Protein AF-Q4CML1-F1 (afdb_monomer_lite)

pLDDT: mean 82.65, std 19.68, range [21.75, 98.69]

Structure (mmCIF, N/CA/C/O backbone):
data_AF-Q4CML1-F1
#
_entry.id   AF-Q4CML1-F1
#
loop_
_atom_site.group_PDB
_atom_site.id
_atom_site.type_symbol
_atom_site.label_atom_id
_atom_site.label_alt_id
_atom_site.label_comp_id
_atom_site.label_asym_id
_atom_site.label_entity_id
_atom_site.label_seq_id
_atom_site.pdbx_PDB_ins_code
_atom_site.Cartn_x
_atom_site.Cartn_y
_atom_site.Cartn_z
_atom_site.occupancy
_atom_site.B_iso_or_equiv
_atom_site.auth_seq_id
_atom_site.auth_comp_id
_atom_site.auth_asym_id
_atom_site.auth_atom_id
_atom_site.pdbx_PDB_model_num
ATOM 1 N N . VAL A 1 1 ? -21.602 -21.500 39.640 1.00 62.06 1 VAL A N 1
ATOM 2 C CA . VAL A 1 1 ? -21.584 -22.697 40.512 1.00 62.06 1 VAL A CA 1
ATOM 3 C C . VAL A 1 1 ? -20.412 -22.578 41.474 1.00 62.06 1 VAL A C 1
ATOM 5 O O . VAL A 1 1 ? -19.308 -22.296 41.020 1.00 62.06 1 VAL A O 1
ATOM 8 N N . PHE A 1 2 ? -20.648 -22.739 42.774 1.00 69.19 2 PHE A N 1
ATOM 9 C CA . PHE A 1 2 ? -19.622 -22.748 43.819 1.00 69.19 2 PHE A CA 1
ATOM 10 C C . PHE A 1 2 ? -19.314 -24.198 44.210 1.00 69.19 2 PHE A C 1
ATOM 12 O O . PHE A 1 2 ? -20.221 -24.918 44.612 1.00 69.19 2 PHE A O 1
ATOM 19 N N . ILE A 1 3 ? -18.060 -24.643 44.092 1.00 71.25 3 ILE A N 1
ATOM 20 C CA . ILE A 1 3 ? -17.660 -26.022 44.422 1.00 71.25 3 ILE A CA 1
ATOM 21 C C . ILE A 1 3 ? -16.447 -25.987 45.346 1.00 71.25 3 ILE A C 1
ATOM 23 O O . ILE A 1 3 ? -15.358 -25.587 44.931 1.00 71.25 3 ILE A O 1
ATOM 27 N N . SER A 1 4 ? -16.598 -26.465 46.582 1.00 72.44 4 SER A N 1
ATOM 28 C CA . SER A 1 4 ? -15.450 -26.724 47.451 1.00 72.44 4 SER A CA 1
ATOM 29 C C . SER A 1 4 ? -14.814 -28.069 47.073 1.00 72.44 4 SER A C 1
ATOM 31 O O . SER A 1 4 ? -15.486 -29.096 47.005 1.00 72.44 4 SER A O 1
ATOM 33 N N . ARG A 1 5 ? -13.501 -28.081 46.805 1.00 71.06 5 ARG A N 1
ATOM 34 C CA . ARG A 1 5 ? -12.732 -29.315 46.520 1.00 71.06 5 ARG A CA 1
ATOM 35 C C . ARG A 1 5 ? -12.030 -29.900 47.751 1.00 71.06 5 ARG A C 1
ATOM 37 O O . ARG A 1 5 ? -11.441 -30.971 47.676 1.00 71.06 5 ARG A O 1
ATOM 44 N N . SER A 1 6 ? -12.084 -29.201 48.878 1.00 74.00 6 SER A N 1
ATOM 45 C CA . SER A 1 6 ? -11.434 -29.559 50.140 1.00 74.00 6 SER A CA 1
ATOM 46 C C . SER A 1 6 ? -12.390 -29.351 51.327 1.00 74.00 6 SER A C 1
ATOM 48 O O . SER A 1 6 ? -13.529 -28.902 51.152 1.00 74.00 6 SER A O 1
ATOM 50 N N . ILE A 1 7 ? -11.946 -29.718 52.538 1.00 72.50 7 ILE A N 1
ATOM 51 C CA . ILE A 1 7 ? -12.669 -29.425 53.786 1.00 72.50 7 ILE A CA 1
ATOM 52 C C . ILE A 1 7 ? -12.835 -27.908 53.893 1.00 72.50 7 ILE A C 1
ATOM 54 O O . ILE A 1 7 ? -11.846 -27.178 53.899 1.00 72.50 7 ILE A O 1
ATOM 58 N N . PHE A 1 8 ? -14.080 -27.451 53.995 1.00 75.06 8 PHE A N 1
ATOM 59 C CA . PHE A 1 8 ? -14.422 -26.039 54.039 1.00 75.06 8 PHE A CA 1
ATOM 60 C C . PHE A 1 8 ? -14.695 -25.630 55.488 1.00 75.06 8 PHE A C 1
ATOM 62 O O . PHE A 1 8 ? -15.569 -26.188 56.156 1.00 75.06 8 PHE A O 1
ATOM 69 N N . GLN A 1 9 ? -13.894 -24.701 56.000 1.00 80.62 9 GLN A N 1
ATOM 70 C CA . GLN A 1 9 ? -13.898 -24.303 57.404 1.00 80.62 9 GLN A CA 1
ATOM 71 C C . GLN A 1 9 ? -14.309 -22.839 57.508 1.00 80.62 9 GLN A C 1
ATOM 73 O O . GLN A 1 9 ? -13.605 -21.964 57.014 1.00 80.62 9 GLN A O 1
ATOM 78 N N . ILE A 1 10 ? -15.447 -22.585 58.144 1.00 84.00 10 ILE A N 1
ATOM 79 C CA . ILE A 1 10 ? -15.977 -21.246 58.390 1.00 84.00 10 ILE A CA 1
ATOM 80 C C . ILE A 1 10 ? -16.077 -21.126 59.904 1.00 84.00 10 ILE A C 1
ATOM 82 O O . ILE A 1 10 ? -16.899 -21.801 60.505 1.00 84.00 10 ILE A O 1
ATOM 86 N N . TYR A 1 11 ? -15.199 -20.357 60.540 1.00 85.25 11 TYR A N 1
ATOM 87 C CA . TYR A 1 11 ? -15.069 -20.321 62.002 1.00 85.25 11 TYR A CA 1
ATOM 88 C C . TYR A 1 11 ? -15.220 -18.905 62.553 1.00 85.25 11 TYR A C 1
ATOM 90 O O . TYR A 1 11 ? -15.161 -17.934 61.807 1.00 85.25 11 TYR A O 1
ATOM 98 N N . TYR A 1 12 ? -15.346 -18.801 63.879 1.00 83.25 12 TYR A N 1
ATOM 99 C CA . TYR A 1 12 ? -15.306 -17.533 64.615 1.00 83.25 12 TYR A CA 1
ATOM 100 C C . TYR A 1 12 ? -16.437 -16.572 64.235 1.00 83.25 12 TYR A C 1
ATOM 102 O O . TYR A 1 12 ? -16.197 -15.394 63.992 1.00 83.25 12 TYR A O 1
ATOM 110 N N . ASN A 1 13 ? -17.671 -17.084 64.195 1.00 86.44 13 ASN A N 1
ATOM 111 C CA . ASN A 1 13 ? -18.862 -16.311 63.832 1.00 86.44 13 ASN A CA 1
ATOM 112 C C . ASN A 1 13 ? -18.756 -15.663 62.437 1.00 86.44 13 ASN A C 1
ATOM 114 O O . ASN A 1 13 ? -19.278 -14.584 62.186 1.00 86.44 13 ASN A O 1
ATOM 118 N N . SER A 1 14 ? -18.069 -16.326 61.509 1.00 88.56 14 SER A N 1
ATOM 119 C CA . SER A 1 14 ? -17.969 -15.860 60.128 1.00 88.56 14 SER A CA 1
ATOM 120 C C . SER A 1 14 ? -19.291 -16.048 59.376 1.00 88.56 14 SER A C 1
ATOM 122 O O . SER A 1 14 ? -20.249 -16.664 59.857 1.00 88.56 14 SER A O 1
ATOM 124 N N . TRP A 1 15 ? -19.349 -15.525 58.157 1.00 87.75 15 TRP A N 1
ATOM 125 C CA . TRP A 1 15 ? -20.537 -15.598 57.323 1.00 87.75 15 TRP A CA 1
ATOM 126 C C . TRP A 1 15 ? -20.167 -15.862 55.878 1.00 87.75 15 TRP A C 1
ATOM 128 O O . TRP A 1 15 ? -19.267 -15.235 55.323 1.00 87.75 15 TRP A O 1
ATOM 138 N N . LEU A 1 16 ? -20.861 -16.824 55.286 1.00 87.88 16 LEU A N 1
ATOM 139 C CA . LEU A 1 16 ? -20.824 -17.080 53.859 1.00 87.88 16 LEU A CA 1
ATOM 140 C C . LEU A 1 16 ? -22.219 -16.827 53.315 1.00 87.88 16 LEU A C 1
ATOM 142 O O . LEU A 1 16 ? -23.164 -17.485 53.741 1.00 87.88 16 LEU A O 1
ATOM 146 N N . GLN A 1 17 ? -22.334 -15.916 52.359 1.00 87.44 17 GLN A N 1
ATOM 147 C CA . GLN A 1 17 ? -23.595 -15.592 51.716 1.00 87.44 17 GLN A CA 1
ATOM 148 C C . GLN A 1 17 ? -23.508 -15.892 50.223 1.00 87.44 17 GLN A C 1
ATOM 150 O O . GLN A 1 17 ? -22.586 -15.458 49.536 1.00 87.44 17 GLN A O 1
ATOM 155 N N . VAL A 1 18 ? -24.487 -16.635 49.723 1.00 85.25 18 VAL A N 1
ATOM 156 C CA . VAL A 1 18 ? -24.697 -16.889 48.302 1.00 85.25 18 VAL A CA 1
ATOM 157 C C . VAL A 1 18 ? -26.101 -16.406 47.971 1.00 85.25 18 VAL A C 1
ATOM 159 O O . VAL A 1 18 ? -27.069 -17.154 48.117 1.00 85.25 18 VAL A O 1
ATOM 162 N N . SER A 1 19 ? -26.236 -15.141 47.576 1.00 84.88 19 SER A N 1
ATOM 163 C CA . SER A 1 19 ? -27.552 -14.535 47.395 1.00 84.88 19 SER A CA 1
ATOM 164 C C . SER A 1 19 ? -27.732 -13.739 46.110 1.00 84.88 19 SER A C 1
ATOM 166 O O . SER A 1 19 ? -26.765 -13.280 45.508 1.00 84.88 19 SER A O 1
ATOM 168 N N . GLY A 1 20 ? -28.989 -13.617 45.671 1.00 81.44 20 GLY A N 1
ATOM 169 C CA . GLY A 1 20 ? -29.395 -12.746 44.562 1.00 81.44 20 GLY A CA 1
ATOM 170 C C . GLY A 1 20 ? -28.894 -13.159 43.173 1.00 81.44 20 GLY A C 1
ATOM 171 O O . GLY A 1 20 ? -29.009 -12.380 42.227 1.00 81.44 20 GLY A O 1
ATOM 172 N N . ASN A 1 21 ? -28.339 -14.363 43.017 1.00 84.62 21 ASN A N 1
ATOM 173 C CA . ASN A 1 21 ? -27.757 -14.797 41.748 1.00 84.62 21 ASN A CA 1
ATOM 174 C C . ASN A 1 21 ? -28.839 -15.237 40.754 1.00 84.62 21 ASN A C 1
ATOM 176 O O . ASN A 1 21 ? -29.850 -15.820 41.141 1.00 84.62 21 ASN A O 1
ATOM 180 N N . LEU A 1 22 ? -28.601 -15.018 39.459 1.00 81.69 22 LEU A N 1
ATOM 181 C CA . LEU A 1 22 ? -29.433 -15.539 38.372 1.00 81.69 22 LEU A CA 1
ATOM 182 C C . LEU A 1 22 ? -28.657 -16.606 37.589 1.00 81.69 22 LEU A C 1
ATOM 184 O O . LEU A 1 22 ? -27.692 -16.297 36.892 1.00 81.69 22 LEU A O 1
ATOM 188 N N . CYS A 1 23 ? -29.106 -17.853 37.664 1.00 80.44 23 CYS A N 1
ATOM 189 C CA . CYS A 1 23 ? -28.601 -18.969 36.874 1.00 80.44 23 CYS A CA 1
ATOM 190 C C . CYS A 1 23 ? -29.521 -19.213 35.675 1.00 80.44 23 CYS A C 1
ATOM 192 O O . CYS A 1 23 ? -30.606 -19.772 35.822 1.00 80.44 23 CYS A O 1
ATOM 194 N N . ARG A 1 24 ? -29.073 -18.799 34.483 1.00 76.12 24 ARG A N 1
ATOM 195 C CA . ARG A 1 24 ? -29.799 -19.017 33.216 1.00 76.12 24 ARG A CA 1
ATOM 196 C C . ARG A 1 24 ? -29.730 -20.463 32.712 1.00 76.12 24 ARG A C 1
ATOM 198 O O . ARG A 1 24 ? -30.553 -20.855 31.896 1.00 76.12 24 ARG A O 1
ATOM 205 N N . GLU A 1 25 ? -28.786 -21.245 33.226 1.00 71.25 25 GLU A N 1
ATOM 206 C CA . GLU A 1 25 ? -28.699 -22.688 33.014 1.00 71.25 25 GLU A CA 1
ATOM 207 C C . GLU A 1 25 ? -28.801 -23.426 34.347 1.00 71.25 25 GLU A C 1
ATOM 209 O O . GLU A 1 25 ? -28.336 -22.945 35.388 1.00 71.25 25 GLU A O 1
ATOM 214 N N . SER A 1 26 ? -29.402 -24.613 34.305 1.00 71.25 26 SER A N 1
ATOM 215 C CA . SER A 1 26 ? -29.499 -25.483 35.471 1.00 71.25 26 SER A CA 1
ATOM 216 C C . SER A 1 26 ? -28.130 -26.058 35.835 1.00 71.25 26 SER A C 1
ATOM 218 O O . SER A 1 26 ? -27.425 -26.554 34.955 1.00 71.25 26 SER A O 1
ATOM 220 N N . PRO A 1 27 ? -27.728 -26.023 37.118 1.00 72.50 27 PRO A N 1
ATOM 221 C CA . PRO A 1 27 ? -26.489 -26.660 37.540 1.00 72.50 27 PRO A CA 1
ATOM 222 C C . PRO A 1 27 ? -26.573 -28.177 37.323 1.00 72.50 27 PRO A C 1
ATOM 224 O O . PRO A 1 27 ? -27.577 -28.791 37.673 1.00 72.50 27 PRO A O 1
ATOM 227 N N . LEU A 1 28 ? -25.503 -28.779 36.789 1.00 73.44 28 LEU A N 1
ATOM 228 C CA . LEU A 1 28 ? -25.423 -30.230 36.552 1.00 73.44 28 LEU A CA 1
ATOM 229 C C . LEU A 1 28 ? -25.553 -31.060 37.841 1.00 73.44 28 LEU A C 1
ATOM 231 O O . LEU A 1 28 ? -26.175 -32.115 37.825 1.00 73.44 28 LEU A O 1
ATOM 235 N N . GLU A 1 29 ? -24.966 -30.589 38.946 1.00 77.62 29 GLU A N 1
ATOM 236 C CA . GLU A 1 29 ? -25.033 -31.253 40.258 1.00 77.62 29 GLU A CA 1
ATOM 237 C C . GLU A 1 29 ? -25.832 -30.408 41.254 1.00 77.62 29 GLU A C 1
ATOM 239 O O . GLU A 1 29 ? -26.958 -30.742 41.617 1.00 77.62 29 GLU A O 1
ATOM 244 N N . ALA A 1 30 ? -25.264 -29.280 41.682 1.00 83.62 30 ALA A N 1
ATOM 245 C CA . ALA A 1 30 ? -25.950 -28.278 42.480 1.00 83.62 30 ALA A CA 1
ATOM 246 C C . ALA A 1 30 ? -25.286 -26.907 42.318 1.00 83.62 30 ALA A C 1
ATOM 248 O O . ALA A 1 30 ? -24.157 -26.804 41.841 1.00 83.62 30 ALA A O 1
ATOM 249 N N . PHE A 1 31 ? -25.983 -25.839 42.701 1.00 84.25 31 PHE A N 1
ATOM 250 C CA . PHE A 1 31 ? -25.466 -24.477 42.571 1.00 84.25 31 PHE A CA 1
ATOM 251 C C . PHE A 1 31 ? -24.307 -24.181 43.535 1.00 84.25 31 PHE A C 1
ATOM 253 O O . PHE A 1 31 ? -23.309 -23.586 43.116 1.00 84.25 31 PHE A O 1
ATOM 260 N N . ALA A 1 32 ? -24.417 -24.628 44.788 1.00 86.69 32 ALA A N 1
ATOM 261 C CA . ALA A 1 32 ? -23.367 -24.591 45.799 1.00 86.69 32 ALA A CA 1
ATOM 262 C C . ALA A 1 32 ? -23.115 -26.000 46.361 1.00 86.69 32 ALA A C 1
ATOM 264 O O . ALA A 1 32 ? -24.011 -26.619 46.937 1.00 86.69 32 ALA A O 1
ATOM 265 N N . VAL A 1 33 ? -21.887 -26.500 46.208 1.00 85.50 33 VAL A N 1
ATOM 266 C CA . VAL A 1 33 ? -21.474 -27.850 46.613 1.00 85.50 33 VAL A CA 1
ATOM 267 C C . VAL A 1 33 ? -20.324 -27.784 47.609 1.00 85.50 33 VAL A C 1
ATOM 269 O O . VAL A 1 33 ? -19.278 -27.195 47.327 1.00 85.50 33 VAL A O 1
ATOM 272 N N . PHE A 1 34 ? -20.485 -28.453 48.750 1.00 82.69 34 PHE A N 1
ATOM 273 C CA . PHE A 1 34 ? -19.441 -28.605 49.766 1.00 82.69 34 PHE A CA 1
ATOM 274 C C . PHE A 1 34 ? -18.979 -30.065 49.859 1.00 82.69 34 PHE A C 1
ATOM 276 O O . PHE A 1 34 ? -19.317 -30.768 50.809 1.00 82.69 34 PHE A O 1
ATOM 283 N N . ASN A 1 35 ? -18.205 -30.531 48.870 1.00 73.25 35 ASN A N 1
ATOM 284 C CA . ASN A 1 35 ? -17.975 -31.960 48.584 1.00 73.25 35 ASN A CA 1
ATOM 285 C C . ASN A 1 35 ? -17.436 -32.828 49.735 1.00 73.25 35 ASN A C 1
ATOM 287 O O . ASN A 1 35 ? -17.613 -34.042 49.699 1.00 73.25 35 ASN A O 1
ATOM 291 N N . LEU A 1 36 ? -16.741 -32.258 50.725 1.00 74.00 36 LEU A N 1
ATOM 292 C CA . LEU A 1 36 ? -16.104 -33.040 51.795 1.00 74.00 36 LEU A CA 1
ATOM 293 C C . LEU A 1 36 ? -16.745 -32.827 53.163 1.00 74.00 36 LEU A C 1
ATOM 295 O O . LEU A 1 36 ? -17.458 -33.691 53.654 1.00 74.00 36 LEU A O 1
ATOM 299 N N . LYS A 1 37 ? -16.420 -31.729 53.842 1.00 76.19 37 LYS A N 1
ATOM 300 C CA . LYS A 1 37 ? -16.945 -31.413 55.176 1.00 76.19 37 LYS A CA 1
ATOM 301 C C . LYS A 1 37 ? -17.054 -29.906 55.299 1.00 76.19 37 LYS A C 1
ATOM 303 O O . LYS A 1 37 ? -16.060 -29.219 55.063 1.00 76.19 37 LYS A O 1
ATOM 308 N N . LEU A 1 38 ? -18.223 -29.425 55.705 1.00 81.25 38 LEU A N 1
ATOM 309 C CA . LEU A 1 38 ? -18.457 -28.027 56.052 1.00 81.25 38 LEU A CA 1
ATOM 310 C C . LEU A 1 38 ? -18.456 -27.890 57.583 1.00 81.25 38 LEU A C 1
ATOM 312 O O . LEU A 1 38 ? -19.331 -28.433 58.254 1.00 81.25 38 LEU A O 1
ATOM 316 N N . ASN A 1 39 ? -17.473 -27.208 58.163 1.00 82.94 39 ASN A N 1
ATOM 317 C CA . ASN A 1 39 ? -17.411 -26.997 59.613 1.00 82.94 39 ASN A CA 1
ATOM 318 C C . ASN A 1 39 ? -17.663 -25.523 59.931 1.00 82.94 39 ASN A C 1
ATOM 320 O O . ASN A 1 39 ? -16.938 -24.676 59.416 1.00 82.94 39 ASN A O 1
ATOM 324 N N . LEU A 1 40 ? -18.677 -25.238 60.754 1.00 82.44 40 LEU A N 1
ATOM 325 C CA . LEU A 1 40 ? -19.221 -23.889 60.904 1.00 82.44 40 LEU A CA 1
ATOM 326 C C . LEU A 1 40 ? -18.890 -23.182 62.235 1.00 82.44 40 LEU A C 1
ATOM 328 O O . LEU A 1 40 ? -18.970 -21.972 62.251 1.00 82.44 40 LEU A O 1
ATOM 332 N N . ARG A 1 41 ? -18.505 -23.832 63.346 1.00 82.81 41 ARG A N 1
ATOM 333 C CA . ARG A 1 41 ? -18.097 -23.186 64.641 1.00 82.81 41 ARG A CA 1
ATOM 334 C C . ARG A 1 41 ? -18.670 -21.785 64.914 1.00 82.81 41 ARG A C 1
ATOM 336 O O . ARG A 1 41 ? -17.920 -20.810 64.937 1.00 82.81 41 ARG A O 1
ATOM 343 N N . GLY A 1 42 ? -19.987 -21.717 65.132 1.00 82.31 42 GLY A N 1
ATOM 344 C CA . GLY A 1 42 ? -20.724 -20.478 65.444 1.00 82.31 42 GLY A CA 1
ATOM 345 C C . GLY A 1 42 ? -20.981 -19.549 64.249 1.00 82.31 42 GLY A C 1
ATOM 346 O O . GLY A 1 42 ? -21.519 -18.463 64.408 1.00 82.31 42 GLY A O 1
ATOM 347 N N . SER A 1 43 ? -20.591 -19.965 63.050 1.00 88.31 43 SER A N 1
ATOM 348 C CA . SER A 1 43 ? -20.717 -19.234 61.789 1.00 88.31 43 SER A CA 1
ATOM 349 C C . SER A 1 43 ? -21.972 -19.646 61.032 1.00 88.31 43 SER A C 1
ATOM 351 O O . SER A 1 43 ? -22.570 -20.693 61.304 1.00 88.31 43 SER A O 1
ATOM 353 N N . THR A 1 44 ? -22.338 -18.844 60.034 1.00 87.25 44 THR A N 1
ATOM 354 C CA . THR A 1 44 ? -23.581 -19.055 59.284 1.00 87.25 44 THR A CA 1
ATOM 355 C C . THR A 1 44 ? -23.345 -19.115 57.779 1.00 87.25 44 THR A C 1
ATOM 357 O O . THR A 1 44 ? -22.577 -18.322 57.234 1.00 87.25 44 THR A O 1
ATOM 360 N N . VAL A 1 45 ? -24.022 -20.044 57.103 1.00 87.69 45 VAL A N 1
ATOM 361 C CA . VAL A 1 45 ? -24.086 -20.109 55.635 1.00 87.69 45 VAL A CA 1
ATOM 362 C C . VAL A 1 45 ? -25.480 -19.719 55.181 1.00 87.69 45 VAL A C 1
ATOM 364 O O . VAL A 1 45 ? -26.461 -20.298 55.636 1.00 87.69 45 VAL A O 1
ATOM 367 N N . PHE A 1 46 ? -25.560 -18.769 54.261 1.00 87.00 46 PHE A N 1
ATOM 368 C CA . PHE A 1 46 ? -26.801 -18.287 53.685 1.00 87.00 46 PHE A CA 1
ATOM 369 C C . PHE A 1 46 ? -26.855 -18.564 52.194 1.00 87.00 46 PHE A C 1
ATOM 371 O O . PHE A 1 46 ? -25.901 -18.282 51.470 1.00 87.00 46 PHE A O 1
ATOM 378 N N . VAL A 1 47 ? -27.993 -19.073 51.731 1.00 87.69 47 VAL A N 1
ATOM 379 C CA . VAL A 1 47 ? -28.274 -19.247 50.306 1.00 87.69 47 VAL A CA 1
ATOM 380 C C . VAL A 1 47 ? -29.665 -18.701 50.003 1.00 87.69 47 VAL A C 1
ATOM 382 O O . VAL A 1 47 ? -30.659 -19.377 50.261 1.00 87.69 47 VAL A O 1
ATOM 385 N N . SER A 1 48 ? -29.773 -17.471 49.500 1.00 86.69 48 SER A N 1
ATOM 386 C CA . SER A 1 48 ? -31.071 -16.782 49.417 1.00 86.69 48 SER A CA 1
ATOM 387 C C . SER A 1 48 ? -31.315 -15.974 48.145 1.00 86.69 48 SER A C 1
ATOM 389 O O . SER A 1 48 ? -30.394 -15.434 47.552 1.00 86.69 48 SER A O 1
ATOM 391 N N . GLY A 1 49 ? -32.564 -15.857 47.695 1.00 84.12 49 GLY A N 1
ATOM 392 C CA . GLY A 1 49 ? -32.917 -14.995 46.558 1.00 84.12 49 GLY A CA 1
ATOM 393 C C . GLY A 1 49 ? -32.311 -15.417 45.214 1.00 84.12 49 GLY A C 1
ATOM 394 O O . GLY A 1 49 ? -32.277 -14.612 44.283 1.00 84.12 49 GLY A O 1
ATOM 395 N N . ASN A 1 50 ? -31.776 -16.638 45.100 1.00 87.69 50 ASN A N 1
ATOM 396 C CA . ASN A 1 50 ? -31.187 -17.109 43.851 1.00 87.69 50 ASN A CA 1
ATOM 397 C C . ASN A 1 50 ? -32.290 -17.618 42.917 1.00 87.69 50 ASN A C 1
ATOM 399 O O . ASN A 1 50 ? -33.176 -18.366 43.331 1.00 87.69 50 ASN A O 1
ATOM 403 N N . ARG A 1 51 ? -32.216 -17.223 41.649 1.00 87.50 51 ARG A N 1
ATOM 404 C CA . ARG A 1 51 ? -33.189 -17.547 40.604 1.00 87.50 51 ARG A CA 1
ATOM 405 C C . ARG A 1 51 ? -32.556 -18.484 39.589 1.00 87.50 51 ARG A C 1
ATOM 407 O O . ARG A 1 51 ? -31.478 -18.198 39.075 1.00 87.50 51 ARG A O 1
ATOM 414 N N . PHE A 1 52 ? -33.236 -19.573 39.275 1.00 86.62 52 PHE A N 1
ATOM 415 C CA . PHE A 1 52 ? -32.782 -20.607 38.354 1.00 86.62 52 PHE A CA 1
ATOM 416 C C . PHE A 1 52 ? -33.729 -20.703 37.168 1.00 86.62 52 PHE A C 1
ATOM 418 O O . PHE A 1 52 ? -34.937 -20.543 37.312 1.00 86.62 52 PHE A O 1
ATOM 425 N N . MET A 1 53 ? -33.185 -21.010 36.000 1.00 80.25 53 MET A N 1
ATOM 426 C CA . MET A 1 53 ? -33.960 -21.429 34.843 1.00 80.25 53 MET A CA 1
ATOM 427 C C . MET A 1 53 ? -33.682 -22.909 34.582 1.00 80.25 53 MET A C 1
ATOM 429 O O . MET A 1 53 ? -32.525 -23.327 34.477 1.00 80.25 53 MET A O 1
ATOM 433 N N . SER A 1 54 ? -34.743 -23.710 34.514 1.00 77.00 54 SER A N 1
ATOM 434 C CA . SER A 1 54 ? -34.657 -25.152 34.263 1.00 77.00 54 SER A CA 1
ATOM 435 C C . SER A 1 54 ? -35.756 -25.597 33.318 1.00 77.00 54 SER A C 1
ATOM 437 O O . SER A 1 54 ? -36.930 -25.330 33.564 1.00 77.00 54 SER A O 1
ATOM 439 N N . SER A 1 55 ? -35.390 -26.299 32.249 1.00 70.38 55 SER A N 1
ATOM 440 C CA . SER A 1 55 ? -36.349 -26.979 31.373 1.00 70.38 55 SER A CA 1
ATOM 441 C C . SER A 1 55 ? -36.671 -28.401 31.844 1.00 70.38 55 SER A C 1
ATOM 443 O O . SER A 1 55 ? -37.711 -28.939 31.473 1.00 70.38 55 SER A O 1
ATOM 445 N N . ALA A 1 56 ? -35.807 -29.012 32.664 1.00 66.94 56 ALA A N 1
ATOM 446 C CA . ALA A 1 56 ? -35.913 -30.407 33.076 1.00 66.94 56 ALA A CA 1
ATOM 447 C C . ALA A 1 56 ? -35.392 -30.598 34.510 1.00 66.94 56 ALA A C 1
ATOM 449 O O . ALA A 1 56 ? -34.193 -30.708 34.747 1.00 66.94 56 ALA A O 1
ATOM 450 N N . GLY A 1 57 ? -36.315 -30.676 35.470 1.00 73.50 57 GLY A N 1
ATOM 451 C CA . GLY A 1 57 ? -36.019 -31.043 36.856 1.00 73.50 57 GLY A CA 1
ATOM 452 C C . GLY A 1 57 ? -35.865 -29.869 37.824 1.00 73.50 57 GLY A C 1
ATOM 453 O O . GLY A 1 57 ? -35.708 -28.709 37.439 1.00 73.50 57 GLY A O 1
ATOM 454 N N . THR A 1 58 ? -35.938 -30.202 39.110 1.00 81.38 58 THR A N 1
ATOM 455 C CA . THR A 1 58 ? -35.771 -29.283 40.239 1.00 81.38 58 THR A CA 1
ATOM 456 C C . THR A 1 58 ? -34.280 -29.107 40.530 1.00 81.38 58 THR A C 1
ATOM 458 O O . THR A 1 58 ? -33.634 -30.072 40.949 1.00 81.38 58 THR A O 1
ATOM 461 N N . PRO A 1 59 ? -33.694 -27.918 40.308 1.00 85.50 59 PRO A N 1
ATOM 462 C CA . PRO A 1 59 ? -32.270 -27.721 40.523 1.00 85.50 59 PRO A CA 1
ATOM 463 C C . PRO A 1 59 ? -31.941 -27.838 42.012 1.00 85.50 59 PRO A C 1
ATOM 465 O O . PRO A 1 59 ? -32.641 -27.292 42.871 1.00 85.50 59 PRO A O 1
ATOM 468 N N . THR A 1 60 ? -30.839 -28.521 42.319 1.00 88.69 60 THR A N 1
ATOM 469 C CA . THR A 1 60 ? -30.304 -28.537 43.680 1.00 88.69 60 THR A CA 1
ATOM 470 C C . THR A 1 60 ? -29.523 -27.251 43.911 1.00 88.69 60 THR A C 1
ATOM 472 O O . THR A 1 60 ? -28.599 -26.915 43.171 1.00 88.69 60 THR A O 1
ATOM 475 N N . VAL A 1 61 ? -29.889 -26.496 44.939 1.00 87.81 61 VAL A N 1
ATOM 476 C CA . VAL A 1 61 ? -29.278 -25.192 45.222 1.00 87.81 61 VAL A CA 1
ATOM 477 C C . VAL A 1 61 ? -28.100 -25.331 46.169 1.00 87.81 61 VAL A C 1
ATOM 479 O O . VAL A 1 61 ? -27.048 -24.740 45.938 1.00 87.81 61 VAL A O 1
ATOM 482 N N . LEU A 1 62 ? -28.249 -26.157 47.201 1.00 88.81 62 LEU A N 1
ATOM 483 C CA . LEU A 1 62 ? -27.195 -26.441 48.165 1.00 88.81 62 LEU A CA 1
ATOM 484 C C . LEU A 1 62 ? -27.070 -27.945 48.366 1.00 88.81 62 LEU A C 1
ATOM 486 O O . LEU A 1 62 ? -28.041 -28.611 48.731 1.00 88.81 62 LEU A O 1
ATOM 490 N N . TRP A 1 63 ? -25.858 -28.457 48.183 1.00 88.69 63 TRP A N 1
ATOM 491 C CA . TRP A 1 63 ? -25.526 -29.848 48.440 1.00 88.69 63 TRP A CA 1
ATOM 492 C C . TRP A 1 63 ? -24.327 -29.970 49.380 1.00 88.69 63 TRP A C 1
ATOM 494 O O . TRP A 1 63 ? -23.215 -29.527 49.082 1.00 88.69 63 TRP A O 1
ATOM 504 N N . ILE A 1 64 ? -24.562 -30.593 50.534 1.00 86.12 64 ILE A N 1
ATOM 505 C CA . ILE A 1 64 ? -23.545 -30.925 51.531 1.00 86.12 64 ILE A CA 1
ATOM 506 C C . ILE A 1 64 ? -23.586 -32.449 51.729 1.00 86.12 64 ILE A C 1
ATOM 508 O O . ILE A 1 64 ? -24.396 -32.947 52.505 1.00 86.12 64 ILE A O 1
ATOM 512 N N . PRO A 1 65 ? -22.763 -33.232 51.017 1.00 80.56 65 PRO A N 1
ATOM 513 C CA . PRO A 1 65 ? -22.831 -34.693 51.075 1.00 80.56 65 PRO A CA 1
ATOM 514 C C . PRO A 1 65 ? -22.401 -35.286 52.424 1.00 80.56 65 PRO A C 1
ATOM 516 O O . PRO A 1 65 ? -22.872 -36.361 52.790 1.00 80.56 65 PRO A O 1
ATOM 519 N N . ALA A 1 66 ? -21.514 -34.623 53.174 1.00 76.31 66 ALA A N 1
ATOM 520 C CA . ALA A 1 66 ? -20.948 -35.178 54.402 1.00 76.31 66 ALA A CA 1
ATOM 521 C C . ALA A 1 66 ? -20.861 -34.167 55.557 1.00 76.31 66 ALA A C 1
ATOM 523 O O . ALA A 1 66 ? -20.496 -33.001 55.404 1.00 76.31 66 ALA A O 1
ATOM 524 N N . ALA A 1 67 ? -21.182 -34.674 56.747 1.00 69.19 67 ALA A N 1
ATOM 525 C CA . ALA A 1 67 ? -21.214 -33.958 58.014 1.00 69.19 67 ALA A CA 1
ATOM 526 C C . ALA A 1 67 ? -19.905 -34.122 58.822 1.00 69.19 67 ALA A C 1
ATOM 528 O O . ALA A 1 67 ? -19.286 -35.195 58.792 1.00 69.19 67 ALA A O 1
ATOM 529 N N . PRO A 1 68 ? -19.466 -33.109 59.593 1.00 69.19 68 PRO A N 1
ATOM 530 C CA . PRO A 1 68 ? -18.423 -33.280 60.603 1.00 69.19 68 PRO A CA 1
ATOM 531 C C . PRO A 1 68 ? -18.917 -34.150 61.777 1.00 69.19 68 PRO A C 1
ATOM 533 O O . PRO A 1 68 ? -20.103 -34.176 62.084 1.00 69.19 68 PRO A O 1
ATOM 536 N N . ARG A 1 69 ? -17.999 -34.868 62.448 1.00 67.81 69 ARG A N 1
ATOM 537 C CA . ARG A 1 69 ? -18.322 -35.693 63.636 1.00 67.81 69 ARG A CA 1
ATOM 538 C C . ARG A 1 69 ? -18.600 -34.858 64.889 1.00 67.81 69 ARG A C 1
ATOM 540 O O . ARG A 1 69 ? -19.360 -35.290 65.744 1.00 67.81 69 ARG A O 1
ATOM 547 N N . GLU A 1 70 ? -17.967 -33.693 64.998 1.00 64.88 70 GLU A N 1
ATOM 548 C CA . GLU A 1 70 ? -18.152 -32.754 66.104 1.00 64.88 70 GLU A CA 1
ATOM 549 C C . GLU A 1 70 ? -19.040 -31.599 65.637 1.00 64.88 70 GLU A C 1
ATOM 551 O O . GLU A 1 70 ? -18.715 -30.905 64.669 1.00 64.88 70 GLU A O 1
ATOM 556 N N . LEU A 1 71 ? -20.175 -31.430 66.317 1.00 60.50 71 LEU A N 1
ATOM 557 C CA . LEU A 1 71 ? -21.150 -30.367 66.091 1.00 60.50 71 LEU A CA 1
ATOM 558 C C . LEU A 1 71 ? -20.622 -29.041 66.623 1.00 60.50 71 LEU A C 1
ATOM 560 O O . LEU A 1 71 ? -20.102 -28.960 67.734 1.00 60.50 71 LEU A O 1
ATOM 564 N N . THR A 1 72 ? -20.774 -27.987 65.832 1.00 63.44 72 THR A N 1
ATOM 565 C CA . THR A 1 72 ? -20.157 -26.700 66.129 1.00 63.44 72 THR A CA 1
ATOM 566 C C . THR A 1 72 ? -21.132 -25.540 65.927 1.00 63.44 72 THR A C 1
ATOM 568 O O . THR A 1 72 ? -20.804 -24.588 65.238 1.00 63.44 72 THR A O 1
ATOM 571 N N . ASN A 1 73 ? -22.338 -25.609 66.509 1.00 71.31 73 ASN A N 1
ATOM 572 C CA . ASN A 1 73 ? -23.311 -24.498 66.624 1.00 71.31 73 ASN A CA 1
ATOM 573 C C . ASN A 1 73 ? -23.492 -23.607 65.373 1.00 71.31 73 ASN A C 1
ATOM 575 O O . ASN A 1 73 ? -23.758 -22.416 65.493 1.00 71.31 73 ASN A O 1
ATOM 579 N N . GLY A 1 74 ? -23.298 -24.157 64.176 1.00 77.88 74 GLY A N 1
ATOM 580 C CA . GLY A 1 74 ? -23.422 -23.413 62.934 1.00 77.88 74 GLY A CA 1
ATOM 581 C C . GLY A 1 74 ? -24.820 -23.528 62.362 1.00 77.88 74 GLY A C 1
ATOM 582 O O . GLY A 1 74 ? -25.448 -24.585 62.469 1.00 77.88 74 GLY A O 1
ATOM 583 N N . ALA A 1 75 ? -25.278 -22.456 61.730 1.00 84.88 75 ALA A N 1
ATOM 584 C CA . ALA A 1 75 ? -26.584 -22.401 61.092 1.00 84.88 75 ALA A CA 1
ATOM 585 C C . ALA A 1 75 ? -26.447 -22.366 59.565 1.00 84.88 75 ALA A C 1
ATOM 587 O O . ALA A 1 75 ? -25.488 -21.821 59.010 1.00 84.88 75 ALA A O 1
ATOM 588 N N . ILE A 1 76 ? -27.420 -22.967 58.889 1.00 88.25 76 ILE A N 1
ATOM 589 C CA . ILE A 1 76 ? -27.574 -22.875 57.440 1.00 88.25 76 ILE A CA 1
ATOM 590 C C . ILE A 1 76 ? -28.953 -22.298 57.185 1.00 88.25 76 ILE A C 1
ATOM 592 O O . ILE A 1 76 ? -29.942 -22.852 57.648 1.00 88.25 76 ILE A O 1
ATOM 596 N N . VAL A 1 77 ? -29.033 -21.203 56.446 1.00 87.38 77 VAL A N 1
ATOM 597 C CA . VAL A 1 77 ? -30.309 -20.561 56.146 1.00 87.38 77 VAL A CA 1
ATOM 598 C C . VAL A 1 77 ? -30.470 -20.473 54.640 1.00 87.38 77 VAL A C 1
ATOM 600 O O . VAL A 1 77 ? -29.642 -19.889 53.943 1.00 87.38 77 VAL A O 1
ATOM 603 N N . ALA A 1 78 ? -31.541 -21.062 54.128 1.00 87.94 78 ALA A N 1
ATOM 604 C CA . ALA A 1 78 ? -31.940 -20.925 52.741 1.00 87.94 78 ALA A CA 1
ATOM 605 C C . ALA A 1 78 ? -33.262 -20.165 52.671 1.00 87.94 78 ALA A C 1
ATOM 607 O O . ALA A 1 78 ? -34.177 -20.474 53.424 1.00 87.94 78 ALA A O 1
ATOM 608 N N . ALA A 1 79 ? -33.373 -19.165 51.800 1.00 86.19 79 ALA A N 1
ATOM 609 C CA . ALA A 1 79 ? -34.575 -18.331 51.748 1.00 86.19 79 ALA A CA 1
ATOM 610 C C . ALA A 1 79 ? -34.915 -17.905 50.320 1.00 86.19 79 ALA A C 1
ATOM 612 O O . ALA A 1 79 ? -34.057 -17.376 49.621 1.00 86.19 79 ALA A O 1
ATOM 613 N N . CYS A 1 80 ? -36.158 -18.120 49.888 1.00 85.50 80 CYS A N 1
ATOM 614 C CA . CYS A 1 80 ? -36.682 -17.644 48.601 1.00 85.50 80 CYS A CA 1
ATOM 615 C C . CYS A 1 80 ? -35.756 -17.900 47.391 1.00 85.50 80 CYS A C 1
ATOM 617 O O . CYS A 1 80 ? -35.341 -16.980 46.689 1.00 85.50 80 CYS A O 1
ATOM 619 N N . ASN A 1 81 ? -35.368 -19.156 47.162 1.00 88.12 81 ASN A N 1
ATOM 620 C CA . ASN A 1 81 ? -34.680 -19.527 45.925 1.00 88.12 81 ASN A CA 1
ATOM 621 C C . ASN A 1 81 ? -35.704 -20.137 44.972 1.00 88.12 81 ASN A C 1
ATOM 623 O O . ASN A 1 81 ? -36.426 -21.058 45.357 1.00 88.12 81 ASN A O 1
ATOM 627 N N . THR A 1 82 ? -35.767 -19.637 43.745 1.00 87.75 82 THR A N 1
ATOM 628 C CA . THR A 1 82 ? -36.845 -19.965 42.808 1.00 87.75 82 THR A CA 1
ATOM 629 C C . THR A 1 82 ? -36.308 -20.566 41.525 1.00 87.75 82 THR A C 1
ATOM 631 O O . THR A 1 82 ? -35.200 -20.258 41.090 1.00 87.75 82 THR A O 1
ATOM 634 N N . VAL A 1 83 ? -37.102 -21.424 40.897 1.00 86.38 83 VAL A N 1
ATOM 635 C CA . VAL A 1 83 ? -36.856 -21.968 39.565 1.00 86.38 83 VAL A CA 1
ATOM 636 C C . VAL A 1 83 ? -38.007 -21.554 38.655 1.00 86.38 83 VAL A C 1
ATOM 638 O O . VAL A 1 83 ? -39.169 -21.752 38.982 1.00 86.38 83 VAL A O 1
ATOM 641 N N . ASN A 1 84 ? -37.693 -20.924 37.524 1.00 83.62 84 ASN A N 1
ATOM 642 C CA . ASN A 1 84 ? -38.671 -20.365 36.584 1.00 83.62 84 ASN A CA 1
ATOM 643 C C . ASN A 1 84 ? -39.688 -19.405 37.241 1.00 83.62 84 ASN A C 1
ATOM 645 O O . ASN A 1 84 ? -40.826 -19.309 36.798 1.00 83.62 84 ASN A O 1
ATOM 649 N N . GLY A 1 85 ? -39.272 -18.693 38.295 1.00 78.50 85 GLY A N 1
ATOM 650 C CA . GLY A 1 85 ? -40.124 -17.766 39.049 1.00 78.50 85 GLY A CA 1
ATOM 651 C C . GLY A 1 85 ? -40.977 -18.413 40.144 1.00 78.50 85 GLY A C 1
ATOM 652 O O . GLY A 1 85 ? -41.530 -17.687 40.961 1.00 78.50 85 GLY A O 1
ATOM 653 N N . GLU A 1 86 ? -41.017 -19.742 40.214 1.00 82.44 86 GLU A N 1
ATOM 654 C CA . GLU A 1 86 ? -41.766 -20.512 41.211 1.00 82.44 86 GLU A CA 1
ATOM 655 C C . GLU A 1 86 ? -40.834 -21.064 42.300 1.00 82.44 86 GLU A C 1
ATOM 657 O O . GLU A 1 86 ? -39.639 -21.296 42.079 1.00 82.44 86 GLU A O 1
ATOM 662 N N . GLU A 1 87 ? -41.370 -21.313 43.492 1.00 81.06 87 GLU A N 1
ATOM 663 C CA . GLU A 1 87 ? -40.667 -22.114 44.496 1.00 81.06 87 GLU A CA 1
ATOM 664 C C . GLU A 1 87 ? -40.617 -23.582 44.046 1.00 81.06 87 GLU A C 1
ATOM 666 O O . GLU A 1 87 ? -41.593 -24.130 43.543 1.00 81.06 87 GLU A O 1
ATOM 671 N N . GLY A 1 88 ? -39.471 -24.246 44.211 1.00 81.56 88 GLY A N 1
ATOM 672 C CA . GLY A 1 88 ? -39.333 -25.638 43.759 1.00 81.56 88 GLY A CA 1
ATOM 673 C C . GLY A 1 88 ? -37.903 -26.152 43.665 1.00 81.56 88 GLY A C 1
ATOM 674 O O . GLY A 1 88 ? -37.615 -27.060 42.890 1.00 81.56 88 GLY A O 1
ATOM 675 N N . VAL A 1 89 ? -36.975 -25.550 44.403 1.00 86.31 89 VAL A N 1
ATOM 676 C CA . VAL A 1 89 ? -35.574 -25.972 44.403 1.00 86.31 89 VAL A CA 1
ATOM 677 C C . VAL A 1 89 ? -35.309 -27.042 45.463 1.00 86.31 89 VAL A C 1
ATOM 679 O O . VAL A 1 89 ? -36.028 -27.137 46.456 1.00 86.31 89 VAL A O 1
ATOM 682 N N . GLN A 1 90 ? -34.247 -27.826 45.286 1.00 88.94 90 GLN A N 1
ATOM 683 C CA . GLN A 1 90 ? -33.867 -28.875 46.231 1.00 88.94 90 GLN A CA 1
ATOM 684 C C . GLN A 1 90 ? -32.675 -28.461 47.107 1.00 88.94 90 GLN A C 1
ATOM 686 O O . GLN A 1 90 ? -31.735 -27.803 46.653 1.00 88.94 90 GLN A O 1
ATOM 691 N N . TYR A 1 91 ? -32.685 -28.909 48.363 1.00 89.00 91 TYR A N 1
ATOM 692 C CA . TYR A 1 91 ? -31.570 -28.780 49.299 1.00 89.00 91 TYR A CA 1
ATOM 693 C C . TYR A 1 91 ? -31.207 -30.157 49.851 1.00 89.00 91 TYR A C 1
ATOM 695 O O . TYR A 1 91 ? -32.069 -30.876 50.352 1.00 89.00 91 TYR A O 1
ATOM 703 N N . SER A 1 92 ? -29.929 -30.523 49.793 1.00 89.50 92 SER A N 1
ATOM 704 C CA . SER A 1 92 ? -29.411 -31.743 50.412 1.00 89.50 92 SER A CA 1
ATOM 705 C C . SER A 1 92 ? -28.461 -31.354 51.538 1.00 89.50 92 SER A C 1
ATOM 707 O O . SER A 1 92 ? -27.258 -31.194 51.321 1.00 89.50 92 SER A O 1
ATOM 709 N N . ILE A 1 93 ? -29.019 -31.189 52.739 1.00 86.88 93 ILE A N 1
ATOM 710 C CA . ILE A 1 93 ? -28.310 -30.745 53.941 1.00 86.88 93 ILE A CA 1
ATOM 711 C C . ILE A 1 93 ? -28.407 -31.850 55.008 1.00 86.88 93 ILE A C 1
ATOM 713 O O . ILE A 1 93 ? -29.515 -32.266 55.346 1.00 86.88 93 ILE A O 1
ATOM 717 N N . PRO A 1 94 ? -27.283 -32.337 55.562 1.00 85.06 94 PRO A N 1
ATOM 718 C CA . PRO A 1 94 ? -27.294 -33.306 56.648 1.00 85.06 94 PRO A CA 1
ATOM 719 C C . PRO A 1 94 ? -28.020 -32.756 57.879 1.00 85.06 94 PRO A C 1
ATOM 721 O O . PRO A 1 94 ? -27.806 -31.608 58.265 1.00 85.06 94 PRO A O 1
ATOM 724 N N . SER A 1 95 ? -28.802 -33.597 58.557 1.00 81.81 95 SER A N 1
ATOM 725 C CA . SER A 1 95 ? -29.604 -33.215 59.733 1.00 81.81 95 SER A CA 1
ATOM 726 C C . SER A 1 95 ? -28.794 -32.705 60.932 1.00 81.81 95 SER A C 1
ATOM 728 O O . SER A 1 95 ? -29.367 -32.180 61.880 1.00 81.81 95 SER A O 1
ATOM 730 N N . VAL A 1 96 ? -27.465 -32.848 60.906 1.00 78.44 96 VAL A N 1
ATOM 731 C CA . VAL A 1 96 ? -26.571 -32.279 61.923 1.00 78.44 96 VAL A CA 1
ATOM 732 C C . VAL A 1 96 ? -26.506 -30.748 61.879 1.00 78.44 96 VAL A C 1
ATOM 734 O O . VAL A 1 96 ? -26.124 -30.133 62.869 1.00 78.44 96 VAL A O 1
ATOM 737 N N . TYR A 1 97 ? -26.827 -30.111 60.751 1.00 80.50 97 TYR A N 1
ATOM 738 C CA . TYR A 1 97 ? -26.842 -28.653 60.665 1.00 80.50 97 TYR A CA 1
ATOM 739 C C . TYR A 1 97 ? -28.197 -28.123 61.121 1.00 80.50 97 TYR A C 1
ATOM 741 O O . TYR A 1 97 ? -29.233 -28.696 60.787 1.00 80.50 97 TYR A O 1
ATOM 749 N N . ASN A 1 98 ? -28.199 -26.992 61.830 1.00 81.81 98 ASN A N 1
ATOM 750 C CA . ASN A 1 98 ? -29.436 -26.269 62.099 1.00 81.81 98 ASN A CA 1
ATOM 751 C C . ASN A 1 98 ? -29.852 -25.528 60.819 1.00 81.81 98 ASN A C 1
ATOM 753 O O . ASN A 1 98 ? -29.402 -24.406 60.573 1.00 81.81 98 ASN A O 1
ATOM 757 N N . ALA A 1 99 ? -30.594 -26.227 59.958 1.00 87.00 99 ALA A N 1
ATOM 758 C CA . ALA A 1 99 ? -31.006 -25.745 58.650 1.00 87.00 99 ALA A CA 1
ATOM 759 C C . ALA A 1 99 ? -32.401 -25.111 58.713 1.00 87.00 99 ALA A C 1
ATOM 761 O O . ALA A 1 99 ? -33.378 -25.782 59.043 1.00 87.00 99 ALA A O 1
ATOM 762 N N . THR A 1 100 ? -32.499 -23.840 58.341 1.00 87.44 100 THR A N 1
ATOM 763 C CA . THR A 1 100 ? -33.757 -23.094 58.254 1.00 87.44 100 THR A CA 1
ATOM 764 C C . THR A 1 100 ? -34.059 -22.810 56.789 1.00 87.44 100 THR A C 1
ATOM 766 O O . THR A 1 100 ? -33.249 -22.182 56.108 1.00 87.44 100 THR A O 1
ATOM 769 N N . ILE A 1 101 ? -35.204 -23.277 56.289 1.00 86.25 101 ILE A N 1
ATOM 770 C CA . ILE A 1 101 ? -35.636 -23.064 54.901 1.00 86.25 101 ILE A CA 1
ATOM 771 C C . ILE A 1 101 ? -36.882 -22.177 54.931 1.00 86.25 101 ILE A C 1
ATOM 773 O O . ILE A 1 101 ? -37.910 -22.589 55.461 1.00 86.25 101 ILE A O 1
ATOM 777 N N . LEU A 1 102 ? -36.761 -20.958 54.409 1.00 85.31 102 LEU A N 1
ATOM 778 C CA . LEU A 1 102 ? -37.807 -19.935 54.389 1.00 85.31 102 LEU A CA 1
ATOM 779 C C . LEU A 1 102 ? -38.413 -19.796 52.991 1.00 85.31 102 LEU A C 1
ATOM 781 O O . LEU A 1 102 ? -37.705 -19.857 51.977 1.00 85.31 102 LEU A O 1
ATOM 785 N N . THR A 1 103 ? -39.719 -19.557 52.963 1.00 83.62 103 THR A N 1
ATOM 786 C CA . THR A 1 103 ? -40.480 -19.309 51.731 1.00 83.62 103 THR A CA 1
ATOM 787 C C . THR A 1 103 ? -40.302 -17.861 51.270 1.00 83.62 103 THR A C 1
ATOM 789 O O . THR A 1 103 ? -39.874 -16.995 52.033 1.00 83.62 103 THR A O 1
ATOM 792 N N . CYS A 1 104 ? -40.637 -17.565 50.020 1.00 78.06 104 CYS A N 1
ATOM 793 C CA . CYS A 1 104 ? -40.710 -16.207 49.486 1.00 78.06 104 CYS A CA 1
ATOM 794 C C . CYS A 1 104 ? -41.831 -15.373 50.121 1.00 78.06 104 CYS A C 1
ATOM 796 O O . CYS A 1 104 ? -41.781 -14.148 50.053 1.00 78.06 104 CYS A O 1
ATOM 798 N N . SER A 1 105 ? -42.828 -16.014 50.741 1.00 76.50 105 SER A N 1
ATOM 799 C CA . SER A 1 105 ? -43.909 -15.341 51.470 1.00 76.50 105 SER A CA 1
ATOM 800 C C . SER A 1 105 ? -43.500 -14.791 52.838 1.00 76.50 105 SER A C 1
ATOM 802 O O . SER A 1 105 ? -44.216 -13.949 53.381 1.00 76.50 105 SER A O 1
ATOM 804 N N . ASP A 1 106 ? -42.376 -15.237 53.405 1.00 69.00 106 ASP A N 1
ATOM 805 C CA . ASP A 1 106 ? -41.903 -14.717 54.686 1.00 69.00 106 ASP A CA 1
ATOM 806 C C . ASP A 1 106 ? -41.394 -13.277 54.493 1.00 69.00 106 ASP A C 1
ATOM 808 O O . ASP A 1 106 ? -40.426 -13.074 53.753 1.00 69.00 106 ASP A O 1
ATOM 812 N N . PRO A 1 107 ? -41.982 -12.261 55.162 1.00 60.66 107 PRO A N 1
ATOM 813 C CA . PRO A 1 107 ? -41.651 -10.857 54.912 1.00 60.66 107 PRO A CA 1
ATOM 814 C C . PRO A 1 107 ? -40.160 -10.587 55.115 1.00 60.66 107 PRO A C 1
ATOM 816 O O . PRO A 1 107 ? -39.577 -9.806 54.375 1.00 60.66 107 PRO A O 1
ATOM 819 N N . CYS A 1 108 ? -39.530 -11.306 56.051 1.00 64.38 108 CYS A N 1
ATOM 820 C CA . CYS A 1 108 ? -38.114 -11.203 56.383 1.00 64.38 108 CYS A CA 1
ATOM 821 C C . CYS A 1 108 ? -37.233 -12.315 55.795 1.00 64.38 108 CYS A C 1
ATOM 823 O O . CYS A 1 108 ? -36.089 -12.456 56.228 1.00 64.38 108 CYS A O 1
ATOM 825 N N . ALA A 1 109 ? -37.684 -13.050 54.772 1.00 57.41 109 ALA A N 1
ATOM 826 C CA . ALA A 1 109 ? -36.806 -13.934 53.994 1.00 57.41 109 ALA A CA 1
ATOM 827 C C . ALA A 1 109 ? -35.553 -13.195 53.471 1.00 57.41 109 ALA A C 1
ATOM 829 O O . ALA A 1 109 ? -34.518 -13.816 53.247 1.00 57.41 109 ALA A O 1
ATOM 830 N N . LEU A 1 110 ? -35.627 -11.863 53.344 1.00 49.59 110 LEU A N 1
ATOM 831 C CA . LEU A 1 110 ? -34.525 -10.968 52.980 1.00 49.59 110 LEU A CA 1
ATOM 832 C C . LEU A 1 110 ? -33.752 -10.369 54.165 1.00 49.59 110 LEU A C 1
ATOM 834 O O . LEU A 1 110 ? -32.608 -9.970 53.966 1.00 49.59 110 LEU A O 1
ATOM 838 N N . ALA A 1 111 ? -34.273 -10.379 55.401 1.00 53.88 111 ALA A N 1
ATOM 839 C CA . ALA A 1 111 ? -33.461 -10.066 56.592 1.00 53.88 111 ALA A CA 1
ATOM 840 C C . ALA A 1 111 ? -32.304 -11.077 56.772 1.00 53.88 111 ALA A C 1
ATOM 842 O O . ALA A 1 111 ? -31.327 -10.819 57.468 1.00 53.88 111 ALA A O 1
ATOM 843 N N . ALA A 1 112 ? -32.364 -12.193 56.038 1.00 60.94 112 ALA A N 1
ATOM 844 C CA . ALA A 1 112 ? -31.262 -13.100 55.733 1.00 60.94 112 ALA A CA 1
ATOM 845 C C . ALA A 1 112 ? -30.025 -12.441 55.073 1.00 60.94 112 ALA A C 1
ATOM 847 O O . ALA A 1 112 ? -29.045 -13.127 54.778 1.00 60.94 112 ALA A O 1
ATOM 848 N N . SER A 1 113 ? -30.069 -11.136 54.801 1.00 70.94 113 SER A N 1
ATOM 849 C CA . SER A 1 113 ? -28.979 -10.360 54.206 1.00 70.94 113 SER A CA 1
ATOM 850 C C . SER A 1 113 ? -28.074 -9.679 55.232 1.00 70.94 113 SER A C 1
ATOM 852 O O . SER A 1 113 ? -27.115 -9.031 54.832 1.00 70.94 113 SER A O 1
ATOM 854 N N . CYS A 1 114 ? -28.355 -9.808 56.531 1.00 82.19 114 CYS A N 1
ATOM 855 C CA . CYS A 1 114 ? -27.551 -9.185 57.578 1.00 82.19 114 CYS A CA 1
ATOM 856 C C . CYS A 1 114 ? -26.417 -10.107 58.041 1.00 82.19 114 CYS A C 1
ATOM 858 O O . CYS A 1 114 ? -26.664 -11.264 58.390 1.00 82.19 114 CYS A O 1
ATOM 860 N N . PHE A 1 115 ? -25.191 -9.591 58.147 1.00 88.06 115 PHE A N 1
ATOM 861 C CA . PHE A 1 115 ? -24.090 -10.318 58.767 1.00 88.06 115 PHE A CA 1
ATOM 862 C C . PHE A 1 115 ? -24.330 -10.440 60.286 1.00 88.06 115 PHE A C 1
ATOM 864 O O . PHE A 1 115 ? -24.289 -9.418 60.985 1.00 88.06 115 PHE A O 1
ATOM 871 N N . PRO A 1 116 ? -24.555 -11.649 60.850 1.00 84.38 116 PRO A N 1
ATOM 872 C CA . PRO A 1 116 ? -25.045 -11.770 62.226 1.00 84.38 116 PRO A CA 1
ATOM 873 C C . PRO A 1 116 ? -24.126 -11.158 63.289 1.00 84.38 116 PRO A C 1
ATOM 875 O O . PRO A 1 116 ? -24.613 -10.607 64.269 1.00 84.38 116 PRO A O 1
ATOM 878 N N . SER A 1 117 ? -22.803 -11.209 63.099 1.00 86.62 117 SER A N 1
ATOM 879 C CA . SER A 1 117 ? -21.843 -10.688 64.085 1.00 86.62 117 SER A CA 1
ATOM 880 C C . SER A 1 117 ? -21.816 -9.171 64.208 1.00 86.62 117 SER A C 1
ATOM 882 O O . SER A 1 117 ? -21.396 -8.663 65.243 1.00 86.62 117 SER A O 1
ATOM 884 N N . TYR A 1 118 ? -22.261 -8.457 63.178 1.00 87.94 118 TYR A N 1
ATOM 885 C CA . TYR A 1 118 ? -22.237 -6.996 63.120 1.00 87.94 118 TYR A CA 1
ATOM 886 C C . TYR A 1 118 ? -23.644 -6.407 63.008 1.00 87.94 118 TYR A C 1
ATOM 888 O O . TYR A 1 118 ? -23.804 -5.244 62.652 1.00 87.94 118 TYR A O 1
ATOM 896 N N . THR A 1 119 ? -24.674 -7.182 63.343 1.00 87.06 119 THR A N 1
ATOM 897 C CA . THR A 1 119 ? -26.071 -6.737 63.328 1.00 87.06 119 THR A CA 1
ATOM 898 C C . THR A 1 119 ? -26.607 -6.688 64.757 1.00 87.06 119 THR A C 1
ATOM 900 O O . THR A 1 119 ? -26.534 -7.673 65.483 1.00 87.06 119 THR A O 1
ATOM 903 N N . THR A 1 120 ? -27.150 -5.541 65.173 1.00 82.56 120 THR A N 1
ATOM 904 C CA . THR A 1 120 ? -27.776 -5.368 66.501 1.00 82.56 120 THR A CA 1
ATOM 905 C C . THR A 1 120 ? -29.237 -5.788 66.500 1.00 82.56 120 THR A C 1
ATOM 907 O O . THR A 1 120 ? -29.670 -6.532 67.375 1.00 82.56 120 THR A O 1
ATOM 910 N N . THR A 1 121 ? -29.998 -5.326 65.511 1.00 74.31 121 THR A N 1
ATOM 911 C CA . THR A 1 121 ? -31.397 -5.694 65.290 1.00 74.31 121 THR A CA 1
ATOM 912 C C . THR A 1 121 ? -31.680 -5.741 63.791 1.00 74.31 121 THR A C 1
ATOM 914 O O . THR A 1 121 ? -31.108 -4.972 63.023 1.00 74.31 121 THR A O 1
ATOM 917 N N . ALA A 1 122 ? -32.566 -6.636 63.362 1.00 66.00 122 ALA A N 1
ATOM 918 C CA . ALA A 1 122 ? -33.158 -6.598 62.029 1.00 66.00 122 ALA A CA 1
ATOM 919 C C . ALA A 1 122 ? -34.601 -6.106 62.183 1.00 66.00 122 ALA A C 1
ATOM 921 O O . ALA A 1 122 ? -35.350 -6.649 62.998 1.00 66.00 122 ALA A O 1
ATOM 922 N N . SER A 1 123 ? -34.971 -5.041 61.472 1.00 65.56 123 SER A N 1
ATOM 923 C CA . SER A 1 123 ? -36.336 -4.511 61.527 1.00 65.56 123 SER A CA 1
ATOM 924 C C . SER A 1 123 ? -37.310 -5.509 60.901 1.00 65.56 123 SER A C 1
ATOM 926 O O . SER A 1 123 ? -37.094 -5.940 59.766 1.00 65.56 123 SER A O 1
ATOM 928 N N . SER A 1 124 ? -38.395 -5.843 61.607 1.00 62.09 124 SER A N 1
ATOM 929 C CA . SER A 1 124 ? -39.517 -6.588 61.018 1.00 62.09 124 SER A CA 1
ATOM 930 C C . SER A 1 124 ? -40.226 -5.768 59.937 1.00 62.09 124 SER A C 1
ATOM 932 O O . SER A 1 124 ? -40.679 -6.321 58.939 1.00 62.09 124 SER A O 1
ATOM 934 N N . ASP A 1 125 ? -40.254 -4.443 60.104 1.00 61.03 125 ASP A N 1
ATOM 935 C CA . ASP A 1 125 ? -40.814 -3.501 59.140 1.00 61.03 125 ASP A CA 1
ATOM 936 C C . ASP A 1 125 ? -39.709 -3.050 58.174 1.00 61.03 125 ASP A C 1
ATOM 938 O O . ASP A 1 125 ? -38.838 -2.248 58.521 1.00 61.03 125 ASP A O 1
ATOM 942 N N . GLY A 1 126 ? -39.703 -3.607 56.962 1.00 62.47 126 GLY A N 1
ATOM 943 C CA . GLY A 1 126 ? -38.801 -3.198 55.876 1.00 62.47 126 GLY A CA 1
ATOM 944 C C . GLY A 1 126 ? -37.484 -3.974 55.756 1.00 62.47 126 GLY A C 1
ATOM 945 O O . GLY A 1 126 ? -36.696 -3.660 54.872 1.00 62.47 126 GLY A O 1
ATOM 946 N N . CYS A 1 127 ? -37.247 -4.993 56.592 1.00 69.75 127 CYS A N 1
ATOM 947 C CA . CYS A 1 127 ? -36.104 -5.924 56.492 1.00 69.75 127 CYS A CA 1
ATOM 948 C C . CYS A 1 127 ? -34.706 -5.290 56.513 1.00 69.75 127 CYS A C 1
ATOM 950 O O . CYS A 1 127 ? -33.738 -5.921 56.090 1.00 69.75 127 CYS A O 1
ATOM 952 N N . ALA A 1 128 ? -34.587 -4.063 57.014 1.00 76.06 128 ALA A N 1
ATOM 953 C CA . ALA A 1 128 ? -33.310 -3.374 57.119 1.00 76.06 128 ALA A CA 1
ATOM 954 C C . ALA A 1 128 ? -32.495 -3.889 58.316 1.00 76.06 128 ALA A C 1
ATOM 956 O O . ALA A 1 128 ? -33.025 -4.078 59.421 1.00 76.06 128 ALA A O 1
ATOM 957 N N . CYS A 1 129 ? -31.193 -4.072 58.104 1.00 83.88 129 CYS A N 1
ATOM 958 C CA . CYS A 1 129 ? -30.242 -4.431 59.146 1.00 83.88 129 CYS A CA 1
ATOM 959 C C . CYS A 1 129 ? -29.804 -3.170 59.900 1.00 83.88 129 CYS A C 1
ATOM 961 O O . CYS A 1 129 ? -29.356 -2.194 59.301 1.00 83.88 129 CYS A O 1
ATOM 963 N N . ARG A 1 130 ? -29.897 -3.178 61.231 1.00 85.50 130 ARG A N 1
ATOM 964 C CA . ARG A 1 130 ? -29.288 -2.144 62.069 1.00 85.50 130 ARG A CA 1
ATOM 965 C C . ARG A 1 130 ? -27.913 -2.617 62.515 1.00 85.50 130 ARG A C 1
ATOM 967 O O . ARG A 1 130 ? -27.799 -3.536 63.330 1.00 85.50 130 ARG A O 1
ATOM 974 N N . CYS A 1 131 ? -26.870 -1.974 62.014 1.00 87.56 131 CYS A N 1
ATOM 975 C CA . CYS A 1 131 ? -25.506 -2.414 62.273 1.00 87.56 131 CYS A CA 1
ATOM 976 C C . CYS A 1 131 ? -25.040 -2.111 63.700 1.00 87.56 131 CYS A C 1
ATOM 978 O O . CYS A 1 131 ? -25.403 -1.095 64.295 1.00 87.56 131 CYS A O 1
ATOM 980 N N . ALA A 1 132 ? -24.256 -3.034 64.251 1.00 89.56 132 ALA A N 1
ATOM 981 C CA . ALA A 1 132 ? -23.433 -2.821 65.431 1.00 89.56 132 ALA A CA 1
ATOM 982 C C . ALA A 1 132 ? -22.251 -1.907 65.092 1.00 89.56 132 ALA A C 1
ATOM 984 O O . ALA A 1 132 ? -21.978 -1.616 63.927 1.00 89.56 132 ALA A O 1
ATOM 985 N N . GLU A 1 133 ? -21.527 -1.471 66.119 1.00 88.94 133 GLU A N 1
ATOM 986 C CA . GLU A 1 133 ? -20.282 -0.735 65.928 1.00 88.94 133 GLU A CA 1
ATOM 987 C C . GLU A 1 133 ? -19.297 -1.548 65.063 1.00 88.94 133 GLU A C 1
ATOM 989 O O . GLU A 1 133 ? -19.079 -2.737 65.296 1.00 88.94 133 GLU A O 1
ATOM 994 N N . GLY A 1 134 ? -18.744 -0.911 64.025 1.00 86.56 134 GLY A N 1
ATOM 995 C CA . GLY A 1 134 ? -17.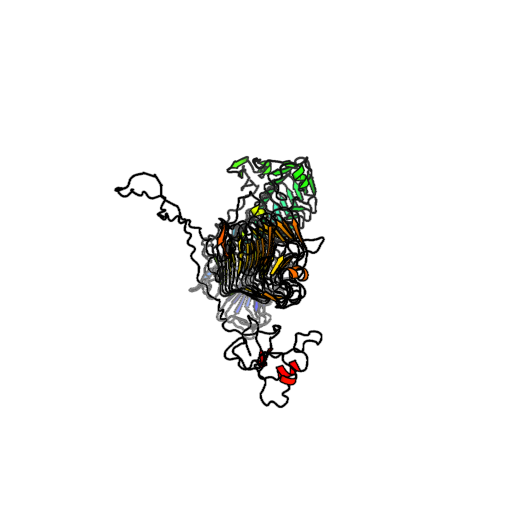873 -1.545 63.026 1.00 86.56 134 GLY A CA 1
ATOM 996 C C . GLY A 1 134 ? -18.594 -2.277 61.885 1.00 86.56 134 GLY A C 1
ATOM 997 O O . GLY A 1 134 ? -17.930 -2.774 60.982 1.00 86.56 134 GLY A O 1
ATOM 998 N N . GLY A 1 135 ? -19.929 -2.356 61.904 1.00 89.75 135 GLY A N 1
ATOM 999 C CA . GLY A 1 135 ? -20.722 -2.867 60.786 1.00 89.75 135 GLY A CA 1
ATOM 1000 C C . GLY A 1 135 ? -21.052 -1.757 59.788 1.00 89.75 135 GLY A C 1
ATOM 1001 O O . GLY A 1 135 ? -21.462 -0.665 60.180 1.00 89.75 135 GLY A O 1
ATOM 1002 N N . HIS A 1 136 ? -20.899 -2.038 58.497 1.00 88.00 136 HIS A N 1
ATOM 1003 C CA . HIS A 1 136 ? -21.043 -1.063 57.420 1.00 88.00 136 HIS A CA 1
ATOM 1004 C C . HIS A 1 136 ? -22.004 -1.539 56.320 1.00 88.00 136 HIS A C 1
ATOM 1006 O O . HIS A 1 136 ? -22.007 -2.712 55.939 1.00 88.00 136 HIS A O 1
ATOM 1012 N N . GLY A 1 137 ? -22.770 -0.594 55.767 1.00 83.44 137 GLY A N 1
ATOM 1013 C CA . GLY A 1 137 ? -23.725 -0.827 54.679 1.00 83.44 137 GLY A CA 1
ATOM 1014 C C . GLY A 1 137 ? -24.965 -1.625 55.094 1.00 83.44 137 GLY A C 1
ATOM 1015 O O . GLY A 1 137 ? -25.111 -2.023 56.248 1.00 83.44 137 GLY A O 1
ATOM 1016 N N . ASP A 1 138 ? -25.842 -1.894 54.128 1.00 81.75 138 ASP A N 1
ATOM 1017 C CA . ASP A 1 138 ? -27.152 -2.524 54.365 1.00 81.75 138 ASP A CA 1
ATOM 1018 C C . ASP A 1 138 ? -27.063 -3.950 54.917 1.00 81.75 138 ASP A C 1
ATOM 1020 O O . ASP A 1 138 ? -27.988 -4.413 55.572 1.00 81.75 138 ASP A O 1
ATOM 1024 N N . ALA A 1 139 ? -25.946 -4.640 54.675 1.00 85.00 139 ALA A N 1
ATOM 1025 C CA . ALA A 1 139 ? -25.683 -5.994 55.161 1.00 85.00 139 ALA A CA 1
ATOM 1026 C C . ALA A 1 139 ? -24.839 -6.030 56.450 1.00 85.00 139 ALA A C 1
ATOM 1028 O O . ALA A 1 139 ? -24.522 -7.113 56.943 1.00 85.00 139 ALA A O 1
ATOM 1029 N N . CYS A 1 140 ? -24.450 -4.873 56.997 1.00 88.81 140 CYS A N 1
ATOM 1030 C CA . CYS A 1 140 ? -23.591 -4.760 58.178 1.00 88.81 140 CYS A CA 1
ATOM 1031 C C . CYS A 1 140 ? -22.271 -5.530 58.064 1.00 88.81 140 CYS A C 1
ATOM 1033 O O . CYS A 1 140 ? -21.867 -6.258 58.965 1.00 88.81 140 CYS A O 1
ATOM 1035 N N . LEU A 1 141 ? -21.580 -5.376 56.940 1.00 89.94 141 LEU A N 1
ATOM 1036 C CA . LEU A 1 141 ? -20.292 -6.017 56.699 1.00 89.94 141 LEU A CA 1
ATOM 1037 C C . LEU A 1 141 ? -19.197 -5.422 57.603 1.00 89.94 141 LEU A C 1
ATOM 1039 O O . LEU A 1 141 ? -19.276 -4.249 57.961 1.00 89.94 141 LEU A O 1
ATOM 1043 N N . PRO A 1 142 ? -18.141 -6.185 57.946 1.00 87.62 142 PRO A N 1
ATOM 1044 C CA . PRO A 1 142 ? -17.070 -5.709 58.830 1.00 87.62 142 PRO A CA 1
ATOM 1045 C C . PRO A 1 142 ? -16.191 -4.624 58.186 1.00 87.62 142 PRO A C 1
ATOM 1047 O O . PRO A 1 142 ? -15.335 -4.041 58.843 1.00 87.62 142 PRO A O 1
ATOM 1050 N N . VAL A 1 143 ? -16.354 -4.396 56.881 1.00 85.31 143 VAL A N 1
ATOM 1051 C CA . VAL A 1 143 ? -15.635 -3.398 56.091 1.00 85.31 143 VAL A CA 1
ATOM 1052 C C . VAL A 1 143 ? -16.654 -2.696 55.204 1.00 85.31 143 VAL A C 1
ATOM 1054 O O . VAL A 1 143 ? -17.505 -3.353 54.601 1.00 85.31 143 VAL A O 1
ATOM 1057 N N . ALA A 1 144 ? -16.565 -1.369 55.117 1.00 80.25 144 ALA A N 1
ATOM 1058 C CA . ALA A 1 144 ? -17.370 -0.597 54.183 1.00 80.25 144 ALA A CA 1
ATOM 1059 C C . ALA A 1 144 ? -17.057 -1.028 52.746 1.00 80.25 144 ALA A C 1
ATOM 1061 O O . ALA A 1 144 ? -15.910 -0.950 52.301 1.00 80.25 144 ALA A O 1
ATOM 1062 N N . VAL A 1 145 ? -18.080 -1.487 52.026 1.00 72.06 145 VAL A N 1
ATOM 1063 C CA . VAL A 1 145 ? -17.976 -1.697 50.582 1.00 72.06 145 VAL A CA 1
ATOM 1064 C C . VAL A 1 145 ? -17.768 -0.316 49.960 1.00 72.06 145 VAL A C 1
ATOM 1066 O O . VAL A 1 145 ? -18.583 0.568 50.229 1.00 72.06 145 VAL A O 1
ATOM 1069 N N . PRO A 1 146 ? -16.692 -0.089 49.186 1.00 63.09 146 PRO A N 1
ATOM 1070 C CA . PRO A 1 146 ? -16.513 1.173 48.485 1.00 63.09 146 PRO A CA 1
ATOM 1071 C C . PRO A 1 146 ? -17.750 1.435 47.630 1.00 63.09 146 PRO A C 1
ATOM 1073 O O . PRO A 1 146 ? -18.126 0.579 46.826 1.00 63.09 146 PRO A O 1
ATOM 1076 N N . GLU A 1 147 ? -18.400 2.582 47.821 1.00 57.06 147 GLU A N 1
ATOM 1077 C CA . GLU A 1 147 ? -19.489 2.973 46.932 1.00 57.06 147 GLU A CA 1
ATOM 1078 C C . GLU A 1 147 ? -18.941 3.022 45.500 1.00 57.06 147 GLU A C 1
ATOM 1080 O O . GLU A 1 147 ? -17.837 3.543 45.289 1.00 57.06 147 GLU A O 1
ATOM 1085 N N . PRO A 1 148 ? -19.659 2.458 44.511 1.00 50.59 148 PRO A N 1
ATOM 1086 C CA . PRO A 1 148 ? -19.278 2.654 43.126 1.00 50.59 148 PRO A CA 1
ATOM 1087 C C . PRO A 1 148 ? -19.212 4.168 42.883 1.00 50.59 148 PRO A C 1
ATOM 1089 O O . PRO A 1 148 ? -20.162 4.872 43.238 1.00 50.59 148 PRO A O 1
ATOM 1092 N N . PRO A 1 149 ? -18.102 4.694 42.337 1.00 43.12 149 PRO A N 1
ATOM 1093 C CA . PRO A 1 149 ? -18.002 6.117 42.059 1.00 43.12 149 PRO A CA 1
ATOM 1094 C C . PRO A 1 149 ? -19.201 6.545 41.209 1.00 43.12 149 PRO A C 1
ATOM 1096 O O . PRO A 1 149 ? -19.598 5.838 40.280 1.00 43.12 149 PRO A O 1
ATOM 1099 N N . SER A 1 150 ? -19.798 7.684 41.566 1.00 47.66 150 SER A N 1
ATOM 1100 C CA . SER A 1 150 ? -20.925 8.279 40.847 1.00 47.66 150 SER A CA 1
ATOM 1101 C C . SER A 1 150 ? -20.674 8.276 39.337 1.00 47.66 150 SER A C 1
ATOM 1103 O O . SER A 1 150 ? -19.566 8.584 38.896 1.00 47.66 150 SER A O 1
ATOM 1105 N N . THR A 1 151 ? -21.708 7.990 38.550 1.00 49.22 151 THR A N 1
ATOM 1106 C CA . THR A 1 151 ? -21.658 7.793 37.089 1.00 49.22 151 THR A CA 1
ATOM 1107 C C . THR A 1 151 ? -21.201 9.001 36.259 1.00 49.22 151 THR A C 1
ATOM 1109 O O . THR A 1 151 ? -21.095 8.882 35.042 1.00 49.22 151 THR A O 1
ATOM 1112 N N . ASP A 1 152 ? -20.901 10.144 36.878 1.00 46.69 152 ASP A N 1
ATOM 1113 C CA . ASP A 1 152 ? -20.776 11.434 36.188 1.00 46.69 152 ASP A CA 1
ATOM 1114 C C . ASP A 1 152 ? -19.326 11.919 35.970 1.00 46.69 152 ASP A C 1
ATOM 1116 O O . ASP A 1 152 ? -19.112 13.047 35.529 1.00 46.69 152 ASP A O 1
ATOM 1120 N N . GLY A 1 153 ? -18.303 11.103 36.245 1.00 49.03 153 GLY A N 1
ATOM 1121 C CA . GLY A 1 153 ? -16.900 11.537 36.189 1.00 49.03 153 GLY A CA 1
ATOM 1122 C C . GLY A 1 153 ? -16.012 10.680 35.290 1.00 49.03 153 GLY A C 1
ATOM 1123 O O . GLY A 1 153 ? -16.030 9.457 35.367 1.00 49.03 153 GLY A O 1
ATOM 1124 N N . ALA A 1 154 ? -15.153 11.322 34.494 1.00 51.78 154 ALA A N 1
ATOM 1125 C CA . ALA A 1 154 ? -14.137 10.726 33.612 1.00 51.78 154 ALA A CA 1
ATOM 1126 C C . ALA A 1 154 ? -13.108 9.778 34.293 1.00 51.78 154 ALA A C 1
ATOM 1128 O O . ALA A 1 154 ? -12.218 9.230 33.626 1.00 51.78 154 ALA A O 1
ATOM 1129 N N . ASP A 1 155 ? -13.239 9.551 35.601 1.00 55.31 155 ASP A N 1
ATOM 1130 C CA . ASP A 1 155 ? -12.392 8.689 36.430 1.00 55.31 155 ASP A CA 1
ATOM 1131 C C . ASP A 1 155 ? -12.733 7.188 36.327 1.00 55.31 155 ASP A C 1
ATOM 1133 O O . ASP A 1 155 ? -12.074 6.365 36.954 1.00 55.31 155 ASP A O 1
ATOM 1137 N N . LEU A 1 156 ? -13.701 6.797 35.489 1.00 68.62 156 LEU A N 1
ATOM 1138 C CA . LEU A 1 156 ? -14.132 5.396 35.325 1.00 68.62 156 LEU A CA 1
ATOM 1139 C C . LEU A 1 156 ? -13.276 4.549 34.369 1.00 68.62 156 LEU A C 1
ATOM 1141 O O . LEU A 1 156 ? -13.443 3.331 34.314 1.00 68.62 156 LEU A O 1
ATOM 1145 N N . CYS A 1 157 ? -12.393 5.156 33.574 1.00 86.38 157 CYS A N 1
ATOM 1146 C CA . CYS A 1 157 ? -11.618 4.385 32.606 1.00 86.38 157 CYS A CA 1
ATOM 1147 C C . CYS A 1 157 ? -10.484 3.621 33.284 1.00 86.38 157 CYS A C 1
ATOM 1149 O O . CYS A 1 157 ? -9.687 4.193 34.028 1.00 86.38 157 CYS A O 1
ATOM 1151 N N . VAL A 1 158 ? -10.350 2.346 32.936 1.00 89.38 158 VAL A N 1
ATOM 1152 C CA . VAL A 1 158 ? -9.146 1.574 33.239 1.00 89.38 158 VAL A CA 1
ATOM 1153 C C . VAL A 1 158 ? -8.034 2.072 32.317 1.00 89.38 158 VAL A C 1
ATOM 1155 O O . VAL A 1 158 ? -8.197 2.052 31.095 1.00 89.38 158 VAL A O 1
ATOM 1158 N N . ARG A 1 159 ? -6.925 2.551 32.892 1.00 90.00 159 ARG A N 1
ATOM 1159 C CA . ARG A 1 159 ? -5.841 3.203 32.141 1.00 90.00 159 ARG A CA 1
ATOM 1160 C C . ARG A 1 159 ? -4.505 2.491 32.285 1.00 90.00 159 ARG A C 1
ATOM 1162 O O . ARG A 1 159 ? -4.176 2.061 33.384 1.00 90.00 159 ARG A O 1
ATOM 1169 N N . ASP A 1 160 ? -3.754 2.398 31.189 1.00 88.31 160 ASP A N 1
ATOM 1170 C CA . ASP A 1 160 ? -2.318 2.070 31.164 1.00 88.31 160 ASP A CA 1
ATOM 1171 C C . ASP A 1 160 ? -1.925 0.772 31.902 1.00 88.31 160 ASP A C 1
ATOM 1173 O O . ASP A 1 160 ? -0.851 0.655 32.494 1.00 88.31 160 ASP A O 1
ATOM 1177 N N . VAL A 1 161 ? -2.805 -0.234 31.869 1.00 92.00 161 VAL A N 1
ATOM 1178 C CA . VAL A 1 161 ? -2.564 -1.560 32.460 1.00 92.00 161 VAL A CA 1
ATOM 1179 C C . VAL A 1 161 ? -2.377 -2.633 31.393 1.00 92.00 161 VAL A C 1
ATOM 1181 O O . VAL A 1 161 ? -2.829 -2.511 30.255 1.00 92.00 161 VAL A O 1
ATOM 1184 N N . ARG A 1 162 ? -1.735 -3.737 31.780 1.00 94.00 162 ARG A N 1
ATOM 1185 C CA . ARG A 1 162 ? -1.629 -4.947 30.962 1.00 94.00 162 ARG A CA 1
ATOM 1186 C C . ARG A 1 162 ? -2.575 -6.014 31.492 1.00 94.00 162 ARG A C 1
ATOM 1188 O O . ARG A 1 162 ? -2.519 -6.356 32.671 1.00 94.00 162 ARG A O 1
ATOM 1195 N N . VAL A 1 163 ? -3.398 -6.576 30.617 1.00 92.31 163 VAL A N 1
ATOM 1196 C CA . VAL A 1 163 ? -4.391 -7.592 30.969 1.00 92.31 163 VAL A CA 1
ATOM 1197 C C . VAL A 1 163 ? -4.067 -8.889 30.234 1.00 92.31 163 VAL A C 1
ATOM 1199 O O . VAL A 1 163 ? -4.073 -8.943 29.008 1.00 92.31 163 VAL A O 1
ATOM 1202 N N . GLY A 1 164 ? -3.743 -9.934 30.998 1.00 91.06 164 GLY A N 1
ATOM 1203 C CA . GLY A 1 164 ? -3.345 -11.247 30.472 1.00 91.06 164 GLY A CA 1
ATOM 1204 C C . GLY A 1 164 ? -4.442 -12.313 30.485 1.00 91.06 164 GLY A C 1
ATOM 1205 O O . GLY A 1 164 ? -4.162 -13.471 30.200 1.00 91.06 164 GLY A O 1
ATOM 1206 N N . VAL A 1 165 ? -5.666 -11.953 30.869 1.00 91.25 165 VAL A N 1
ATOM 1207 C CA . VAL A 1 165 ? -6.804 -12.873 31.009 1.00 91.25 165 VAL A CA 1
ATOM 1208 C C . VAL A 1 165 ? -7.983 -12.371 30.191 1.00 91.25 165 VAL A C 1
ATOM 1210 O O . VAL A 1 165 ? -8.102 -11.169 29.962 1.00 91.25 165 VAL A O 1
ATOM 1213 N N . LYS A 1 166 ? -8.854 -13.288 29.759 1.00 91.81 166 LYS A N 1
ATOM 1214 C CA . LYS A 1 166 ? -10.059 -12.934 29.006 1.00 91.81 166 LYS A CA 1
ATOM 1215 C C . LYS A 1 166 ? -10.949 -12.000 29.830 1.00 91.81 166 LYS A C 1
ATOM 1217 O O . LYS A 1 166 ? -11.233 -12.290 30.994 1.00 91.81 166 LYS A O 1
ATOM 1222 N N . VAL A 1 167 ? -11.414 -10.917 29.217 1.00 92.00 167 VAL A N 1
ATOM 1223 C CA . VAL A 1 167 ? -12.294 -9.926 29.846 1.00 92.00 167 VAL A CA 1
ATOM 1224 C C . VAL A 1 167 ? -13.685 -10.021 29.237 1.00 92.00 167 VAL A C 1
ATOM 1226 O O . VAL A 1 167 ? -13.825 -9.928 28.025 1.00 92.00 167 VAL A O 1
ATOM 1229 N N . ASN A 1 168 ? -14.712 -10.154 30.078 1.00 90.94 168 ASN A N 1
ATOM 1230 C CA . ASN A 1 168 ? -16.106 -9.934 29.691 1.00 90.94 168 ASN A CA 1
ATOM 1231 C C . ASN A 1 168 ? -16.560 -8.619 30.339 1.00 90.94 168 ASN A C 1
ATOM 1233 O O . ASN A 1 168 ? -16.845 -8.580 31.536 1.00 90.94 168 ASN A O 1
ATOM 1237 N N . ALA A 1 169 ? -16.537 -7.536 29.572 1.00 91.25 169 ALA A N 1
ATOM 1238 C CA . ALA A 1 169 ? -16.854 -6.190 30.022 1.00 91.25 169 ALA A CA 1
ATOM 1239 C C . ALA A 1 169 ? -18.334 -5.849 29.794 1.00 91.25 169 ALA A C 1
ATOM 1241 O O . ALA A 1 169 ? -18.978 -6.374 28.886 1.00 91.25 169 ALA A O 1
ATOM 1242 N N . GLY A 1 170 ? -18.844 -4.923 30.607 1.00 84.75 170 GLY A N 1
ATOM 1243 C CA . GLY A 1 170 ? -20.182 -4.346 30.461 1.00 84.75 170 GLY A CA 1
ATOM 1244 C C . GLY A 1 170 ? -21.251 -4.935 31.375 1.00 84.75 170 GLY A C 1
ATOM 1245 O O . GLY A 1 170 ? -22.289 -4.309 31.540 1.00 84.75 170 GLY A O 1
ATOM 1246 N N . LEU A 1 171 ? -21.013 -6.080 32.025 1.00 85.69 171 LEU A N 1
ATOM 1247 C CA . LEU A 1 171 ? -22.045 -6.732 32.833 1.00 85.69 171 LEU A CA 1
ATOM 1248 C C . LEU A 1 171 ? -22.577 -5.805 33.940 1.00 85.69 171 LEU A C 1
ATOM 1250 O O . LEU A 1 171 ? -21.880 -5.511 34.911 1.00 85.69 171 LEU A O 1
ATOM 1254 N N . GLY A 1 172 ? -23.835 -5.381 33.799 1.00 80.44 172 GLY A N 1
ATOM 1255 C CA . GLY A 1 172 ? -24.523 -4.531 34.770 1.00 80.44 172 GLY A CA 1
ATOM 1256 C C . GLY A 1 172 ? -24.065 -3.068 34.810 1.00 80.44 172 GLY A C 1
ATOM 1257 O O . GLY A 1 172 ? -24.583 -2.319 35.639 1.00 80.44 172 GLY A O 1
ATOM 1258 N N . THR A 1 173 ? -23.160 -2.626 33.930 1.00 83.62 173 THR A N 1
ATOM 1259 C CA . THR A 1 173 ? -22.684 -1.232 33.874 1.00 83.62 173 THR A CA 1
ATOM 1260 C C . THR A 1 173 ? -23.239 -0.496 32.657 1.00 83.62 173 THR A C 1
ATOM 1262 O O . THR A 1 173 ? -23.502 -1.102 31.621 1.00 83.62 173 THR A O 1
ATOM 1265 N N . SER A 1 174 ? -23.401 0.824 32.760 1.00 86.00 174 SER A N 1
ATOM 1266 C CA . SER A 1 174 ? -23.779 1.684 31.627 1.00 86.00 174 SER A CA 1
ATOM 1267 C C . SER A 1 174 ? -22.579 2.204 30.836 1.00 86.00 174 SER A C 1
ATOM 1269 O O . SER A 1 174 ? -22.733 2.671 29.709 1.00 86.00 174 SER A O 1
ATOM 1271 N N . VAL A 1 175 ? -21.375 2.106 31.407 1.00 89.94 175 VAL A N 1
ATOM 1272 C CA . VAL A 1 175 ? -20.123 2.572 30.807 1.00 89.94 175 VAL A CA 1
ATOM 1273 C C . VAL A 1 175 ? -19.087 1.449 30.824 1.00 89.94 175 VAL A C 1
ATOM 1275 O O . VAL A 1 175 ? -18.883 0.788 31.845 1.00 89.94 175 VAL A O 1
ATOM 1278 N N . VAL A 1 176 ? -18.409 1.260 29.694 1.00 93.88 176 VAL A N 1
ATOM 1279 C CA . VAL A 1 176 ? -17.178 0.475 29.553 1.00 93.88 176 VAL A CA 1
ATOM 1280 C C . VAL A 1 176 ? -16.114 1.408 28.998 1.00 93.88 176 VAL A C 1
ATOM 1282 O O . VAL A 1 176 ? -16.294 1.957 27.915 1.00 93.88 176 VAL A O 1
ATOM 1285 N N . CYS A 1 177 ? -15.011 1.606 29.722 1.00 93.94 177 CYS A N 1
ATOM 1286 C CA . CYS A 1 177 ? -13.941 2.485 29.265 1.00 93.94 177 CYS A CA 1
ATOM 1287 C C . CYS A 1 177 ? -12.544 1.909 29.535 1.00 93.94 177 CYS A C 1
ATOM 1289 O O . CYS A 1 177 ? -12.180 1.668 30.688 1.00 93.94 177 CYS A O 1
ATOM 1291 N N . TYR A 1 178 ? -11.746 1.753 28.477 1.00 95.56 178 TYR A N 1
ATOM 1292 C CA . TYR A 1 178 ? -10.334 1.368 28.538 1.00 95.56 178 TYR A CA 1
ATOM 1293 C C . TYR A 1 178 ? -9.486 2.355 27.735 1.00 95.56 178 TYR A C 1
ATOM 1295 O O . TYR A 1 178 ? -9.827 2.688 26.600 1.00 95.56 178 TYR A O 1
ATOM 1303 N N . VAL A 1 179 ? -8.379 2.826 28.309 1.00 93.56 179 VAL A N 1
ATOM 1304 C CA . VAL A 1 179 ? -7.464 3.770 27.648 1.00 93.56 179 VAL A CA 1
ATOM 1305 C C . VAL A 1 179 ? -6.020 3.308 27.828 1.00 93.56 179 VAL A C 1
ATOM 1307 O O . VAL A 1 179 ? -5.595 3.087 28.953 1.00 93.56 179 VAL A O 1
ATOM 1310 N N . GLY A 1 180 ? -5.248 3.138 26.755 1.00 92.88 180 GLY A N 1
ATOM 1311 C CA . GLY A 1 180 ? -3.835 2.736 26.882 1.00 92.88 180 GLY A CA 1
ATOM 1312 C C . GLY A 1 180 ? -3.630 1.294 27.369 1.00 92.88 180 GLY A C 1
ATOM 1313 O O . GLY A 1 180 ? -2.555 0.939 27.848 1.00 92.88 180 GLY A O 1
ATOM 1314 N N . VAL A 1 181 ? -4.667 0.450 27.312 1.00 96.25 181 VAL A N 1
ATOM 1315 C CA . VAL A 1 181 ? -4.621 -0.907 27.875 1.00 96.25 181 VAL A CA 1
ATOM 1316 C C . VAL A 1 181 ? -4.049 -1.899 26.870 1.00 96.25 181 VAL A C 1
ATOM 1318 O O . VAL A 1 181 ? -4.418 -1.915 25.698 1.00 96.25 181 VAL A O 1
ATOM 1321 N N . THR A 1 182 ? -3.155 -2.762 27.348 1.00 97.19 182 THR A N 1
ATOM 1322 C CA . THR A 1 182 ? -2.506 -3.801 26.543 1.00 97.19 182 THR A CA 1
ATOM 1323 C C . THR A 1 182 ? -3.087 -5.177 26.874 1.00 97.19 182 THR A C 1
ATOM 1325 O O . THR A 1 182 ? -2.852 -5.711 27.961 1.00 97.19 182 THR A O 1
ATOM 1328 N N . PHE A 1 183 ? -3.821 -5.773 25.938 1.00 96.81 183 PHE A N 1
ATOM 1329 C CA . PHE A 1 183 ? -4.498 -7.061 26.085 1.00 96.81 183 PHE A CA 1
ATOM 1330 C C . PHE A 1 183 ? -3.701 -8.203 25.444 1.00 96.81 183 PHE A C 1
ATOM 1332 O O . PHE A 1 183 ? -3.325 -8.139 24.274 1.00 96.81 183 PHE A O 1
ATOM 1339 N N . ALA A 1 184 ? -3.457 -9.256 26.228 1.00 93.69 184 ALA A N 1
ATOM 1340 C CA . ALA A 1 184 ? -2.823 -10.509 25.797 1.00 93.69 184 ALA A CA 1
ATOM 1341 C C . ALA A 1 184 ? -3.824 -11.671 25.656 1.00 93.69 184 ALA A C 1
ATOM 1343 O O . ALA A 1 184 ? -3.429 -12.807 25.410 1.00 93.69 184 ALA A O 1
ATOM 1344 N N . ALA A 1 185 ? -5.106 -11.395 25.888 1.00 92.62 185 ALA A N 1
ATOM 1345 C CA . ALA A 1 185 ? -6.219 -12.321 25.771 1.00 92.62 185 ALA A CA 1
ATOM 1346 C C . ALA A 1 185 ? -7.470 -11.543 25.339 1.00 92.62 185 ALA A C 1
ATOM 1348 O O . ALA A 1 185 ? -7.500 -10.314 25.428 1.00 92.62 185 ALA A O 1
ATOM 1349 N N . ASP A 1 186 ? -8.491 -12.264 24.887 1.00 94.44 186 ASP A N 1
ATOM 1350 C CA . ASP A 1 186 ? -9.687 -11.668 24.296 1.00 94.44 186 ASP A CA 1
ATOM 1351 C C . ASP A 1 186 ? -10.454 -10.733 25.234 1.00 94.44 186 ASP A C 1
ATOM 1353 O O . ASP A 1 186 ? -10.590 -10.982 26.436 1.00 94.44 186 ASP A O 1
ATOM 1357 N N . VAL A 1 187 ? -11.039 -9.692 24.650 1.00 95.50 187 VAL A N 1
ATOM 1358 C CA . VAL A 1 187 ? -11.935 -8.753 25.328 1.00 95.50 187 VAL A CA 1
ATOM 1359 C C . VAL A 1 187 ? -13.289 -8.808 24.653 1.00 95.50 187 VAL A C 1
ATOM 1361 O O . VAL A 1 187 ? -13.396 -8.542 23.462 1.00 95.50 187 VAL A O 1
ATOM 1364 N N . VAL A 1 188 ? -14.329 -9.123 25.411 1.00 95.56 188 VAL A N 1
ATOM 1365 C CA . VAL A 1 188 ? -15.711 -9.159 24.941 1.00 95.56 188 VAL A CA 1
ATOM 1366 C C . VAL A 1 188 ? -16.490 -8.066 25.651 1.00 95.56 188 VAL A C 1
ATOM 1368 O O . VAL A 1 188 ? -16.617 -8.092 26.871 1.00 95.56 188 VAL A O 1
ATOM 1371 N N . VAL A 1 189 ? -17.014 -7.111 24.894 1.00 95.81 189 VAL A N 1
ATOM 1372 C CA . VAL A 1 189 ? -18.000 -6.134 25.349 1.00 95.81 189 VAL A CA 1
ATOM 1373 C C . VAL A 1 189 ? -19.361 -6.607 24.861 1.00 95.81 189 VAL A C 1
ATOM 1375 O O . VAL A 1 189 ? -19.684 -6.473 23.680 1.00 95.81 189 VAL A O 1
ATOM 1378 N N . ASP A 1 190 ? -20.140 -7.195 25.763 1.00 92.75 190 ASP A N 1
ATOM 1379 C CA . ASP A 1 190 ? -21.511 -7.614 25.477 1.00 92.75 190 ASP A CA 1
ATOM 1380 C C . ASP A 1 190 ? -22.460 -6.462 25.819 1.00 92.75 190 ASP A C 1
ATOM 1382 O O . ASP A 1 190 ? -22.795 -6.239 26.988 1.00 92.75 190 ASP A O 1
ATOM 1386 N N . VAL A 1 191 ? -22.872 -5.716 24.792 1.00 93.19 191 VAL A N 1
ATOM 1387 C CA . VAL A 1 191 ? -23.754 -4.553 24.938 1.00 93.19 191 VAL A CA 1
ATOM 1388 C C . VAL A 1 191 ? -25.103 -4.975 25.500 1.00 93.19 191 VAL A C 1
ATOM 1390 O O . VAL A 1 191 ? -25.670 -4.217 26.278 1.00 93.19 191 VAL A O 1
ATOM 1393 N N . GLU A 1 192 ? -25.612 -6.168 25.182 1.00 91.06 192 GLU A N 1
ATOM 1394 C CA . GLU A 1 192 ? -26.888 -6.671 25.708 1.00 91.06 192 GLU A CA 1
ATOM 1395 C C . GLU A 1 192 ? -26.843 -6.854 27.234 1.00 91.06 192 GLU A C 1
ATOM 1397 O O . GLU A 1 192 ? -27.853 -6.665 27.911 1.00 91.06 192 GLU A O 1
ATOM 1402 N N . SER A 1 193 ? -25.661 -7.156 27.784 1.00 89.31 193 SER A N 1
ATOM 1403 C CA . SER A 1 193 ? -25.432 -7.327 29.226 1.00 89.31 193 SER A CA 1
ATOM 1404 C C . SER A 1 193 ? -25.270 -6.016 30.016 1.00 89.31 193 SER A C 1
ATOM 1406 O O . SER A 1 193 ? -25.276 -6.041 31.254 1.00 89.31 193 SER A O 1
ATOM 1408 N N . MET A 1 194 ? -25.126 -4.885 29.318 1.00 91.50 194 MET A N 1
ATOM 1409 C CA . MET A 1 194 ? -24.998 -3.553 29.913 1.00 91.50 194 MET A CA 1
ATOM 1410 C C . MET A 1 194 ? -26.331 -3.023 30.443 1.00 91.50 194 MET A C 1
ATOM 1412 O O . MET A 1 194 ? -27.409 -3.398 29.985 1.00 91.50 194 MET A O 1
ATOM 1416 N N . SER A 1 195 ? -26.254 -2.116 31.415 1.00 86.31 195 SER A N 1
ATOM 1417 C CA . SER A 1 195 ? -27.413 -1.469 32.033 1.00 86.31 195 SER A CA 1
ATOM 1418 C C . SER A 1 195 ? -27.607 -0.033 31.528 1.00 86.31 195 SER A C 1
ATOM 1420 O O . SER A 1 195 ? -26.698 0.587 30.982 1.00 86.31 195 SER A O 1
ATOM 1422 N N . GLY A 1 196 ? -28.811 0.511 31.707 1.00 84.81 196 GLY A N 1
ATOM 1423 C CA . GLY A 1 196 ? -29.151 1.880 31.305 1.00 84.81 196 GLY A CA 1
ATOM 1424 C C . GLY A 1 196 ? -29.673 2.009 29.869 1.00 84.81 196 GLY A C 1
ATOM 1425 O O . GLY A 1 196 ? -29.465 1.138 29.021 1.00 84.81 196 GLY A O 1
ATOM 1426 N N . SER A 1 197 ? -30.377 3.119 29.619 1.00 85.38 197 SER A N 1
ATOM 1427 C CA . SER A 1 197 ? -30.963 3.463 28.314 1.00 85.38 197 SER A CA 1
ATOM 1428 C C . SER A 1 197 ? -29.936 3.988 27.310 1.00 85.38 197 SER A C 1
ATOM 1430 O O . SER A 1 197 ? -30.131 3.856 26.105 1.00 85.38 197 SER A O 1
ATOM 1432 N N . VAL A 1 198 ? -28.835 4.566 27.796 1.00 88.56 198 VAL A N 1
ATOM 1433 C CA . VAL A 1 198 ? -27.688 4.987 26.986 1.00 88.56 198 VAL A CA 1
ATOM 1434 C C . VAL A 1 198 ? -26.460 4.244 27.487 1.00 88.56 198 VAL A C 1
ATOM 1436 O O . VAL A 1 198 ? -26.032 4.438 28.625 1.00 88.56 198 VAL A O 1
ATOM 1439 N N . ARG A 1 199 ? -25.917 3.382 26.630 1.00 92.56 199 ARG A N 1
ATOM 1440 C CA . ARG A 1 199 ? -24.738 2.558 26.907 1.00 92.56 199 ARG A CA 1
ATOM 1441 C C . ARG A 1 199 ? -23.532 3.181 26.217 1.00 92.56 199 ARG A C 1
ATOM 1443 O O . ARG A 1 199 ? -23.585 3.441 25.020 1.00 92.56 199 ARG A O 1
ATOM 1450 N N . ASN A 1 200 ? -22.452 3.412 26.954 1.00 92.31 200 ASN A N 1
ATOM 1451 C CA . ASN A 1 200 ? -21.239 4.026 26.419 1.00 92.31 200 ASN A CA 1
ATOM 1452 C C . ASN A 1 200 ? -20.084 3.028 26.450 1.00 92.31 200 ASN A C 1
ATOM 1454 O O . ASN A 1 200 ? -19.733 2.513 27.512 1.00 92.31 200 ASN A O 1
ATOM 1458 N N . VAL A 1 201 ? -19.471 2.780 25.297 1.00 95.81 201 VAL A N 1
ATOM 1459 C CA . VAL A 1 201 ? -18.310 1.894 25.169 1.00 95.81 201 VAL A CA 1
ATOM 1460 C C . VAL A 1 201 ? -17.174 2.672 24.531 1.00 95.81 201 VAL A C 1
ATOM 1462 O O . VAL A 1 201 ? -17.271 3.077 23.378 1.00 95.81 201 VAL A O 1
ATOM 1465 N N . THR A 1 202 ? -16.070 2.831 25.251 1.00 95.56 202 THR A N 1
ATOM 1466 C CA . THR A 1 202 ? -14.885 3.529 24.755 1.00 95.56 202 THR A CA 1
ATOM 1467 C C . THR A 1 202 ? -13.648 2.668 24.954 1.00 95.56 202 THR A C 1
ATOM 1469 O O . THR A 1 202 ? -13.285 2.335 26.080 1.00 95.56 202 THR A O 1
ATOM 1472 N N . LEU A 1 203 ? -12.966 2.324 23.866 1.00 96.94 203 LEU A N 1
ATOM 1473 C CA . LEU A 1 203 ? -11.620 1.759 23.917 1.00 96.94 203 LEU A CA 1
ATOM 1474 C C . LEU A 1 203 ? -10.703 2.676 23.117 1.00 96.94 203 LEU A C 1
ATOM 1476 O O . LEU A 1 203 ? -10.853 2.792 21.904 1.00 96.94 203 LEU A O 1
ATOM 1480 N N . ALA A 1 204 ? -9.782 3.345 23.805 1.00 94.00 204 ALA A N 1
ATOM 1481 C CA . ALA A 1 204 ? -8.868 4.312 23.211 1.00 94.00 204 ALA A CA 1
ATOM 1482 C C . ALA A 1 204 ? -7.411 3.858 23.371 1.00 94.00 204 ALA A C 1
ATOM 1484 O O . ALA A 1 204 ? -7.004 3.477 24.466 1.00 94.00 204 ALA A O 1
ATOM 1485 N N . ASN A 1 205 ? -6.605 3.918 22.311 1.00 93.38 205 ASN A N 1
ATOM 1486 C CA . ASN A 1 205 ? -5.170 3.603 22.346 1.00 93.38 205 ASN A CA 1
ATOM 1487 C C . ASN A 1 205 ? -4.864 2.229 22.974 1.00 93.38 205 ASN A C 1
ATOM 1489 O O . ASN A 1 205 ? -3.920 2.088 23.747 1.00 93.38 205 ASN A O 1
ATOM 1493 N N . CYS A 1 206 ? -5.716 1.232 22.721 1.00 97.12 206 CYS A N 1
ATOM 1494 C CA . CYS A 1 206 ? -5.555 -0.112 23.274 1.00 97.12 206 CYS A CA 1
ATOM 1495 C C . CYS A 1 206 ? -4.790 -1.009 22.297 1.00 97.12 206 CYS A C 1
ATOM 1497 O O . CYS A 1 206 ? -5.028 -0.966 21.089 1.00 97.12 206 CYS A O 1
ATOM 1499 N N . THR A 1 207 ? -3.917 -1.864 22.824 1.00 96.00 207 THR A N 1
ATOM 1500 C CA . THR A 1 207 ? -3.083 -2.768 22.021 1.00 96.00 207 THR A CA 1
ATOM 1501 C C . THR A 1 207 ? -3.480 -4.220 22.253 1.00 96.00 207 THR A C 1
ATOM 1503 O O . THR A 1 207 ? -3.556 -4.669 23.395 1.00 96.00 207 THR A O 1
ATOM 1506 N N . PHE A 1 208 ? -3.660 -4.972 21.173 1.00 95.25 208 PHE A N 1
ATOM 1507 C CA . PHE A 1 208 ? -3.961 -6.399 21.167 1.00 95.25 208 PHE A CA 1
ATOM 1508 C C . PHE A 1 208 ? -2.776 -7.157 20.570 1.00 95.25 208 PHE A C 1
ATOM 1510 O O . PHE A 1 208 ? -2.345 -6.897 19.444 1.00 95.25 208 PHE A O 1
ATOM 1517 N N . PHE A 1 209 ? -2.202 -8.071 21.349 1.00 89.44 209 PHE A N 1
ATOM 1518 C CA . PHE A 1 209 ? -1.039 -8.851 20.934 1.00 89.44 209 PHE A CA 1
ATOM 1519 C C . PHE A 1 209 ? -1.181 -10.311 21.366 1.00 89.44 209 PHE A C 1
ATOM 1521 O O . PHE A 1 209 ? -1.992 -10.651 22.225 1.00 89.44 209 PHE A O 1
ATOM 1528 N N . GLY A 1 210 ? -0.367 -11.188 20.775 1.00 86.25 210 GLY A N 1
ATOM 1529 C CA . GLY A 1 210 ? -0.369 -12.612 21.119 1.00 86.25 210 GLY A CA 1
ATOM 1530 C C . GLY A 1 210 ? -1.659 -13.342 20.732 1.00 86.25 210 GLY A C 1
ATOM 1531 O O . GLY A 1 210 ? -2.019 -14.304 21.400 1.00 86.25 210 GLY A O 1
ATOM 1532 N N . GLY A 1 211 ? -2.350 -12.882 19.684 1.00 88.56 211 GLY A N 1
ATOM 1533 C CA . GLY A 1 211 ? -3.623 -13.451 19.228 1.00 88.56 211 GLY A CA 1
ATOM 1534 C C . GLY A 1 211 ? -4.867 -12.893 19.926 1.00 88.56 211 GLY A C 1
ATOM 1535 O O . GLY A 1 211 ? -5.975 -13.276 19.570 1.00 88.56 211 GLY A O 1
ATOM 1536 N N . ALA A 1 212 ? -4.710 -11.986 20.897 1.00 93.69 212 ALA A N 1
ATOM 1537 C CA . ALA A 1 212 ? -5.836 -11.344 21.570 1.00 93.69 212 ALA A CA 1
ATOM 1538 C C . ALA A 1 212 ? -6.735 -10.596 20.579 1.00 93.69 212 ALA A C 1
ATOM 1540 O O . ALA A 1 212 ? -6.232 -9.864 19.729 1.00 93.69 212 ALA A O 1
ATOM 1541 N N . SER A 1 213 ? -8.051 -10.731 20.725 1.00 95.12 213 SER A N 1
ATOM 1542 C CA . SER A 1 213 ? -9.021 -10.035 19.878 1.00 95.12 213 SER A CA 1
ATOM 1543 C C . SER A 1 213 ? -10.073 -9.274 20.686 1.00 95.12 213 SER A C 1
ATOM 1545 O O . SER A 1 213 ? -10.435 -9.656 21.802 1.00 95.12 213 SER A O 1
ATOM 1547 N N . LEU A 1 214 ? -10.577 -8.182 20.112 1.00 97.12 214 LEU A N 1
ATOM 1548 C CA . LEU A 1 214 ? -11.691 -7.406 20.656 1.00 97.12 214 LEU A CA 1
ATOM 1549 C C . LEU A 1 214 ? -13.002 -7.837 20.005 1.00 97.12 214 LEU A C 1
ATOM 1551 O O . LEU A 1 214 ? -13.095 -7.872 18.784 1.00 97.12 214 LEU A O 1
ATOM 1555 N N . TYR A 1 215 ? -14.034 -8.058 20.808 1.00 96.44 215 TYR A N 1
ATOM 1556 C CA . TYR A 1 215 ? -15.387 -8.360 20.361 1.00 96.44 215 TYR A CA 1
ATOM 1557 C C . TYR A 1 215 ? -16.339 -7.335 20.971 1.00 96.44 215 TYR A C 1
ATOM 1559 O O . TYR A 1 215 ? -16.488 -7.288 22.189 1.00 96.44 215 TYR A O 1
ATOM 1567 N N . VAL A 1 216 ? -16.996 -6.525 20.146 1.00 96.62 216 VAL A N 1
ATOM 1568 C CA . VAL A 1 216 ? -18.099 -5.655 20.569 1.00 96.62 216 VAL A CA 1
ATOM 1569 C C . VAL A 1 216 ? -19.386 -6.213 19.988 1.00 96.62 216 VAL A C 1
ATOM 1571 O O . VAL A 1 216 ? -19.598 -6.205 18.775 1.00 96.62 216 VAL A O 1
ATOM 1574 N N . VAL A 1 217 ? -20.231 -6.737 20.866 1.00 94.38 217 VAL A N 1
ATOM 1575 C CA . VAL A 1 217 ? -21.398 -7.531 20.494 1.00 94.38 217 VAL A CA 1
ATOM 1576 C C . VAL A 1 217 ? -22.648 -6.749 20.863 1.00 94.38 217 VAL A C 1
ATOM 1578 O O . VAL A 1 217 ? -22.873 -6.461 22.035 1.00 94.38 217 VAL A O 1
ATOM 1581 N N . GLY A 1 218 ? -23.435 -6.383 19.854 1.00 92.31 218 GLY A N 1
ATOM 1582 C CA . GLY A 1 218 ? -24.761 -5.800 20.024 1.00 92.31 218 GLY A CA 1
ATOM 1583 C C . GLY A 1 218 ? -25.795 -6.820 20.513 1.00 92.31 218 GLY A C 1
ATOM 1584 O O . GLY A 1 218 ? -25.467 -7.939 20.907 1.00 92.31 218 GLY A O 1
ATOM 1585 N N . TRP A 1 219 ? -27.072 -6.461 20.430 1.00 90.00 219 TRP A N 1
ATOM 1586 C CA . TRP A 1 219 ? -28.169 -7.333 20.849 1.00 90.00 219 TRP A CA 1
ATOM 1587 C C . TRP A 1 219 ? -28.319 -8.526 19.901 1.00 90.00 219 TRP A C 1
ATOM 1589 O O . TRP A 1 219 ? -28.320 -8.368 18.674 1.00 90.00 219 TRP A O 1
ATOM 1599 N N . ARG A 1 220 ? -28.482 -9.730 20.464 1.00 84.25 220 ARG A N 1
ATOM 1600 C CA . ARG A 1 220 ? -28.746 -10.951 19.679 1.00 84.25 220 ARG A CA 1
ATOM 1601 C C . ARG A 1 220 ? -30.164 -10.967 19.102 1.00 84.25 220 ARG A C 1
ATOM 1603 O O . ARG A 1 220 ? -30.392 -11.534 18.033 1.00 84.25 220 ARG A O 1
ATOM 1610 N N . SER A 1 221 ? -31.103 -10.348 19.813 1.00 81.38 221 SER A N 1
ATOM 1611 C CA . SER A 1 221 ? -32.511 -10.193 19.433 1.00 81.38 221 SER A CA 1
ATOM 1612 C C . SER A 1 221 ? -32.848 -8.726 19.147 1.00 81.38 221 SER A C 1
ATOM 1614 O O . SER A 1 221 ? -31.965 -7.868 19.205 1.00 81.38 221 SER A O 1
ATOM 1616 N N . ASP A 1 222 ? -34.095 -8.430 18.768 1.00 79.00 222 ASP A N 1
ATOM 1617 C CA . ASP A 1 222 ? -34.489 -7.046 18.512 1.00 79.00 222 ASP A CA 1
ATOM 1618 C C . ASP A 1 222 ? -34.385 -6.223 19.810 1.00 79.00 222 ASP A C 1
ATOM 1620 O O . ASP A 1 222 ? -34.969 -6.604 20.830 1.00 79.00 222 ASP A O 1
ATOM 1624 N N . PRO A 1 223 ? -33.612 -5.125 19.801 1.00 76.19 223 PRO A N 1
ATOM 1625 C CA . PRO A 1 223 ? -33.333 -4.371 21.010 1.00 76.19 223 PRO A CA 1
ATOM 1626 C C . PRO A 1 223 ? -34.591 -3.658 21.529 1.00 76.19 223 PRO A C 1
ATOM 1628 O O . PRO A 1 223 ? -35.448 -3.260 20.732 1.00 76.19 223 PRO A O 1
ATOM 1631 N N . PRO A 1 224 ? -34.706 -3.438 22.851 1.00 76.69 224 PRO A N 1
ATOM 1632 C CA . PRO A 1 224 ? -35.819 -2.692 23.426 1.00 76.69 224 PRO A CA 1
ATOM 1633 C C . PRO A 1 224 ? -35.903 -1.268 22.859 1.00 76.69 224 PRO A C 1
ATOM 1635 O O . PRO A 1 224 ? -34.892 -0.594 22.652 1.00 76.69 224 PRO A O 1
ATOM 1638 N N . ALA A 1 225 ? -37.125 -0.787 22.624 1.00 80.25 225 ALA A N 1
ATOM 1639 C CA . ALA A 1 225 ? -37.345 0.567 22.126 1.00 80.25 225 ALA A CA 1
ATOM 1640 C C . ALA A 1 225 ? -36.838 1.624 23.125 1.00 80.25 225 ALA A C 1
ATOM 1642 O O . ALA A 1 225 ? -37.093 1.529 24.324 1.00 80.25 225 ALA A O 1
ATOM 1643 N N . GLY A 1 226 ? -36.164 2.659 22.615 1.00 83.94 226 GLY A N 1
ATOM 1644 C CA . GLY A 1 226 ? -35.638 3.771 23.416 1.00 83.94 226 GLY A CA 1
ATOM 1645 C C . GLY A 1 226 ? -34.267 3.522 24.056 1.00 83.94 226 GLY A C 1
ATOM 1646 O O . GLY A 1 226 ? -33.733 4.431 24.691 1.00 83.94 226 GLY A O 1
ATOM 1647 N N . GLU A 1 227 ? -33.679 2.336 23.878 1.00 89.50 227 GLU A N 1
ATOM 1648 C CA . GLU A 1 227 ? -32.290 2.064 24.256 1.00 89.50 227 GLU A CA 1
ATOM 1649 C C . GLU A 1 227 ? -31.341 2.355 23.091 1.00 89.50 227 GLU A C 1
ATOM 1651 O O . GLU A 1 227 ? -31.671 2.076 21.939 1.00 89.50 227 GLU A O 1
ATOM 1656 N N . ARG A 1 228 ? -30.147 2.885 23.376 1.00 92.44 228 ARG A N 1
ATOM 1657 C CA . ARG A 1 228 ? -29.095 3.147 22.380 1.00 92.44 228 ARG A CA 1
ATOM 1658 C C . ARG A 1 228 ? -27.697 2.926 22.941 1.00 92.44 228 ARG A C 1
ATOM 1660 O O . ARG A 1 228 ? -27.482 3.006 24.153 1.00 92.44 228 ARG A O 1
ATOM 1667 N N . VAL A 1 229 ? -26.739 2.687 22.051 1.00 94.56 229 VAL A N 1
ATOM 1668 C CA . VAL A 1 229 ? -25.319 2.565 22.396 1.00 94.56 229 VAL A CA 1
ATOM 1669 C C . VAL A 1 229 ? -24.461 3.516 21.565 1.00 94.56 229 VAL A C 1
ATOM 1671 O O . VAL A 1 229 ? -24.648 3.642 20.355 1.00 94.56 229 VAL A O 1
ATOM 1674 N N . ASP A 1 230 ? -23.506 4.166 22.222 1.00 94.44 230 ASP A N 1
ATOM 1675 C CA . ASP A 1 230 ? -22.433 4.916 21.580 1.00 94.44 230 ASP A CA 1
ATOM 1676 C C . ASP A 1 230 ? -21.110 4.160 21.821 1.00 94.44 230 ASP A C 1
ATOM 1678 O O . ASP A 1 230 ? -20.612 4.070 22.946 1.00 94.44 230 ASP A O 1
ATOM 1682 N N . VAL A 1 231 ? -20.564 3.569 20.756 1.00 96.19 231 VAL A N 1
ATOM 1683 C CA . VAL A 1 231 ? -19.299 2.823 20.756 1.00 96.19 231 VAL A CA 1
ATOM 1684 C C . VAL A 1 231 ? -18.229 3.635 20.029 1.00 96.19 231 VAL A C 1
ATOM 1686 O O . VAL A 1 231 ? -18.367 3.936 18.841 1.00 96.19 231 VAL A O 1
ATOM 1689 N N . LEU A 1 232 ? -17.131 3.928 20.721 1.00 96.00 232 LEU A N 1
ATOM 1690 C CA . LEU A 1 232 ? -15.938 4.567 20.178 1.00 96.00 232 LEU A CA 1
ATOM 1691 C C . LEU A 1 232 ? -14.708 3.676 20.392 1.00 96.00 232 LEU A C 1
ATOM 1693 O O . LEU A 1 232 ? -14.176 3.562 21.495 1.00 96.00 232 LEU A O 1
ATOM 1697 N N . LEU A 1 233 ? -14.238 3.068 19.309 1.00 97.44 233 LEU A N 1
ATOM 1698 C CA . LEU A 1 233 ? -13.006 2.292 19.239 1.00 97.44 233 LEU A CA 1
ATOM 1699 C C . LEU A 1 233 ? -11.959 3.138 18.511 1.00 97.44 233 LEU A C 1
ATOM 1701 O O . LEU A 1 233 ? -12.010 3.264 17.293 1.00 97.44 233 LEU A O 1
ATOM 1705 N N . SER A 1 234 ? -11.050 3.767 19.249 1.00 95.12 234 SER A N 1
ATOM 1706 C CA . SER A 1 234 ? -10.115 4.761 18.714 1.00 95.12 234 SER A CA 1
ATOM 1707 C C . SER A 1 234 ? -8.671 4.350 18.968 1.00 95.12 234 SER A C 1
ATOM 1709 O O . SER A 1 234 ? -8.342 3.949 20.080 1.00 95.12 234 SER A O 1
ATOM 1711 N N . GLY A 1 235 ? -7.769 4.496 17.998 1.00 93.62 235 GLY A N 1
ATOM 1712 C CA . GLY A 1 235 ? -6.346 4.241 18.258 1.00 93.62 235 GLY A CA 1
ATOM 1713 C C . GLY A 1 235 ? -6.017 2.777 18.560 1.00 93.62 235 GLY A C 1
ATOM 1714 O O . GLY A 1 235 ? -5.071 2.515 19.297 1.00 93.62 235 GLY A O 1
ATOM 1715 N N . LEU A 1 236 ? -6.817 1.816 18.088 1.00 96.19 236 LEU A N 1
ATOM 1716 C CA . LEU A 1 236 ? -6.548 0.406 18.362 1.00 96.19 236 LEU A CA 1
ATOM 1717 C C . LEU A 1 236 ? -5.318 -0.058 17.584 1.00 96.19 236 LEU A C 1
ATOM 1719 O O . LEU A 1 236 ? -5.197 0.233 16.397 1.00 96.19 236 LEU A O 1
ATOM 1723 N N . GLU A 1 237 ? -4.448 -0.836 18.219 1.00 94.69 237 GLU A N 1
ATOM 1724 C CA . GLU A 1 237 ? -3.328 -1.493 17.546 1.00 94.69 237 GLU A CA 1
ATOM 1725 C C . GLU A 1 237 ? -3.447 -3.006 17.711 1.00 94.69 237 GLU A C 1
ATOM 1727 O O . GLU A 1 237 ? -3.349 -3.513 18.826 1.00 94.69 237 GLU A O 1
ATOM 1732 N N . SER A 1 238 ? -3.646 -3.738 16.616 1.00 93.69 238 SER A N 1
ATOM 1733 C CA . SER A 1 238 ? -3.688 -5.205 16.643 1.00 93.69 238 SER A CA 1
ATOM 1734 C C . SER A 1 238 ? -2.558 -5.811 15.828 1.00 93.69 238 SER A C 1
ATOM 1736 O O . SER A 1 238 ? -2.319 -5.389 14.695 1.00 93.69 238 SER A O 1
ATOM 1738 N N . ARG A 1 239 ? -1.878 -6.811 16.398 1.00 88.62 239 ARG A N 1
ATOM 1739 C CA . ARG A 1 239 ? -0.821 -7.584 15.730 1.00 88.62 239 ARG A CA 1
ATOM 1740 C C . ARG A 1 239 ? -0.846 -9.053 16.137 1.00 88.62 239 ARG A C 1
ATOM 1742 O O . ARG A 1 239 ? -1.438 -9.447 17.142 1.00 88.62 239 ARG A O 1
ATOM 1749 N N . SER A 1 240 ? -0.089 -9.861 15.404 1.00 84.31 240 SER A N 1
ATOM 1750 C CA . SER A 1 240 ? 0.277 -11.233 15.766 1.00 84.31 240 SER A CA 1
ATOM 1751 C C . SER A 1 240 ? -0.919 -12.167 15.886 1.00 84.31 240 SER A C 1
ATOM 1753 O O . SER A 1 240 ? -0.978 -12.989 16.799 1.00 84.31 240 SER A O 1
ATOM 1755 N N . GLY A 1 241 ? -1.847 -12.040 14.935 1.00 85.81 241 GLY A N 1
ATOM 1756 C CA . GLY A 1 241 ? -3.047 -12.873 14.840 1.00 85.81 241 GLY A CA 1
ATOM 1757 C C . GLY A 1 241 ? -4.219 -12.389 15.694 1.00 85.81 241 GLY A C 1
ATOM 1758 O O . GLY A 1 241 ? -5.182 -13.129 15.846 1.00 85.81 241 GLY A O 1
ATOM 1759 N N . GLY A 1 242 ? -4.142 -11.190 16.276 1.00 90.12 242 GLY A N 1
ATOM 1760 C CA . GLY A 1 242 ? -5.291 -10.540 16.903 1.00 90.12 242 GLY A CA 1
ATOM 1761 C C . GLY A 1 242 ? -6.143 -9.779 15.887 1.00 90.12 242 GLY A C 1
ATOM 1762 O O . GLY A 1 242 ? -5.625 -9.312 14.866 1.00 90.12 242 GLY A O 1
ATOM 1763 N N . GLY A 1 243 ? -7.422 -9.576 16.192 1.00 93.88 243 GLY A N 1
ATOM 1764 C CA . GLY A 1 243 ? -8.320 -8.769 15.368 1.00 93.88 243 GLY A CA 1
ATOM 1765 C C . GLY A 1 243 ? -9.436 -8.083 16.151 1.00 93.88 243 GLY A C 1
ATOM 1766 O O . GLY A 1 243 ? -9.501 -8.129 17.380 1.00 93.88 243 GLY A O 1
ATOM 1767 N N . VAL A 1 244 ? -10.339 -7.430 15.422 1.00 97.25 244 VAL A N 1
ATOM 1768 C CA . VAL A 1 244 ? -11.513 -6.749 15.991 1.00 97.25 244 VAL A CA 1
ATOM 1769 C C . VAL A 1 244 ? -12.787 -7.294 15.352 1.00 97.25 244 VAL A C 1
ATOM 1771 O O . VAL A 1 244 ? -12.830 -7.485 14.140 1.00 97.25 244 VAL A O 1
ATOM 1774 N N . VAL A 1 245 ? -13.825 -7.522 16.155 1.00 96.44 245 VAL A N 1
ATOM 1775 C CA . VAL A 1 245 ? -15.158 -7.948 15.721 1.00 96.44 245 VAL A CA 1
ATOM 1776 C C . VAL A 1 245 ? -16.200 -6.959 16.228 1.00 96.44 245 VAL A C 1
ATOM 1778 O O . VAL A 1 245 ? -16.259 -6.667 17.422 1.00 96.44 245 VAL A O 1
ATOM 1781 N N . VAL A 1 246 ? -17.062 -6.490 15.330 1.00 96.19 246 VAL A N 1
ATOM 1782 C CA . VAL A 1 246 ? -18.315 -5.797 15.650 1.00 96.19 246 VAL A CA 1
ATOM 1783 C C . VAL A 1 246 ? -19.457 -6.690 15.185 1.00 96.19 246 VAL A C 1
ATOM 1785 O O . VAL A 1 246 ? -19.528 -7.021 14.004 1.00 96.19 246 VAL A O 1
ATOM 1788 N N . ALA A 1 247 ? -20.335 -7.111 16.089 1.00 94.19 247 ALA A N 1
ATOM 1789 C CA . ALA A 1 247 ? -21.329 -8.135 15.780 1.00 94.19 247 ALA A CA 1
ATOM 1790 C C . ALA A 1 247 ? -22.754 -7.774 16.203 1.00 94.19 247 ALA A C 1
ATOM 1792 O O . ALA A 1 247 ? -22.963 -6.967 17.109 1.00 94.19 247 ALA A O 1
ATOM 1793 N N . SER A 1 248 ? -23.717 -8.473 15.597 1.00 90.81 248 SER A N 1
ATOM 1794 C CA . SER A 1 248 ? -25.138 -8.472 15.964 1.00 90.81 248 SER A CA 1
ATOM 1795 C C . SER A 1 248 ? -25.844 -7.129 15.708 1.00 90.81 248 SER A C 1
ATOM 1797 O O . SER A 1 248 ? -25.451 -6.359 14.834 1.00 90.81 248 SER A O 1
ATOM 1799 N N . ARG A 1 249 ? -26.964 -6.863 16.392 1.00 89.75 249 ARG A N 1
ATOM 1800 C CA . ARG A 1 249 ? -27.857 -5.737 16.080 1.00 89.75 249 ARG A CA 1
ATOM 1801 C C . ARG A 1 249 ? -27.550 -4.530 16.953 1.00 89.75 249 ARG A C 1
ATOM 1803 O O . ARG A 1 249 ? -27.255 -4.680 18.135 1.00 89.75 249 ARG A O 1
ATOM 1810 N N . PHE A 1 250 ? -27.709 -3.336 16.389 1.00 90.19 250 PHE A N 1
ATOM 1811 C CA . PHE A 1 250 ? -27.650 -2.075 17.127 1.00 90.19 250 PHE A CA 1
ATOM 1812 C C . PHE A 1 250 ? -28.982 -1.350 16.981 1.00 90.19 250 PHE A C 1
ATOM 1814 O O . PHE A 1 250 ? -29.475 -1.187 15.862 1.00 90.19 250 PHE A O 1
ATOM 1821 N N . SER A 1 251 ? -29.564 -0.940 18.107 1.00 91.12 251 SER A N 1
ATOM 1822 C CA . SER A 1 251 ? -30.844 -0.235 18.135 1.00 91.12 251 SER A CA 1
ATOM 1823 C C . SER A 1 251 ? -30.786 1.095 17.379 1.00 91.12 251 SER A C 1
ATOM 1825 O O . SER A 1 251 ? -29.693 1.652 17.214 1.00 91.12 251 SER A O 1
ATOM 1827 N N . PRO A 1 252 ? -31.940 1.633 16.944 1.00 91.69 252 PRO A N 1
ATOM 1828 C CA . PRO A 1 252 ? -32.002 2.963 16.348 1.00 91.69 252 PRO A CA 1
ATOM 1829 C C . PRO A 1 252 ? -31.297 4.022 17.207 1.00 91.69 252 PRO A C 1
ATOM 1831 O O . PRO A 1 252 ? -31.247 3.913 18.430 1.00 91.69 252 PRO A O 1
ATOM 1834 N N . ASP A 1 253 ? -30.720 5.030 16.553 1.00 89.81 253 ASP A N 1
ATOM 1835 C CA . ASP A 1 253 ? -29.908 6.101 17.153 1.00 89.81 253 ASP A CA 1
ATOM 1836 C C . ASP A 1 253 ? -28.566 5.668 17.774 1.00 89.81 253 ASP A C 1
ATOM 1838 O O . ASP A 1 253 ? -27.832 6.516 18.305 1.00 89.81 253 ASP A O 1
ATOM 1842 N N . SER A 1 254 ? -28.205 4.384 17.675 1.00 94.12 254 SER A N 1
ATOM 1843 C CA . SER A 1 254 ? -26.885 3.887 18.070 1.00 94.12 254 SER A CA 1
ATOM 1844 C C . SER A 1 254 ? -25.795 4.269 17.068 1.00 94.12 254 SER A C 1
ATOM 1846 O O . SER A 1 254 ? -26.019 4.311 15.852 1.00 94.12 254 SER A O 1
ATOM 1848 N N . ARG A 1 255 ? -24.583 4.499 17.581 1.00 94.44 255 ARG A N 1
ATOM 1849 C CA . ARG A 1 255 ? -23.391 4.843 16.795 1.00 94.44 255 ARG A CA 1
ATOM 1850 C C . ARG A 1 255 ? -22.251 3.910 17.151 1.00 94.44 255 ARG A C 1
ATOM 1852 O O . ARG A 1 255 ? -21.896 3.786 18.316 1.00 94.44 255 ARG A O 1
ATOM 1859 N N . VAL A 1 256 ? -21.639 3.308 16.142 1.00 96.19 256 VAL A N 1
ATOM 1860 C CA . VAL A 1 256 ? -20.446 2.479 16.299 1.00 96.19 256 VAL A CA 1
ATOM 1861 C C . VAL A 1 256 ? -19.348 3.052 15.428 1.00 96.19 256 VAL A C 1
ATOM 1863 O O . VAL A 1 256 ? -19.504 3.149 14.216 1.00 96.19 256 VAL A O 1
ATOM 1866 N N . THR A 1 257 ? -18.247 3.466 16.043 1.00 97.12 257 THR A N 1
ATOM 1867 C CA . THR A 1 257 ? -17.130 4.100 15.343 1.00 97.12 257 THR A CA 1
ATOM 1868 C C . THR A 1 257 ? -15.840 3.350 15.632 1.00 97.12 257 THR A C 1
ATOM 1870 O O . THR A 1 257 ? -15.427 3.267 16.785 1.00 97.12 257 THR A O 1
ATOM 1873 N N . VAL A 1 258 ? -15.193 2.841 14.585 1.00 97.50 258 VAL A N 1
ATOM 1874 C CA . VAL A 1 258 ? -13.799 2.383 14.602 1.00 97.50 258 VAL A CA 1
ATOM 1875 C C . VAL A 1 258 ? -12.969 3.449 13.913 1.00 97.50 258 VAL A C 1
ATOM 1877 O O . VAL A 1 258 ? -13.212 3.748 12.746 1.00 97.50 258 VAL A O 1
ATOM 1880 N N . VAL A 1 259 ? -12.036 4.072 14.625 1.00 96.00 259 VAL A N 1
ATOM 1881 C CA . VAL A 1 259 ? -11.296 5.220 14.109 1.00 96.00 259 VAL A CA 1
ATOM 1882 C C . VAL A 1 259 ? -9.828 5.221 14.517 1.00 96.00 259 VAL A C 1
ATOM 1884 O O . VAL A 1 259 ? -9.456 4.643 15.535 1.00 96.00 259 VAL A O 1
ATOM 1887 N N . ASP A 1 260 ? -8.972 5.840 13.704 1.00 93.56 260 ASP A N 1
ATOM 1888 C CA . ASP A 1 260 ? -7.556 6.088 14.019 1.00 93.56 260 ASP A CA 1
ATOM 1889 C C . ASP A 1 260 ? -6.765 4.814 14.388 1.00 93.56 260 ASP A C 1
ATOM 1891 O O . ASP A 1 260 ? -5.827 4.866 15.174 1.00 93.56 260 ASP A O 1
ATOM 1895 N N . SER A 1 261 ? -7.165 3.651 13.866 1.00 95.50 261 SER A N 1
ATOM 1896 C CA . SER A 1 261 ? -6.658 2.339 14.297 1.00 95.50 261 SER A CA 1
ATOM 1897 C C . SER A 1 261 ? -5.695 1.712 13.279 1.00 95.50 261 SER A C 1
ATOM 1899 O O . SER A 1 261 ? -5.784 1.981 12.083 1.00 95.50 261 SER A O 1
ATOM 1901 N N . VAL A 1 262 ? -4.790 0.845 13.737 1.00 95.25 262 VAL A N 1
ATOM 1902 C CA . VAL A 1 262 ? -3.848 0.074 12.911 1.00 95.25 262 VAL A CA 1
ATOM 1903 C C . VAL A 1 262 ? -4.015 -1.419 13.197 1.00 95.25 262 VAL A C 1
ATOM 1905 O O . VAL A 1 262 ? -3.684 -1.894 14.282 1.00 95.25 262 VAL A O 1
ATOM 1908 N N . LEU A 1 263 ? -4.525 -2.179 12.228 1.00 95.94 263 LEU A N 1
ATOM 1909 C CA . LEU A 1 263 ? -4.844 -3.600 12.398 1.00 95.94 263 LEU A CA 1
ATOM 1910 C C . LEU A 1 263 ? -4.033 -4.455 11.421 1.00 95.94 263 LEU A C 1
ATOM 1912 O O . LEU A 1 263 ? -4.166 -4.319 10.204 1.00 95.94 263 LEU A O 1
ATOM 1916 N N . ILE A 1 264 ? -3.192 -5.342 11.946 1.00 93.81 264 ILE A N 1
ATOM 1917 C CA . ILE A 1 264 ? -2.243 -6.126 11.153 1.00 93.81 264 ILE A CA 1
ATOM 1918 C C . ILE A 1 264 ? -2.501 -7.619 11.362 1.00 93.81 264 ILE A C 1
ATOM 1920 O O . ILE A 1 264 ? -2.522 -8.105 12.493 1.00 93.81 264 ILE A O 1
ATOM 1924 N N . ALA A 1 265 ? -2.651 -8.340 10.252 1.00 91.75 265 ALA A N 1
ATOM 1925 C CA . ALA A 1 265 ? -2.711 -9.794 10.210 1.00 91.75 265 ALA A CA 1
ATOM 1926 C C . ALA A 1 265 ? -1.476 -10.338 9.480 1.00 91.75 265 ALA A C 1
ATOM 1928 O O . ALA A 1 265 ? -1.491 -10.561 8.268 1.00 91.75 265 ALA A O 1
ATOM 1929 N N . GLU A 1 266 ? -0.390 -10.551 10.226 1.00 88.19 266 GLU A N 1
ATOM 1930 C CA . GLU A 1 266 ? 0.805 -11.278 9.769 1.00 88.19 266 GLU A CA 1
ATOM 1931 C C . GLU A 1 266 ? 0.757 -12.785 10.070 1.00 88.19 266 GLU A C 1
ATOM 1933 O O . GLU A 1 266 ? 1.569 -13.563 9.572 1.00 88.19 266 GLU A O 1
ATOM 1938 N N . LYS A 1 267 ? -0.222 -13.201 10.876 1.00 88.81 267 LYS A N 1
ATOM 1939 C CA . LYS A 1 267 ? -0.597 -14.592 11.150 1.00 88.81 267 LYS A CA 1
ATOM 1940 C C . LYS A 1 267 ? -2.109 -14.718 11.003 1.00 88.81 267 LYS A C 1
ATOM 1942 O O . LYS A 1 267 ? -2.807 -13.707 11.083 1.00 88.81 267 LYS A O 1
ATOM 1947 N N . ARG A 1 268 ? -2.604 -15.950 10.846 1.00 89.88 268 ARG A N 1
ATOM 1948 C CA . ARG A 1 268 ? -4.045 -16.240 10.869 1.00 89.88 268 ARG A CA 1
ATOM 1949 C C . ARG A 1 268 ? -4.677 -15.597 12.102 1.00 89.88 268 ARG A C 1
ATOM 1951 O O . ARG A 1 268 ? -4.221 -15.842 13.219 1.00 89.88 268 ARG A O 1
ATOM 1958 N N . VAL A 1 269 ? -5.714 -14.801 11.881 1.00 90.06 269 VAL A N 1
ATOM 1959 C CA . VAL A 1 269 ? -6.557 -14.255 12.941 1.00 90.06 269 VAL A CA 1
ATOM 1960 C C . VAL A 1 269 ? -7.639 -15.283 13.221 1.00 90.06 269 VAL A C 1
ATOM 1962 O O . VAL A 1 269 ? -8.489 -15.546 12.373 1.00 90.06 269 VAL A O 1
ATOM 1965 N N . ALA A 1 270 ? -7.553 -15.927 14.381 1.00 85.75 270 ALA A N 1
ATOM 1966 C CA . ALA A 1 270 ? -8.493 -16.960 14.790 1.00 85.75 270 ALA A CA 1
ATOM 1967 C C . ALA A 1 270 ? -9.512 -16.360 15.762 1.00 85.75 270 ALA A C 1
ATOM 1969 O O . ALA A 1 270 ? -9.217 -16.172 16.939 1.00 85.75 270 ALA A O 1
ATOM 1970 N N . TYR A 1 271 ? -10.710 -16.061 15.264 1.00 87.56 271 TYR A N 1
ATOM 1971 C CA . TYR A 1 271 ? -11.817 -15.624 16.108 1.00 87.56 271 TYR A CA 1
ATOM 1972 C C . TYR A 1 271 ? -12.481 -16.825 16.793 1.00 87.56 271 TYR A C 1
ATOM 1974 O O . TYR A 1 271 ? -12.629 -17.893 16.201 1.00 87.56 271 TYR A O 1
ATOM 1982 N N . HIS A 1 272 ? -12.869 -16.661 18.058 1.00 81.12 272 HIS A N 1
ATOM 1983 C CA . HIS A 1 272 ? -13.427 -17.729 18.890 1.00 81.12 272 HIS A CA 1
ATOM 1984 C C . HIS A 1 272 ? -14.926 -17.534 19.170 1.00 81.12 272 HIS A C 1
ATOM 1986 O O . HIS A 1 272 ? -15.425 -16.411 19.215 1.00 81.12 272 HIS A O 1
ATOM 1992 N N . GLY A 1 273 ? -15.634 -18.633 19.459 1.00 74.00 273 GLY A N 1
ATOM 1993 C CA . GLY A 1 273 ? -17.051 -18.629 19.854 1.00 74.00 273 GLY A CA 1
ATOM 1994 C C . GLY A 1 273 ? -18.012 -18.754 18.669 1.00 74.00 273 GLY A C 1
ATOM 1995 O O . GLY A 1 273 ? -17.705 -19.434 17.698 1.00 74.00 273 GLY A O 1
ATOM 1996 N N . ASP A 1 274 ? -19.161 -18.075 18.743 1.00 71.19 274 ASP A N 1
ATOM 1997 C CA . ASP A 1 274 ? -20.217 -18.081 17.706 1.00 71.19 274 ASP A CA 1
ATOM 1998 C C . ASP A 1 274 ? -19.807 -17.347 16.405 1.00 71.19 274 ASP A C 1
ATOM 2000 O O . ASP A 1 274 ? -20.617 -17.189 15.495 1.00 71.19 274 ASP A O 1
ATOM 2004 N N . TYR A 1 275 ? -18.561 -16.870 16.334 1.00 77.75 275 TYR A N 1
ATOM 2005 C CA . TYR A 1 275 ? -17.981 -16.118 15.219 1.00 77.75 275 TYR A CA 1
ATOM 2006 C C . TYR A 1 275 ? -16.945 -16.938 14.448 1.00 77.75 275 TYR A C 1
ATOM 2008 O O . TYR A 1 275 ? -16.106 -16.349 13.773 1.00 77.75 275 TYR A O 1
ATOM 2016 N N . ASP A 1 276 ? -16.929 -18.265 14.610 1.00 68.94 276 ASP A N 1
ATOM 2017 C CA . ASP A 1 276 ? -15.988 -19.134 13.904 1.00 68.94 276 ASP A CA 1
ATOM 2018 C C . ASP A 1 276 ? -16.138 -18.937 12.389 1.00 68.94 276 ASP A C 1
ATOM 2020 O O . ASP A 1 276 ? -17.151 -19.291 11.781 1.00 68.94 276 ASP A O 1
ATOM 2024 N N . LEU A 1 277 ? -15.118 -18.324 11.792 1.00 80.88 277 LEU A N 1
ATOM 2025 C CA . LEU A 1 277 ? -15.072 -18.014 10.369 1.00 80.88 277 LEU A CA 1
ATOM 2026 C C . LEU A 1 277 ? -14.524 -19.187 9.543 1.00 80.88 277 LEU A C 1
ATOM 2028 O O . LEU A 1 277 ? -14.236 -19.030 8.352 1.00 80.88 277 LEU A O 1
ATOM 2032 N N . GLY A 1 278 ? -14.342 -20.353 10.171 1.00 82.25 278 GLY A N 1
ATOM 2033 C CA . GLY A 1 278 ? -13.656 -21.487 9.581 1.00 82.25 278 GLY A CA 1
ATOM 2034 C C . GLY A 1 278 ? -12.240 -21.083 9.193 1.00 82.25 278 GLY A C 1
ATOM 2035 O O . GLY A 1 278 ? -11.467 -20.602 10.022 1.00 82.25 278 GLY A O 1
ATOM 2036 N N . ASP A 1 279 ? -11.902 -21.260 7.917 1.00 79.88 279 ASP A N 1
ATOM 2037 C CA . ASP A 1 279 ? -10.579 -20.934 7.376 1.00 79.88 279 ASP A CA 1
ATOM 2038 C C . ASP A 1 279 ? -10.354 -19.463 7.030 1.00 79.88 279 ASP A C 1
ATOM 2040 O O . ASP A 1 279 ? -9.209 -19.070 6.811 1.00 79.88 279 ASP A O 1
ATOM 2044 N N . LEU A 1 280 ? -11.398 -18.632 7.067 1.00 86.31 280 LEU A N 1
ATOM 2045 C CA . LEU A 1 280 ? -11.254 -17.207 6.794 1.00 86.31 280 LEU A CA 1
ATOM 2046 C C . LEU A 1 280 ? -10.503 -16.498 7.930 1.00 86.31 280 LEU A C 1
ATOM 2048 O O . LEU A 1 280 ? -10.767 -16.698 9.114 1.00 86.31 280 LEU A O 1
ATOM 2052 N N . SER A 1 281 ? -9.593 -15.609 7.544 1.00 91.44 281 SER A N 1
ATOM 2053 C CA . SER A 1 281 ? -8.829 -14.741 8.440 1.00 91.44 281 SER A CA 1
ATOM 2054 C C . SER A 1 281 ? -9.087 -13.290 8.056 1.00 91.44 281 SER A C 1
ATOM 2056 O O . SER A 1 281 ? -9.047 -12.965 6.872 1.00 91.44 281 SER A O 1
ATOM 2058 N N . ALA A 1 282 ? -9.315 -12.400 9.022 1.00 94.69 282 ALA A N 1
ATOM 2059 C CA . ALA A 1 282 ? -9.503 -10.977 8.743 1.00 94.69 282 ALA A CA 1
ATOM 2060 C C . ALA A 1 282 ? -8.998 -10.087 9.882 1.00 94.69 282 ALA A C 1
ATOM 2062 O O . ALA A 1 282 ? -8.980 -10.523 11.027 1.00 94.69 282 ALA A O 1
ATOM 2063 N N . CYS A 1 283 ? -8.596 -8.847 9.586 1.00 95.62 283 CYS A N 1
ATOM 2064 C CA . CYS A 1 283 ? -8.170 -7.894 10.622 1.00 95.62 283 CYS A CA 1
ATOM 2065 C C . CYS A 1 283 ? -9.361 -7.276 11.373 1.00 95.62 283 CYS A C 1
ATOM 2067 O O . CYS A 1 283 ? -9.330 -7.127 12.599 1.00 95.62 283 CYS A O 1
ATOM 2069 N N . LEU A 1 284 ? -10.397 -6.883 10.625 1.00 97.62 284 LEU A N 1
ATOM 2070 C CA . LEU A 1 284 ? -11.641 -6.320 11.143 1.00 97.62 284 LEU A CA 1
ATOM 2071 C C . LEU A 1 284 ? -12.827 -7.089 10.566 1.00 97.62 284 LEU A C 1
ATOM 2073 O O . LEU A 1 284 ? -12.969 -7.200 9.348 1.00 97.62 284 LEU A O 1
ATOM 2077 N N . VAL A 1 285 ? -13.690 -7.586 11.445 1.00 97.19 285 VAL A N 1
ATOM 2078 C CA . VAL A 1 285 ? -14.880 -8.355 11.087 1.00 97.19 285 VAL A CA 1
ATOM 2079 C C . VAL A 1 285 ? -16.132 -7.621 11.539 1.00 97.19 285 VAL A C 1
ATOM 2081 O O . VAL A 1 285 ? -16.238 -7.182 12.683 1.00 97.19 285 VAL A O 1
ATOM 2084 N N . VAL A 1 286 ? -17.107 -7.531 10.645 1.00 96.56 286 VAL A N 1
ATOM 2085 C CA . VAL A 1 286 ? -18.451 -7.030 10.914 1.00 96.56 286 VAL A CA 1
ATOM 2086 C C . VAL A 1 286 ? -19.424 -8.188 10.703 1.00 96.56 286 VAL A C 1
ATOM 2088 O O . VAL A 1 286 ? -19.662 -8.609 9.574 1.00 96.56 286 VAL A O 1
ATOM 2091 N N . HIS A 1 287 ? -19.947 -8.754 11.786 1.00 94.19 287 HIS A N 1
ATOM 2092 C CA . HIS A 1 287 ? -20.637 -10.045 11.761 1.00 94.19 287 HIS A CA 1
ATOM 2093 C C . HIS A 1 287 ? -22.138 -9.918 12.054 1.00 94.19 287 HIS A C 1
ATOM 2095 O O . HIS A 1 287 ? -22.534 -9.586 13.171 1.00 94.19 287 HIS A O 1
ATOM 2101 N N . ASN A 1 288 ? -22.988 -10.252 11.079 1.00 89.81 288 ASN A N 1
ATOM 2102 C CA . ASN A 1 288 ? -24.453 -10.190 11.160 1.00 89.81 288 ASN A CA 1
ATOM 2103 C C . ASN A 1 288 ? -24.974 -8.823 11.636 1.00 89.81 288 ASN A C 1
ATOM 2105 O O . ASN A 1 288 ? -25.905 -8.749 12.444 1.00 89.81 288 ASN A O 1
ATOM 2109 N N . VAL A 1 289 ? -24.357 -7.737 11.161 1.00 87.44 289 VAL A N 1
ATOM 2110 C CA . VAL A 1 289 ? -24.739 -6.384 11.568 1.00 87.44 289 VAL A CA 1
ATOM 2111 C C . VAL A 1 289 ? -25.905 -5.874 10.730 1.00 87.44 289 VAL A C 1
ATOM 2113 O O . VAL A 1 289 ? -25.812 -5.733 9.511 1.00 87.44 289 VAL A O 1
ATOM 2116 N N . ASN A 1 290 ? -27.008 -5.569 11.414 1.00 89.56 290 ASN A N 1
ATOM 2117 C CA . ASN A 1 290 ? -28.171 -4.894 10.847 1.00 89.56 290 ASN A CA 1
ATOM 2118 C C . ASN A 1 290 ? -28.248 -3.466 11.400 1.00 89.56 290 ASN A C 1
ATOM 2120 O O . ASN A 1 290 ? -28.395 -3.266 12.609 1.00 89.56 290 ASN A O 1
ATOM 2124 N N . LEU A 1 291 ? -28.152 -2.491 10.500 1.00 93.25 291 LEU A N 1
ATOM 2125 C CA . LEU A 1 291 ? -28.166 -1.065 10.793 1.00 93.25 291 LEU A CA 1
ATOM 2126 C C . LEU A 1 291 ? -29.565 -0.504 10.536 1.00 93.25 291 LEU A C 1
ATOM 2128 O O . LEU A 1 291 ? -29.868 -0.002 9.454 1.00 93.25 291 LEU A O 1
ATOM 2132 N N . THR A 1 292 ? -30.443 -0.617 11.529 1.00 93.50 292 THR A N 1
ATOM 2133 C CA . THR A 1 292 ? -31.801 -0.057 11.467 1.00 93.50 292 THR A CA 1
ATOM 2134 C C . THR A 1 292 ? -31.825 1.282 12.194 1.00 93.50 292 THR A C 1
ATOM 2136 O O . THR A 1 292 ? -31.851 1.316 13.421 1.00 93.50 292 THR A O 1
ATOM 2139 N N . GLY A 1 293 ? -31.752 2.389 11.449 1.00 93.38 293 GLY A N 1
ATOM 2140 C CA . GLY A 1 293 ? -31.624 3.738 12.022 1.00 93.38 293 GLY A CA 1
ATOM 2141 C C . GLY A 1 293 ? -30.359 3.953 12.862 1.00 93.38 293 GLY A C 1
ATOM 2142 O O . GLY A 1 293 ? -30.312 4.866 13.682 1.00 93.38 293 GLY A O 1
ATOM 2143 N N . SER A 1 294 ? -29.348 3.099 12.691 1.00 94.12 294 SER A N 1
ATOM 2144 C CA . SER A 1 294 ? -28.060 3.155 13.383 1.00 94.12 294 SER A CA 1
ATOM 2145 C C . SER A 1 294 ? -26.910 3.328 12.394 1.00 94.12 294 SER A C 1
ATOM 2147 O O . SER A 1 294 ? -27.051 3.090 11.189 1.00 94.12 294 SER A O 1
ATOM 2149 N N . VAL A 1 295 ? -25.771 3.804 12.896 1.00 95.81 295 VAL A N 1
ATOM 2150 C CA . VAL A 1 295 ? -24.627 4.187 12.061 1.00 95.81 295 VAL A CA 1
ATOM 2151 C C . VAL A 1 295 ? -23.379 3.423 12.478 1.00 95.81 295 VAL A C 1
ATOM 2153 O O . VAL A 1 295 ? -22.959 3.505 13.632 1.00 95.81 295 VAL A O 1
ATOM 2156 N N . LEU A 1 296 ? -22.754 2.735 11.522 1.00 97.12 296 LEU A N 1
ATOM 2157 C CA . LEU A 1 296 ? -21.424 2.146 11.654 1.00 97.12 296 LEU A CA 1
ATOM 2158 C C . LEU A 1 296 ? -20.435 2.956 10.817 1.00 97.12 296 LEU A C 1
ATOM 2160 O O . LEU A 1 296 ? -20.637 3.164 9.623 1.00 97.12 296 LEU A O 1
ATOM 2164 N N . THR A 1 297 ? -19.362 3.425 11.441 1.00 97.62 297 THR A N 1
ATOM 2165 C CA . THR A 1 297 ? -18.306 4.197 10.785 1.00 97.62 297 THR A CA 1
ATOM 2166 C C . THR A 1 297 ? -16.952 3.554 11.031 1.00 97.62 297 THR A C 1
ATOM 2168 O O . THR A 1 297 ? -16.568 3.322 12.172 1.00 97.62 297 THR A O 1
ATOM 2171 N N . ILE A 1 298 ? -16.223 3.281 9.956 1.00 97.81 298 ILE A N 1
ATOM 2172 C CA . ILE A 1 298 ? -14.832 2.836 9.972 1.00 97.81 298 ILE A CA 1
ATOM 2173 C C . ILE A 1 298 ? -14.034 3.955 9.322 1.00 97.81 298 ILE A C 1
ATOM 2175 O O . ILE A 1 298 ? -14.150 4.170 8.117 1.00 97.81 298 ILE A O 1
ATOM 2179 N N . ALA A 1 299 ? -13.272 4.703 10.111 1.00 96.25 299 ALA A N 1
ATOM 2180 C CA . ALA A 1 299 ? -12.607 5.903 9.636 1.00 96.25 299 ALA A CA 1
ATOM 2181 C C . ALA A 1 299 ? -11.110 5.940 9.952 1.00 96.25 299 ALA A C 1
ATOM 2183 O O . ALA A 1 299 ? -10.686 5.418 10.975 1.00 96.25 299 ALA A O 1
ATOM 2184 N N . ARG A 1 300 ? -10.289 6.564 9.097 1.00 93.81 300 ARG A N 1
ATOM 2185 C CA . ARG A 1 300 ? -8.844 6.802 9.335 1.00 93.81 300 ARG A CA 1
ATOM 2186 C C . ARG A 1 300 ? -8.102 5.580 9.894 1.00 93.81 300 ARG A C 1
ATOM 2188 O O . ARG A 1 300 ? -7.276 5.690 10.794 1.00 93.81 300 ARG A O 1
ATOM 2195 N N . THR A 1 301 ? -8.466 4.400 9.412 1.00 95.25 301 THR A N 1
ATOM 2196 C CA . THR A 1 301 ? -7.961 3.122 9.914 1.00 95.25 301 THR A CA 1
ATOM 2197 C C . THR A 1 301 ? -7.047 2.529 8.857 1.00 95.25 301 THR A C 1
ATOM 2199 O O . THR A 1 301 ? -7.369 2.575 7.671 1.00 95.25 301 THR A O 1
ATOM 2202 N N . HIS A 1 302 ? -5.909 1.985 9.273 1.00 94.56 302 HIS A N 1
ATOM 2203 C CA . HIS A 1 302 ? -4.958 1.335 8.385 1.00 94.56 302 HIS A CA 1
ATOM 2204 C C . HIS A 1 302 ? -4.916 -0.162 8.680 1.00 94.56 302 HIS A C 1
ATOM 2206 O O . HIS A 1 302 ? -4.638 -0.589 9.798 1.00 94.56 302 HIS A O 1
ATOM 2212 N N . VAL A 1 303 ? -5.193 -0.967 7.667 1.00 95.69 303 VAL A N 1
ATOM 2213 C CA . VAL A 1 303 ? -5.228 -2.417 7.749 1.00 95.69 303 VAL A CA 1
ATOM 2214 C C . VAL A 1 303 ? -4.134 -3.020 6.874 1.00 95.69 303 VAL A C 1
ATOM 2216 O O . VAL A 1 303 ? -4.021 -2.673 5.703 1.00 95.69 303 VAL A O 1
ATOM 2219 N N . ALA A 1 304 ? -3.351 -3.945 7.424 1.00 94.19 304 ALA A N 1
ATOM 2220 C CA . ALA A 1 304 ? -2.365 -4.716 6.671 1.00 94.19 304 ALA A CA 1
ATOM 2221 C C . ALA A 1 304 ? -2.622 -6.219 6.843 1.00 94.19 304 ALA A C 1
ATOM 2223 O O . ALA A 1 304 ? -2.229 -6.811 7.849 1.00 94.19 304 ALA A O 1
ATOM 2224 N N . ALA A 1 305 ? -3.282 -6.839 5.864 1.00 93.56 305 ALA A N 1
ATOM 2225 C CA . ALA A 1 305 ? -3.551 -8.277 5.851 1.00 93.56 305 ALA A CA 1
ATOM 2226 C C . ALA A 1 305 ? -2.557 -8.979 4.916 1.00 93.56 305 ALA A C 1
ATOM 2228 O O . ALA A 1 305 ? -2.775 -9.126 3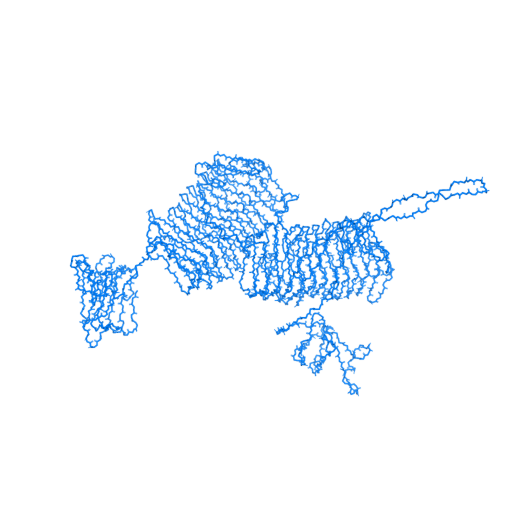.714 1.00 93.56 305 ALA A O 1
ATOM 2229 N N . VAL A 1 306 ? -1.405 -9.346 5.476 1.00 87.25 306 VAL A N 1
ATOM 2230 C CA . VAL A 1 306 ? -0.251 -9.883 4.730 1.00 87.25 306 VAL A CA 1
ATOM 2231 C C . VAL A 1 306 ? -0.104 -11.400 4.866 1.00 87.25 306 VAL A C 1
ATOM 2233 O O . VAL A 1 306 ? 0.719 -12.008 4.186 1.00 87.25 306 VAL A O 1
ATOM 2236 N N . PHE A 1 307 ? -0.886 -12.023 5.748 1.00 84.88 307 PHE A N 1
ATOM 2237 C CA . PHE A 1 307 ? -0.920 -13.469 5.921 1.00 84.88 307 PHE A CA 1
ATOM 2238 C C . PHE A 1 307 ? -1.839 -14.137 4.897 1.00 84.88 307 PHE A C 1
ATOM 2240 O O . PHE A 1 307 ? -3.055 -14.031 5.013 1.00 84.88 307 PHE A O 1
ATOM 2247 N N . GLY A 1 308 ? -1.270 -14.891 3.953 1.00 79.69 308 GLY A N 1
ATOM 2248 C CA . GLY A 1 308 ? -2.037 -15.775 3.070 1.00 79.69 308 GLY A CA 1
ATOM 2249 C C . GLY A 1 308 ? -3.207 -15.074 2.372 1.00 79.69 308 GLY A C 1
ATOM 2250 O O . GLY A 1 308 ? -3.034 -14.030 1.752 1.00 79.69 308 GLY A O 1
ATOM 2251 N N . ASP A 1 309 ? -4.397 -15.656 2.494 1.00 82.25 309 ASP A N 1
ATOM 2252 C CA . ASP A 1 309 ? -5.674 -15.161 1.976 1.00 82.25 309 ASP A CA 1
ATOM 2253 C C . ASP A 1 309 ? -6.440 -14.268 2.973 1.00 82.25 309 ASP A C 1
ATOM 2255 O O . ASP A 1 309 ? -7.646 -14.058 2.820 1.00 82.25 309 ASP A O 1
ATOM 2259 N N . ALA A 1 310 ? -5.757 -13.725 3.990 1.00 90.62 310 ALA A N 1
ATOM 2260 C CA . ALA A 1 310 ? -6.383 -12.850 4.969 1.00 90.62 310 ALA A CA 1
ATOM 2261 C C . ALA A 1 310 ? -7.007 -11.608 4.315 1.00 90.62 310 ALA A C 1
ATOM 2263 O O . ALA A 1 310 ? -6.451 -10.989 3.404 1.00 90.62 310 ALA A O 1
ATOM 2264 N N . VAL A 1 311 ? -8.168 -11.229 4.839 1.00 94.69 311 VAL A N 1
ATOM 2265 C CA . VAL A 1 311 ? -8.961 -10.092 4.383 1.00 94.69 311 VAL A CA 1
ATOM 2266 C C . VAL A 1 311 ? -8.689 -8.877 5.264 1.00 94.69 311 VAL A C 1
ATOM 2268 O O . VAL A 1 311 ? -8.540 -8.994 6.480 1.00 94.69 311 VAL A O 1
ATOM 2271 N N . GLY A 1 312 ? -8.662 -7.680 4.682 1.00 95.62 312 GLY A N 1
ATOM 2272 C CA . GLY A 1 312 ? -8.575 -6.459 5.483 1.00 95.62 312 GLY A CA 1
ATOM 2273 C C . GLY A 1 312 ? -9.825 -6.243 6.346 1.00 95.62 312 GLY A C 1
ATOM 2274 O O . GLY A 1 312 ? -9.773 -6.304 7.577 1.00 95.62 312 GLY A O 1
ATOM 2275 N N . LEU A 1 313 ? -10.959 -6.012 5.684 1.00 98.00 313 LEU A N 1
ATOM 2276 C CA . LEU A 1 313 ? -12.276 -5.822 6.292 1.00 98.00 313 LEU A CA 1
ATOM 2277 C C . LEU A 1 313 ? -13.265 -6.864 5.756 1.00 98.00 313 LEU A C 1
ATOM 2279 O O . LEU A 1 313 ? -13.556 -6.898 4.560 1.00 98.00 313 LEU A O 1
ATOM 2283 N N . LEU A 1 314 ? -13.803 -7.690 6.646 1.00 96.94 314 LEU A N 1
ATOM 2284 C CA . LEU A 1 314 ? -14.730 -8.764 6.309 1.00 96.94 314 LEU A CA 1
ATOM 2285 C C . LEU A 1 314 ? -16.118 -8.494 6.895 1.00 96.94 314 LEU A C 1
ATOM 2287 O O . LEU A 1 314 ? -16.266 -8.353 8.105 1.00 96.94 314 LEU A O 1
ATOM 2291 N N . PHE A 1 315 ? -17.145 -8.497 6.053 1.00 96.38 315 PHE A N 1
ATOM 2292 C CA . PHE A 1 315 ? -18.539 -8.546 6.478 1.00 96.38 315 PHE A CA 1
ATOM 2293 C C . PHE A 1 315 ? -19.059 -9.972 6.329 1.00 96.38 315 PHE A C 1
ATOM 2295 O O . PHE A 1 315 ? -18.954 -10.559 5.251 1.00 96.38 315 PHE A O 1
ATOM 2302 N N . VAL A 1 316 ? -19.631 -10.513 7.398 1.00 94.62 316 VAL A N 1
ATOM 2303 C CA . VAL A 1 316 ? -20.191 -11.869 7.446 1.00 94.62 316 VAL A CA 1
ATOM 2304 C C . VAL A 1 316 ? -21.692 -11.769 7.666 1.00 94.62 316 VAL A C 1
ATOM 2306 O O . VAL A 1 316 ? -22.131 -11.042 8.553 1.00 94.62 316 VAL A O 1
ATOM 2309 N N . GLY A 1 317 ? -22.474 -12.494 6.864 1.00 91.12 317 GLY A N 1
ATOM 2310 C CA . GLY A 1 317 ? -23.941 -12.443 6.899 1.00 91.12 317 GLY A CA 1
ATOM 2311 C C . GLY A 1 317 ? -24.556 -11.233 6.191 1.00 91.12 317 GLY A C 1
ATOM 2312 O O . GLY A 1 317 ? -25.745 -10.964 6.341 1.00 91.12 317 GLY A O 1
ATOM 2313 N N . GLY A 1 318 ? -23.756 -10.529 5.395 1.00 90.81 318 GLY A N 1
ATOM 2314 C CA . GLY A 1 318 ? -24.145 -9.382 4.592 1.00 90.81 318 GLY A CA 1
ATOM 2315 C C . GLY A 1 318 ? -24.194 -8.077 5.380 1.00 90.81 318 GLY A C 1
ATOM 2316 O O . GLY A 1 318 ? -23.840 -8.003 6.556 1.00 90.81 318 GLY A O 1
ATOM 2317 N N . VAL A 1 319 ? -24.633 -7.024 4.695 1.00 93.56 319 VAL A N 1
ATOM 2318 C CA . VAL A 1 319 ? -24.881 -5.709 5.294 1.00 93.56 319 VAL A CA 1
ATOM 2319 C C . VAL A 1 319 ? -26.327 -5.328 5.027 1.00 93.56 319 VAL A C 1
ATOM 2321 O O . VAL A 1 319 ? -26.707 -5.108 3.878 1.00 93.56 319 VAL A O 1
ATOM 2324 N N . ALA A 1 320 ? -27.132 -5.240 6.083 1.00 94.44 320 ALA A N 1
ATOM 2325 C CA . ALA A 1 320 ? -28.517 -4.795 5.996 1.00 94.44 320 ALA A CA 1
ATOM 2326 C C . ALA A 1 320 ? -28.657 -3.404 6.622 1.00 94.44 320 ALA A C 1
ATOM 2328 O O . ALA A 1 320 ? -28.252 -3.197 7.764 1.00 94.44 320 ALA A O 1
ATOM 2329 N N . LEU A 1 321 ? -29.228 -2.460 5.876 1.00 96.44 321 LEU A N 1
ATOM 2330 C CA . LEU A 1 321 ? -29.507 -1.100 6.317 1.00 96.44 321 LEU A CA 1
ATOM 2331 C C . LEU A 1 321 ? -30.971 -0.761 6.036 1.00 96.44 321 LEU A C 1
ATOM 2333 O O . LEU A 1 321 ? -31.470 -0.943 4.921 1.00 96.44 321 LEU A O 1
ATOM 2337 N N . SER A 1 322 ? -31.662 -0.259 7.052 1.00 96.06 322 SER A N 1
ATOM 2338 C CA . SER A 1 322 ? -33.051 0.177 6.929 1.00 96.06 322 SER A CA 1
ATOM 2339 C C . SER A 1 322 ? -33.321 1.410 7.782 1.00 96.06 322 SER A C 1
ATOM 2341 O O . SER A 1 322 ? -32.557 1.723 8.697 1.00 96.06 322 SER A O 1
ATOM 2343 N N . SER A 1 323 ? -34.413 2.116 7.482 1.00 94.81 323 SER A N 1
ATOM 2344 C CA . SER A 1 323 ? -34.901 3.243 8.287 1.00 94.81 323 SER A CA 1
ATOM 2345 C C . SER A 1 323 ? -33.809 4.276 8.589 1.00 94.81 323 SER A C 1
ATOM 2347 O O . SER A 1 323 ? -33.613 4.653 9.742 1.00 94.81 323 SER A O 1
ATOM 2349 N N . ARG A 1 324 ? -33.096 4.729 7.549 1.00 95.31 324 ARG A N 1
ATOM 2350 C CA . ARG A 1 324 ? -31.973 5.681 7.637 1.00 95.31 324 ARG A CA 1
ATOM 2351 C C . ARG A 1 324 ? -30.720 5.128 8.331 1.00 95.31 324 ARG A C 1
ATOM 2353 O O . ARG A 1 324 ? -30.001 5.868 9.000 1.00 95.31 324 ARG A O 1
ATOM 2360 N N . GLY A 1 325 ? -30.444 3.836 8.161 1.00 96.44 325 GLY A N 1
ATOM 2361 C CA . GLY A 1 325 ? -29.183 3.221 8.578 1.00 96.44 325 GLY A CA 1
ATOM 2362 C C . GLY A 1 325 ? -28.012 3.641 7.688 1.00 96.44 325 GLY A C 1
ATOM 2363 O O . GLY A 1 325 ? -28.197 3.913 6.497 1.00 96.44 325 GLY A O 1
ATOM 2364 N N . ALA A 1 326 ? -26.795 3.686 8.239 1.00 97.25 326 ALA A N 1
ATOM 2365 C CA . ALA A 1 326 ? -25.623 4.063 7.448 1.00 97.25 326 ALA A CA 1
ATOM 2366 C C . ALA A 1 326 ? -24.338 3.297 7.779 1.00 97.25 326 ALA A C 1
ATOM 2368 O O . ALA A 1 326 ? -23.963 3.158 8.942 1.00 97.25 326 ALA A O 1
ATOM 2369 N N . LEU A 1 327 ? -23.630 2.883 6.729 1.00 97.62 327 LEU A N 1
ATOM 2370 C CA . LEU A 1 327 ? -22.266 2.367 6.777 1.00 97.62 327 LEU A CA 1
ATOM 2371 C C . LEU A 1 327 ? -21.331 3.361 6.081 1.00 97.62 327 LEU A C 1
ATOM 2373 O O . LEU A 1 327 ? -21.414 3.547 4.866 1.00 97.62 327 LEU A O 1
ATOM 2377 N N . TYR A 1 328 ? -20.423 3.960 6.847 1.00 97.62 328 TYR A N 1
ATOM 2378 C CA . TYR A 1 328 ? -19.377 4.842 6.336 1.00 97.62 328 TYR A CA 1
ATOM 2379 C C . TYR A 1 328 ? -18.003 4.201 6.480 1.00 97.62 328 TYR A C 1
ATOM 2381 O O . TYR A 1 328 ? -17.597 3.823 7.575 1.00 97.62 328 TYR A O 1
ATOM 2389 N N . VAL A 1 329 ? -17.270 4.129 5.378 1.00 97.69 329 VAL A N 1
ATOM 2390 C CA . VAL A 1 329 ? -15.863 3.746 5.328 1.00 97.69 329 VAL A CA 1
ATOM 2391 C C . VAL A 1 329 ? -15.087 4.953 4.806 1.00 97.69 329 VAL A C 1
ATOM 2393 O O . VAL A 1 329 ? -15.131 5.255 3.619 1.00 97.69 329 VAL A O 1
ATOM 2396 N N . ASP A 1 330 ? -14.440 5.698 5.695 1.00 95.56 330 ASP A N 1
ATOM 2397 C CA . ASP A 1 330 ? -13.838 7.003 5.391 1.00 95.56 330 ASP A CA 1
ATOM 2398 C C . ASP A 1 330 ? -12.324 6.979 5.648 1.00 95.56 330 ASP A C 1
ATOM 2400 O O . ASP A 1 330 ? -11.887 6.782 6.777 1.00 95.56 330 ASP A O 1
ATOM 2404 N N . ARG A 1 331 ? -11.485 7.201 4.633 1.00 94.75 331 ARG A N 1
ATOM 2405 C CA . ARG A 1 331 ? -10.015 7.116 4.768 1.00 94.75 331 ARG A CA 1
ATOM 2406 C C . ARG A 1 331 ? -9.556 5.783 5.360 1.00 94.75 331 ARG A C 1
ATOM 2408 O O . ARG A 1 331 ? -8.657 5.740 6.201 1.00 94.75 331 ARG A O 1
ATOM 2415 N N . LEU A 1 332 ? -10.192 4.691 4.939 1.00 97.12 332 LEU A N 1
ATOM 2416 C CA . LEU A 1 332 ? -9.687 3.349 5.195 1.00 97.12 332 LEU A CA 1
ATOM 2417 C C . LEU A 1 332 ? -8.523 3.092 4.237 1.00 97.12 332 LEU A C 1
ATOM 2419 O O . LEU A 1 332 ? -8.688 3.205 3.024 1.00 97.12 332 LEU A O 1
ATOM 2423 N N . LEU A 1 333 ? -7.363 2.741 4.780 1.00 96.06 333 LEU A N 1
ATOM 2424 C CA . LEU A 1 333 ? -6.218 2.284 4.002 1.00 96.06 333 LEU A CA 1
ATOM 2425 C C . LEU A 1 333 ? -6.062 0.785 4.211 1.00 96.06 333 LEU A C 1
ATOM 2427 O O . LEU A 1 333 ? -5.937 0.342 5.350 1.00 96.06 333 LEU A O 1
ATOM 2431 N N . VAL A 1 334 ? -6.085 -0.002 3.141 1.00 96.81 334 VAL A N 1
ATOM 2432 C CA . VAL A 1 334 ? -5.897 -1.454 3.221 1.00 96.81 334 VAL A CA 1
ATOM 2433 C C . VAL A 1 334 ? -4.759 -1.869 2.309 1.00 96.81 334 VAL A C 1
ATOM 2435 O O . VAL A 1 334 ? -4.802 -1.611 1.110 1.00 96.81 334 VAL A O 1
ATOM 2438 N N . GLN A 1 335 ? -3.766 -2.544 2.873 1.00 93.81 335 GLN A N 1
ATOM 2439 C CA . GLN A 1 335 ? -2.712 -3.229 2.140 1.00 93.81 335 GLN A CA 1
ATOM 2440 C C . GLN A 1 335 ? -2.886 -4.738 2.312 1.00 93.81 335 GLN A C 1
ATOM 2442 O O . GLN A 1 335 ? -3.032 -5.223 3.437 1.00 93.81 335 GLN A O 1
ATOM 2447 N N . THR A 1 336 ? -2.809 -5.492 1.217 1.00 92.44 336 THR A N 1
ATOM 2448 C CA . THR A 1 336 ? -2.789 -6.962 1.286 1.00 92.44 336 THR A CA 1
ATOM 2449 C C . THR A 1 336 ? -1.633 -7.571 0.505 1.00 92.44 336 THR A C 1
ATOM 2451 O O . THR A 1 336 ? -0.910 -6.878 -0.207 1.00 92.44 336 THR A O 1
ATOM 2454 N N . ALA A 1 337 ? -1.447 -8.883 0.640 1.00 86.69 337 ALA A N 1
ATOM 2455 C CA . ALA A 1 337 ? -0.532 -9.672 -0.181 1.00 86.69 337 ALA A CA 1
ATOM 2456 C C . ALA A 1 337 ? -1.243 -10.273 -1.402 1.00 86.69 337 ALA A C 1
ATOM 2458 O O . ALA A 1 337 ? -1.302 -11.489 -1.549 1.00 86.69 337 ALA A O 1
ATOM 2459 N N . LEU A 1 338 ? -1.806 -9.415 -2.265 1.00 83.56 338 LEU A N 1
ATOM 2460 C CA . LEU A 1 338 ? -2.662 -9.818 -3.394 1.00 83.56 338 LEU A CA 1
ATOM 2461 C C . LEU A 1 338 ? -3.925 -10.574 -2.928 1.00 83.56 338 LEU A C 1
ATOM 2463 O O . LEU A 1 338 ? -4.468 -11.420 -3.630 1.00 83.56 338 LEU A O 1
ATOM 2467 N N . GLY A 1 339 ? -4.398 -10.251 -1.720 1.00 89.00 339 GLY A N 1
ATOM 2468 C CA . GLY A 1 339 ? -5.598 -10.805 -1.093 1.00 89.00 339 GLY A CA 1
ATOM 2469 C C . GLY A 1 339 ? -6.823 -9.908 -1.281 1.00 89.00 339 GLY A C 1
ATOM 2470 O O . GLY A 1 339 ? -6.835 -8.990 -2.098 1.00 89.00 339 GLY A O 1
ATOM 2471 N N . LEU A 1 340 ? -7.895 -10.155 -0.534 1.00 94.69 340 LEU A N 1
ATOM 2472 C CA . LEU A 1 340 ? -9.100 -9.323 -0.610 1.00 94.69 340 LEU A CA 1
ATOM 2473 C C . LEU A 1 340 ? -9.006 -8.178 0.400 1.00 94.69 340 LEU A C 1
ATOM 2475 O O . LEU A 1 340 ? -8.843 -8.407 1.594 1.00 94.69 340 LEU A O 1
ATOM 2479 N N . CYS A 1 341 ? -9.146 -6.937 -0.057 1.00 97.25 341 CYS A N 1
ATOM 2480 C CA . CYS A 1 341 ? -9.082 -5.797 0.852 1.00 97.25 341 CYS A CA 1
ATOM 2481 C C . CYS A 1 341 ? -10.382 -5.643 1.654 1.00 97.25 341 CYS A C 1
ATOM 2483 O O . CYS A 1 341 ? -10.346 -5.588 2.884 1.00 97.25 341 CYS A O 1
ATOM 2485 N N . VAL A 1 342 ? -11.528 -5.648 0.971 1.00 98.00 342 VAL A N 1
ATOM 2486 C CA . VAL A 1 342 ? -12.858 -5.685 1.587 1.00 98.00 342 VAL A CA 1
ATOM 2487 C C . VAL A 1 342 ? -13.666 -6.822 0.975 1.00 98.00 342 VAL A C 1
ATOM 2489 O O . VAL A 1 342 ? -13.817 -6.889 -0.247 1.00 98.00 342 VAL A O 1
ATOM 2492 N N . LEU A 1 343 ? -14.212 -7.700 1.814 1.00 97.50 343 LEU A N 1
ATOM 2493 C CA . LEU A 1 343 ? -15.091 -8.791 1.397 1.00 97.50 343 LEU A CA 1
ATOM 2494 C C . LEU A 1 343 ? -16.431 -8.694 2.125 1.00 97.50 343 LEU A C 1
ATOM 2496 O O . LEU A 1 343 ? -16.468 -8.590 3.346 1.00 97.50 343 LEU A O 1
ATOM 2500 N N . VAL A 1 344 ? -17.528 -8.768 1.377 1.00 97.50 344 VAL A N 1
ATOM 2501 C CA . VAL A 1 344 ? -18.886 -8.890 1.910 1.00 97.50 344 VAL A CA 1
ATOM 2502 C C . VAL A 1 344 ? -19.450 -10.255 1.545 1.00 97.50 344 VAL A C 1
ATOM 2504 O O . VAL A 1 344 ? -19.817 -10.484 0.392 1.00 97.50 344 VAL A O 1
ATOM 2507 N N . GLU A 1 345 ? -19.546 -11.146 2.526 1.00 95.06 345 GLU A N 1
ATOM 2508 C CA . GLU A 1 345 ? -20.225 -12.438 2.415 1.00 95.06 345 GLU A CA 1
ATOM 2509 C C . GLU A 1 345 ? -21.683 -12.284 2.847 1.00 95.06 345 GLU A C 1
ATOM 2511 O O . GLU A 1 345 ? -21.944 -12.005 4.014 1.00 95.06 345 GLU A O 1
ATOM 2516 N N . GLY A 1 346 ? -22.633 -12.466 1.924 1.00 92.38 346 GLY A N 1
ATOM 2517 C CA . GLY A 1 346 ? -24.079 -12.367 2.185 1.00 92.38 346 GLY A CA 1
ATOM 2518 C C . GLY A 1 346 ? -24.799 -11.222 1.462 1.00 92.38 346 GLY A C 1
ATOM 2519 O O . GLY A 1 346 ? -26.020 -11.126 1.540 1.00 92.38 346 GLY A O 1
ATOM 2520 N N . GLY A 1 347 ? -24.078 -10.388 0.705 1.00 94.88 347 GLY A N 1
ATOM 2521 C CA . GLY A 1 347 ? -24.664 -9.294 -0.079 1.00 94.88 347 GLY A CA 1
ATOM 2522 C C . GLY A 1 347 ? -24.934 -8.013 0.717 1.00 94.88 347 GLY A C 1
ATOM 2523 O O . GLY A 1 347 ? -24.505 -7.863 1.860 1.00 94.88 347 GLY A O 1
ATOM 2524 N N . VAL A 1 348 ? -25.620 -7.058 0.085 1.00 97.12 348 VAL A N 1
ATOM 2525 C CA . VAL A 1 348 ? -25.931 -5.740 0.669 1.00 97.12 348 VAL A CA 1
ATOM 2526 C C . VAL A 1 348 ? -27.395 -5.405 0.406 1.00 97.12 348 VAL A C 1
ATOM 2528 O O . VAL A 1 348 ? -27.828 -5.407 -0.742 1.00 97.12 348 VAL A O 1
ATOM 2531 N N . ALA A 1 349 ? -28.154 -5.077 1.445 1.00 97.69 349 ALA A N 1
ATOM 2532 C CA . ALA A 1 349 ? -29.538 -4.630 1.338 1.00 97.69 349 ALA A CA 1
ATOM 2533 C C . ALA A 1 349 ? -29.686 -3.262 2.010 1.00 97.69 349 ALA A C 1
ATOM 2535 O O . ALA A 1 349 ? -29.539 -3.162 3.222 1.00 97.69 349 ALA A O 1
ATOM 2536 N N . ALA A 1 350 ? -29.975 -2.213 1.243 1.00 97.88 350 ALA A N 1
ATOM 2537 C CA . ALA A 1 350 ? -30.169 -0.856 1.751 1.00 97.88 350 ALA A CA 1
ATOM 2538 C C . ALA A 1 350 ? -31.555 -0.336 1.360 1.00 97.88 350 ALA A C 1
ATOM 2540 O O . ALA A 1 350 ? -31.911 -0.345 0.181 1.00 97.88 350 ALA A O 1
ATOM 2541 N N . SER A 1 351 ? -32.334 0.103 2.348 1.00 97.75 351 SER A N 1
ATOM 2542 C CA . SER A 1 351 ? -33.707 0.578 2.154 1.00 97.75 351 SER A CA 1
ATOM 2543 C C . SER A 1 351 ? -34.063 1.781 3.033 1.00 97.75 351 SER A C 1
ATOM 2545 O O . SER A 1 351 ? -33.427 2.011 4.065 1.00 97.75 351 SER A O 1
ATOM 2547 N N . GLY A 1 352 ? -35.101 2.532 2.658 1.00 95.94 352 GLY A N 1
ATOM 2548 C CA . GLY A 1 352 ? -35.725 3.548 3.516 1.00 95.94 352 GLY A CA 1
ATOM 2549 C C . GLY A 1 352 ? -34.784 4.691 3.902 1.00 95.94 352 GLY A C 1
ATOM 2550 O O . GLY A 1 352 ? -34.575 4.958 5.089 1.00 95.94 352 GLY A O 1
ATOM 2551 N N . GLY A 1 353 ? -34.175 5.327 2.905 1.00 95.25 353 GLY A N 1
ATOM 2552 C CA . GLY A 1 353 ? -33.254 6.446 3.064 1.00 95.25 353 GLY A CA 1
ATOM 2553 C C . GLY A 1 353 ? -31.908 6.071 3.683 1.00 95.25 353 GLY A C 1
ATOM 2554 O O . GLY A 1 353 ? -31.385 6.859 4.466 1.00 95.25 353 GLY A O 1
ATOM 2555 N N . SER A 1 354 ? -31.367 4.886 3.391 1.00 97.25 354 SER A N 1
ATOM 2556 C CA . SER A 1 354 ? -30.102 4.386 3.955 1.00 97.25 354 SER A CA 1
ATOM 2557 C C . SER A 1 354 ? -28.884 4.695 3.069 1.00 97.25 354 SER A C 1
ATOM 2559 O O . SER A 1 354 ? -29.022 5.017 1.884 1.00 97.25 354 SER A O 1
ATOM 2561 N N . VAL A 1 355 ? -27.673 4.600 3.639 1.00 97.56 355 VAL A N 1
ATOM 2562 C CA . VAL A 1 355 ? -26.414 4.950 2.949 1.00 97.56 355 VAL A CA 1
ATOM 2563 C C . VAL A 1 355 ? -25.316 3.909 3.158 1.00 97.56 355 VAL A C 1
ATOM 2565 O O . VAL A 1 355 ? -24.993 3.558 4.287 1.00 97.56 355 VAL A O 1
ATOM 2568 N N . VAL A 1 356 ? -24.665 3.491 2.072 1.00 97.38 356 VAL A N 1
ATOM 2569 C CA . VAL A 1 356 ? -23.360 2.809 2.116 1.00 97.38 356 VAL A CA 1
ATOM 2570 C C . VAL A 1 356 ? -22.351 3.671 1.375 1.00 97.38 356 VAL A C 1
ATOM 2572 O O . VAL A 1 356 ? -22.519 3.909 0.181 1.00 97.38 356 VAL A O 1
ATOM 2575 N N . ALA A 1 357 ? -21.314 4.156 2.052 1.00 97.00 357 ALA A N 1
ATOM 2576 C CA . ALA A 1 357 ? -20.357 5.077 1.452 1.00 97.00 357 ALA A CA 1
ATOM 2577 C C . ALA A 1 357 ? -18.909 4.698 1.766 1.00 97.00 357 ALA A C 1
ATOM 2579 O O . ALA A 1 357 ? -18.533 4.595 2.930 1.00 97.00 357 ALA A O 1
ATOM 2580 N N . PHE A 1 358 ? -18.093 4.570 0.721 1.00 97.00 358 PHE A N 1
ATOM 2581 C CA . PHE A 1 358 ? -16.636 4.565 0.804 1.00 97.00 358 PHE A CA 1
ATOM 2582 C C . PHE A 1 358 ? -16.126 5.919 0.329 1.00 97.00 358 PHE A C 1
ATOM 2584 O O . PHE A 1 358 ? -16.455 6.351 -0.776 1.00 97.00 358 PHE A O 1
ATOM 2591 N N . VAL A 1 359 ? -15.353 6.599 1.166 1.00 95.69 359 VAL A N 1
ATOM 2592 C CA . VAL A 1 359 ? -14.908 7.974 0.936 1.00 95.69 359 VAL A CA 1
ATOM 2593 C C . VAL A 1 359 ? -13.412 8.064 1.209 1.00 95.69 359 VAL A C 1
ATOM 2595 O O . VAL A 1 359 ? -12.943 7.532 2.212 1.00 95.69 359 VAL A O 1
ATOM 2598 N N . ASP A 1 360 ? -12.658 8.704 0.313 1.00 94.38 360 ASP A N 1
ATOM 2599 C CA . ASP A 1 360 ? -11.230 9.022 0.489 1.00 94.38 360 ASP A CA 1
ATOM 2600 C C . ASP A 1 360 ? -10.362 7.813 0.918 1.00 94.38 360 ASP A C 1
ATOM 2602 O O . ASP A 1 360 ? -9.379 7.965 1.641 1.00 94.38 360 ASP A O 1
ATOM 2606 N N . SER A 1 361 ? -10.753 6.596 0.519 1.00 96.06 361 SER A N 1
ATOM 2607 C CA . SER A 1 361 ? -10.140 5.332 0.954 1.00 96.06 361 SER A CA 1
ATOM 2608 C C . SER A 1 361 ? -9.124 4.812 -0.065 1.00 96.06 361 SER A C 1
ATOM 2610 O O . SER A 1 361 ? -9.263 5.050 -1.262 1.00 96.06 361 SER A O 1
ATOM 2612 N N . GLY A 1 362 ? -8.102 4.092 0.391 1.00 94.44 362 GLY A N 1
ATOM 2613 C CA . GLY A 1 362 ? -7.011 3.583 -0.441 1.00 94.44 362 GLY A CA 1
ATOM 2614 C C . GLY A 1 362 ? -6.827 2.078 -0.282 1.00 94.44 362 GLY A C 1
ATOM 2615 O O . GLY A 1 362 ? -6.758 1.566 0.831 1.00 94.44 362 GLY A O 1
ATOM 2616 N N . PHE A 1 363 ? -6.711 1.363 -1.395 1.00 95.56 363 PHE A N 1
ATOM 2617 C CA . PHE A 1 363 ? -6.617 -0.095 -1.424 1.00 95.56 363 PHE A CA 1
ATOM 2618 C C . PHE A 1 363 ? -5.405 -0.504 -2.254 1.00 95.56 363 PHE A C 1
ATOM 2620 O O . PHE A 1 363 ? -5.377 -0.236 -3.450 1.00 95.56 363 PHE A O 1
ATOM 2627 N N . LEU A 1 364 ? -4.407 -1.120 -1.626 1.00 93.12 364 LEU A N 1
ATOM 2628 C CA . LEU A 1 364 ? -3.101 -1.407 -2.211 1.00 93.12 364 LEU A CA 1
ATOM 2629 C C . LEU A 1 364 ? -2.830 -2.914 -2.263 1.00 93.12 364 LEU A C 1
ATOM 2631 O O . LEU A 1 364 ? -2.962 -3.610 -1.253 1.00 93.12 364 LEU A O 1
ATOM 2635 N N . LEU A 1 365 ? -2.370 -3.393 -3.425 1.00 90.94 365 LEU A N 1
ATOM 2636 C CA . LEU A 1 365 ? -1.937 -4.781 -3.639 1.00 90.94 365 LEU A CA 1
ATOM 2637 C C . LEU A 1 365 ? -3.045 -5.788 -3.292 1.00 90.94 365 LEU A C 1
ATOM 2639 O O . LEU A 1 365 ? -2.801 -6.775 -2.600 1.00 90.94 365 LEU A O 1
ATOM 2643 N N . CYS A 1 366 ? -4.275 -5.521 -3.733 1.00 92.25 366 CYS A N 1
ATOM 2644 C CA . CYS A 1 366 ? -5.427 -6.400 -3.521 1.00 92.25 366 CYS A CA 1
ATOM 2645 C C . CYS A 1 366 ? -5.745 -7.198 -4.788 1.00 92.25 366 CYS A C 1
ATOM 2647 O O . CYS A 1 366 ? -5.661 -6.676 -5.893 1.00 92.25 366 CYS A O 1
ATOM 2649 N N . LYS A 1 367 ? -6.262 -8.416 -4.662 1.00 92.44 367 LYS A N 1
ATOM 2650 C CA . LYS A 1 367 ? -6.991 -9.067 -5.750 1.00 92.44 367 LYS A CA 1
ATOM 2651 C C . LYS A 1 367 ? -8.212 -8.242 -6.166 1.00 92.44 367 LYS A C 1
ATOM 2653 O O . LYS A 1 367 ? -8.375 -7.916 -7.341 1.00 92.44 367 LYS A O 1
ATOM 2658 N N . HIS A 1 368 ? -9.022 -7.870 -5.173 1.00 95.12 368 HIS A N 1
ATOM 2659 C CA . HIS A 1 368 ? -10.109 -6.902 -5.296 1.00 95.12 368 HIS A CA 1
ATOM 2660 C C . HIS A 1 368 ? -10.059 -5.910 -4.140 1.00 95.12 368 HIS A C 1
ATOM 2662 O O . HIS A 1 368 ? -9.824 -6.308 -2.994 1.00 95.12 368 HIS A O 1
ATOM 2668 N N . ALA A 1 369 ? -10.323 -4.635 -4.426 1.00 96.06 369 ALA A N 1
ATOM 2669 C CA . ALA A 1 369 ? -10.468 -3.629 -3.381 1.00 96.06 369 ALA A CA 1
ATOM 2670 C C . ALA A 1 369 ? -11.760 -3.861 -2.587 1.00 96.06 369 ALA A C 1
ATOM 2672 O O . ALA A 1 369 ? -11.724 -3.940 -1.362 1.00 96.06 369 ALA A O 1
ATOM 2673 N N . VAL A 1 370 ? -12.880 -4.051 -3.292 1.00 97.25 370 VAL A N 1
ATOM 2674 C CA . VAL A 1 370 ? -14.183 -4.384 -2.708 1.00 97.25 370 VAL A CA 1
ATOM 2675 C C . VAL A 1 370 ? -14.807 -5.548 -3.471 1.00 97.25 370 VAL A C 1
ATOM 2677 O O . VAL A 1 370 ? -15.067 -5.457 -4.667 1.00 97.25 370 VAL A O 1
ATOM 2680 N N . SER A 1 371 ? -15.080 -6.647 -2.776 1.00 97.25 371 SER A N 1
ATOM 2681 C CA . SER A 1 371 ? -15.733 -7.832 -3.329 1.00 97.25 371 SER A CA 1
ATOM 2682 C C . SER A 1 371 ? -17.024 -8.119 -2.573 1.00 97.25 371 SER A C 1
ATOM 2684 O O . SER A 1 371 ? -17.008 -8.260 -1.353 1.00 97.25 371 SER A O 1
ATOM 2686 N N . VAL A 1 372 ? -18.136 -8.265 -3.288 1.00 98.06 372 VAL A N 1
ATOM 2687 C CA . VAL A 1 372 ? -19.443 -8.595 -2.707 1.00 98.06 372 VAL A CA 1
ATOM 2688 C C . VAL A 1 372 ? -19.932 -9.928 -3.261 1.00 98.06 372 VAL A C 1
ATOM 2690 O O . VAL A 1 372 ? -20.187 -10.073 -4.461 1.00 98.06 372 VAL A O 1
ATOM 2693 N N . ARG A 1 373 ? -20.078 -10.908 -2.366 1.00 96.56 373 ARG A N 1
ATOM 2694 C CA . ARG A 1 373 ? -20.609 -12.244 -2.643 1.00 96.56 373 ARG A CA 1
ATOM 2695 C C . ARG A 1 373 ? -22.025 -12.365 -2.097 1.00 96.56 373 ARG A C 1
ATOM 2697 O O . ARG A 1 373 ? -22.264 -12.740 -0.954 1.00 96.56 373 ARG A O 1
ATOM 2704 N N . GLY A 1 374 ? -22.972 -11.995 -2.944 1.00 96.62 374 GLY A N 1
ATOM 2705 C CA . GLY A 1 374 ? -24.398 -11.966 -2.639 1.00 96.62 374 GLY A CA 1
ATOM 2706 C C . GLY A 1 374 ? -25.087 -10.873 -3.444 1.00 96.62 374 GLY A C 1
ATOM 2707 O O . GLY A 1 374 ? -24.419 -10.052 -4.075 1.00 96.62 374 GLY A O 1
ATOM 2708 N N . ALA A 1 375 ? -26.418 -10.889 -3.466 1.00 97.38 375 ALA A N 1
ATOM 2709 C CA . ALA A 1 375 ? -27.186 -9.869 -4.171 1.00 97.38 375 ALA A CA 1
ATOM 2710 C C . ALA A 1 375 ? -27.016 -8.499 -3.498 1.00 97.38 375 ALA A C 1
ATOM 2712 O O . ALA A 1 375 ? -26.929 -8.402 -2.272 1.00 97.38 375 ALA A O 1
ATOM 2713 N N . VAL A 1 376 ? -26.983 -7.444 -4.308 1.00 98.31 376 VAL A N 1
ATOM 2714 C CA . VAL A 1 376 ? -27.034 -6.061 -3.832 1.00 98.31 376 VAL A CA 1
ATOM 2715 C C . VAL A 1 376 ? -28.401 -5.498 -4.183 1.00 98.31 376 VAL A C 1
ATOM 2717 O O . VAL A 1 376 ? -28.740 -5.422 -5.358 1.00 98.31 376 VAL A O 1
ATOM 2720 N N . SER A 1 377 ? -29.183 -5.106 -3.184 1.00 98.31 377 SER A N 1
ATOM 2721 C CA . SER A 1 377 ? -30.498 -4.496 -3.364 1.00 98.31 377 SER A CA 1
ATOM 2722 C C . SER A 1 377 ? -30.537 -3.140 -2.680 1.00 98.31 377 SER A C 1
ATOM 2724 O O . SER A 1 377 ? -30.378 -3.044 -1.465 1.00 98.31 377 SER A O 1
ATOM 2726 N N . VAL A 1 378 ? -30.769 -2.091 -3.459 1.00 98.19 378 VAL A N 1
ATOM 2727 C CA . VAL A 1 378 ? -30.845 -0.708 -2.993 1.00 98.19 378 VAL A CA 1
ATOM 2728 C C . VAL A 1 378 ? -32.208 -0.161 -3.415 1.00 98.19 378 VAL A C 1
ATOM 2730 O O . VAL A 1 378 ? -32.520 -0.150 -4.604 1.00 98.19 378 VAL A O 1
ATOM 2733 N N . SER A 1 379 ? -33.027 0.249 -2.453 1.00 97.69 379 SER A N 1
ATOM 2734 C CA . SER A 1 379 ? -34.351 0.846 -2.681 1.00 97.69 379 SER A CA 1
ATOM 2735 C C . SER A 1 379 ? -34.461 2.131 -1.860 1.00 97.69 379 SER A C 1
ATOM 2737 O O . SER A 1 379 ? -34.131 2.122 -0.675 1.00 97.69 379 SER A O 1
ATOM 2739 N N . ASP A 1 380 ? -34.846 3.255 -2.472 1.00 95.75 380 ASP A N 1
ATOM 2740 C CA . ASP A 1 380 ? -34.934 4.562 -1.791 1.00 95.75 380 ASP A CA 1
ATOM 2741 C C . ASP A 1 380 ? -33.666 4.874 -0.961 1.00 95.75 380 ASP A C 1
ATOM 2743 O O . ASP A 1 380 ? -33.710 5.237 0.208 1.00 95.75 380 ASP A O 1
ATOM 2747 N N . SER A 1 381 ? -32.488 4.556 -1.501 1.00 97.00 381 SER A N 1
ATOM 2748 C CA . SER A 1 381 ? -31.210 4.563 -0.763 1.00 97.00 381 SER A CA 1
ATOM 2749 C C . SER A 1 381 ? -30.019 4.797 -1.690 1.00 97.00 381 SER A C 1
ATOM 2751 O O . SER A 1 381 ? -30.134 4.654 -2.912 1.00 97.00 381 SER A O 1
ATOM 2753 N N . ALA A 1 382 ? -28.860 5.131 -1.114 1.00 95.69 382 ALA A N 1
ATOM 2754 C CA . ALA A 1 382 ? -27.657 5.484 -1.867 1.00 95.69 382 ALA A CA 1
ATOM 2755 C C . ALA A 1 382 ? -26.451 4.588 -1.539 1.00 95.69 382 ALA A C 1
ATOM 2757 O O . ALA A 1 382 ? -26.143 4.331 -0.374 1.00 95.69 382 ALA A O 1
ATOM 2758 N N . VAL A 1 383 ? -25.722 4.182 -2.580 1.00 96.62 383 VAL A N 1
ATOM 2759 C CA . VAL A 1 383 ? -24.400 3.548 -2.490 1.00 96.62 383 VAL A CA 1
ATOM 2760 C C . VAL A 1 383 ? -23.383 4.460 -3.167 1.00 96.62 383 VAL A C 1
ATOM 2762 O O . VAL A 1 383 ? -23.563 4.827 -4.326 1.00 96.62 383 VAL A O 1
ATOM 2765 N N . ALA A 1 384 ? -22.320 4.837 -2.461 1.00 96.12 384 ALA A N 1
ATOM 2766 C CA . ALA A 1 384 ? -21.341 5.806 -2.937 1.00 96.12 384 ALA A CA 1
ATOM 2767 C C . ALA A 1 384 ? -19.897 5.298 -2.794 1.00 96.12 384 ALA A C 1
ATOM 2769 O O . ALA A 1 384 ? -19.485 4.831 -1.738 1.00 96.12 384 ALA A O 1
ATOM 2770 N N . LEU A 1 385 ? -19.118 5.440 -3.862 1.00 96.19 385 LEU A N 1
ATOM 2771 C CA . LEU A 1 385 ? -17.671 5.249 -3.922 1.00 96.19 385 LEU A CA 1
ATOM 2772 C C . LEU A 1 385 ? -17.071 6.594 -4.333 1.00 96.19 385 LEU A C 1
ATOM 2774 O O . LEU A 1 385 ? -17.232 7.019 -5.482 1.00 96.19 385 LEU A O 1
ATOM 2778 N N . VAL A 1 386 ? -16.443 7.302 -3.401 1.00 95.75 386 VAL A N 1
ATOM 2779 C CA . VAL A 1 386 ? -16.022 8.691 -3.598 1.00 95.75 386 VAL A CA 1
ATOM 27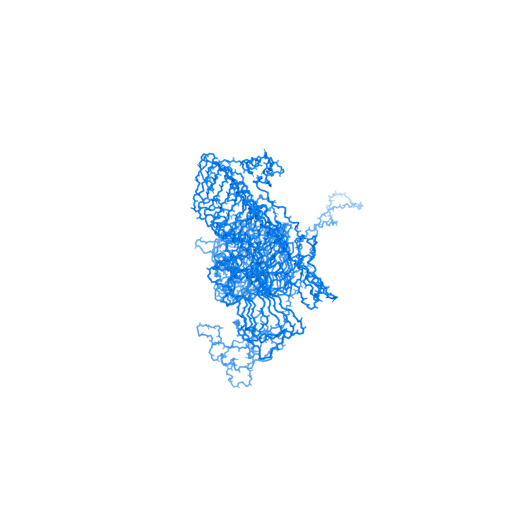80 C C . VAL A 1 386 ? -14.537 8.853 -3.293 1.00 95.75 386 VAL A C 1
ATOM 2782 O O . VAL A 1 386 ? -14.077 8.468 -2.222 1.00 95.75 386 VAL A O 1
ATOM 2785 N N . ARG A 1 387 ? -13.787 9.436 -4.236 1.00 94.75 387 ARG A N 1
ATOM 2786 C CA . ARG A 1 387 ? -12.345 9.737 -4.138 1.00 94.75 387 ARG A CA 1
ATOM 2787 C C . ARG A 1 387 ? -11.502 8.579 -3.600 1.00 94.75 387 ARG A C 1
ATOM 2789 O O . ARG A 1 387 ? -10.554 8.791 -2.853 1.00 94.75 387 ARG A O 1
ATOM 2796 N N . SER A 1 388 ? -11.864 7.352 -3.957 1.00 95.31 388 SER A N 1
ATOM 2797 C CA . SER A 1 388 ? -11.138 6.166 -3.517 1.00 95.31 388 SER A CA 1
ATOM 2798 C C . SER A 1 388 ? -10.087 5.741 -4.546 1.00 95.31 388 SER A C 1
ATOM 2800 O O . SER A 1 388 ? -10.293 5.864 -5.756 1.00 95.31 388 SER A O 1
ATOM 2802 N N . GLU A 1 389 ? -8.950 5.252 -4.061 1.00 93.56 389 GLU A N 1
ATOM 2803 C CA . GLU A 1 389 ? -7.814 4.801 -4.866 1.00 93.56 389 GLU A CA 1
ATOM 2804 C C . GLU A 1 389 ? -7.722 3.265 -4.836 1.00 93.56 389 GLU A C 1
ATOM 2806 O O . GLU A 1 389 ? -7.596 2.658 -3.772 1.00 93.56 389 GLU A O 1
ATOM 2811 N N . PHE A 1 390 ? -7.765 2.632 -6.007 1.00 93.31 390 PHE A N 1
ATOM 2812 C CA . PHE A 1 390 ? -7.628 1.191 -6.210 1.00 93.31 390 PHE A CA 1
ATOM 2813 C C . PHE A 1 390 ? -6.290 0.914 -6.906 1.00 93.31 390 PHE A C 1
ATOM 2815 O O . PHE A 1 390 ? -6.153 1.123 -8.114 1.00 93.31 390 PHE A O 1
ATOM 2822 N N . LEU A 1 391 ? -5.298 0.506 -6.115 1.00 88.00 391 LEU A N 1
ATOM 2823 C CA . LEU A 1 391 ? -3.877 0.582 -6.437 1.00 88.00 391 LEU A CA 1
ATOM 2824 C C . LEU A 1 391 ? -3.257 -0.816 -6.567 1.00 88.00 391 LEU A C 1
ATOM 2826 O O . LEU A 1 391 ? -3.204 -1.584 -5.605 1.00 88.00 391 LEU A O 1
ATOM 2830 N N . SER A 1 392 ? -2.738 -1.134 -7.752 1.00 83.25 392 SER A N 1
ATOM 2831 C CA . SER A 1 392 ? -2.118 -2.417 -8.102 1.00 83.25 392 SER A CA 1
ATOM 2832 C C . SER A 1 392 ? -3.039 -3.610 -7.838 1.00 83.25 392 SER A C 1
ATOM 2834 O O . SER A 1 392 ? -2.654 -4.574 -7.175 1.00 83.25 392 SER A O 1
ATOM 2836 N N . THR A 1 393 ? -4.276 -3.526 -8.332 1.00 79.00 393 THR A N 1
ATOM 2837 C CA . THR A 1 393 ? -5.240 -4.622 -8.218 1.00 79.00 393 THR A CA 1
ATOM 2838 C C . THR A 1 393 ? -4.930 -5.756 -9.198 1.00 79.00 393 THR A C 1
ATOM 2840 O O . THR A 1 393 ? -4.623 -5.513 -10.367 1.00 79.00 393 THR A O 1
ATOM 2843 N N . GLU A 1 394 ? -4.991 -7.008 -8.731 1.00 85.69 394 GLU A N 1
ATOM 2844 C CA . GLU A 1 394 ? -4.711 -8.181 -9.578 1.00 85.69 394 GLU A CA 1
ATOM 2845 C C . GLU A 1 394 ? -5.837 -8.432 -10.589 1.00 85.69 394 GLU A C 1
ATOM 2847 O O . GLU A 1 394 ? -5.583 -8.811 -11.732 1.00 85.69 394 GLU A O 1
ATOM 2852 N N . GLU A 1 395 ? -7.084 -8.199 -10.175 1.00 92.56 395 GLU A N 1
ATOM 2853 C CA . GLU A 1 395 ? -8.268 -8.315 -11.015 1.00 92.56 395 GLU A CA 1
ATOM 2854 C C . GLU A 1 395 ? -9.072 -7.000 -10.974 1.00 92.56 395 GLU A C 1
ATOM 2856 O O . GLU A 1 395 ? -8.565 -5.948 -11.358 1.00 92.56 395 GLU A O 1
ATOM 2861 N N . TYR A 1 396 ? -10.348 -7.044 -10.584 1.00 94.88 396 TYR A N 1
ATOM 2862 C CA . TYR A 1 396 ? -11.244 -5.885 -10.562 1.00 94.88 396 TYR A CA 1
ATOM 2863 C C . TYR A 1 396 ? -11.049 -5.046 -9.299 1.00 94.88 396 TYR A C 1
ATOM 2865 O O . TYR A 1 396 ? -10.818 -5.614 -8.231 1.00 94.88 396 TYR A O 1
ATOM 2873 N N . ALA A 1 397 ? -11.246 -3.726 -9.365 1.00 95.31 397 ALA A N 1
ATOM 2874 C CA . ALA A 1 397 ? -11.315 -2.919 -8.144 1.00 95.31 397 ALA A CA 1
ATOM 2875 C C . ALA A 1 397 ? -12.567 -3.257 -7.326 1.00 95.31 397 ALA A C 1
ATOM 2877 O O . ALA A 1 397 ? -12.460 -3.622 -6.156 1.00 95.31 397 ALA A O 1
ATOM 2878 N N . VAL A 1 398 ? -13.742 -3.189 -7.953 1.00 97.56 398 VAL A N 1
ATOM 2879 C CA . VAL A 1 398 ? -15.025 -3.530 -7.330 1.00 97.56 398 VAL A CA 1
ATOM 2880 C C . VAL A 1 398 ? -15.665 -4.694 -8.078 1.00 97.56 398 VAL A C 1
ATOM 2882 O O . VAL A 1 398 ? -15.924 -4.591 -9.276 1.00 97.56 398 VAL A O 1
ATOM 2885 N N . ALA A 1 399 ? -15.937 -5.793 -7.377 1.00 97.75 399 ALA A N 1
ATOM 2886 C CA . ALA A 1 399 ? -16.511 -7.007 -7.948 1.00 97.75 399 ALA A CA 1
ATOM 2887 C C . ALA A 1 399 ? -17.824 -7.394 -7.252 1.00 97.75 399 ALA A C 1
ATOM 2889 O O . ALA A 1 399 ? -17.840 -7.729 -6.067 1.00 97.75 399 ALA A O 1
ATOM 2890 N N . PHE A 1 400 ? -18.921 -7.408 -8.009 1.00 97.88 400 PHE A N 1
ATOM 2891 C CA . PHE A 1 400 ? -20.212 -7.949 -7.589 1.00 97.88 400 PHE A CA 1
ATOM 2892 C C . PHE A 1 400 ? -20.416 -9.328 -8.216 1.00 97.88 400 PHE A C 1
ATOM 2894 O O . PHE A 1 400 ? -20.540 -9.460 -9.431 1.00 97.88 400 PHE A O 1
ATOM 2901 N N . TYR A 1 401 ? -20.484 -10.373 -7.398 1.00 97.06 401 TYR A N 1
ATOM 2902 C CA . TYR A 1 401 ? -20.631 -11.748 -7.892 1.00 97.06 401 TYR A CA 1
ATOM 2903 C C . TYR A 1 401 ? -22.092 -12.195 -8.078 1.00 97.06 401 TYR A C 1
ATOM 2905 O O . TYR A 1 401 ? -22.347 -13.350 -8.407 1.00 97.06 401 TYR A O 1
ATOM 2913 N N . SER A 1 402 ? -23.055 -11.292 -7.890 1.00 97.00 402 SER A N 1
ATOM 2914 C CA . SER A 1 402 ? -24.489 -11.541 -8.080 1.00 97.00 402 SER A CA 1
ATOM 2915 C C . SER A 1 402 ? -25.169 -10.327 -8.730 1.00 97.00 402 SER A C 1
ATOM 2917 O O . SER A 1 402 ? -24.495 -9.431 -9.241 1.00 97.00 402 SER A O 1
ATOM 2919 N N . THR A 1 403 ? -26.501 -10.304 -8.753 1.00 96.69 403 THR A N 1
ATOM 2920 C CA . THR A 1 403 ? -27.301 -9.193 -9.284 1.00 96.69 403 THR A CA 1
ATOM 2921 C C . THR A 1 403 ? -27.213 -7.951 -8.404 1.00 96.69 403 THR A C 1
ATOM 2923 O O . THR A 1 403 ? -27.201 -8.051 -7.174 1.00 96.69 403 THR A O 1
ATOM 2926 N N . VAL A 1 404 ? -27.232 -6.783 -9.046 1.00 98.31 404 VAL A N 1
ATOM 2927 C CA . VAL A 1 404 ? -27.332 -5.476 -8.385 1.00 98.31 404 VAL A CA 1
ATOM 2928 C C . VAL A 1 404 ? -28.647 -4.829 -8.815 1.00 98.31 404 VAL A C 1
ATOM 2930 O O . VAL A 1 404 ? -28.831 -4.553 -9.997 1.00 98.31 404 VAL A O 1
ATOM 2933 N N . SER A 1 405 ? -29.568 -4.586 -7.886 1.00 98.31 405 SER A N 1
ATOM 2934 C CA . SER A 1 405 ? -30.865 -3.964 -8.158 1.00 98.31 405 SER A CA 1
ATOM 2935 C C . SER A 1 405 ? -30.998 -2.606 -7.478 1.00 98.31 405 SER A C 1
ATOM 2937 O O . SER A 1 405 ? -30.853 -2.505 -6.262 1.00 98.31 405 SER A O 1
ATOM 2939 N N . LEU A 1 406 ? -31.303 -1.574 -8.266 1.00 98.00 406 LEU A N 1
ATOM 2940 C CA . LEU A 1 406 ? -31.600 -0.215 -7.815 1.00 98.00 406 LEU A CA 1
ATOM 2941 C C . LEU A 1 406 ? -33.079 0.095 -8.093 1.00 98.00 406 LEU A C 1
ATOM 2943 O O . LEU A 1 406 ? -33.518 0.010 -9.244 1.00 98.00 406 LEU A O 1
ATOM 2947 N N . ALA A 1 407 ? -33.842 0.452 -7.065 1.00 96.81 407 ALA A N 1
ATOM 2948 C CA . ALA A 1 407 ? -35.272 0.741 -7.161 1.00 96.81 407 ALA A CA 1
ATOM 2949 C C . ALA A 1 407 ? -35.663 2.003 -6.374 1.00 96.81 407 ALA A C 1
ATOM 2951 O O . ALA A 1 407 ? -34.887 2.527 -5.580 1.00 96.81 407 ALA A O 1
ATOM 2952 N N . ASP A 1 408 ? -36.885 2.487 -6.593 1.00 94.25 408 ASP A N 1
ATOM 2953 C CA . ASP A 1 408 ? -37.532 3.508 -5.756 1.00 94.25 408 ASP A CA 1
ATOM 2954 C C . ASP A 1 408 ? -36.712 4.799 -5.565 1.00 94.25 408 ASP A C 1
ATOM 2956 O O . ASP A 1 408 ? -36.647 5.349 -4.473 1.00 94.25 408 ASP A O 1
ATOM 2960 N N . GLY A 1 409 ? -36.061 5.297 -6.624 1.00 91.31 409 GLY A N 1
ATOM 2961 C CA . GLY A 1 409 ? -35.270 6.534 -6.548 1.00 91.31 409 GLY A CA 1
ATOM 2962 C C . GLY A 1 409 ? -33.836 6.352 -6.045 1.00 91.31 409 GLY A C 1
ATOM 2963 O O . GLY A 1 409 ? -33.171 7.337 -5.724 1.00 91.31 409 GLY A O 1
ATOM 2964 N N . SER A 1 410 ? -33.337 5.116 -5.989 1.00 95.56 410 SER A N 1
ATOM 2965 C CA . SER A 1 410 ? -31.982 4.808 -5.536 1.00 95.56 410 SER A CA 1
ATOM 2966 C C . SER A 1 410 ? -30.866 5.378 -6.408 1.00 95.56 410 SER A C 1
ATOM 2968 O O . SER A 1 410 ? -31.039 5.681 -7.593 1.00 95.56 410 SER A O 1
ATOM 2970 N N . MET A 1 411 ? -29.671 5.455 -5.817 1.00 95.56 411 MET A N 1
ATOM 2971 C CA . MET A 1 411 ? -28.468 5.918 -6.502 1.00 95.56 411 MET A CA 1
ATOM 2972 C C . MET A 1 411 ? -27.264 5.009 -6.253 1.00 95.56 411 MET A C 1
ATOM 2974 O O . MET A 1 411 ? -26.962 4.671 -5.110 1.00 95.56 411 MET A O 1
ATOM 2978 N N . LEU A 1 412 ? -26.530 4.697 -7.322 1.00 96.75 412 LEU A N 1
ATOM 2979 C CA . LEU A 1 412 ? -25.150 4.221 -7.250 1.00 96.75 412 LEU A CA 1
ATOM 2980 C C . LEU A 1 412 ? -24.235 5.322 -7.790 1.00 96.75 412 LEU A C 1
ATOM 2982 O O . LEU A 1 412 ? -24.321 5.676 -8.963 1.00 96.75 412 LEU A O 1
ATOM 2986 N N . LEU A 1 413 ? -23.373 5.872 -6.939 1.00 96.44 413 LEU A N 1
ATOM 2987 C CA . LEU A 1 413 ? -22.463 6.966 -7.271 1.00 96.44 413 LEU A CA 1
ATOM 2988 C C . LEU A 1 413 ? -21.010 6.490 -7.218 1.00 96.44 413 LEU A C 1
ATOM 2990 O O . LEU A 1 413 ? -20.531 6.086 -6.165 1.00 96.44 413 LEU A O 1
ATOM 2994 N N . ALA A 1 414 ? -20.279 6.623 -8.319 1.00 97.31 414 ALA A N 1
ATOM 2995 C CA . ALA A 1 414 ? -18.826 6.507 -8.360 1.00 97.31 414 ALA A CA 1
ATOM 2996 C C . ALA A 1 414 ? -18.233 7.862 -8.767 1.00 97.31 414 ALA A C 1
ATOM 2998 O O . ALA A 1 414 ? -18.395 8.297 -9.910 1.00 97.31 414 ALA A O 1
ATOM 2999 N N . LYS A 1 415 ? -17.571 8.562 -7.843 1.00 95.50 415 LYS A N 1
ATOM 3000 C CA . LYS A 1 415 ? -17.109 9.941 -8.048 1.00 95.50 415 LYS A CA 1
ATOM 3001 C C . LYS A 1 415 ? -15.640 10.113 -7.681 1.00 95.50 415 LYS A C 1
ATOM 3003 O O . LYS A 1 415 ? -15.284 10.013 -6.517 1.00 95.50 415 LYS A O 1
ATOM 3008 N N . GLY A 1 416 ? -14.799 10.471 -8.644 1.00 93.94 416 GLY A N 1
ATOM 3009 C CA . GLY A 1 416 ? -13.404 10.836 -8.394 1.00 93.94 416 GLY A CA 1
ATOM 3010 C C . GLY A 1 416 ? -12.487 9.663 -8.049 1.00 93.94 416 GLY A C 1
ATOM 3011 O O . GLY A 1 416 ? -11.447 9.897 -7.444 1.00 93.94 416 GLY A O 1
ATOM 3012 N N . ASN A 1 417 ? -12.866 8.423 -8.372 1.00 95.94 417 ASN A N 1
ATOM 3013 C CA . ASN A 1 417 ? -12.056 7.249 -8.044 1.00 95.94 417 ASN A CA 1
ATOM 3014 C C . ASN A 1 417 ? -10.917 7.037 -9.052 1.00 95.94 417 ASN A C 1
ATOM 3016 O O . ASN A 1 417 ? -11.014 7.452 -10.210 1.00 95.94 417 ASN A O 1
ATOM 3020 N N . ILE A 1 418 ? -9.854 6.358 -8.628 1.00 93.81 418 ILE A N 1
ATOM 3021 C CA . ILE A 1 418 ? -8.690 6.030 -9.464 1.00 93.81 418 ILE A CA 1
ATOM 3022 C C . ILE A 1 418 ? -8.484 4.515 -9.447 1.00 93.81 418 ILE A C 1
ATOM 3024 O O . ILE A 1 418 ? -8.420 3.927 -8.376 1.00 93.81 418 ILE A O 1
ATOM 3028 N N . HIS A 1 419 ? -8.350 3.895 -10.619 1.00 93.31 419 HIS A N 1
ATOM 3029 C CA . HIS A 1 419 ? -8.008 2.479 -10.789 1.00 93.31 419 HIS A CA 1
ATOM 3030 C C . HIS A 1 419 ? -6.785 2.340 -11.693 1.00 93.31 419 HIS A C 1
ATOM 3032 O O . HIS A 1 419 ? -6.884 2.509 -12.911 1.00 93.31 419 HIS A O 1
ATOM 3038 N N . ASP A 1 420 ? -5.627 2.044 -11.107 1.00 86.44 420 ASP A N 1
ATOM 3039 C CA . ASP A 1 420 ? -4.376 1.840 -11.853 1.00 86.44 420 ASP A CA 1
ATOM 3040 C C . ASP A 1 420 ? -4.091 0.356 -12.163 1.00 86.44 420 ASP A C 1
ATOM 3042 O O . ASP A 1 420 ? -3.024 0.019 -12.677 1.00 86.44 420 ASP A O 1
ATOM 3046 N N . GLY A 1 421 ? -5.051 -0.532 -11.885 1.00 83.75 421 GLY A N 1
ATOM 3047 C CA . GLY A 1 421 ? -4.992 -1.925 -12.306 1.00 83.75 421 GLY A CA 1
ATOM 3048 C C . GLY A 1 421 ? -5.028 -2.041 -13.831 1.00 83.75 421 GLY A C 1
ATOM 3049 O O . GLY A 1 421 ? -5.830 -1.395 -14.508 1.00 83.75 421 GLY A O 1
ATOM 3050 N N . VAL A 1 422 ? -4.153 -2.886 -14.381 1.00 81.00 422 VAL A N 1
ATOM 3051 C CA . VAL A 1 422 ? -4.040 -3.128 -15.835 1.00 81.00 422 VAL A CA 1
ATOM 3052 C C . VAL A 1 422 ? -4.590 -4.487 -16.263 1.00 81.00 422 VAL A C 1
ATOM 3054 O O . VAL A 1 422 ? -4.715 -4.752 -17.456 1.00 81.00 422 VAL A O 1
ATOM 3057 N N . SER A 1 423 ? -4.923 -5.355 -15.307 1.00 86.31 423 SER A N 1
ATOM 3058 C CA . SER A 1 423 ? -5.375 -6.719 -15.587 1.00 86.31 423 SER A CA 1
ATOM 3059 C C . SER A 1 423 ? -6.857 -6.793 -15.948 1.00 86.31 423 SER A C 1
ATOM 3061 O O . SER A 1 423 ? -7.240 -7.570 -16.823 1.00 86.31 423 SER A O 1
ATOM 3063 N N . ARG A 1 424 ? -7.705 -6.021 -15.257 1.00 94.12 424 ARG A N 1
ATOM 3064 C CA . ARG A 1 424 ? -9.164 -6.024 -15.426 1.00 94.12 424 ARG A CA 1
ATOM 3065 C C . ARG A 1 424 ? -9.763 -4.636 -15.212 1.00 94.12 424 ARG A C 1
ATOM 3067 O O . ARG A 1 424 ? -9.112 -3.721 -14.705 1.00 94.12 424 ARG A O 1
ATOM 3074 N N . GLU A 1 425 ? -11.020 -4.498 -15.620 1.00 95.12 425 GLU A N 1
ATOM 3075 C CA . GLU A 1 425 ? -11.817 -3.281 -15.503 1.00 95.12 425 GLU A CA 1
ATOM 3076 C C . GLU A 1 425 ? -12.028 -2.841 -14.040 1.00 95.12 425 GLU A C 1
ATOM 3078 O O . GLU A 1 425 ? -11.880 -3.618 -13.098 1.00 95.12 425 GLU A O 1
ATOM 3083 N N . MET A 1 426 ? -12.404 -1.577 -13.833 1.00 96.44 426 MET A N 1
ATOM 3084 C CA . MET A 1 426 ? -12.601 -1.016 -12.492 1.00 96.44 426 MET A CA 1
ATOM 3085 C C . MET A 1 426 ? -13.790 -1.666 -11.774 1.00 96.44 426 MET A C 1
ATOM 3087 O O . MET A 1 426 ? -13.677 -2.043 -10.611 1.00 96.44 426 MET A O 1
ATOM 3091 N N . LEU A 1 427 ? -14.934 -1.799 -12.449 1.00 96.75 427 LEU A N 1
ATOM 3092 C CA . LEU A 1 427 ? -16.141 -2.367 -11.850 1.00 96.75 427 LEU A CA 1
ATOM 3093 C C . LEU A 1 427 ? -16.635 -3.555 -12.663 1.00 96.75 427 LEU A C 1
ATOM 3095 O O . LEU A 1 427 ? -16.844 -3.458 -13.874 1.00 96.75 427 LEU A O 1
ATOM 3099 N N . TYR A 1 428 ? -16.871 -4.655 -11.964 1.00 97.31 428 TYR A N 1
ATOM 3100 C CA . TYR A 1 428 ? -17.399 -5.888 -12.517 1.00 97.31 428 TYR A CA 1
ATOM 3101 C C . TYR A 1 428 ? -18.681 -6.302 -11.810 1.00 97.31 428 TYR A C 1
ATOM 3103 O O . TYR A 1 428 ? -18.775 -6.236 -10.584 1.00 97.31 428 TYR A O 1
ATOM 3111 N N . ALA A 1 429 ? -19.653 -6.764 -12.591 1.00 97.56 429 ALA A N 1
ATOM 3112 C CA . ALA A 1 429 ? -20.831 -7.440 -12.078 1.00 97.56 429 ALA A CA 1
ATOM 3113 C C . ALA A 1 429 ? -21.072 -8.724 -12.874 1.00 97.56 429 ALA A C 1
ATOM 3115 O O . ALA A 1 429 ? -21.270 -8.685 -14.089 1.00 97.56 429 ALA A O 1
ATOM 3116 N N . ALA A 1 430 ? -21.063 -9.860 -12.178 1.00 96.50 430 ALA A N 1
ATOM 3117 C CA . ALA A 1 430 ? -21.372 -11.160 -12.762 1.00 96.50 430 ALA A CA 1
ATOM 3118 C C . ALA A 1 430 ? -22.865 -11.279 -13.113 1.00 96.50 430 ALA A C 1
ATOM 3120 O O . ALA A 1 430 ? -23.223 -11.878 -14.126 1.00 96.50 430 ALA A O 1
ATOM 3121 N N . GLY A 1 431 ? -23.737 -10.717 -12.269 1.00 94.75 431 GLY A N 1
ATOM 3122 C CA . GLY A 1 431 ? -25.173 -10.626 -12.518 1.00 94.75 431 GLY A CA 1
ATOM 3123 C C . GLY A 1 431 ? -25.568 -9.343 -13.250 1.00 94.75 431 GLY A C 1
ATOM 3124 O O . GLY A 1 431 ? -24.777 -8.412 -13.404 1.00 94.75 431 GLY A O 1
ATOM 3125 N N . ALA A 1 432 ? -26.831 -9.276 -13.676 1.00 94.88 432 ALA A N 1
ATOM 3126 C CA . ALA A 1 432 ? -27.382 -8.057 -14.254 1.00 94.88 432 ALA A CA 1
ATOM 3127 C C . ALA A 1 432 ? -27.441 -6.927 -13.212 1.00 94.88 432 ALA A C 1
ATOM 3129 O O . ALA A 1 432 ? -27.807 -7.144 -12.052 1.00 94.88 432 ALA A O 1
ATOM 3130 N N . VAL A 1 433 ? -27.119 -5.716 -13.663 1.00 97.69 433 VAL A N 1
ATOM 3131 C CA . VAL A 1 433 ? -27.338 -4.472 -12.931 1.00 97.69 433 VAL A CA 1
ATOM 3132 C C . VAL A 1 433 ? -28.660 -3.884 -13.418 1.00 97.69 433 VAL A C 1
ATOM 3134 O O . VAL A 1 433 ? -28.753 -3.339 -14.521 1.00 97.69 433 VAL A O 1
ATOM 3137 N N . THR A 1 434 ? -29.713 -4.054 -12.624 1.00 97.81 434 THR A N 1
ATOM 3138 C CA . THR A 1 434 ? -31.070 -3.605 -12.951 1.00 97.81 434 THR A CA 1
ATOM 3139 C C . THR A 1 434 ? -31.375 -2.292 -12.247 1.00 97.81 434 THR A C 1
ATOM 3141 O O . THR A 1 434 ? -31.172 -2.194 -11.038 1.00 97.81 434 THR A O 1
ATOM 3144 N N . ALA A 1 435 ? -31.919 -1.312 -12.962 1.00 97.50 435 ALA A N 1
ATOM 3145 C CA . ALA A 1 435 ? -32.363 -0.057 -12.365 1.00 97.50 435 ALA A CA 1
ATOM 3146 C C . ALA A 1 435 ? -33.793 0.280 -12.798 1.00 97.50 435 ALA A C 1
ATOM 3148 O O . ALA A 1 435 ? -34.109 0.234 -13.987 1.00 97.50 435 ALA A O 1
ATOM 3149 N N . ALA A 1 436 ? -34.643 0.648 -11.839 1.00 97.00 436 ALA A N 1
ATOM 3150 C CA . ALA A 1 436 ? -36.000 1.137 -12.066 1.00 97.00 436 ALA A CA 1
ATOM 3151 C C . ALA A 1 436 ? -36.195 2.460 -11.320 1.00 97.00 436 ALA A C 1
ATOM 3153 O O . ALA A 1 436 ? -35.977 2.525 -10.109 1.00 97.00 436 ALA A O 1
ATOM 3154 N N . GLY A 1 437 ? -36.532 3.532 -12.048 1.00 94.94 437 GLY A N 1
ATOM 3155 C CA . GLY A 1 437 ? -36.665 4.873 -11.463 1.00 94.94 437 GLY A CA 1
ATOM 3156 C C . GLY A 1 437 ? -35.421 5.360 -10.702 1.00 94.94 437 GLY A C 1
ATOM 3157 O O . GLY A 1 437 ? -35.560 6.135 -9.767 1.00 94.94 437 GLY A O 1
ATOM 3158 N N . SER A 1 438 ? -34.231 4.845 -11.032 1.00 96.38 438 SER A N 1
ATOM 3159 C CA . SER A 1 438 ? -33.004 4.968 -10.227 1.00 96.38 438 SER A CA 1
ATOM 3160 C C . SER A 1 438 ? -31.815 5.405 -11.081 1.00 96.38 438 SER A C 1
ATOM 3162 O O . SER A 1 438 ? -31.821 5.236 -12.301 1.00 96.38 438 SER A O 1
ATOM 3164 N N . THR A 1 439 ? -30.778 5.960 -10.455 1.00 96.00 439 THR A N 1
ATOM 3165 C CA . THR A 1 439 ? -29.650 6.580 -11.171 1.00 96.00 439 THR A CA 1
ATOM 3166 C C . THR A 1 439 ? -28.323 5.873 -10.893 1.00 96.00 439 THR A C 1
ATOM 3168 O O . THR A 1 439 ? -27.957 5.644 -9.742 1.00 96.00 439 THR A O 1
ATOM 3171 N N . LEU A 1 440 ? -27.563 5.581 -11.949 1.00 97.44 440 LEU A N 1
ATOM 3172 C CA . LEU A 1 440 ? -26.145 5.241 -11.862 1.00 97.44 440 LEU A CA 1
ATOM 3173 C C . LEU A 1 440 ? -25.326 6.447 -12.320 1.00 97.44 440 LEU A C 1
ATOM 3175 O O . LEU A 1 440 ? -25.429 6.843 -13.479 1.00 97.44 440 LEU A O 1
ATOM 3179 N N . SER A 1 441 ? -24.508 7.012 -11.437 1.00 97.25 441 SER A N 1
ATOM 3180 C CA . SER A 1 441 ? -23.692 8.190 -11.734 1.00 97.25 441 SER A CA 1
ATOM 3181 C C . SER A 1 441 ? -22.207 7.877 -11.658 1.00 97.25 441 SER A C 1
ATOM 3183 O O . SER A 1 441 ? -21.714 7.422 -10.626 1.00 97.25 441 SER A O 1
ATOM 3185 N N . PHE A 1 442 ? -21.472 8.200 -12.720 1.00 98.00 442 PHE A N 1
ATOM 3186 C CA . PHE A 1 442 ? -20.020 8.045 -12.775 1.00 98.00 442 PHE A CA 1
ATOM 3187 C C . PHE A 1 442 ? -19.363 9.364 -13.161 1.00 98.00 442 PHE A C 1
ATOM 3189 O O . PHE A 1 442 ? -19.512 9.845 -14.284 1.00 98.00 442 PHE A O 1
ATOM 3196 N N . VAL A 1 443 ? -18.623 9.964 -12.236 1.00 96.69 443 VAL A N 1
ATOM 3197 C CA . VAL A 1 443 ? -18.084 11.315 -12.401 1.00 96.69 443 VAL A CA 1
ATOM 3198 C C . VAL A 1 443 ? -16.595 11.347 -12.087 1.00 96.69 443 VAL A C 1
ATOM 3200 O O . VAL A 1 443 ? -16.202 11.008 -10.977 1.00 96.69 443 VAL A O 1
ATOM 3203 N N . ARG A 1 444 ? -15.760 11.838 -13.007 1.00 94.50 444 ARG A N 1
ATOM 3204 C CA . ARG A 1 444 ? -14.315 12.058 -12.783 1.00 94.50 444 ARG A CA 1
ATOM 3205 C C . ARG A 1 444 ? -13.541 10.819 -12.309 1.00 94.50 444 ARG A C 1
ATOM 3207 O O . ARG A 1 444 ? -12.532 10.960 -11.623 1.00 94.50 444 ARG A O 1
ATOM 3214 N N . ASN A 1 445 ? -13.999 9.616 -12.650 1.00 96.62 445 ASN A N 1
ATOM 3215 C CA . ASN A 1 445 ? -13.235 8.399 -12.386 1.00 96.62 445 ASN A CA 1
ATOM 3216 C C . ASN A 1 445 ? -12.119 8.252 -13.425 1.00 96.62 445 ASN A C 1
ATOM 3218 O O . ASN A 1 445 ? -12.299 8.661 -14.572 1.00 96.62 445 ASN A O 1
ATOM 3222 N N . ARG A 1 446 ? -10.988 7.658 -13.042 1.00 94.12 446 ARG A N 1
ATOM 3223 C CA . ARG A 1 446 ? -9.847 7.416 -13.933 1.00 94.12 446 ARG A CA 1
ATOM 3224 C C . ARG A 1 446 ? -9.459 5.947 -13.932 1.00 94.12 446 ARG A C 1
ATOM 3226 O O . ARG A 1 446 ? -9.299 5.367 -12.860 1.00 94.12 446 ARG A O 1
ATOM 3233 N N . ALA A 1 447 ? -9.261 5.373 -15.112 1.00 93.62 447 ALA A N 1
ATOM 3234 C CA . ALA A 1 447 ? -8.792 4.004 -15.282 1.00 93.62 447 ALA A CA 1
ATOM 3235 C C . ALA A 1 447 ? -7.733 3.907 -16.389 1.00 93.62 447 ALA A C 1
ATOM 3237 O O . ALA A 1 447 ? -7.829 4.577 -17.418 1.00 93.62 447 ALA A O 1
ATOM 3238 N N . LEU A 1 448 ? -6.738 3.032 -16.204 1.00 88.50 448 LEU A N 1
ATOM 3239 C CA . LEU A 1 448 ? -5.701 2.793 -17.220 1.00 88.50 448 LEU A CA 1
ATOM 3240 C C . LEU A 1 448 ? -6.202 2.013 -18.434 1.00 88.50 448 LEU A C 1
ATOM 3242 O O . LEU A 1 448 ? -5.608 2.105 -19.505 1.00 88.50 448 LEU A O 1
ATOM 3246 N N . LEU A 1 449 ? -7.276 1.242 -18.284 1.00 92.06 449 LEU A N 1
ATOM 3247 C CA . LEU A 1 449 ? -7.864 0.494 -19.387 1.00 92.06 449 LEU A CA 1
ATOM 3248 C C . LEU A 1 449 ? -8.883 1.352 -20.150 1.00 92.06 449 LEU A C 1
ATOM 3250 O O . LEU A 1 449 ? -9.625 2.115 -19.530 1.00 92.06 449 LEU A O 1
ATOM 3254 N N . PRO A 1 450 ? -8.980 1.199 -21.486 1.00 93.75 450 PRO A N 1
ATOM 3255 C CA . PRO A 1 450 ? -9.992 1.891 -22.289 1.00 93.75 450 PRO A CA 1
ATOM 3256 C C . PRO A 1 450 ? -11.422 1.446 -21.944 1.00 93.75 450 PRO A C 1
ATOM 3258 O O . PRO A 1 450 ? -12.380 2.159 -22.228 1.00 93.75 450 PRO A O 1
ATOM 3261 N N . ARG A 1 451 ? -11.572 0.270 -21.324 1.00 95.69 451 ARG A N 1
ATOM 3262 C CA . ARG A 1 451 ? -12.831 -0.228 -20.777 1.00 95.69 451 ARG A CA 1
ATOM 3263 C C . ARG A 1 451 ? -12.809 -0.103 -19.255 1.00 95.69 451 ARG A C 1
ATOM 3265 O O . ARG A 1 451 ? -11.887 -0.597 -18.611 1.00 95.69 451 ARG A O 1
ATOM 3272 N N . MET A 1 452 ? -13.819 0.552 -18.686 1.00 96.75 452 MET A N 1
ATOM 3273 C CA . MET A 1 452 ? -13.915 0.812 -17.243 1.00 96.75 452 MET A CA 1
ATOM 3274 C C . MET A 1 452 ? -14.860 -0.148 -16.531 1.00 96.75 452 MET A C 1
ATOM 3276 O O . MET A 1 452 ? -14.642 -0.444 -15.356 1.00 96.75 452 MET A O 1
ATOM 3280 N N . LEU A 1 453 ? -15.910 -0.603 -17.219 1.00 97.50 453 LEU A N 1
ATOM 3281 C CA . LEU A 1 453 ? -16.970 -1.418 -16.634 1.00 97.50 453 LEU A CA 1
ATOM 3282 C C . LEU A 1 453 ? -17.143 -2.732 -17.404 1.00 97.50 453 LEU A C 1
ATOM 3284 O O . LEU A 1 453 ? -17.112 -2.777 -18.638 1.00 97.50 453 LEU A O 1
ATOM 3288 N N . SER A 1 454 ? -17.375 -3.807 -16.663 1.00 95.88 454 SER A N 1
ATOM 3289 C CA . SER A 1 454 ? -17.664 -5.135 -17.198 1.00 95.88 454 SER A CA 1
ATOM 3290 C C . SER A 1 454 ? -18.930 -5.676 -16.540 1.00 95.88 454 SER A C 1
ATOM 3292 O O . SER A 1 454 ? -18.892 -6.342 -15.508 1.00 95.88 454 SER A O 1
ATOM 3294 N N . LEU A 1 455 ? -20.080 -5.279 -17.089 1.00 95.12 455 LEU A N 1
ATOM 3295 C CA . LEU A 1 455 ? -21.401 -5.547 -16.522 1.00 95.12 455 LEU A CA 1
ATOM 3296 C C . LEU A 1 455 ? -22.492 -5.519 -17.600 1.00 95.12 455 LEU A C 1
ATOM 3298 O O . LEU A 1 455 ? -22.289 -4.977 -18.687 1.00 95.12 455 LEU A O 1
ATOM 3302 N N . SER A 1 456 ? -23.654 -6.092 -17.279 1.00 94.69 456 SER A N 1
ATOM 3303 C CA . SER A 1 456 ? -24.858 -6.053 -18.122 1.00 94.69 456 SER A CA 1
ATOM 3304 C C . SER A 1 456 ? -25.911 -5.148 -17.486 1.00 94.69 456 SER A C 1
ATOM 3306 O O . SER A 1 456 ? -26.352 -5.426 -16.371 1.00 94.69 456 SER A O 1
ATOM 3308 N N . LEU A 1 457 ? -26.321 -4.080 -18.176 1.00 95.50 457 LEU A N 1
ATOM 3309 C CA . LEU A 1 457 ? -27.324 -3.129 -17.679 1.00 95.50 457 LEU A CA 1
ATOM 3310 C C . LEU A 1 457 ? -28.723 -3.469 -18.185 1.00 95.50 457 LEU A C 1
ATOM 3312 O O . LEU A 1 457 ? -28.922 -3.718 -19.370 1.00 95.50 457 LEU A O 1
ATOM 3316 N N . SER A 1 458 ? -29.702 -3.402 -17.286 1.00 95.56 458 SER A N 1
ATOM 3317 C CA . SER A 1 458 ? -31.126 -3.498 -17.608 1.00 95.56 458 SER A CA 1
ATOM 3318 C C . SER A 1 458 ? -31.864 -2.317 -16.984 1.00 95.56 458 SER A C 1
ATOM 3320 O O . SER A 1 458 ? -32.189 -2.320 -15.795 1.00 95.56 458 SER A O 1
ATOM 3322 N N . LEU A 1 459 ? -32.116 -1.294 -17.797 1.00 94.62 459 LEU A N 1
ATOM 3323 C CA . LEU A 1 459 ? -32.717 -0.031 -17.372 1.00 94.62 459 LEU A CA 1
ATOM 3324 C C . LEU A 1 459 ? -34.218 -0.026 -17.696 1.00 94.62 459 LEU A C 1
ATOM 3326 O O . LEU A 1 459 ? -34.606 -0.101 -18.863 1.00 94.62 459 LEU A O 1
ATOM 3330 N N . ALA A 1 460 ? -35.061 0.067 -16.670 1.00 93.75 460 ALA A N 1
ATOM 3331 C CA . ALA A 1 460 ? -36.498 0.279 -16.820 1.00 93.75 460 ALA A CA 1
ATOM 3332 C C . ALA A 1 460 ? -36.830 1.777 -16.978 1.00 93.75 460 ALA A C 1
ATOM 3334 O O . ALA A 1 460 ? -35.952 2.641 -16.957 1.00 93.75 460 ALA A O 1
ATOM 3335 N N . ALA A 1 461 ? -38.115 2.103 -17.144 1.00 89.38 461 ALA A N 1
ATOM 3336 C CA . ALA A 1 461 ? -38.557 3.491 -17.265 1.00 89.38 461 ALA A CA 1
ATOM 3337 C C . ALA A 1 461 ? -38.119 4.337 -16.052 1.00 89.38 461 ALA A C 1
ATOM 3339 O O . ALA A 1 461 ? -38.199 3.896 -14.904 1.00 89.38 461 ALA A O 1
ATOM 3340 N N . GLY A 1 462 ? -37.636 5.552 -16.324 1.00 90.19 462 GLY A N 1
ATOM 3341 C CA . GLY A 1 462 ? -37.129 6.481 -15.308 1.00 90.19 462 GLY A CA 1
ATOM 3342 C C . GLY A 1 462 ? -35.745 6.139 -14.745 1.00 90.19 462 GLY A C 1
ATOM 3343 O O . GLY A 1 462 ? -35.288 6.833 -13.843 1.00 90.19 462 GLY A O 1
ATOM 3344 N N . ALA A 1 463 ? -35.080 5.085 -15.227 1.00 95.12 463 ALA A N 1
ATOM 3345 C CA . ALA A 1 463 ? -33.697 4.807 -14.861 1.00 95.12 463 ALA A CA 1
ATOM 3346 C C . ALA A 1 463 ? -32.710 5.570 -15.757 1.00 95.12 463 ALA A C 1
ATOM 3348 O O . ALA A 1 463 ? -32.932 5.693 -16.962 1.00 95.12 463 ALA A O 1
ATOM 3349 N N . HIS A 1 464 ? -31.613 6.048 -15.169 1.00 94.19 464 HIS A N 1
ATOM 3350 C CA . HIS A 1 464 ? -30.623 6.884 -15.853 1.00 94.19 464 HIS A CA 1
ATOM 3351 C C . HIS A 1 464 ? -29.197 6.405 -15.586 1.00 94.19 464 HIS A C 1
ATOM 3353 O O . HIS A 1 464 ? -28.844 6.096 -14.447 1.00 94.19 464 HIS A O 1
ATOM 3359 N N . VAL A 1 465 ? -28.362 6.409 -16.627 1.00 97.31 465 VAL A N 1
ATOM 3360 C CA . VAL A 1 465 ? -26.903 6.318 -16.500 1.00 97.31 465 VAL A CA 1
ATOM 3361 C C . VAL A 1 465 ? -26.343 7.698 -16.808 1.00 97.31 465 VAL A C 1
ATOM 3363 O O . VAL A 1 465 ? -26.389 8.135 -17.955 1.00 97.31 465 VAL A O 1
ATOM 3366 N N . ARG A 1 466 ? -25.841 8.396 -15.788 1.00 97.62 466 ARG A N 1
ATOM 3367 C CA . ARG A 1 466 ? -25.292 9.749 -15.918 1.00 97.62 466 ARG A CA 1
ATOM 3368 C C . ARG A 1 466 ? -23.786 9.732 -15.770 1.00 97.62 466 ARG A C 1
ATOM 3370 O O . ARG A 1 466 ? -23.245 9.152 -14.827 1.00 97.62 466 ARG A O 1
ATOM 3377 N N . VAL A 1 467 ? -23.092 10.377 -16.693 1.00 98.00 467 VAL A N 1
ATOM 3378 C CA . VAL A 1 467 ? -21.632 10.336 -16.738 1.00 98.00 467 VAL A CA 1
ATOM 3379 C C . VAL A 1 467 ? -21.047 11.715 -16.991 1.00 98.00 467 VAL A C 1
ATOM 3381 O O . VAL A 1 467 ? -21.580 12.494 -17.778 1.00 98.00 467 VAL A O 1
ATOM 3384 N N . ALA A 1 468 ? -19.937 12.024 -16.325 1.00 96.31 468 ALA A N 1
ATOM 3385 C CA . ALA A 1 468 ? -19.236 13.284 -16.534 1.00 96.31 468 ALA A CA 1
ATOM 3386 C C . ALA A 1 468 ? -17.728 13.139 -16.331 1.00 96.31 468 ALA A C 1
ATOM 3388 O O . ALA A 1 468 ? -17.264 12.747 -15.258 1.00 96.31 468 ALA A O 1
ATOM 3389 N N . CYS A 1 469 ? -16.954 13.555 -17.333 1.00 94.88 469 CYS A N 1
ATOM 3390 C CA . CYS A 1 469 ? -15.510 13.762 -17.216 1.00 94.88 469 CYS A CA 1
ATOM 3391 C C . CYS A 1 469 ? -14.696 12.545 -16.725 1.00 94.88 469 CYS A C 1
ATOM 3393 O O . CYS A 1 469 ? -13.749 12.713 -15.960 1.00 94.88 469 CYS A O 1
ATOM 3395 N N . ASN A 1 470 ? -15.074 11.320 -17.100 1.00 97.25 470 ASN A N 1
ATOM 3396 C CA . ASN A 1 470 ? -14.289 10.126 -16.772 1.00 97.25 470 ASN A CA 1
ATOM 3397 C C . ASN A 1 470 ? -13.126 9.963 -17.756 1.00 97.25 470 ASN A C 1
ATOM 3399 O O . ASN A 1 470 ? -13.259 10.310 -18.927 1.00 97.25 470 ASN A O 1
ATOM 3403 N N . ASP A 1 471 ? -12.010 9.419 -17.283 1.00 95.06 471 ASP A N 1
ATOM 3404 C CA . ASP A 1 471 ? -10.823 9.115 -18.080 1.00 95.06 471 ASP A CA 1
ATOM 3405 C C . ASP A 1 471 ? -10.647 7.596 -18.184 1.00 95.06 471 ASP A C 1
ATOM 3407 O O . ASP A 1 471 ? -10.524 6.913 -17.163 1.00 95.06 471 ASP A O 1
ATOM 3411 N N . ALA A 1 472 ? -10.650 7.069 -19.407 1.00 94.75 472 ALA A N 1
ATOM 3412 C CA . ALA A 1 472 ? -10.418 5.658 -19.684 1.00 94.75 472 ALA A CA 1
ATOM 3413 C C . ALA A 1 472 ? -9.288 5.508 -20.705 1.00 94.75 472 ALA A C 1
ATOM 3415 O O . ALA A 1 472 ? -9.359 6.031 -21.819 1.00 94.75 472 ALA A O 1
ATOM 3416 N N . GLY A 1 473 ? -8.236 4.776 -20.343 1.00 89.44 473 GLY A N 1
ATOM 3417 C CA . GLY A 1 473 ? -7.100 4.565 -21.239 1.00 89.44 473 GLY A CA 1
ATOM 3418 C C . GLY A 1 473 ? -6.284 5.831 -21.512 1.00 89.44 473 GLY A C 1
ATOM 3419 O O . GLY A 1 473 ? -5.694 5.942 -22.587 1.00 89.44 473 GLY A O 1
ATOM 3420 N N . GLY A 1 474 ? -6.278 6.792 -20.579 1.00 85.44 474 GLY A N 1
ATOM 3421 C CA . GLY A 1 474 ? -5.585 8.078 -20.724 1.00 85.44 474 GLY A CA 1
ATOM 3422 C C . GLY A 1 474 ? -6.312 9.065 -21.641 1.00 85.44 474 GLY A C 1
ATOM 3423 O O . GLY A 1 474 ? -5.680 9.943 -22.234 1.00 85.44 474 GLY A O 1
ATOM 3424 N N . ARG A 1 475 ? -7.623 8.890 -21.824 1.00 91.19 475 ARG A N 1
ATOM 3425 C CA . ARG A 1 475 ? -8.482 9.763 -22.625 1.00 91.19 475 ARG A CA 1
ATOM 3426 C C . ARG A 1 475 ? -9.745 10.096 -21.856 1.00 91.19 475 ARG A C 1
ATOM 3428 O O . ARG A 1 475 ? -10.459 9.210 -21.393 1.00 91.19 475 ARG A O 1
ATOM 3435 N N . VAL A 1 476 ? -10.052 11.386 -21.798 1.00 94.94 476 VAL A N 1
ATOM 3436 C CA . VAL A 1 476 ? -11.311 11.877 -21.238 1.00 94.94 476 VAL A CA 1
ATOM 3437 C C . VAL A 1 476 ? -12.453 11.548 -22.199 1.00 94.94 476 VAL A C 1
ATOM 3439 O O . VAL A 1 476 ? -12.423 11.954 -23.359 1.00 94.94 476 VAL A O 1
ATOM 3442 N N . LEU A 1 477 ? -13.459 10.834 -21.701 1.00 97.00 477 LEU A N 1
ATOM 3443 C CA . LEU A 1 477 ? -14.653 10.449 -22.446 1.00 97.00 477 LEU A CA 1
ATOM 3444 C C . LEU A 1 477 ? -15.648 11.615 -22.491 1.00 97.00 477 LEU A C 1
ATOM 3446 O O . LEU A 1 477 ? -15.980 12.213 -21.459 1.00 97.00 477 LEU A O 1
ATOM 3450 N N . SER A 1 478 ? -16.143 11.912 -23.688 1.00 95.38 478 SER A N 1
ATOM 3451 C CA . SER A 1 478 ? -16.936 13.106 -23.997 1.00 95.38 478 SER A CA 1
ATOM 3452 C C . SER A 1 478 ? -18.248 12.818 -24.731 1.00 95.38 478 SER A C 1
ATOM 3454 O O . SER A 1 478 ? -19.142 13.662 -24.719 1.00 95.38 478 SER A O 1
ATOM 3456 N N . THR A 1 479 ? -18.400 11.635 -25.333 1.00 96.31 479 THR A N 1
ATOM 3457 C CA . THR A 1 479 ? -19.604 11.252 -26.090 1.00 96.31 479 THR A CA 1
ATOM 3458 C C . THR A 1 479 ? -20.233 9.961 -25.569 1.00 96.31 479 THR A C 1
ATOM 3460 O O . THR A 1 479 ? -19.566 9.120 -24.968 1.00 96.31 479 THR A O 1
ATOM 3463 N N . ALA A 1 480 ? -21.532 9.770 -25.817 1.00 97.31 480 ALA A N 1
ATOM 3464 C CA . ALA A 1 480 ? -22.245 8.573 -25.366 1.00 97.31 480 ALA A CA 1
ATOM 3465 C C . ALA A 1 480 ? -21.702 7.281 -26.008 1.00 97.31 480 ALA A C 1
ATOM 3467 O O . ALA A 1 480 ? -21.698 6.232 -25.369 1.00 97.31 480 ALA A O 1
ATOM 3468 N N . GLU A 1 481 ? -21.203 7.359 -27.245 1.00 97.62 481 GLU A N 1
ATOM 3469 C CA . GLU A 1 481 ? -20.571 6.235 -27.948 1.00 97.62 481 GLU A CA 1
ATOM 3470 C C . GLU A 1 481 ? -19.252 5.815 -27.284 1.00 97.62 481 GLU A C 1
ATOM 3472 O O . GLU A 1 481 ? -19.010 4.623 -27.084 1.00 97.62 481 GLU A O 1
ATOM 3477 N N . GLU A 1 482 ? -18.428 6.784 -26.873 1.00 97.75 482 GLU A N 1
ATOM 3478 C CA . GLU A 1 482 ? -17.194 6.531 -26.120 1.00 97.75 482 GLU A CA 1
ATOM 3479 C C . GLU A 1 482 ? -17.483 5.855 -24.772 1.00 97.75 482 GLU A C 1
ATOM 3481 O O . GLU A 1 482 ? -16.827 4.877 -24.412 1.00 97.75 482 GLU A O 1
ATOM 3486 N N . TYR A 1 483 ? -18.507 6.318 -24.048 1.00 98.25 483 TYR A N 1
ATOM 3487 C CA . TYR A 1 483 ? -18.939 5.680 -22.801 1.00 98.25 483 TYR A CA 1
ATOM 3488 C C . TYR A 1 483 ? -19.495 4.268 -23.025 1.00 98.25 483 TYR A C 1
ATOM 3490 O O . TYR A 1 483 ? -19.162 3.348 -22.275 1.00 98.25 483 TYR A O 1
ATOM 3498 N N . ALA A 1 484 ? -20.293 4.051 -24.071 1.00 96.88 484 ALA A N 1
ATOM 3499 C CA . ALA A 1 484 ? -20.782 2.718 -24.417 1.00 96.88 484 ALA A CA 1
ATOM 3500 C C . ALA A 1 484 ? -19.618 1.745 -24.686 1.00 96.88 484 ALA A C 1
ATOM 3502 O O . ALA A 1 484 ? -19.580 0.642 -24.129 1.00 96.88 484 ALA A O 1
ATOM 3503 N N . ALA A 1 485 ? -18.608 2.180 -25.449 1.00 96.25 485 ALA A N 1
ATOM 3504 C CA . ALA A 1 485 ? -17.385 1.410 -25.691 1.00 96.25 485 ALA A CA 1
ATOM 3505 C C . ALA A 1 485 ? -16.600 1.123 -24.394 1.00 96.25 485 ALA A C 1
ATOM 3507 O O . ALA A 1 485 ? -16.073 0.018 -24.218 1.00 96.25 485 ALA A O 1
ATOM 3508 N N . ALA A 1 486 ? -16.598 2.070 -23.450 1.00 97.06 486 ALA A N 1
ATOM 3509 C CA . ALA A 1 486 ? -15.986 1.917 -22.132 1.00 97.06 486 ALA A CA 1
ATOM 3510 C C . ALA A 1 486 ? -16.775 1.002 -21.164 1.00 97.06 486 ALA A C 1
ATOM 3512 O O . ALA A 1 486 ? -16.324 0.767 -20.039 1.00 97.06 486 ALA A O 1
ATOM 3513 N N . GLY A 1 487 ? -17.912 0.441 -21.596 1.00 96.25 487 GLY A N 1
ATOM 3514 C CA . GLY A 1 487 ? -18.684 -0.563 -20.856 1.00 96.25 487 GLY A CA 1
ATOM 3515 C C . GLY A 1 487 ? -19.908 -0.032 -20.106 1.00 96.25 487 GLY A C 1
ATOM 3516 O O . GLY A 1 487 ? -20.498 -0.772 -19.325 1.00 96.25 487 GLY A O 1
ATOM 3517 N N . PHE A 1 488 ? -20.319 1.216 -20.344 1.00 96.62 488 PHE A N 1
ATOM 3518 C CA . PHE A 1 488 ? -21.439 1.863 -19.643 1.00 96.62 488 PHE A CA 1
ATOM 3519 C C . PHE A 1 488 ? -22.832 1.515 -20.203 1.00 96.62 488 PHE A C 1
ATOM 3521 O O . PHE A 1 488 ? -23.821 2.133 -19.815 1.00 96.62 488 PHE A O 1
ATOM 3528 N N . GLY A 1 489 ? -22.930 0.516 -21.085 1.00 92.25 489 GLY A N 1
ATOM 3529 C CA . GLY A 1 489 ? -24.188 0.061 -21.685 1.00 92.25 489 GLY A CA 1
ATOM 3530 C C . GLY A 1 489 ? -24.495 0.725 -23.027 1.00 92.25 489 GLY A C 1
ATOM 3531 O O . GLY A 1 489 ? -23.586 1.044 -23.790 1.00 92.25 489 GLY A O 1
ATOM 3532 N N . ASP A 1 490 ? -25.783 0.900 -23.327 1.00 91.50 490 ASP A N 1
ATOM 3533 C CA . ASP A 1 490 ? -26.252 1.406 -24.620 1.00 91.50 490 ASP A CA 1
ATOM 3534 C C . ASP A 1 490 ? -26.148 2.933 -24.715 1.00 91.50 490 ASP A C 1
ATOM 3536 O O . ASP A 1 490 ? -26.753 3.650 -23.918 1.00 91.50 490 ASP A O 1
ATOM 3540 N N . ALA A 1 491 ? -25.481 3.445 -25.756 1.00 91.81 491 ALA A N 1
ATOM 3541 C CA . ALA A 1 491 ? -25.267 4.885 -25.961 1.00 91.81 491 ALA A CA 1
ATOM 3542 C C . ALA A 1 491 ? -26.563 5.723 -25.898 1.00 91.81 491 ALA A C 1
ATOM 3544 O O . ALA A 1 491 ? -26.576 6.806 -25.325 1.00 91.81 491 ALA A O 1
ATOM 3545 N N . GLY A 1 492 ? -27.686 5.206 -26.413 1.00 91.12 492 GLY A N 1
ATOM 3546 C CA . GLY A 1 492 ? -28.989 5.891 -26.386 1.00 91.12 492 GLY A CA 1
ATOM 3547 C C . GLY A 1 492 ? -29.672 5.966 -25.009 1.00 91.12 492 GLY A C 1
ATOM 3548 O O . GLY A 1 492 ? -30.826 6.397 -24.924 1.00 91.12 492 GLY A O 1
ATOM 3549 N N . ARG A 1 493 ? -29.016 5.485 -23.949 1.00 92.69 493 ARG A N 1
ATOM 3550 C CA . ARG A 1 493 ? -29.480 5.517 -22.552 1.00 92.69 493 ARG A CA 1
ATOM 3551 C C . ARG A 1 493 ? -28.482 6.201 -21.606 1.00 92.69 493 ARG A C 1
ATOM 3553 O O . ARG A 1 493 ? -28.689 6.162 -20.395 1.00 92.69 493 ARG A O 1
ATOM 3560 N N . ILE A 1 494 ? -27.414 6.792 -22.146 1.00 96.44 494 ILE A N 1
ATOM 3561 C CA . ILE A 1 494 ? -26.348 7.437 -21.375 1.00 96.44 494 ILE A CA 1
ATOM 3562 C C . ILE A 1 494 ? -26.491 8.957 -21.494 1.00 96.44 494 ILE A C 1
ATOM 3564 O O . ILE A 1 494 ? -26.346 9.522 -22.577 1.00 96.44 494 ILE A O 1
ATOM 3568 N N . ASP A 1 495 ? -26.720 9.614 -20.361 1.00 96.25 495 ASP A N 1
ATOM 3569 C CA . ASP A 1 495 ? -26.769 11.069 -20.253 1.00 96.25 495 ASP A CA 1
ATOM 3570 C C . ASP A 1 495 ? -25.347 11.588 -19.977 1.00 96.25 495 ASP A C 1
ATOM 3572 O O . ASP A 1 495 ? -24.794 11.397 -18.888 1.00 96.25 495 ASP A O 1
ATOM 3576 N N . VAL A 1 496 ? -24.729 12.219 -20.978 1.00 96.62 496 VAL A N 1
ATOM 3577 C CA . VAL A 1 496 ? -23.348 12.720 -20.893 1.00 96.62 496 VAL A CA 1
ATOM 3578 C C . VAL A 1 496 ? -23.336 14.213 -20.581 1.00 96.62 496 VAL A C 1
ATOM 3580 O O . VAL A 1 496 ? -23.894 15.009 -21.335 1.00 96.62 496 VAL A O 1
ATOM 3583 N N . ALA A 1 497 ? -22.647 14.593 -19.507 1.00 94.75 497 ALA A N 1
ATOM 3584 C CA . ALA A 1 497 ? -22.356 15.983 -19.167 1.00 94.75 497 ALA A CA 1
ATOM 3585 C C . ALA A 1 497 ? -20.874 16.319 -19.413 1.00 94.75 497 ALA A C 1
ATOM 3587 O O . ALA A 1 497 ? -19.982 15.476 -19.248 1.00 94.75 497 ALA A O 1
ATOM 3588 N N . GLY A 1 498 ? -20.596 17.567 -19.791 1.00 91.31 498 GLY A N 1
ATOM 3589 C CA . GLY A 1 498 ? -19.242 18.062 -20.013 1.00 91.31 498 GLY A CA 1
ATOM 3590 C C . GLY A 1 498 ? -18.454 18.241 -18.711 1.00 91.31 498 GLY A C 1
ATOM 3591 O O . GLY A 1 498 ? -19.008 18.396 -17.626 1.00 91.31 498 GLY A O 1
ATOM 3592 N N . CYS A 1 499 ? -17.120 18.279 -18.805 1.00 90.69 499 CYS A N 1
ATOM 3593 C CA . CYS A 1 499 ? -16.242 18.476 -17.640 1.00 90.69 499 CYS A CA 1
ATOM 3594 C C . CYS A 1 499 ? -16.450 19.812 -16.899 1.00 90.69 499 CYS A C 1
ATOM 3596 O O . CYS A 1 499 ? -16.102 19.908 -15.719 1.00 90.69 499 CYS A O 1
ATOM 3598 N N . GLY A 1 500 ? -16.965 20.834 -17.592 1.00 88.38 500 GLY A N 1
ATOM 3599 C CA . GLY A 1 500 ? -17.283 22.149 -17.027 1.00 88.38 500 GLY A CA 1
ATOM 3600 C C . GLY A 1 500 ? -18.701 22.264 -16.466 1.00 88.38 500 GLY A C 1
ATOM 3601 O O . GLY A 1 500 ? -19.004 23.257 -15.806 1.00 88.38 500 GLY A O 1
ATOM 3602 N N . ASP A 1 501 ? -19.548 21.261 -16.696 1.00 92.00 501 ASP A N 1
ATOM 3603 C CA . ASP A 1 501 ? -20.932 21.272 -16.245 1.00 92.00 501 ASP A CA 1
ATOM 3604 C C . ASP A 1 501 ? -21.021 20.795 -14.791 1.00 92.00 501 ASP A C 1
ATOM 3606 O O . ASP A 1 501 ? -20.287 19.909 -14.342 1.00 92.00 501 ASP A O 1
ATOM 3610 N N . CYS A 1 502 ? -21.952 21.377 -14.042 1.00 93.12 502 CYS A N 1
ATOM 3611 C CA . CYS A 1 502 ? -22.276 20.963 -12.682 1.00 93.12 502 CYS A CA 1
ATOM 3612 C C . CYS A 1 502 ? -23.773 20.752 -12.579 1.00 93.12 502 CYS A C 1
ATOM 3614 O O . CYS A 1 502 ? -24.537 21.646 -12.226 1.00 93.12 502 CYS A O 1
ATOM 3616 N N . ASP A 1 503 ? -24.171 19.544 -12.944 1.00 91.81 503 ASP A N 1
ATOM 3617 C CA . ASP A 1 503 ? -25.547 19.100 -12.854 1.00 91.81 503 ASP A CA 1
ATOM 3618 C C . ASP A 1 503 ? -25.806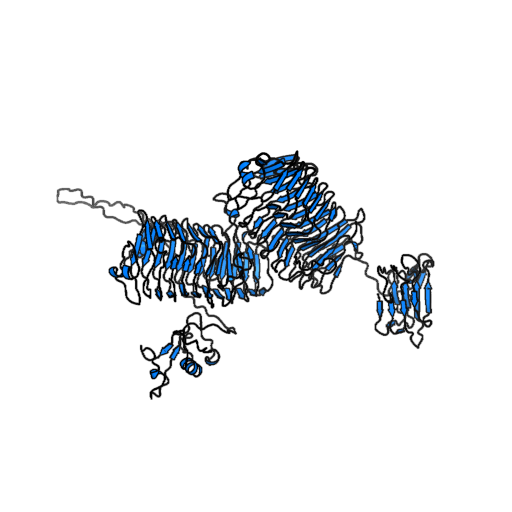 18.386 -11.520 1.00 91.81 503 ASP A C 1
ATOM 3620 O O . ASP A 1 503 ? -25.028 17.510 -11.117 1.00 91.81 503 ASP A O 1
ATOM 3624 N N . ARG A 1 504 ? -26.916 18.743 -10.858 1.00 92.38 504 ARG A N 1
ATOM 3625 C CA . ARG A 1 504 ? -27.304 18.178 -9.555 1.00 92.38 504 ARG A CA 1
ATOM 3626 C C . ARG A 1 504 ? -27.655 16.697 -9.657 1.00 92.38 504 ARG A C 1
ATOM 3628 O O . ARG A 1 504 ? -27.369 15.954 -8.726 1.00 92.38 504 ARG A O 1
ATOM 3635 N N . ASP A 1 505 ? -28.244 16.272 -10.774 1.00 91.44 505 ASP A N 1
ATOM 3636 C CA . ASP A 1 505 ? -28.732 14.902 -10.955 1.00 91.44 505 ASP A CA 1
ATOM 3637 C C . ASP A 1 505 ? -27.595 13.936 -11.347 1.00 91.44 505 ASP A C 1
ATOM 3639 O O . ASP A 1 505 ? -27.703 12.720 -11.175 1.00 91.44 505 ASP A O 1
ATOM 3643 N N . THR A 1 506 ? -26.480 14.483 -11.836 1.00 93.94 506 THR A N 1
ATOM 3644 C CA . THR A 1 506 ? -25.254 13.759 -12.191 1.00 93.94 506 THR A CA 1
ATOM 3645 C C . THR A 1 506 ? -24.259 13.700 -11.030 1.00 93.94 506 THR A C 1
ATOM 3647 O O . THR A 1 506 ? -23.686 12.645 -10.761 1.00 93.94 506 THR A O 1
ATOM 3650 N N . HIS A 1 507 ? -24.029 14.818 -10.332 1.00 93.62 507 HIS A N 1
ATOM 3651 C CA . HIS A 1 507 ? -22.936 14.951 -9.356 1.00 93.62 507 HIS A CA 1
ATOM 3652 C C . HIS A 1 507 ? -23.329 14.672 -7.900 1.00 93.62 507 HIS A C 1
ATOM 3654 O O . HIS A 1 507 ? -22.428 14.536 -7.057 1.00 93.62 507 HIS A O 1
ATOM 3660 N N . CYS A 1 508 ? -24.631 14.638 -7.612 1.00 93.69 508 CYS A N 1
ATOM 3661 C CA . CYS A 1 508 ? -25.198 14.628 -6.269 1.00 93.69 508 CYS A CA 1
ATOM 3662 C C . CYS A 1 508 ? -26.347 13.611 -6.172 1.00 93.69 508 CYS A C 1
ATOM 3664 O O . CYS A 1 508 ? -26.901 13.174 -7.182 1.00 93.69 508 CYS A O 1
ATOM 3666 N N . TYR A 1 509 ? -26.743 13.266 -4.948 1.00 90.69 509 TYR A N 1
ATOM 3667 C CA . TYR A 1 509 ? -27.977 12.535 -4.692 1.00 90.69 509 TYR A CA 1
ATOM 3668 C C . TYR A 1 509 ? -29.168 13.472 -4.894 1.00 90.69 509 TYR A C 1
ATOM 3670 O O . TYR A 1 509 ? -29.481 14.307 -4.040 1.00 90.69 509 TYR A O 1
ATOM 3678 N N . ALA A 1 510 ? -29.809 13.358 -6.058 1.00 88.88 510 ALA A N 1
ATOM 3679 C CA . ALA A 1 510 ? -30.846 14.278 -6.512 1.00 88.88 510 ALA A CA 1
ATOM 3680 C C . ALA A 1 510 ? -31.959 14.545 -5.479 1.00 88.88 510 ALA A C 1
ATOM 3682 O O . ALA A 1 510 ? -32.238 15.724 -5.249 1.00 88.88 510 ALA A O 1
ATOM 3683 N N . PRO A 1 511 ? -32.544 13.532 -4.797 1.00 88.75 511 PRO A N 1
ATOM 3684 C CA . PRO A 1 511 ? -33.609 13.774 -3.819 1.00 88.75 511 PRO A CA 1
ATOM 3685 C C . PRO A 1 511 ? -33.172 14.627 -2.619 1.00 88.75 511 PRO A C 1
ATOM 3687 O O . PRO A 1 511 ? -33.987 15.341 -2.044 1.00 88.75 511 PRO A O 1
ATOM 3690 N N . GLY A 1 512 ? -31.889 14.571 -2.242 1.00 89.25 512 GLY A N 1
ATOM 3691 C CA . GLY A 1 512 ? -31.328 15.350 -1.135 1.00 89.25 512 GLY A CA 1
ATOM 3692 C C . GLY A 1 512 ? -30.724 16.694 -1.554 1.00 89.25 512 GLY A C 1
ATOM 3693 O O . GLY A 1 512 ? -30.264 17.448 -0.696 1.00 89.25 512 GLY A O 1
ATOM 3694 N N . THR A 1 513 ? -30.693 17.017 -2.850 1.00 94.06 513 THR A N 1
ATOM 3695 C CA . THR A 1 513 ? -29.968 18.181 -3.384 1.00 94.06 513 THR A CA 1
ATOM 3696 C C . THR A 1 513 ? -30.928 19.298 -3.786 1.00 94.06 513 THR A C 1
ATOM 3698 O O . THR A 1 513 ? -31.790 19.102 -4.639 1.00 94.06 513 THR A O 1
ATOM 3701 N N . ALA A 1 514 ? -30.747 20.496 -3.224 1.00 94.56 514 ALA A N 1
ATOM 3702 C CA . ALA A 1 514 ? -31.524 21.685 -3.579 1.00 94.56 514 ALA A CA 1
ATOM 3703 C C . ALA A 1 514 ? -30.993 22.360 -4.855 1.00 94.56 514 ALA A C 1
ATOM 3705 O O . ALA A 1 514 ? -31.769 22.758 -5.722 1.00 94.56 514 ALA A O 1
ATOM 3706 N N . SER A 1 515 ? -29.671 22.481 -4.987 1.00 94.44 515 SER A N 1
ATOM 3707 C CA . SER A 1 515 ? -29.015 23.008 -6.188 1.00 94.44 515 SER A CA 1
ATOM 3708 C C . SER A 1 515 ? -27.574 22.507 -6.298 1.00 94.44 515 SER A C 1
ATOM 3710 O O . SER A 1 515 ? -26.994 22.027 -5.326 1.00 94.44 515 SER A O 1
ATOM 3712 N N . ALA A 1 516 ? -26.987 22.599 -7.489 1.00 94.06 516 ALA A N 1
ATOM 3713 C CA . ALA A 1 516 ? -25.572 22.322 -7.715 1.00 94.06 516 ALA A CA 1
ATOM 3714 C C . ALA A 1 516 ? -24.961 23.467 -8.525 1.00 94.06 516 ALA A C 1
ATOM 3716 O O . ALA A 1 516 ? -25.605 24.013 -9.422 1.00 94.06 516 ALA A O 1
ATOM 3717 N N . SER A 1 517 ? -23.741 23.869 -8.175 1.00 94.38 517 SER A N 1
ATOM 3718 C CA . SER A 1 517 ? -23.040 24.954 -8.866 1.00 94.38 517 SER A CA 1
ATOM 3719 C C . SER A 1 517 ? -21.526 24.759 -8.844 1.00 94.38 517 SER A C 1
ATOM 3721 O O . SER A 1 517 ? -20.966 24.182 -7.909 1.00 94.38 517 SER A O 1
ATOM 3723 N N . MET A 1 518 ? -20.853 25.242 -9.887 1.00 92.69 518 MET A N 1
ATOM 3724 C CA . MET A 1 518 ? -19.394 25.215 -9.963 1.00 92.69 518 MET A CA 1
ATOM 3725 C C . MET A 1 518 ? -18.782 26.251 -9.017 1.00 92.69 518 MET A C 1
ATOM 3727 O O . MET A 1 518 ? -19.077 27.438 -9.118 1.00 92.69 518 MET A O 1
ATOM 3731 N N . THR A 1 519 ? -17.876 25.807 -8.147 1.00 90.06 519 THR A N 1
ATOM 3732 C CA . THR A 1 519 ? -17.067 26.658 -7.265 1.00 90.06 519 THR A CA 1
ATOM 3733 C C . THR A 1 519 ? -15.598 26.266 -7.420 1.00 90.06 519 THR A C 1
ATOM 3735 O O . THR A 1 519 ? -15.234 25.124 -7.155 1.00 90.06 519 THR A O 1
ATOM 3738 N N . ASN A 1 520 ? -14.739 27.185 -7.876 1.00 85.38 520 ASN A N 1
ATOM 3739 C CA . ASN A 1 520 ? -13.296 26.947 -8.082 1.00 85.38 520 ASN A CA 1
ATOM 3740 C C . ASN A 1 520 ? -12.967 25.682 -8.908 1.00 85.38 520 ASN A C 1
ATOM 3742 O O . ASN A 1 520 ? -12.047 24.938 -8.583 1.00 85.38 520 ASN A O 1
ATOM 3746 N N . GLY A 1 521 ? -13.740 25.408 -9.965 1.00 82.44 521 GLY A N 1
ATOM 3747 C CA . GLY A 1 521 ? -13.542 24.223 -10.816 1.00 82.44 521 GLY A CA 1
ATOM 3748 C C . GLY A 1 521 ? -14.082 22.908 -10.234 1.00 82.44 521 GLY A C 1
ATOM 3749 O O . GLY A 1 521 ? -14.009 21.876 -10.899 1.00 82.44 521 GLY A O 1
ATOM 3750 N N . VAL A 1 522 ? -14.665 22.934 -9.033 1.00 86.06 522 VAL A N 1
ATOM 3751 C CA . VAL A 1 522 ? -15.285 21.778 -8.375 1.00 86.06 522 VAL A CA 1
ATOM 3752 C C . VAL A 1 522 ? -16.800 21.967 -8.337 1.00 86.06 522 VAL A C 1
ATOM 3754 O O . VAL A 1 522 ? -17.299 23.031 -7.979 1.00 86.06 522 VAL A O 1
ATOM 3757 N N . CYS A 1 523 ? -17.550 20.930 -8.705 1.00 92.06 523 CYS A N 1
ATOM 3758 C CA . CYS A 1 523 ? -19.007 20.948 -8.601 1.00 92.06 523 CYS A CA 1
ATOM 3759 C C . CYS A 1 523 ? -19.429 20.733 -7.142 1.00 92.06 523 CYS A C 1
ATOM 3761 O O . CYS A 1 523 ? -19.168 19.668 -6.572 1.00 92.06 523 CYS A O 1
ATOM 3763 N N . VAL A 1 524 ? -20.067 21.746 -6.555 1.00 93.44 524 VAL A N 1
ATOM 3764 C CA . VAL A 1 524 ? -20.530 21.754 -5.164 1.00 93.44 524 VAL A CA 1
ATOM 3765 C C . VAL A 1 524 ? -22.045 21.575 -5.134 1.00 93.44 524 VAL A C 1
ATOM 3767 O O . VAL A 1 524 ? -22.781 22.318 -5.789 1.00 93.44 524 VAL A O 1
ATOM 3770 N N . CYS A 1 525 ? -22.498 20.594 -4.356 1.00 94.62 525 CYS A N 1
ATOM 3771 C CA . CYS A 1 525 ? -23.907 20.300 -4.119 1.00 94.62 525 CYS A CA 1
ATOM 3772 C C . CYS A 1 525 ? -24.384 21.064 -2.875 1.00 94.62 525 CYS A C 1
ATOM 3774 O O . CYS A 1 525 ? -23.815 20.907 -1.794 1.00 94.62 525 CYS A O 1
ATOM 3776 N N . LEU A 1 526 ? -25.428 21.880 -3.010 1.00 95.38 526 LEU A N 1
ATOM 3777 C CA . LEU A 1 526 ? -26.137 22.475 -1.880 1.00 95.38 526 LEU A CA 1
ATOM 3778 C C . LEU A 1 526 ? -27.296 21.559 -1.496 1.00 95.38 526 LEU A C 1
ATOM 3780 O O . LEU A 1 526 ? -28.234 21.359 -2.273 1.00 95.38 526 LEU A O 1
ATOM 3784 N N . CYS A 1 527 ? -27.222 20.988 -0.297 1.00 96.12 527 CYS A N 1
ATOM 3785 C CA . CYS A 1 527 ? -28.205 20.019 0.165 1.00 96.12 527 CYS A CA 1
ATOM 3786 C C . CYS A 1 527 ? -29.488 20.699 0.646 1.00 96.12 527 CYS A C 1
ATOM 3788 O O . CYS A 1 527 ? -29.452 21.742 1.300 1.00 96.12 527 CYS A O 1
ATOM 3790 N N . GLY A 1 528 ? -30.627 20.100 0.302 1.00 92.94 528 GLY A N 1
ATOM 3791 C CA . GLY A 1 528 ? -31.929 20.473 0.840 1.00 92.94 528 GLY A CA 1
ATOM 3792 C C . GLY A 1 528 ? -32.172 19.864 2.222 1.00 92.94 528 GLY A C 1
ATOM 3793 O O . GLY A 1 528 ? -31.298 19.230 2.817 1.00 92.94 528 GLY A O 1
ATOM 3794 N N . SER A 1 529 ? -33.396 20.016 2.728 1.00 87.69 529 SER A N 1
ATOM 3795 C CA . SER A 1 529 ? -33.827 19.341 3.954 1.00 87.69 529 SER A CA 1
ATOM 3796 C C . SER A 1 529 ? -33.733 17.821 3.788 1.00 87.69 529 SER A C 1
ATOM 3798 O O . SER A 1 529 ? -34.470 17.245 2.991 1.00 87.69 529 SER A O 1
ATOM 3800 N N . GLY A 1 530 ? -32.844 17.180 4.550 1.00 84.56 530 GLY A N 1
ATOM 3801 C CA . GLY A 1 530 ? -32.666 15.723 4.562 1.00 84.56 530 GLY A CA 1
ATOM 3802 C C . GLY A 1 530 ? -31.487 15.192 3.739 1.00 84.56 530 GLY A C 1
ATOM 3803 O O . GLY A 1 530 ? -31.228 13.993 3.801 1.00 84.56 530 GLY A O 1
ATOM 3804 N N . GLY A 1 531 ? -30.761 16.051 3.013 1.00 92.50 531 GLY A N 1
ATOM 3805 C CA . GLY A 1 531 ? -29.500 15.692 2.357 1.00 92.50 531 GLY A CA 1
ATOM 3806 C C . GLY A 1 531 ? -28.284 16.087 3.198 1.00 92.50 531 GLY A C 1
ATOM 3807 O O . GLY A 1 531 ? -28.267 17.158 3.805 1.00 92.50 531 GLY A O 1
ATOM 3808 N N . TYR A 1 532 ? -27.254 15.240 3.215 1.00 94.06 532 TYR A N 1
ATOM 3809 C CA . TYR A 1 532 ? -26.057 15.434 4.035 1.00 94.06 532 TYR A CA 1
ATOM 3810 C C . TYR A 1 532 ? -24.754 15.172 3.270 1.00 94.06 532 TYR A C 1
ATOM 3812 O O . TYR A 1 532 ? -24.680 14.335 2.368 1.00 94.06 532 TYR A O 1
ATOM 3820 N N . GLY A 1 533 ? -23.692 15.869 3.683 1.00 90.31 533 GLY A N 1
ATOM 3821 C CA . GLY A 1 533 ? -22.355 15.736 3.105 1.00 90.31 533 GLY A CA 1
ATOM 3822 C C . GLY A 1 533 ? -22.239 16.309 1.691 1.00 90.31 533 GLY A C 1
ATOM 3823 O O . GLY A 1 533 ? -23.168 16.891 1.145 1.00 90.31 533 GLY A O 1
ATOM 3824 N N . GLU A 1 534 ? -21.077 16.129 1.072 1.00 90.75 534 GLU A N 1
ATOM 3825 C CA . GLU A 1 534 ? -20.760 16.714 -0.242 1.00 90.75 534 GLU A CA 1
ATOM 3826 C C . GLU A 1 534 ? -21.592 16.175 -1.417 1.00 90.75 534 GLU A C 1
ATOM 3828 O O . GLU A 1 534 ? -21.627 16.781 -2.485 1.00 90.75 534 GLU A O 1
ATOM 3833 N N . ALA A 1 535 ? -22.209 15.007 -1.239 1.00 91.88 535 ALA A N 1
ATOM 3834 C CA . ALA A 1 535 ? -23.049 14.357 -2.236 1.00 91.88 535 ALA A CA 1
ATOM 3835 C C . ALA A 1 535 ? -24.537 14.423 -1.860 1.00 91.88 535 ALA A C 1
ATOM 3837 O O . ALA A 1 535 ? -25.354 13.853 -2.576 1.00 91.88 535 ALA A O 1
ATOM 3838 N N . CYS A 1 536 ? -24.894 15.103 -0.764 1.00 94.88 536 CYS A N 1
ATOM 3839 C CA . CYS A 1 536 ? -26.266 15.250 -0.273 1.00 94.88 536 CYS A CA 1
ATOM 3840 C C . CYS A 1 536 ? -27.021 13.929 -0.079 1.00 94.88 536 CYS A C 1
ATOM 3842 O O . CYS A 1 536 ? -28.217 13.838 -0.350 1.00 94.88 536 CYS A O 1
ATOM 3844 N N . VAL A 1 537 ? -26.318 12.902 0.398 1.00 94.75 537 VAL A N 1
ATOM 3845 C CA . VAL A 1 537 ? -26.880 11.572 0.657 1.00 94.75 537 VAL A CA 1
ATOM 3846 C C . VAL A 1 537 ? -27.896 11.599 1.817 1.00 94.75 537 VAL A C 1
ATOM 3848 O O . VAL A 1 537 ? -27.843 12.511 2.646 1.00 94.75 537 VAL A O 1
ATOM 3851 N N . PRO A 1 538 ? -28.822 10.622 1.904 1.00 93.75 538 PRO A N 1
ATOM 3852 C CA . PRO A 1 538 ? -29.919 10.620 2.882 1.00 93.75 538 PRO A CA 1
ATOM 3853 C C . PRO A 1 538 ? -29.537 10.718 4.365 1.00 93.75 538 PRO A C 1
ATOM 3855 O O . PRO A 1 538 ? -30.319 11.234 5.167 1.00 93.75 538 PRO A O 1
ATOM 3858 N N . VAL A 1 539 ? -28.370 10.198 4.748 1.00 95.31 539 VAL A N 1
ATOM 3859 C CA . VAL A 1 539 ? -27.853 10.169 6.127 1.00 95.31 539 VAL A CA 1
ATOM 3860 C C . VAL A 1 539 ? -26.512 10.888 6.142 1.00 95.31 539 VAL A C 1
ATOM 3862 O O . VAL A 1 539 ? -25.809 10.875 5.141 1.00 95.31 539 VAL A O 1
ATOM 3865 N N . GLY A 1 540 ? -26.164 11.565 7.236 1.00 91.00 540 GLY A N 1
ATOM 3866 C CA . GLY A 1 540 ? -24.862 12.216 7.379 1.00 91.00 540 GLY A CA 1
ATOM 3867 C C . GLY A 1 540 ? -23.820 11.289 7.991 1.00 91.00 540 GLY A C 1
ATOM 3868 O O . GLY A 1 540 ? -24.134 10.525 8.903 1.00 91.00 540 GLY A O 1
ATOM 3869 N N . ALA A 1 541 ? -22.570 11.411 7.539 1.00 87.69 541 ALA A N 1
ATOM 3870 C CA . ALA A 1 541 ? -21.443 10.829 8.257 1.00 87.69 541 ALA A CA 1
ATOM 3871 C C . ALA A 1 541 ? -21.357 11.461 9.662 1.00 87.69 541 ALA A C 1
ATOM 3873 O O . ALA A 1 541 ? -21.524 12.681 9.791 1.00 87.69 541 ALA A O 1
ATOM 3874 N N . PRO A 1 542 ? -21.125 10.669 10.722 1.00 84.69 542 PRO A N 1
ATOM 3875 C CA . PRO A 1 542 ? -21.004 11.207 12.068 1.00 84.69 542 PRO A CA 1
ATOM 3876 C C . PRO A 1 542 ? -19.752 12.082 12.187 1.00 84.69 542 PRO A C 1
ATOM 3878 O O . PRO A 1 542 ? -18.749 11.865 11.507 1.00 84.69 542 PRO A O 1
ATOM 3881 N N . ALA A 1 543 ? -19.804 13.077 13.075 1.00 85.69 543 ALA A N 1
ATOM 3882 C CA . ALA A 1 543 ? -18.634 13.883 13.392 1.00 85.69 543 ALA A CA 1
ATOM 3883 C C . ALA A 1 543 ? -17.572 12.992 14.049 1.00 85.69 543 ALA A C 1
ATOM 3885 O O . ALA A 1 543 ? -17.772 12.477 15.149 1.00 85.69 543 ALA A O 1
ATOM 3886 N N . LEU A 1 544 ? -16.452 12.796 13.358 1.00 88.06 544 LEU A N 1
ATOM 3887 C CA . LEU A 1 544 ? -15.328 12.035 13.884 1.00 88.06 544 LEU A CA 1
ATOM 3888 C C . LEU A 1 544 ? -14.582 12.867 14.938 1.00 88.06 544 LEU A C 1
ATOM 3890 O O . LEU A 1 544 ? -14.474 14.088 14.771 1.00 88.06 544 LEU A O 1
ATOM 3894 N N . PRO A 1 545 ? -14.013 12.237 15.984 1.00 85.44 545 PRO A N 1
ATOM 3895 C CA . PRO A 1 545 ? -13.115 12.939 16.892 1.00 85.44 545 PRO A CA 1
ATOM 3896 C C . PRO A 1 545 ? -11.960 13.573 16.099 1.00 85.44 545 PRO A C 1
ATOM 3898 O O . PRO A 1 545 ? -11.587 13.047 15.039 1.00 85.44 545 PRO A O 1
ATOM 3901 N N . PRO A 1 546 ? -11.403 14.707 16.564 1.00 79.31 546 PRO A N 1
ATOM 3902 C CA . PRO A 1 546 ? -10.239 15.304 15.922 1.00 79.31 546 PRO A CA 1
ATOM 3903 C C . PRO A 1 546 ? -9.117 14.267 15.860 1.00 79.31 546 PRO A C 1
ATOM 3905 O O . PRO A 1 546 ? -8.916 13.524 16.820 1.00 79.31 546 PRO A O 1
ATOM 3908 N N . ALA A 1 547 ? -8.402 14.213 14.734 1.00 70.88 547 ALA A N 1
ATOM 3909 C CA . ALA A 1 547 ? -7.249 13.329 14.604 1.00 70.88 547 ALA A CA 1
ATOM 3910 C C . ALA A 1 547 ? -6.280 13.604 15.767 1.00 70.88 547 ALA A C 1
ATOM 3912 O O . ALA A 1 547 ? -5.888 14.753 16.004 1.00 70.88 547 ALA A O 1
ATOM 3913 N N . VAL A 1 548 ? -5.968 12.563 16.539 1.00 59.81 548 VAL A N 1
ATOM 3914 C CA . VAL A 1 548 ? -5.136 12.667 17.741 1.00 59.81 548 VAL A CA 1
ATOM 3915 C C . VAL A 1 548 ? -3.700 12.956 17.313 1.00 59.81 548 VAL A C 1
ATOM 3917 O O . VAL A 1 548 ? -2.969 12.055 16.916 1.00 59.81 548 VAL A O 1
ATOM 3920 N N . GLY A 1 549 ? -3.312 14.231 17.382 1.00 54.56 549 GLY A N 1
ATOM 3921 C CA . GLY A 1 549 ? -2.037 14.707 16.857 1.00 54.56 549 GLY A CA 1
ATOM 3922 C C . GLY A 1 549 ? -2.011 14.682 15.327 1.00 54.56 549 GLY A C 1
ATOM 3923 O O . GLY A 1 549 ? -2.588 13.818 14.672 1.00 54.56 549 GLY A O 1
ATOM 3924 N N . THR A 1 550 ? -1.324 15.640 14.713 1.00 53.34 550 THR A N 1
ATOM 3925 C CA . THR A 1 550 ? -0.854 15.426 13.342 1.00 53.34 550 THR A CA 1
ATOM 3926 C C . THR A 1 550 ? -0.052 14.129 13.359 1.00 53.34 550 THR A C 1
ATOM 3928 O O . THR A 1 550 ? 0.862 14.031 14.185 1.00 53.34 550 THR A O 1
ATOM 3931 N N . ALA A 1 551 ? -0.404 13.147 12.514 1.00 58.78 551 ALA A N 1
ATOM 3932 C CA . ALA A 1 551 ? 0.384 11.925 12.360 1.00 58.78 551 ALA A CA 1
ATOM 3933 C C . ALA A 1 551 ? 1.864 12.324 12.344 1.00 58.78 551 ALA A C 1
ATOM 3935 O O . ALA A 1 551 ? 2.196 13.300 11.656 1.00 58.78 551 ALA A O 1
ATOM 3936 N N . PRO A 1 552 ? 2.720 11.691 13.169 1.00 61.94 552 PRO A N 1
ATOM 3937 C CA . PRO A 1 552 ? 4.082 12.154 13.319 1.00 61.94 552 PRO A CA 1
ATOM 3938 C C . PRO A 1 552 ? 4.692 12.231 11.929 1.00 61.94 552 PRO A C 1
ATOM 3940 O O . PRO A 1 552 ? 4.707 11.256 11.177 1.00 61.94 552 PRO A O 1
ATOM 3943 N N . SER A 1 553 ? 5.162 13.427 11.584 1.00 78.50 553 SER A N 1
ATOM 3944 C CA . SER A 1 553 ? 5.774 13.693 10.287 1.00 78.50 553 SER A CA 1
ATOM 3945 C C . SER A 1 553 ? 7.017 12.825 10.072 1.00 78.50 553 SER A C 1
ATOM 3947 O O . SER A 1 553 ? 7.493 12.718 8.947 1.00 78.50 553 SER A O 1
ATOM 3949 N N . VAL A 1 554 ? 7.511 12.186 11.135 1.00 89.56 554 VAL A N 1
ATOM 3950 C CA . VAL A 1 554 ? 8.650 11.282 11.162 1.00 89.56 554 VAL A CA 1
ATOM 3951 C C . VAL A 1 554 ? 8.214 9.922 11.717 1.00 89.56 554 VAL A C 1
ATOM 3953 O O . VAL A 1 554 ? 7.767 9.818 12.859 1.00 89.56 554 VAL A O 1
ATOM 3956 N N . PHE A 1 555 ? 8.397 8.863 10.936 1.00 92.12 555 PHE A N 1
ATOM 3957 C CA . PHE A 1 555 ? 8.259 7.474 11.363 1.00 92.12 555 PHE A CA 1
ATOM 3958 C C . PHE A 1 555 ? 9.645 6.851 11.543 1.00 92.12 555 PHE A C 1
ATOM 3960 O O . PHE A 1 555 ? 10.441 6.839 10.607 1.00 92.12 555 PHE A O 1
ATOM 3967 N N . VAL A 1 556 ? 9.943 6.306 12.726 1.00 93.94 556 VAL A N 1
ATOM 3968 C CA . VAL A 1 556 ? 11.262 5.731 13.037 1.00 93.94 556 VAL A CA 1
ATOM 3969 C C . VAL A 1 556 ? 11.129 4.301 13.552 1.00 93.94 556 VAL A C 1
ATOM 3971 O O . VAL A 1 556 ? 10.314 4.012 14.429 1.00 93.94 556 VAL A O 1
ATOM 3974 N N . ARG A 1 557 ? 11.977 3.408 13.042 1.00 94.50 557 ARG A N 1
ATOM 3975 C CA . ARG A 1 557 ? 12.279 2.099 13.628 1.00 94.50 557 ARG A CA 1
ATOM 3976 C C . ARG A 1 557 ? 13.780 2.004 13.818 1.00 94.50 557 ARG A C 1
ATOM 3978 O O . ARG A 1 557 ? 14.531 2.128 12.854 1.00 94.50 557 ARG A O 1
ATOM 3985 N N . GLU A 1 558 ? 14.208 1.792 15.055 1.00 95.56 558 GLU A N 1
ATOM 3986 C CA . GLU A 1 558 ? 15.625 1.808 15.390 1.00 95.56 558 GLU A CA 1
ATOM 3987 C C . GLU A 1 558 ? 15.991 0.741 16.427 1.00 95.56 558 GLU A C 1
ATOM 3989 O O . GLU A 1 558 ? 15.234 0.522 17.371 1.00 95.56 558 GLU A O 1
ATOM 3994 N N . ASN A 1 559 ? 17.148 0.090 16.255 1.00 96.19 559 ASN A N 1
ATOM 3995 C CA . ASN A 1 559 ? 17.725 -0.887 17.193 1.00 96.19 559 ASN A CA 1
ATOM 3996 C C . ASN A 1 559 ? 16.800 -2.071 17.535 1.00 96.19 559 ASN A C 1
ATOM 3998 O O . ASN A 1 559 ? 16.623 -2.413 18.707 1.00 96.19 559 ASN A O 1
ATOM 4002 N N . LEU A 1 560 ? 16.179 -2.694 16.530 1.00 96.19 560 LEU A N 1
ATOM 4003 C CA . LEU A 1 560 ? 15.209 -3.769 16.763 1.00 96.19 560 LEU A CA 1
ATOM 4004 C C . LEU A 1 560 ? 15.181 -4.815 15.646 1.00 96.19 560 LEU A C 1
ATOM 4006 O O . LEU A 1 560 ? 15.453 -4.523 14.483 1.00 96.19 560 LEU A O 1
ATOM 4010 N N . THR A 1 561 ? 14.775 -6.032 16.004 1.00 96.50 561 THR A N 1
ATOM 4011 C CA . THR A 1 561 ? 14.444 -7.089 15.042 1.00 96.50 561 THR A CA 1
ATOM 4012 C C . THR A 1 561 ? 12.952 -7.042 14.733 1.00 96.50 561 THR A C 1
ATOM 4014 O O . THR A 1 561 ? 12.113 -7.133 15.630 1.00 96.50 561 THR A O 1
ATOM 4017 N N . VAL A 1 562 ? 12.612 -6.897 13.457 1.00 91.62 562 VAL A N 1
ATOM 4018 C CA . VAL A 1 562 ? 11.245 -6.906 12.943 1.00 91.62 562 VAL A CA 1
ATOM 4019 C C . VAL A 1 562 ? 10.918 -8.311 12.453 1.00 91.62 562 VAL A C 1
ATOM 4021 O O . VAL A 1 562 ? 11.418 -8.752 11.422 1.00 91.62 562 VAL A O 1
ATOM 4024 N N . GLN A 1 563 ? 10.033 -8.983 13.186 1.00 89.44 563 GLN A N 1
ATOM 4025 C CA . GLN A 1 563 ? 9.446 -10.281 12.816 1.00 89.44 563 GLN A CA 1
ATOM 4026 C C . GLN A 1 563 ? 7.949 -10.172 12.480 1.00 89.44 563 GLN A C 1
ATOM 4028 O O . GLN A 1 563 ? 7.283 -11.167 12.214 1.00 89.44 563 GLN A O 1
ATOM 4033 N N . SER A 1 564 ? 7.407 -8.954 12.518 1.00 84.94 564 SER A N 1
ATOM 4034 C CA . SER A 1 564 ? 6.023 -8.627 12.181 1.00 84.94 564 SER A CA 1
ATOM 4035 C C . SER A 1 564 ? 6.011 -7.386 11.297 1.00 84.94 564 SER A C 1
ATOM 4037 O O . SER A 1 564 ? 6.764 -6.444 11.545 1.00 84.94 564 SER A O 1
ATOM 4039 N N . VAL A 1 565 ? 5.189 -7.388 10.248 1.00 87.25 565 VAL A N 1
ATOM 4040 C CA . VAL A 1 565 ? 5.095 -6.250 9.327 1.00 87.25 565 VAL A CA 1
ATOM 4041 C C . VAL A 1 565 ? 4.614 -5.014 10.086 1.00 87.25 565 VAL A C 1
ATOM 4043 O O . VAL A 1 565 ? 3.758 -5.084 10.963 1.00 87.25 565 VAL A O 1
ATOM 4046 N N . PHE A 1 566 ? 5.188 -3.865 9.745 1.00 89.81 566 PHE A N 1
ATOM 4047 C CA . PHE A 1 566 ? 4.737 -2.569 10.225 1.00 89.81 566 PHE A CA 1
ATOM 4048 C C . PHE A 1 566 ? 4.151 -1.767 9.074 1.00 89.81 566 PHE A C 1
ATOM 4050 O O . PHE A 1 566 ? 4.464 -1.985 7.904 1.00 89.81 566 PHE A O 1
ATOM 4057 N N . VAL A 1 567 ? 3.341 -0.792 9.450 1.00 89.00 567 VAL A N 1
ATOM 4058 C CA . VAL A 1 567 ? 2.679 0.122 8.538 1.00 89.00 567 VAL A CA 1
ATOM 4059 C C . VAL A 1 567 ? 3.220 1.525 8.778 1.00 89.00 567 VAL A C 1
ATOM 4061 O O . VAL A 1 567 ? 3.328 1.957 9.928 1.00 89.00 567 VAL A O 1
ATOM 4064 N N . VAL A 1 568 ? 3.569 2.233 7.702 1.00 90.50 568 VAL A N 1
ATOM 4065 C CA . VAL A 1 568 ? 3.929 3.652 7.788 1.00 90.50 568 VAL A CA 1
ATOM 4066 C C . VAL A 1 568 ? 2.642 4.481 7.850 1.00 90.50 568 VAL A C 1
ATOM 4068 O O . VAL A 1 568 ? 1.770 4.303 6.994 1.00 90.50 568 VAL A O 1
ATOM 4071 N N . PRO A 1 569 ? 2.491 5.379 8.840 1.00 88.12 569 PRO A N 1
ATOM 4072 C CA . PRO A 1 569 ? 1.349 6.278 8.915 1.00 88.12 569 PRO A CA 1
ATOM 4073 C C . PRO A 1 569 ? 1.208 7.127 7.651 1.00 88.12 569 PRO A C 1
ATOM 4075 O O . PRO A 1 569 ? 2.198 7.608 7.093 1.00 88.12 569 PRO A O 1
ATOM 4078 N N . ALA A 1 570 ? -0.034 7.348 7.225 1.00 86.44 570 ALA A N 1
ATOM 4079 C CA . ALA A 1 570 ? -0.306 8.228 6.101 1.00 86.44 570 ALA A CA 1
ATOM 4080 C C . ALA A 1 570 ? 0.170 9.659 6.405 1.00 86.44 570 ALA A C 1
ATOM 4082 O O . ALA A 1 570 ? -0.001 10.158 7.519 1.00 86.44 570 ALA A O 1
ATOM 4083 N N . GLY A 1 571 ? 0.765 10.320 5.413 1.00 86.12 571 GLY A N 1
ATOM 4084 C CA . GLY A 1 571 ? 1.289 11.681 5.539 1.00 86.12 571 GLY A CA 1
ATOM 4085 C C . GLY A 1 571 ? 2.670 11.804 6.194 1.00 86.12 571 GLY A C 1
ATOM 4086 O O . GLY A 1 571 ? 3.123 12.929 6.395 1.00 86.12 571 GLY A O 1
ATOM 4087 N N . ALA A 1 572 ? 3.362 10.701 6.505 1.00 90.94 572 ALA A N 1
ATOM 4088 C CA . ALA A 1 572 ? 4.743 10.760 6.992 1.00 90.94 572 ALA A CA 1
ATOM 4089 C C . ALA A 1 572 ? 5.655 11.484 5.979 1.00 90.94 572 ALA A C 1
ATOM 4091 O O . ALA A 1 572 ? 5.678 11.143 4.802 1.00 90.94 572 ALA A O 1
ATOM 4092 N N . SER A 1 573 ? 6.412 12.484 6.422 1.00 90.88 573 SER A N 1
ATOM 4093 C CA . SER A 1 573 ? 7.394 13.216 5.600 1.00 90.88 573 SER A CA 1
ATOM 4094 C C . SER A 1 573 ? 8.816 12.665 5.721 1.00 90.88 573 SER A C 1
ATOM 4096 O O . SER A 1 573 ? 9.660 12.912 4.862 1.00 90.88 573 SER A O 1
ATOM 4098 N N . GLU A 1 574 ? 9.084 11.890 6.769 1.00 94.69 574 GLU A N 1
ATOM 4099 C CA . GLU A 1 574 ? 10.343 11.193 6.980 1.00 94.69 574 GLU A CA 1
ATOM 4100 C C . GLU A 1 574 ? 10.084 9.770 7.488 1.00 94.69 574 GLU A C 1
ATOM 4102 O O . GLU A 1 574 ? 9.238 9.545 8.353 1.00 94.69 574 GLU A O 1
ATOM 4107 N N . VAL A 1 575 ? 10.818 8.803 6.948 1.00 96.25 575 VAL A N 1
ATOM 4108 C CA . VAL A 1 575 ? 10.789 7.390 7.334 1.00 96.25 575 VAL A CA 1
ATOM 4109 C C . VAL A 1 575 ? 12.228 6.958 7.582 1.00 96.25 575 VAL A C 1
ATOM 4111 O O . VAL A 1 575 ? 13.051 7.033 6.676 1.00 96.25 575 VAL A O 1
ATOM 4114 N N . ALA A 1 576 ? 12.554 6.499 8.786 1.00 96.62 576 ALA A N 1
ATOM 4115 C CA . ALA A 1 576 ? 13.901 6.064 9.141 1.00 96.62 576 ALA A CA 1
ATOM 4116 C C . ALA A 1 576 ? 13.896 4.632 9.688 1.00 96.62 576 ALA A C 1
ATOM 4118 O O . ALA A 1 576 ? 13.277 4.355 10.714 1.00 96.62 576 ALA A O 1
ATOM 4119 N N . LEU A 1 577 ? 14.621 3.734 9.024 1.00 97.75 577 LEU A N 1
ATOM 4120 C CA . LEU A 1 577 ? 14.950 2.392 9.500 1.00 97.75 577 LEU A CA 1
ATOM 4121 C C . LEU A 1 577 ? 16.452 2.367 9.810 1.00 97.75 577 LEU A C 1
ATOM 4123 O O . LEU A 1 577 ? 17.261 2.517 8.896 1.00 97.75 577 LEU A O 1
ATOM 4127 N N . ARG A 1 578 ? 16.829 2.229 11.085 1.00 97.38 578 ARG A N 1
ATOM 4128 C CA . ARG A 1 578 ? 18.230 2.294 11.539 1.00 97.38 578 ARG A CA 1
ATOM 4129 C C . ARG A 1 578 ? 18.602 1.122 12.431 1.00 97.38 578 ARG A C 1
ATOM 4131 O O . ARG A 1 578 ? 17.945 0.920 13.442 1.00 97.38 578 ARG A O 1
ATOM 4138 N N . HIS A 1 579 ? 19.663 0.378 12.134 1.00 96.94 579 HIS A N 1
ATOM 4139 C CA . HIS A 1 579 ? 20.049 -0.776 12.972 1.00 96.94 579 HIS A CA 1
ATOM 4140 C C . HIS A 1 579 ? 18.878 -1.762 13.146 1.00 96.94 579 HIS A C 1
ATOM 4142 O O . HIS A 1 579 ? 18.529 -2.166 14.259 1.00 96.94 579 HIS A O 1
ATOM 4148 N N . VAL A 1 580 ? 18.199 -2.062 12.036 1.00 97.94 580 VAL A N 1
ATOM 4149 C CA . VAL A 1 580 ? 17.001 -2.906 12.011 1.00 97.94 580 VAL A CA 1
ATOM 4150 C C . VAL A 1 580 ? 17.330 -4.236 11.354 1.00 97.94 580 VAL A C 1
ATOM 4152 O O . VAL A 1 580 ? 17.894 -4.270 10.267 1.00 97.94 580 VAL A O 1
ATOM 4155 N N . VAL A 1 581 ? 16.914 -5.337 11.969 1.00 98.31 581 VAL A N 1
ATOM 4156 C CA . VAL A 1 581 ? 16.968 -6.658 11.332 1.00 98.31 581 VAL A CA 1
ATOM 4157 C C . VAL A 1 581 ? 15.566 -7.016 10.857 1.00 98.31 581 VAL A C 1
ATOM 4159 O O . VAL A 1 581 ? 14.679 -7.230 11.678 1.00 98.31 581 VAL A O 1
ATOM 4162 N N . LEU A 1 582 ? 15.344 -7.061 9.545 1.00 96.69 582 LEU A N 1
ATOM 4163 C CA . LEU A 1 582 ? 14.130 -7.618 8.954 1.00 96.69 582 LEU A CA 1
ATOM 4164 C C . LEU A 1 582 ? 14.321 -9.130 8.816 1.00 96.69 582 LEU A C 1
ATOM 4166 O O . LEU A 1 582 ? 15.157 -9.586 8.038 1.00 96.69 582 LEU A O 1
ATOM 4170 N N . ASP A 1 583 ? 13.559 -9.901 9.583 1.00 94.56 583 ASP A N 1
ATOM 4171 C CA . ASP A 1 583 ? 13.694 -11.355 9.666 1.00 94.56 583 ASP A CA 1
ATOM 4172 C C . ASP A 1 583 ? 12.438 -12.029 9.103 1.00 94.56 583 ASP A C 1
ATOM 4174 O O . ASP A 1 583 ? 11.390 -12.054 9.749 1.00 94.56 583 ASP A O 1
ATOM 4178 N N . GLY A 1 584 ? 12.521 -12.501 7.854 1.00 91.06 584 GLY A N 1
ATOM 4179 C CA . GLY A 1 584 ? 11.417 -13.177 7.161 1.00 91.06 584 GLY A CA 1
ATOM 4180 C C . GLY A 1 584 ? 10.192 -12.304 6.856 1.00 91.06 584 GLY A C 1
ATOM 4181 O O . GLY A 1 584 ? 9.142 -12.827 6.488 1.00 91.06 584 GLY A O 1
ATOM 4182 N N . VAL A 1 585 ? 10.295 -10.979 7.000 1.00 91.44 585 VAL A N 1
ATOM 4183 C CA . VAL A 1 585 ? 9.193 -10.028 6.774 1.00 91.44 585 VAL A CA 1
ATOM 4184 C C . VAL A 1 585 ? 9.363 -9.231 5.486 1.00 91.44 585 VAL A C 1
ATOM 4186 O O . VAL A 1 585 ? 10.477 -8.934 5.060 1.00 91.44 585 VAL A O 1
ATOM 4189 N N . SER A 1 586 ? 8.237 -8.833 4.890 1.00 91.94 586 SER A N 1
ATOM 4190 C CA . SER A 1 586 ? 8.203 -8.039 3.658 1.00 91.94 586 SER A CA 1
ATOM 4191 C C . SER A 1 586 ? 7.456 -6.707 3.842 1.00 91.94 586 SER A C 1
ATOM 4193 O O . SER A 1 586 ? 6.281 -6.616 3.469 1.00 91.94 586 SER A O 1
ATOM 4195 N N . PRO A 1 587 ? 8.071 -5.685 4.474 1.00 93.88 587 PRO A N 1
ATOM 4196 C CA . PRO A 1 587 ? 7.456 -4.368 4.629 1.00 93.88 587 PRO A CA 1
ATOM 4197 C C . PRO A 1 587 ? 7.367 -3.609 3.296 1.00 93.88 587 PRO A C 1
ATOM 4199 O O . PRO A 1 587 ? 8.269 -3.684 2.457 1.00 93.88 587 PRO A O 1
ATOM 4202 N N . VAL A 1 588 ? 6.289 -2.835 3.138 1.00 93.62 588 VAL A N 1
ATOM 4203 C CA . VAL A 1 588 ? 6.032 -1.992 1.962 1.00 93.62 588 VAL A CA 1
ATOM 4204 C C . VAL A 1 588 ? 6.039 -0.524 2.367 1.00 93.62 588 VAL A C 1
ATOM 4206 O O . VAL A 1 588 ? 5.270 -0.091 3.223 1.00 93.62 588 VAL A O 1
ATOM 4209 N N . LEU A 1 589 ? 6.908 0.251 1.726 1.00 95.44 589 LEU A N 1
ATOM 4210 C CA . LEU A 1 589 ? 6.969 1.703 1.827 1.00 95.44 589 LEU A CA 1
ATOM 4211 C C . LEU A 1 589 ? 6.290 2.300 0.590 1.00 95.44 589 LEU A C 1
ATOM 4213 O O . LEU A 1 589 ? 6.938 2.551 -0.428 1.00 95.44 589 LEU A O 1
ATOM 4217 N N . TYR A 1 590 ? 4.971 2.488 0.670 1.00 93.25 590 TYR A N 1
ATOM 4218 C CA . TYR A 1 590 ? 4.187 3.080 -0.412 1.00 93.25 590 TYR A CA 1
ATOM 4219 C C . TYR A 1 590 ? 4.208 4.610 -0.322 1.00 93.25 590 TYR A C 1
ATOM 4221 O O . TYR A 1 590 ? 3.461 5.225 0.442 1.00 93.25 590 TYR A O 1
ATOM 4229 N N . VAL A 1 591 ? 5.094 5.222 -1.107 1.00 92.69 591 VAL A N 1
ATOM 4230 C CA . VAL A 1 591 ? 5.341 6.672 -1.136 1.00 92.69 591 VAL A CA 1
ATOM 4231 C C . VAL A 1 591 ? 4.065 7.504 -1.339 1.00 92.69 591 VAL A C 1
ATOM 4233 O O . VAL A 1 591 ? 3.914 8.514 -0.660 1.00 92.69 591 VAL A O 1
ATOM 4236 N N . PRO A 1 592 ? 3.108 7.137 -2.212 1.00 89.50 592 PRO A N 1
ATOM 4237 C CA . PRO A 1 592 ? 1.941 7.984 -2.475 1.00 89.50 592 PRO A CA 1
ATOM 4238 C C . PRO A 1 592 ? 0.982 8.186 -1.291 1.00 89.50 592 PRO A C 1
ATOM 4240 O O . PRO A 1 592 ? 0.165 9.112 -1.347 1.00 89.50 592 PRO A O 1
ATOM 4243 N N . TRP A 1 593 ? 1.062 7.346 -0.252 1.00 88.75 593 TRP A N 1
ATOM 4244 C CA . TRP A 1 593 ? 0.337 7.531 1.015 1.00 88.75 593 TRP A CA 1
ATOM 4245 C C . TRP A 1 593 ? 1.091 8.407 2.023 1.00 88.75 593 TRP A C 1
ATOM 4247 O O . TRP A 1 593 ? 0.523 8.794 3.041 1.00 88.75 593 TRP A O 1
ATOM 4257 N N . MET A 1 594 ? 2.356 8.724 1.760 1.00 89.94 594 MET A N 1
ATOM 4258 C CA . MET A 1 594 ? 3.205 9.568 2.598 1.00 89.94 594 MET A CA 1
ATOM 4259 C C . MET A 1 594 ? 2.941 11.061 2.309 1.00 89.94 594 MET A C 1
ATOM 4261 O O . MET A 1 594 ? 1.909 11.425 1.738 1.00 89.94 594 MET A O 1
ATOM 4265 N N . ALA A 1 595 ? 3.821 11.956 2.758 1.00 82.44 595 ALA A N 1
ATOM 4266 C CA . ALA A 1 595 ? 3.651 13.392 2.555 1.00 82.44 595 ALA A CA 1
ATOM 4267 C C . ALA A 1 595 ? 3.645 13.771 1.063 1.00 82.44 595 ALA A C 1
ATOM 4269 O O . ALA A 1 595 ? 4.520 13.378 0.291 1.00 82.44 595 ALA A O 1
ATOM 4270 N N . ARG A 1 596 ? 2.659 14.588 0.669 1.00 82.00 596 ARG A N 1
ATOM 4271 C CA . ARG A 1 596 ? 2.505 15.056 -0.717 1.00 82.00 596 ARG A CA 1
ATOM 4272 C C . ARG A 1 596 ? 3.595 16.028 -1.146 1.00 82.00 596 ARG A C 1
ATOM 4274 O O . ARG A 1 596 ? 3.953 16.021 -2.312 1.00 82.00 596 ARG A O 1
ATOM 4281 N N . ASP A 1 597 ? 4.145 16.808 -0.220 1.00 83.19 597 ASP A N 1
ATOM 4282 C CA . ASP A 1 597 ? 5.185 17.806 -0.516 1.00 83.19 597 ASP A CA 1
ATOM 4283 C C . ASP A 1 597 ? 6.588 17.192 -0.686 1.00 83.19 597 ASP A C 1
ATOM 4285 O O . ASP A 1 597 ? 7.560 17.901 -0.946 1.00 83.19 597 ASP A O 1
ATOM 4289 N N . GLY A 1 598 ? 6.694 15.866 -0.580 1.00 86.88 598 GLY A N 1
ATOM 4290 C CA . GLY A 1 598 ? 7.932 15.105 -0.688 1.00 86.88 598 GLY A CA 1
ATOM 4291 C C . GLY A 1 598 ? 8.221 14.310 0.579 1.00 86.88 598 GLY A C 1
ATOM 4292 O O . GLY A 1 598 ? 7.722 14.620 1.663 1.00 86.88 598 GLY A O 1
ATOM 4293 N N . VAL A 1 599 ? 9.029 13.262 0.437 1.00 92.56 599 VAL A N 1
ATOM 4294 C CA . VAL A 1 599 ? 9.350 12.349 1.539 1.00 92.56 599 VAL A CA 1
ATOM 4295 C C . VAL A 1 599 ? 10.825 11.981 1.546 1.00 92.56 599 VAL A C 1
ATOM 4297 O O . VAL A 1 599 ? 11.434 11.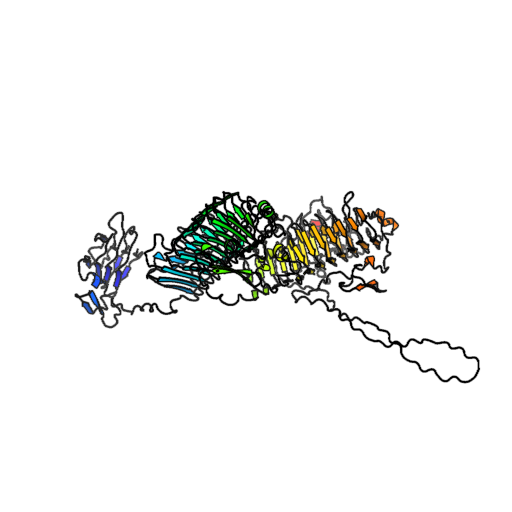738 0.502 1.00 92.56 599 VAL A O 1
ATOM 4300 N N . ARG A 1 600 ? 11.391 11.906 2.749 1.00 94.56 600 ARG A N 1
ATOM 4301 C CA . ARG A 1 600 ? 12.744 11.415 2.989 1.00 94.56 600 ARG A CA 1
ATOM 4302 C C . ARG A 1 600 ? 12.699 10.028 3.616 1.00 94.56 600 ARG A C 1
ATOM 4304 O O . ARG A 1 600 ? 12.155 9.854 4.699 1.00 94.56 600 ARG A O 1
ATOM 4311 N N . ILE A 1 601 ? 13.292 9.040 2.965 1.00 96.94 601 ILE A N 1
ATOM 4312 C CA . ILE A 1 601 ? 13.352 7.659 3.440 1.00 96.94 601 ILE A CA 1
ATOM 4313 C C . ILE A 1 601 ? 14.817 7.294 3.659 1.00 96.94 601 ILE A C 1
ATOM 4315 O O . ILE A 1 601 ? 15.608 7.309 2.723 1.00 96.94 601 ILE A O 1
ATOM 4319 N N . VAL A 1 602 ? 15.187 6.953 4.889 1.00 97.38 602 VAL A N 1
ATOM 4320 C CA . VAL A 1 602 ? 16.544 6.541 5.260 1.00 97.38 602 VAL A CA 1
ATOM 4321 C C . VAL A 1 602 ? 16.508 5.100 5.751 1.00 97.38 602 VAL A C 1
ATOM 4323 O O . VAL A 1 602 ? 15.824 4.790 6.723 1.00 97.38 602 VAL A O 1
ATOM 4326 N N . VAL A 1 603 ? 17.265 4.227 5.098 1.00 98.12 603 VAL A N 1
ATOM 4327 C CA . VAL A 1 603 ? 17.439 2.816 5.450 1.00 98.12 603 VAL A CA 1
ATOM 4328 C C . VAL A 1 603 ? 18.930 2.606 5.680 1.00 98.12 603 VAL A C 1
ATOM 4330 O O . VAL A 1 603 ? 19.699 2.560 4.728 1.00 98.12 603 VAL A O 1
ATOM 4333 N N . GLN A 1 604 ? 19.340 2.546 6.941 1.00 97.62 604 GLN A N 1
ATOM 4334 C CA . GLN A 1 604 ? 20.744 2.552 7.343 1.00 97.62 604 GLN A CA 1
ATOM 4335 C C . GLN A 1 604 ? 21.039 1.400 8.301 1.00 97.62 604 GLN A C 1
ATOM 4337 O O . GLN A 1 604 ? 20.319 1.230 9.287 1.00 97.62 604 GLN A O 1
ATOM 4342 N N . ASN A 1 605 ? 22.122 0.655 8.078 1.00 97.19 605 ASN A N 1
ATOM 4343 C CA . ASN A 1 605 ? 22.491 -0.485 8.927 1.00 97.19 605 ASN A CA 1
ATOM 4344 C C . ASN A 1 605 ? 21.318 -1.474 9.067 1.00 97.19 605 ASN A C 1
ATOM 4346 O O . ASN A 1 605 ? 20.888 -1.787 10.179 1.00 97.19 605 ASN A O 1
ATOM 4350 N N . VAL A 1 606 ? 20.723 -1.888 7.945 1.00 98.31 606 VAL A N 1
ATOM 4351 C CA . VAL A 1 606 ? 19.569 -2.800 7.938 1.00 98.31 606 VAL A CA 1
ATOM 4352 C C . VAL A 1 606 ? 19.978 -4.167 7.412 1.00 98.31 606 VAL A C 1
ATOM 4354 O O . VAL A 1 606 ? 20.580 -4.268 6.348 1.00 98.31 606 VAL A O 1
ATOM 4357 N N . SER A 1 607 ? 19.612 -5.225 8.130 1.00 98.00 607 SER A N 1
ATOM 4358 C CA . SER A 1 607 ? 19.852 -6.602 7.696 1.00 98.00 607 SER A CA 1
ATOM 4359 C C . SER A 1 607 ? 18.568 -7.235 7.156 1.00 98.00 607 SER A C 1
ATOM 4361 O O . SER A 1 607 ? 17.548 -7.220 7.841 1.00 98.00 607 SER A O 1
ATOM 4363 N N . LEU A 1 608 ? 18.611 -7.811 5.953 1.00 96.69 608 LEU A N 1
ATOM 4364 C CA . LEU A 1 608 ? 17.511 -8.552 5.325 1.00 96.69 608 LEU A CA 1
ATOM 4365 C C . LEU A 1 608 ? 17.808 -10.056 5.396 1.00 96.69 608 LEU A C 1
ATOM 4367 O O . LEU A 1 608 ? 18.619 -10.575 4.624 1.00 96.69 608 LEU A O 1
ATOM 4371 N N . LEU A 1 609 ? 17.171 -10.757 6.332 1.00 93.56 609 LEU A N 1
ATOM 4372 C CA . LEU A 1 609 ? 17.426 -12.172 6.611 1.00 93.56 609 LEU A CA 1
ATOM 4373 C C . LEU A 1 609 ? 16.215 -13.050 6.283 1.00 93.56 609 LEU A C 1
ATOM 4375 O O . LEU A 1 609 ? 15.073 -12.591 6.266 1.00 93.56 609 LEU A O 1
ATOM 4379 N N . ASN A 1 610 ? 16.472 -14.341 6.063 1.00 89.94 610 ASN A N 1
ATOM 4380 C CA . ASN A 1 610 ? 15.450 -15.392 5.976 1.00 89.94 610 ASN A CA 1
ATOM 4381 C C . ASN A 1 610 ? 14.320 -15.108 4.967 1.00 89.94 610 ASN A C 1
ATOM 4383 O O . ASN A 1 610 ? 13.157 -15.397 5.239 1.00 89.94 610 ASN A O 1
ATOM 4387 N N . GLY A 1 611 ? 14.642 -14.553 3.795 1.00 89.00 611 GLY A N 1
ATOM 4388 C CA . GLY A 1 611 ? 13.632 -14.227 2.783 1.00 89.00 611 GLY A CA 1
ATOM 4389 C C . GLY A 1 611 ? 13.014 -12.838 2.929 1.00 89.00 611 GLY A C 1
ATOM 4390 O O . GLY A 1 611 ? 12.043 -12.558 2.233 1.00 89.00 611 GLY A O 1
ATOM 4391 N N . ALA A 1 612 ? 13.527 -11.977 3.814 1.00 93.62 612 ALA A N 1
ATOM 4392 C CA . ALA A 1 612 ? 13.003 -10.625 3.982 1.00 93.62 612 ALA A CA 1
ATOM 4393 C C . ALA A 1 612 ? 13.182 -9.772 2.717 1.00 93.62 612 ALA A C 1
ATOM 4395 O O . ALA A 1 612 ? 14.245 -9.770 2.089 1.00 93.62 612 ALA A O 1
ATOM 4396 N N . VAL A 1 613 ? 12.148 -9.002 2.372 1.00 94.12 613 VAL A N 1
ATOM 4397 C CA . VAL A 1 613 ? 12.150 -8.140 1.186 1.00 94.12 613 VAL A CA 1
ATOM 4398 C C . VAL A 1 613 ? 11.652 -6.746 1.540 1.00 94.12 613 VAL A C 1
ATOM 4400 O O . VAL A 1 613 ? 10.517 -6.573 1.974 1.00 94.12 613 VAL A O 1
ATOM 4403 N N . LEU A 1 614 ? 12.489 -5.734 1.328 1.00 96.50 614 LEU A N 1
ATOM 4404 C CA . LEU A 1 614 ? 12.088 -4.343 1.510 1.00 96.50 614 LEU A CA 1
ATOM 4405 C C . LEU A 1 614 ? 11.555 -3.785 0.188 1.00 96.50 614 LEU A C 1
ATOM 4407 O O . LEU A 1 614 ? 12.304 -3.674 -0.783 1.00 96.50 614 LEU A O 1
ATOM 4411 N N . TYR A 1 615 ? 10.276 -3.409 0.161 1.00 95.44 615 TYR A N 1
ATOM 4412 C CA . TYR A 1 615 ? 9.651 -2.782 -1.003 1.00 95.44 615 TYR A CA 1
ATOM 4413 C C . TYR A 1 615 ? 9.576 -1.270 -0.811 1.00 95.44 615 TYR A C 1
ATOM 4415 O O . TYR A 1 615 ? 8.994 -0.798 0.166 1.00 95.44 615 TYR A O 1
ATOM 4423 N N . VAL A 1 616 ? 10.099 -0.507 -1.770 1.00 96.94 616 VAL A N 1
ATOM 4424 C CA . VAL A 1 616 ? 9.853 0.936 -1.884 1.00 96.94 616 VAL A CA 1
ATOM 4425 C C . VAL A 1 616 ? 9.109 1.191 -3.185 1.00 96.94 616 VAL A C 1
ATOM 4427 O O . VAL A 1 616 ? 9.627 0.955 -4.279 1.00 96.94 616 VAL A O 1
ATOM 4430 N N . MET A 1 617 ? 7.863 1.637 -3.056 1.00 94.25 617 MET A N 1
ATOM 4431 C CA . MET A 1 617 ? 6.923 1.732 -4.166 1.00 94.25 617 MET A CA 1
ATOM 4432 C C . MET A 1 617 ? 6.516 3.186 -4.390 1.00 94.25 617 MET A C 1
ATOM 4434 O O . MET A 1 617 ? 5.976 3.840 -3.497 1.00 94.25 617 MET A O 1
ATOM 4438 N N . GLY A 1 618 ? 6.791 3.677 -5.596 1.00 91.56 618 GLY A N 1
ATOM 4439 C CA . GLY A 1 618 ? 6.325 4.959 -6.104 1.00 91.56 618 GLY A CA 1
ATOM 4440 C C . GLY A 1 618 ? 4.857 4.930 -6.542 1.00 91.56 618 GLY A C 1
ATOM 4441 O O . GLY A 1 618 ? 4.121 3.971 -6.309 1.00 91.56 618 GLY A O 1
ATOM 4442 N N . GLY A 1 619 ? 4.426 6.006 -7.199 1.00 84.31 619 GLY A N 1
ATOM 4443 C CA . GLY A 1 619 ? 3.059 6.170 -7.697 1.00 84.31 619 GLY A CA 1
ATOM 4444 C C . GLY A 1 619 ? 2.712 5.289 -8.894 1.00 84.31 619 GLY A C 1
ATOM 4445 O O . GLY A 1 619 ? 3.573 4.931 -9.696 1.00 84.31 619 GLY A O 1
ATOM 4446 N N . GLY A 1 620 ? 1.422 4.991 -9.049 1.00 72.50 620 GLY A N 1
ATOM 4447 C CA . GLY A 1 620 ? 0.880 4.425 -10.284 1.00 72.50 620 GLY A CA 1
ATOM 4448 C C . GLY A 1 620 ? 0.877 5.439 -11.435 1.00 72.50 620 GLY A C 1
ATOM 4449 O O . GLY A 1 620 ? 0.926 6.654 -11.221 1.00 72.50 620 GLY A O 1
ATOM 4450 N N . ALA A 1 621 ? 0.782 4.947 -12.675 1.00 59.62 621 ALA A N 1
ATOM 4451 C CA . ALA A 1 621 ? 0.869 5.770 -13.887 1.00 59.62 621 ALA A CA 1
ATOM 4452 C C . ALA A 1 621 ? -0.204 6.880 -13.975 1.00 59.62 621 ALA A C 1
ATOM 4454 O O . ALA A 1 621 ? 0.057 7.943 -14.539 1.00 59.62 621 ALA A O 1
ATOM 4455 N N . LEU A 1 622 ? -1.389 6.680 -13.380 1.00 51.44 622 LEU A N 1
ATOM 4456 C CA . LEU A 1 622 ? -2.489 7.654 -13.435 1.00 51.44 622 LEU A CA 1
ATOM 4457 C C . LEU A 1 622 ? -2.250 8.924 -12.615 1.00 51.44 622 LEU A C 1
ATOM 4459 O O . LEU A 1 622 ? -2.759 9.974 -13.006 1.00 51.44 622 LEU A O 1
ATOM 4463 N N . ARG A 1 623 ? -1.467 8.877 -11.524 1.00 48.66 623 ARG A N 1
ATOM 4464 C CA . ARG A 1 623 ? -1.181 10.098 -10.744 1.00 48.66 623 ARG A CA 1
ATOM 4465 C C . ARG A 1 623 ? -0.398 11.136 -11.559 1.00 48.66 623 ARG A C 1
ATOM 4467 O O . ARG A 1 623 ? -0.493 12.314 -11.254 1.00 48.66 623 ARG A O 1
ATOM 4474 N N . GLY A 1 624 ? 0.318 10.723 -12.610 1.00 37.78 624 GLY A N 1
ATOM 4475 C CA . GLY A 1 624 ? 1.074 11.627 -13.485 1.00 37.78 624 GLY A CA 1
ATOM 4476 C C . GLY A 1 624 ? 0.357 12.075 -14.766 1.00 37.78 624 GLY A C 1
ATOM 4477 O O . GLY A 1 624 ? 0.938 12.841 -15.529 1.00 37.78 624 GLY A O 1
ATOM 4478 N N . ALA A 1 625 ? -0.861 11.593 -15.052 1.00 36.78 625 ALA A N 1
ATOM 4479 C CA . ALA A 1 625 ? -1.528 11.825 -16.343 1.00 36.78 625 ALA A CA 1
ATOM 4480 C C . ALA A 1 625 ? -2.458 13.058 -16.376 1.00 36.78 625 ALA A C 1
ATOM 4482 O O . ALA A 1 625 ? -2.991 13.402 -17.432 1.00 36.78 625 ALA A O 1
ATOM 4483 N N . VAL A 1 626 ? -2.650 13.764 -15.255 1.00 35.59 626 VAL A N 1
ATOM 4484 C CA . VAL A 1 626 ? -3.440 15.006 -15.220 1.00 35.59 626 VAL A CA 1
ATOM 4485 C C . VAL A 1 626 ? -2.555 16.172 -15.656 1.00 35.59 626 VAL A C 1
ATOM 4487 O O . VAL A 1 626 ? -1.939 16.829 -14.834 1.00 35.59 626 VAL A O 1
ATOM 4490 N N . ALA A 1 627 ? -2.516 16.424 -16.964 1.00 30.09 627 ALA A N 1
ATOM 4491 C CA . ALA A 1 627 ? -1.745 17.487 -17.611 1.00 30.09 627 ALA A CA 1
ATOM 4492 C C . ALA A 1 627 ? -0.216 17.355 -17.466 1.00 30.09 627 ALA A C 1
ATOM 4494 O O . ALA A 1 627 ? 0.344 17.237 -16.380 1.00 30.09 627 ALA A O 1
ATOM 4495 N N . ALA A 1 628 ? 0.485 17.451 -18.596 1.00 29.11 628 ALA A N 1
ATOM 4496 C CA . ALA A 1 628 ? 1.925 17.669 -18.618 1.00 29.11 628 ALA A CA 1
ATOM 4497 C C . ALA A 1 628 ? 2.263 18.909 -17.761 1.00 29.11 628 ALA A C 1
ATOM 4499 O O . ALA A 1 628 ? 2.054 20.036 -18.201 1.00 29.11 628 ALA A O 1
ATOM 4500 N N . GLY A 1 629 ? 2.710 18.701 -16.519 1.00 31.44 629 GLY A N 1
ATOM 4501 C CA . GLY A 1 629 ? 3.045 19.772 -15.574 1.00 31.44 629 GLY A CA 1
ATOM 4502 C C . GLY A 1 629 ? 2.441 19.659 -14.170 1.00 31.44 629 GLY A C 1
ATOM 4503 O O . GLY A 1 629 ? 2.886 20.399 -13.296 1.00 31.44 629 GLY A O 1
ATOM 4504 N N . SER A 1 630 ? 1.487 18.757 -13.906 1.00 37.28 630 SER A N 1
ATOM 4505 C CA . SER A 1 630 ? 1.028 18.500 -12.531 1.00 37.28 630 SER A CA 1
ATOM 4506 C C . SER A 1 630 ? 1.881 17.402 -11.886 1.00 37.28 630 SER A C 1
ATOM 4508 O O . SER A 1 630 ? 1.518 16.228 -11.865 1.00 37.28 630 SER A O 1
ATOM 4510 N N . ASP A 1 631 ? 3.064 17.772 -11.391 1.00 43.94 631 ASP A N 1
ATOM 4511 C CA . ASP A 1 631 ? 3.868 16.923 -10.502 1.00 43.94 631 ASP A CA 1
ATOM 4512 C C . ASP A 1 631 ? 3.164 16.848 -9.118 1.00 43.94 631 ASP A C 1
ATOM 4514 O O . ASP A 1 631 ? 3.649 17.412 -8.143 1.00 43.94 631 ASP A O 1
ATOM 4518 N N . GLU A 1 632 ? 1.982 16.211 -9.015 1.00 54.62 632 GLU A N 1
ATOM 4519 C CA . GLU A 1 632 ? 1.183 16.184 -7.763 1.00 54.62 632 GLU A CA 1
ATOM 4520 C C . GLU A 1 632 ? 1.892 15.490 -6.582 1.00 54.62 632 GLU A C 1
ATOM 4522 O O . GLU A 1 632 ? 1.458 15.617 -5.436 1.00 54.62 632 GLU A O 1
ATOM 4527 N N . GLY A 1 633 ? 2.974 14.750 -6.840 1.00 67.81 633 GLY A N 1
ATOM 4528 C CA . GLY A 1 633 ? 3.847 14.208 -5.804 1.00 67.81 633 GLY A CA 1
ATOM 4529 C C . GLY A 1 633 ? 5.151 14.990 -5.721 1.00 67.81 633 GLY A C 1
ATOM 4530 O O . GLY A 1 633 ? 5.879 15.085 -6.708 1.00 67.81 633 GLY A O 1
ATOM 4531 N N . GLY A 1 634 ? 5.470 15.492 -4.533 1.00 83.56 634 GLY A N 1
ATOM 4532 C CA . GLY A 1 634 ? 6.778 16.043 -4.218 1.00 83.56 634 GLY A CA 1
ATOM 4533 C C . GLY A 1 634 ? 7.893 14.992 -4.312 1.00 83.56 634 GLY A C 1
ATOM 4534 O O . GLY A 1 634 ? 7.631 13.785 -4.357 1.00 83.56 634 GLY A O 1
ATOM 4535 N N . PRO A 1 635 ? 9.156 15.441 -4.363 1.00 91.56 635 PRO A N 1
ATOM 4536 C CA . PRO A 1 635 ? 10.301 14.575 -4.608 1.00 91.56 635 PRO A CA 1
ATOM 4537 C C . PRO A 1 635 ? 10.530 13.572 -3.472 1.00 91.56 635 PRO A C 1
ATOM 4539 O O . PRO A 1 635 ? 10.276 13.849 -2.297 1.00 91.56 635 PRO A O 1
ATOM 4542 N N . VAL A 1 636 ? 11.072 12.411 -3.831 1.00 94.31 636 VAL A N 1
ATOM 4543 C CA . VAL A 1 636 ? 11.487 11.363 -2.893 1.00 94.31 636 VAL A CA 1
ATOM 4544 C C . VAL A 1 636 ? 13.003 11.388 -2.743 1.00 94.31 636 VAL A C 1
ATOM 4546 O O . VAL A 1 636 ? 13.713 11.201 -3.727 1.00 94.31 636 VAL A O 1
ATOM 4549 N N . GLU A 1 637 ? 13.506 11.566 -1.524 1.00 95.69 637 GLU A N 1
ATOM 4550 C CA . GLU A 1 637 ? 14.906 11.281 -1.182 1.00 95.69 637 GLU A CA 1
ATOM 4551 C C . GLU A 1 637 ? 14.960 9.912 -0.494 1.00 95.69 637 GLU A C 1
ATOM 4553 O O . GLU A 1 637 ? 14.657 9.809 0.691 1.00 95.69 637 GLU A O 1
ATOM 4558 N N . LEU A 1 638 ? 15.317 8.856 -1.228 1.00 97.44 638 LEU A N 1
ATOM 4559 C CA . LEU A 1 638 ? 15.566 7.528 -0.662 1.00 97.44 638 LEU A CA 1
ATOM 4560 C C . LEU A 1 638 ? 17.074 7.331 -0.508 1.00 97.44 638 LEU A C 1
ATOM 4562 O O . LEU A 1 638 ? 17.799 7.388 -1.496 1.00 97.44 638 LEU A O 1
ATOM 4566 N N . SER A 1 639 ? 17.534 7.038 0.703 1.00 97.62 639 SER A N 1
ATOM 4567 C CA . SER A 1 639 ? 18.926 6.700 1.002 1.00 97.62 639 SER A CA 1
ATOM 4568 C C . SER A 1 639 ? 19.000 5.335 1.670 1.00 97.62 639 SER A C 1
ATOM 4570 O O . SER A 1 639 ? 18.621 5.191 2.832 1.00 97.62 639 SER A O 1
ATOM 4572 N N . VAL A 1 640 ? 19.482 4.340 0.932 1.00 98.06 640 VAL A N 1
ATOM 4573 C CA . VAL A 1 640 ? 19.747 2.984 1.416 1.00 98.06 640 VAL A CA 1
ATOM 4574 C C . VAL A 1 640 ? 21.256 2.822 1.547 1.00 98.06 640 VAL A C 1
ATOM 4576 O O . VAL A 1 640 ? 21.952 2.864 0.540 1.00 98.06 640 VAL A O 1
ATOM 4579 N N . CYS A 1 641 ? 21.776 2.648 2.756 1.00 97.50 641 CYS A N 1
ATOM 4580 C CA . CYS A 1 641 ? 23.205 2.441 2.972 1.00 97.50 641 CYS A CA 1
ATOM 4581 C C . CYS A 1 641 ? 23.478 1.402 4.053 1.00 97.50 641 CYS A C 1
ATOM 4583 O O . CYS A 1 641 ? 22.640 1.172 4.930 1.00 97.50 641 CYS A O 1
ATOM 4585 N N . ASP A 1 642 ? 24.662 0.790 3.993 1.00 96.38 642 ASP A N 1
ATOM 4586 C CA . ASP A 1 642 ? 25.096 -0.215 4.964 1.00 96.38 642 ASP A CA 1
ATOM 4587 C C . ASP A 1 642 ? 24.045 -1.337 5.138 1.00 96.38 642 ASP A C 1
ATOM 4589 O O . ASP A 1 642 ? 23.747 -1.785 6.247 1.00 96.38 642 ASP A O 1
ATOM 4593 N N . VAL A 1 643 ? 23.398 -1.744 4.038 1.00 98.00 643 VAL A N 1
ATOM 4594 C CA . VAL A 1 643 ? 22.403 -2.822 4.043 1.00 98.00 643 VAL A CA 1
ATOM 4595 C C . VAL A 1 643 ? 23.077 -4.145 3.732 1.00 98.00 643 VAL A C 1
ATOM 4597 O O . VAL A 1 643 ? 23.783 -4.285 2.733 1.00 98.00 643 VAL A O 1
ATOM 4600 N N . GLU A 1 644 ? 22.805 -5.142 4.564 1.00 95.69 644 GLU A N 1
ATOM 4601 C CA . GLU A 1 644 ? 23.288 -6.505 4.377 1.00 95.69 644 GLU A CA 1
ATOM 4602 C C . GLU A 1 644 ? 22.107 -7.439 4.121 1.00 95.69 644 GLU A C 1
ATOM 4604 O O . GLU A 1 644 ? 21.165 -7.482 4.906 1.00 95.69 644 GLU A O 1
ATOM 4609 N N . ALA A 1 645 ? 22.131 -8.214 3.040 1.00 94.38 645 ALA A N 1
ATOM 4610 C CA . ALA A 1 645 ? 21.098 -9.211 2.772 1.00 94.38 645 ALA A CA 1
ATOM 4611 C C . ALA A 1 645 ? 21.701 -10.604 2.629 1.00 94.38 645 ALA A C 1
ATOM 4613 O O . ALA A 1 645 ? 22.680 -10.790 1.906 1.00 94.38 645 ALA A O 1
ATOM 4614 N N . LEU A 1 646 ? 21.067 -11.584 3.274 1.00 90.06 646 LEU A N 1
ATOM 4615 C CA . LEU A 1 646 ? 21.336 -13.004 3.076 1.00 90.06 646 LEU A CA 1
ATOM 4616 C C . LEU A 1 646 ? 20.024 -13.711 2.737 1.00 90.06 646 LEU A C 1
ATOM 4618 O O . LEU A 1 646 ? 19.195 -13.974 3.609 1.00 90.06 646 LEU A O 1
ATOM 4622 N N . ASN A 1 647 ? 19.855 -14.030 1.454 1.00 90.56 647 ASN A N 1
ATOM 4623 C CA . ASN A 1 647 ? 18.588 -14.485 0.876 1.00 90.56 647 ASN A CA 1
ATOM 4624 C C . ASN A 1 647 ? 17.454 -13.469 1.096 1.00 90.56 647 ASN A C 1
ATOM 4626 O O . ASN A 1 647 ? 16.317 -13.856 1.339 1.00 90.56 647 ASN A O 1
ATOM 4630 N N . GLY A 1 648 ? 17.777 -12.178 1.056 1.00 91.69 648 GLY A N 1
ATOM 4631 C CA . GLY A 1 648 ? 16.813 -11.080 1.062 1.00 91.69 648 GLY A CA 1
ATOM 4632 C C . GLY A 1 648 ? 16.938 -10.241 -0.207 1.00 91.69 648 GLY A C 1
ATOM 4633 O O . GLY A 1 648 ? 17.878 -10.423 -0.983 1.00 91.69 648 GLY A O 1
ATOM 4634 N N . ALA A 1 649 ? 16.000 -9.319 -0.422 1.00 94.62 649 ALA A N 1
ATOM 4635 C CA . ALA A 1 649 ? 16.022 -8.443 -1.594 1.00 94.62 649 ALA A CA 1
ATOM 4636 C C . ALA A 1 649 ? 15.544 -7.018 -1.298 1.00 94.62 649 ALA A C 1
ATOM 4638 O O . ALA A 1 649 ? 14.706 -6.782 -0.426 1.00 94.62 649 ALA A O 1
ATOM 4639 N N . LEU A 1 650 ? 16.047 -6.074 -2.090 1.00 96.69 650 LEU A N 1
ATOM 4640 C CA . LEU A 1 650 ? 15.512 -4.720 -2.201 1.00 96.69 650 LEU A CA 1
ATOM 4641 C C . LEU A 1 650 ? 14.705 -4.607 -3.498 1.00 96.69 650 LEU A C 1
ATOM 4643 O O . LEU A 1 650 ? 15.209 -4.935 -4.575 1.00 96.69 650 LEU A O 1
ATOM 4647 N N . VAL A 1 651 ? 13.469 -4.123 -3.403 1.00 95.75 651 VAL A N 1
ATOM 4648 C CA . VAL A 1 651 ? 12.578 -3.940 -4.555 1.00 95.75 651 VAL A CA 1
ATOM 4649 C C . VAL A 1 651 ? 12.212 -2.467 -4.690 1.00 95.75 651 VAL A C 1
ATOM 4651 O O . VAL A 1 651 ? 11.637 -1.879 -3.775 1.00 95.75 651 VAL A O 1
ATOM 4654 N N . LEU A 1 652 ? 12.507 -1.887 -5.853 1.00 96.75 652 LEU A N 1
ATOM 4655 C CA . LEU A 1 652 ? 12.065 -0.552 -6.253 1.00 96.75 652 LEU A CA 1
ATOM 4656 C C . LEU A 1 652 ? 11.040 -0.686 -7.379 1.00 96.75 652 LEU A C 1
ATOM 4658 O O . LEU A 1 652 ? 11.292 -1.362 -8.380 1.00 96.75 652 LEU A O 1
ATOM 4662 N N . SER A 1 653 ? 9.880 -0.054 -7.224 1.00 93.19 653 SER A N 1
ATOM 4663 C CA . SER A 1 653 ? 8.785 -0.183 -8.189 1.00 93.19 653 SER A CA 1
ATOM 4664 C C . SER A 1 653 ? 7.962 1.095 -8.325 1.00 93.19 653 SER A C 1
ATOM 4666 O O . SER A 1 653 ? 7.993 1.955 -7.447 1.00 93.19 653 SER A O 1
ATOM 4668 N N . GLY A 1 654 ? 7.216 1.212 -9.422 1.00 90.94 654 GLY A N 1
ATOM 4669 C CA . GLY A 1 654 ? 6.311 2.327 -9.685 1.00 90.94 654 GLY A CA 1
ATOM 4670 C C . GLY A 1 654 ? 7.009 3.575 -10.227 1.00 90.94 654 GLY A C 1
ATOM 4671 O O . GLY A 1 654 ? 8.151 3.542 -10.686 1.00 90.94 654 GLY A O 1
ATOM 4672 N N . THR A 1 655 ? 6.289 4.694 -10.201 1.00 91.75 655 THR A N 1
ATOM 4673 C CA . THR A 1 655 ? 6.733 5.980 -10.751 1.00 91.75 655 THR A CA 1
ATOM 4674 C C . THR A 1 655 ? 7.274 6.889 -9.658 1.00 91.75 655 THR A C 1
ATOM 4676 O O . THR A 1 655 ? 6.576 7.174 -8.682 1.00 91.75 655 THR A O 1
ATOM 4679 N N . PHE A 1 656 ? 8.484 7.407 -9.857 1.00 93.81 656 PHE A N 1
ATOM 4680 C CA . PHE A 1 656 ? 9.084 8.412 -8.983 1.00 93.81 656 PHE A CA 1
ATOM 4681 C C . PHE A 1 656 ? 9.068 9.791 -9.656 1.00 93.81 656 PHE A C 1
ATOM 4683 O O . PHE A 1 656 ? 9.567 9.918 -10.784 1.00 93.81 656 PHE A O 1
ATOM 4690 N N . PRO A 1 657 ? 8.493 10.813 -8.989 1.00 90.69 657 PRO A N 1
ATOM 4691 C CA . PRO A 1 657 ? 8.299 12.138 -9.566 1.00 90.69 657 PRO A CA 1
ATOM 4692 C C . PRO A 1 657 ? 9.621 12.888 -9.736 1.00 90.69 657 PRO A C 1
ATOM 4694 O O . PRO A 1 657 ? 10.674 12.478 -9.232 1.00 90.69 657 PRO A O 1
ATOM 4697 N N . ALA A 1 658 ? 9.548 14.018 -10.432 1.00 91.56 658 ALA A N 1
ATOM 4698 C CA . ALA A 1 658 ? 10.696 14.866 -10.702 1.00 91.56 658 ALA A CA 1
ATOM 4699 C C . ALA A 1 658 ? 11.408 15.346 -9.437 1.00 91.56 658 ALA A C 1
ATOM 4701 O O . ALA A 1 658 ? 10.789 15.618 -8.412 1.00 91.56 658 ALA A O 1
ATOM 4702 N N . GLY A 1 659 ? 12.735 15.449 -9.524 1.00 90.44 659 GLY A N 1
ATOM 4703 C CA . GLY A 1 659 ? 13.583 15.843 -8.399 1.00 90.44 659 GLY A CA 1
ATOM 4704 C C . GLY A 1 659 ? 13.829 14.731 -7.377 1.00 90.44 659 GLY A C 1
ATOM 4705 O O . GLY A 1 659 ? 14.594 14.948 -6.442 1.00 90.44 659 GLY A O 1
ATOM 4706 N N . SER A 1 660 ? 13.229 13.547 -7.549 1.00 94.50 660 SER A N 1
ATOM 4707 C CA . SER A 1 660 ? 13.512 12.401 -6.680 1.00 94.50 660 SER A CA 1
ATOM 4708 C C . SER A 1 660 ? 14.931 11.868 -6.896 1.00 94.50 660 SER A C 1
ATOM 4710 O O . SER A 1 660 ? 15.402 11.752 -8.033 1.00 94.50 660 SER A O 1
ATOM 4712 N N . VAL A 1 661 ? 15.587 11.490 -5.802 1.00 96.00 661 VAL A N 1
ATOM 4713 C CA . VAL A 1 661 ? 16.913 10.870 -5.784 1.00 96.00 661 VAL A CA 1
ATOM 4714 C C . VAL A 1 661 ? 16.842 9.611 -4.930 1.00 96.00 661 VAL A C 1
ATOM 4716 O O . VAL A 1 661 ? 16.538 9.667 -3.740 1.00 96.00 661 VAL A O 1
ATOM 4719 N N . LEU A 1 662 ? 17.128 8.472 -5.551 1.00 97.75 662 LEU A N 1
ATOM 4720 C CA . LEU A 1 662 ? 17.182 7.165 -4.914 1.00 97.75 662 LEU A CA 1
ATOM 4721 C C . LEU A 1 662 ? 18.640 6.702 -4.897 1.00 97.75 662 LEU A C 1
ATOM 4723 O O . LEU A 1 662 ? 19.258 6.572 -5.953 1.00 97.75 662 LEU A O 1
ATOM 4727 N N . THR A 1 663 ? 19.208 6.453 -3.723 1.00 97.56 663 THR A N 1
ATOM 4728 C CA . THR A 1 663 ? 20.591 5.992 -3.581 1.00 97.56 663 THR A CA 1
ATOM 4729 C C . THR A 1 663 ? 20.660 4.664 -2.841 1.00 97.56 663 THR A C 1
ATOM 4731 O O . THR A 1 663 ? 19.955 4.451 -1.855 1.00 97.56 663 THR A O 1
ATOM 4734 N N . VAL A 1 664 ? 21.508 3.762 -3.337 1.00 97.56 664 VAL A N 1
ATOM 4735 C CA . VAL A 1 664 ? 21.885 2.512 -2.668 1.00 97.56 664 VAL A CA 1
ATOM 4736 C C . VAL A 1 664 ? 23.408 2.469 -2.591 1.00 97.56 664 VAL A C 1
ATOM 4738 O O . VAL A 1 664 ? 24.074 2.363 -3.621 1.00 97.56 664 VAL A O 1
ATOM 4741 N N . THR A 1 665 ? 23.969 2.599 -1.396 1.00 97.50 665 THR A N 1
ATOM 4742 C CA . THR A 1 665 ? 25.409 2.773 -1.178 1.00 97.50 665 THR A CA 1
ATOM 4743 C C . THR A 1 665 ? 25.958 1.761 -0.181 1.00 97.50 665 THR A C 1
ATOM 4745 O O . THR A 1 665 ? 25.223 1.247 0.658 1.00 97.50 665 THR A O 1
ATOM 4748 N N . ASP A 1 666 ? 27.243 1.422 -0.300 1.00 94.56 666 ASP A N 1
ATOM 4749 C CA . ASP A 1 666 ? 28.011 0.707 0.736 1.00 94.56 666 ASP A CA 1
ATOM 4750 C C . ASP A 1 666 ? 27.321 -0.562 1.296 1.00 94.56 666 ASP A C 1
ATOM 4752 O O . ASP A 1 666 ? 27.360 -0.846 2.488 1.00 94.56 666 ASP A O 1
ATOM 4756 N N . SER A 1 667 ? 26.639 -1.322 0.434 1.00 96.19 667 SER A N 1
ATOM 4757 C CA . SER A 1 667 ? 25.762 -2.437 0.826 1.00 96.19 667 SER A CA 1
ATOM 4758 C C . SER A 1 667 ? 26.245 -3.779 0.261 1.00 96.19 667 SER A C 1
ATOM 4760 O O . SER A 1 667 ? 26.888 -3.835 -0.792 1.00 96.19 667 SER A O 1
ATOM 4762 N N . LEU A 1 668 ? 25.912 -4.880 0.935 1.00 96.31 668 LEU A N 1
ATOM 4763 C CA . LEU A 1 668 ? 26.254 -6.249 0.537 1.00 96.31 668 LEU A CA 1
ATOM 4764 C C . LEU A 1 668 ? 24.987 -7.101 0.469 1.00 96.31 668 LEU A C 1
ATOM 4766 O O . LEU A 1 668 ? 24.451 -7.516 1.493 1.00 96.31 668 LEU A O 1
ATOM 4770 N N . LEU A 1 669 ? 24.521 -7.410 -0.738 1.00 96.00 669 LEU A N 1
ATOM 4771 C CA . LEU A 1 669 ? 23.326 -8.220 -0.940 1.00 96.00 669 LEU A CA 1
ATOM 4772 C C . LEU A 1 669 ? 23.702 -9.561 -1.570 1.00 96.00 669 LEU A C 1
ATOM 4774 O O . LEU A 1 669 ? 24.193 -9.618 -2.701 1.00 96.00 669 LEU A O 1
ATOM 4778 N N . VAL A 1 670 ? 23.471 -10.640 -0.826 1.00 92.06 670 VAL A N 1
ATOM 4779 C CA . VAL A 1 670 ? 23.811 -12.007 -1.218 1.00 92.06 670 VAL A CA 1
ATOM 4780 C C . VAL A 1 670 ? 22.566 -12.885 -1.199 1.00 92.06 670 VAL A C 1
ATOM 4782 O O . VAL A 1 670 ? 21.822 -12.902 -0.220 1.00 92.06 670 VAL A O 1
ATOM 4785 N N . ALA A 1 671 ? 22.363 -13.684 -2.243 1.00 89.31 671 ALA A N 1
ATOM 4786 C CA . ALA A 1 671 ? 21.322 -14.705 -2.265 1.00 89.31 671 ALA A CA 1
ATOM 4787 C C . ALA A 1 671 ? 21.866 -16.049 -2.772 1.00 89.31 671 ALA A C 1
ATOM 4789 O O . ALA A 1 671 ? 22.436 -16.154 -3.853 1.00 89.31 671 ALA A O 1
ATOM 4790 N N . ALA A 1 672 ? 21.689 -17.104 -1.984 1.00 86.94 672 ALA A N 1
ATOM 4791 C CA . ALA A 1 672 ? 22.053 -18.478 -2.338 1.00 86.94 672 ALA A CA 1
ATOM 4792 C C . ALA A 1 672 ? 20.818 -19.348 -2.635 1.00 86.94 672 ALA A C 1
ATOM 4794 O O . ALA A 1 672 ? 20.940 -20.517 -3.001 1.00 86.94 672 ALA A O 1
ATOM 4795 N N . ARG A 1 673 ? 19.616 -18.800 -2.431 1.00 86.56 673 ARG A N 1
ATOM 4796 C CA . ARG A 1 673 ? 18.326 -19.468 -2.622 1.00 86.56 673 ARG A CA 1
ATOM 4797 C C . ARG A 1 673 ? 17.309 -18.476 -3.196 1.00 86.56 673 ARG A C 1
ATOM 4799 O O . ARG A 1 673 ? 17.490 -17.274 -3.006 1.00 86.56 673 ARG A O 1
ATOM 4806 N N . PRO A 1 674 ? 16.245 -18.953 -3.867 1.00 84.88 674 PRO A N 1
ATOM 4807 C CA . PRO A 1 674 ? 15.187 -18.087 -4.382 1.00 84.88 674 PRO A CA 1
ATOM 4808 C C . PRO A 1 674 ? 14.581 -17.185 -3.298 1.00 84.88 674 PRO A C 1
ATOM 4810 O O . PRO A 1 674 ? 14.280 -17.653 -2.199 1.00 84.88 674 PRO A O 1
ATOM 4813 N N . THR A 1 675 ? 14.372 -15.910 -3.630 1.00 81.00 675 THR A N 1
ATOM 4814 C CA . THR A 1 675 ? 13.768 -14.912 -2.735 1.00 81.00 675 THR A CA 1
ATOM 4815 C C . THR A 1 675 ? 12.262 -14.802 -3.021 1.00 81.00 675 THR A C 1
ATOM 4817 O O . THR A 1 675 ? 11.888 -14.632 -4.187 1.00 81.00 675 THR A O 1
ATOM 4820 N N . PRO A 1 676 ? 11.375 -14.888 -2.011 1.00 79.25 676 PRO A N 1
ATOM 4821 C CA . PRO A 1 676 ? 9.929 -14.813 -2.218 1.00 79.25 676 PRO A CA 1
ATOM 4822 C C . PRO A 1 676 ? 9.474 -13.373 -2.510 1.00 79.25 676 PRO A C 1
ATOM 4824 O O . PRO A 1 676 ? 9.367 -12.536 -1.617 1.00 79.25 676 PRO A O 1
ATOM 4827 N N . LEU A 1 677 ? 9.165 -13.075 -3.775 1.00 84.88 677 LEU A N 1
ATOM 4828 C CA . LEU A 1 677 ? 8.662 -11.765 -4.207 1.00 84.88 677 LEU A CA 1
ATOM 4829 C C . LEU A 1 677 ? 7.126 -11.707 -4.126 1.00 84.88 677 LEU A C 1
ATOM 4831 O O . LEU A 1 677 ? 6.435 -11.716 -5.141 1.00 84.88 677 LEU A O 1
ATOM 4835 N N . VAL A 1 678 ? 6.597 -11.689 -2.897 1.00 79.44 678 VAL A N 1
ATOM 4836 C CA . VAL A 1 678 ? 5.163 -11.878 -2.586 1.00 79.44 678 VAL A CA 1
ATOM 4837 C C . VAL A 1 678 ? 4.234 -10.870 -3.282 1.00 79.44 678 VAL A C 1
ATOM 4839 O O . VAL A 1 678 ? 3.134 -11.239 -3.681 1.00 79.44 678 VAL A O 1
ATOM 4842 N N . TYR A 1 679 ? 4.666 -9.619 -3.471 1.00 81.50 679 TYR A N 1
ATOM 4843 C CA . TYR A 1 679 ? 3.824 -8.552 -4.039 1.00 81.50 679 TYR A CA 1
ATOM 4844 C C . TYR A 1 679 ? 4.005 -8.328 -5.548 1.00 81.50 679 TYR A C 1
ATOM 4846 O O . TYR A 1 679 ? 3.424 -7.396 -6.098 1.00 81.50 679 TYR A O 1
ATOM 4854 N N . LEU A 1 680 ? 4.815 -9.144 -6.229 1.00 74.62 680 LEU A N 1
ATOM 4855 C CA . LEU A 1 680 ? 5.002 -9.062 -7.678 1.00 74.62 680 LEU A CA 1
ATOM 4856 C C . LEU A 1 680 ? 4.259 -10.231 -8.357 1.00 74.62 680 LEU A C 1
ATOM 4858 O O . LEU A 1 680 ? 4.805 -11.338 -8.444 1.00 74.62 680 LEU A O 1
ATOM 4862 N N . PRO A 1 681 ? 3.008 -10.032 -8.825 1.00 57.12 681 PRO A N 1
ATOM 4863 C CA . PRO A 1 681 ? 2.269 -11.069 -9.544 1.00 57.12 681 PRO A CA 1
ATOM 4864 C C . PRO A 1 681 ? 3.034 -11.508 -10.804 1.00 57.12 681 PRO A C 1
ATOM 4866 O O . PRO A 1 681 ? 3.684 -10.707 -11.469 1.00 57.12 681 PRO A O 1
ATOM 4869 N N . GLY A 1 682 ? 3.013 -12.811 -11.101 1.00 57.56 682 GLY A N 1
ATOM 4870 C CA . GLY A 1 682 ? 3.833 -13.433 -12.156 1.00 57.56 682 GLY A CA 1
ATOM 4871 C C . GLY A 1 682 ? 5.268 -13.789 -11.735 1.00 57.56 682 GLY A C 1
ATOM 4872 O O . GLY A 1 682 ? 5.896 -14.630 -12.375 1.00 57.56 682 GLY A O 1
ATOM 4873 N N . SER A 1 683 ? 5.753 -13.243 -10.613 1.00 53.06 683 SER A N 1
ATOM 4874 C CA . SER A 1 683 ? 7.086 -13.507 -10.056 1.00 53.06 683 SER A CA 1
ATOM 4875 C C . SER A 1 683 ? 7.071 -14.450 -8.837 1.00 53.06 683 SER A C 1
ATOM 4877 O O . SER A 1 683 ? 8.107 -14.593 -8.185 1.00 53.06 683 SER A O 1
ATOM 4879 N N . GLN A 1 684 ? 5.945 -15.098 -8.494 1.00 45.88 684 GLN A N 1
ATOM 4880 C CA . GLN A 1 684 ? 5.755 -15.794 -7.200 1.00 45.88 684 GLN A CA 1
ATOM 4881 C C . GLN A 1 684 ? 6.769 -16.901 -6.860 1.00 45.88 684 GLN A C 1
ATOM 4883 O O . GLN A 1 684 ? 6.836 -17.376 -5.730 1.00 45.88 684 GLN A O 1
ATOM 4888 N N . SER A 1 685 ? 7.651 -17.267 -7.774 1.00 47.62 685 SER A N 1
ATOM 4889 C CA . SER A 1 685 ? 8.967 -17.769 -7.401 1.00 47.62 685 SER A CA 1
ATOM 4890 C C . SER A 1 685 ? 9.924 -17.274 -8.462 1.00 47.62 685 SER A C 1
ATOM 4892 O O . SER A 1 685 ? 10.015 -17.918 -9.496 1.00 47.62 685 SER A O 1
ATOM 4894 N N . SER A 1 686 ? 10.590 -16.129 -8.277 1.00 56.56 686 SER A N 1
ATOM 4895 C CA . SER A 1 686 ? 11.702 -15.777 -9.161 1.00 56.56 686 SER A CA 1
ATOM 4896 C C . SER A 1 686 ? 12.792 -16.804 -8.866 1.00 56.56 686 SER A C 1
ATOM 4898 O O . SER A 1 686 ? 13.446 -16.710 -7.822 1.00 56.56 686 SER A O 1
ATOM 4900 N N . PRO A 1 687 ? 12.982 -17.828 -9.720 1.00 63.69 687 PRO A N 1
ATOM 4901 C CA . PRO A 1 687 ? 13.889 -18.928 -9.414 1.00 63.69 687 PRO A CA 1
ATOM 4902 C C . PRO A 1 687 ? 15.352 -18.472 -9.483 1.00 63.69 687 PRO A C 1
ATOM 4904 O O . PRO A 1 687 ? 16.248 -19.288 -9.360 1.00 63.69 687 PRO A O 1
ATOM 4907 N N . TYR A 1 688 ? 15.595 -17.180 -9.706 1.00 76.31 688 TYR A N 1
ATOM 4908 C CA . TYR A 1 688 ? 16.887 -16.592 -10.010 1.00 76.31 688 TYR A CA 1
ATOM 4909 C C . TYR A 1 688 ? 17.540 -15.903 -8.803 1.00 76.31 688 TYR A C 1
ATOM 4911 O O . TYR A 1 688 ? 18.562 -15.251 -8.982 1.00 76.31 688 TYR A O 1
ATOM 4919 N N . ALA A 1 689 ? 16.946 -15.998 -7.604 1.00 82.75 689 ALA A N 1
ATOM 4920 C CA . ALA A 1 689 ? 17.472 -15.400 -6.369 1.00 82.75 689 ALA A CA 1
ATOM 4921 C C . ALA A 1 689 ? 17.928 -13.932 -6.519 1.00 82.75 689 ALA A C 1
ATOM 4923 O O . ALA A 1 689 ? 19.088 -13.620 -6.249 1.00 82.75 689 ALA A O 1
ATOM 4924 N N . PRO A 1 690 ? 17.053 -13.020 -6.979 1.00 86.19 690 PRO A N 1
ATOM 4925 C CA . PRO A 1 690 ? 17.442 -11.631 -7.150 1.00 86.19 690 PRO A CA 1
ATOM 4926 C C . PRO A 1 690 ? 17.730 -10.953 -5.817 1.00 86.19 690 PRO A C 1
ATOM 4928 O O . PRO A 1 690 ? 17.055 -11.216 -4.820 1.00 86.19 690 PRO A O 1
ATOM 4931 N N . VAL A 1 691 ? 18.704 -10.044 -5.835 1.00 91.44 691 VAL A N 1
ATOM 4932 C CA . VAL A 1 691 ? 19.071 -9.228 -4.669 1.00 91.44 691 VAL A CA 1
ATOM 4933 C C . VAL A 1 691 ? 18.623 -7.771 -4.813 1.00 91.44 691 VAL A C 1
ATOM 4935 O O . VAL A 1 691 ? 18.233 -7.150 -3.826 1.00 91.44 691 VAL A O 1
ATOM 4938 N N . LEU A 1 692 ? 18.596 -7.245 -6.042 1.00 96.25 692 LEU A N 1
ATOM 4939 C CA . LEU A 1 692 ? 18.012 -5.945 -6.374 1.00 96.25 692 LEU A CA 1
ATOM 4940 C C . LEU A 1 692 ? 17.017 -6.103 -7.527 1.00 96.25 692 LEU A C 1
ATOM 4942 O O . LEU A 1 692 ? 17.376 -6.575 -8.608 1.00 96.25 692 LEU A O 1
ATOM 4946 N N . VAL A 1 693 ? 15.772 -5.688 -7.307 1.00 94.88 693 VAL A N 1
ATOM 4947 C CA . VAL A 1 693 ? 14.690 -5.794 -8.294 1.00 94.88 693 VAL A CA 1
ATOM 4948 C C . VAL A 1 693 ? 14.161 -4.407 -8.639 1.00 94.88 693 VAL A C 1
ATOM 4950 O O . VAL A 1 693 ? 13.733 -3.664 -7.758 1.00 94.88 693 VAL A O 1
ATOM 4953 N N . LEU A 1 694 ? 14.154 -4.077 -9.928 1.00 95.75 694 LEU A N 1
ATOM 4954 C CA . LEU A 1 694 ? 13.540 -2.875 -10.488 1.00 95.75 694 LEU A CA 1
ATOM 4955 C C . LEU A 1 694 ? 12.302 -3.307 -11.282 1.00 95.75 694 LEU A C 1
ATOM 4957 O O . LEU A 1 694 ? 12.430 -3.801 -12.400 1.00 95.75 694 LEU A O 1
ATOM 4961 N N . SER A 1 695 ? 11.109 -3.182 -10.702 1.00 92.06 695 SER A N 1
ATOM 4962 C CA . SER A 1 695 ? 9.882 -3.735 -11.295 1.00 92.06 695 SER A CA 1
ATOM 4963 C C . SER A 1 695 ? 8.926 -2.638 -11.749 1.00 92.06 695 SER A C 1
ATOM 4965 O O . SER A 1 695 ? 8.471 -1.846 -10.924 1.00 92.06 695 SER A O 1
ATOM 4967 N N . GLY A 1 696 ? 8.627 -2.569 -13.051 1.00 88.50 696 GLY A N 1
ATOM 4968 C CA . GLY A 1 696 ? 7.746 -1.541 -13.624 1.00 88.50 696 GLY A CA 1
ATOM 4969 C C . GLY A 1 696 ? 8.176 -0.119 -13.246 1.00 88.50 696 GLY A C 1
ATOM 4970 O O . GLY A 1 696 ? 7.337 0.730 -12.946 1.00 88.50 696 GLY A O 1
ATOM 4971 N N . LEU A 1 697 ? 9.489 0.098 -13.141 1.00 94.06 697 LEU A N 1
ATOM 4972 C CA . LEU A 1 697 ? 10.061 1.316 -12.590 1.00 94.06 697 LEU A CA 1
ATOM 4973 C C . LEU A 1 697 ? 10.051 2.430 -13.641 1.00 94.06 697 LEU A C 1
ATOM 4975 O O . LEU A 1 697 ? 10.544 2.253 -14.758 1.00 94.06 697 LEU A O 1
ATOM 4979 N N . ARG A 1 698 ? 9.546 3.601 -13.250 1.00 94.44 698 ARG A N 1
ATOM 4980 C CA . ARG A 1 698 ? 9.517 4.802 -14.085 1.00 94.44 698 ARG A CA 1
ATOM 4981 C C . ARG A 1 698 ? 10.149 5.980 -13.355 1.00 94.44 698 ARG A C 1
ATOM 4983 O O . ARG A 1 698 ? 9.640 6.430 -12.330 1.00 94.44 698 ARG A O 1
ATOM 4990 N N . LEU A 1 699 ? 11.244 6.500 -13.899 1.00 95.75 699 LEU A N 1
ATOM 4991 C CA . LEU A 1 699 ? 11.966 7.649 -13.350 1.00 95.75 699 LEU A CA 1
ATOM 4992 C C . LEU A 1 699 ? 11.725 8.876 -14.231 1.00 95.75 699 LEU A C 1
ATOM 4994 O O . LEU A 1 699 ? 12.287 8.994 -15.321 1.00 95.75 699 LEU A O 1
ATOM 4998 N N . VAL A 1 700 ? 10.873 9.790 -13.765 1.00 93.44 700 VAL A N 1
ATOM 4999 C CA . VAL A 1 700 ? 10.586 11.056 -14.452 1.00 93.44 700 VAL A CA 1
ATOM 5000 C C . VAL A 1 700 ? 11.460 12.140 -13.847 1.00 93.44 700 VAL A C 1
ATOM 5002 O O . VAL A 1 700 ? 11.200 12.557 -12.727 1.00 93.44 700 VAL A O 1
ATOM 5005 N N . ARG A 1 701 ? 12.490 12.603 -14.567 1.00 94.00 701 ARG A N 1
ATOM 5006 C CA . ARG A 1 701 ? 13.456 13.617 -14.094 1.00 94.00 701 ARG A CA 1
ATOM 5007 C C . ARG A 1 701 ? 13.979 13.305 -12.683 1.00 94.00 701 ARG A C 1
ATOM 5009 O O . ARG A 1 701 ? 14.111 14.190 -11.838 1.00 94.00 701 ARG A O 1
ATOM 5016 N N . SER A 1 702 ? 14.217 12.023 -12.434 1.00 94.94 702 SER A N 1
ATOM 5017 C CA . SER A 1 702 ? 14.666 11.456 -11.168 1.00 94.94 702 SER A CA 1
ATOM 5018 C C . SER A 1 702 ? 15.773 10.439 -11.411 1.00 94.94 702 SER A C 1
ATOM 5020 O O . SER A 1 702 ? 15.956 9.956 -12.533 1.00 94.94 702 SER A O 1
ATOM 5022 N N . VAL A 1 703 ? 16.565 10.156 -10.379 1.00 97.31 703 VAL A N 1
ATOM 5023 C CA . VAL A 1 703 ? 17.760 9.315 -10.514 1.00 97.31 703 VAL A CA 1
ATOM 5024 C C . VAL A 1 703 ? 17.788 8.175 -9.508 1.00 97.31 703 VAL A C 1
ATOM 5026 O O . VAL A 1 703 ? 17.400 8.350 -8.356 1.00 97.31 703 VAL A O 1
ATOM 5029 N N . LEU A 1 704 ? 18.294 7.023 -9.948 1.00 98.31 704 LEU A N 1
ATOM 5030 C CA . LEU A 1 704 ? 18.694 5.898 -9.110 1.00 98.31 704 LEU A CA 1
ATOM 5031 C C . LEU A 1 704 ? 20.209 5.706 -9.226 1.00 98.31 704 LEU A C 1
ATOM 5033 O O . LEU A 1 704 ? 20.717 5.428 -10.311 1.00 98.31 704 LEU A O 1
ATOM 5037 N N . VAL A 1 705 ? 20.931 5.825 -8.117 1.00 97.56 705 VAL A N 1
ATOM 5038 C CA . VAL A 1 705 ? 22.384 5.625 -8.065 1.00 97.56 705 VAL A CA 1
ATOM 5039 C C . VAL A 1 705 ? 22.706 4.487 -7.106 1.00 97.56 705 VAL A C 1
ATOM 5041 O O . VAL A 1 705 ? 22.473 4.590 -5.905 1.00 97.56 705 VAL A O 1
ATOM 5044 N N . VAL A 1 706 ? 23.265 3.406 -7.637 1.00 97.75 706 VAL A N 1
ATOM 5045 C CA . VAL A 1 706 ? 23.796 2.275 -6.875 1.00 97.75 706 VAL A CA 1
ATOM 5046 C C . VAL A 1 706 ? 25.316 2.374 -6.921 1.00 97.75 706 VAL A C 1
ATOM 5048 O O . VAL A 1 706 ? 25.895 2.258 -8.000 1.00 97.75 706 VAL A O 1
ATOM 5051 N N . SER A 1 707 ? 25.961 2.627 -5.782 1.00 96.69 707 SER A N 1
ATOM 5052 C CA . SER A 1 707 ? 27.400 2.906 -5.721 1.00 96.69 707 SER A CA 1
ATOM 5053 C C . SER A 1 707 ? 28.101 2.136 -4.608 1.00 96.69 707 SER A C 1
ATOM 5055 O O . SER A 1 707 ? 27.700 2.225 -3.455 1.00 96.69 707 SER A O 1
ATOM 5057 N N . GLY A 1 708 ? 29.177 1.411 -4.922 1.00 93.62 708 GLY A N 1
ATOM 5058 C CA . GLY A 1 708 ? 29.937 0.672 -3.899 1.00 93.62 708 GLY A CA 1
ATOM 5059 C C . GLY A 1 708 ? 29.166 -0.508 -3.295 1.00 93.62 708 GLY A C 1
ATOM 5060 O O . GLY A 1 708 ? 29.365 -0.851 -2.133 1.00 93.62 708 GLY A O 1
ATOM 5061 N N . VAL A 1 709 ? 28.268 -1.118 -4.075 1.00 96.38 709 VAL A N 1
ATOM 5062 C CA . VAL A 1 709 ? 27.406 -2.226 -3.638 1.00 96.38 709 VAL A CA 1
ATOM 5063 C C . VAL A 1 709 ? 27.891 -3.548 -4.226 1.00 96.38 709 VAL A C 1
ATOM 5065 O O . VAL A 1 709 ? 28.161 -3.644 -5.425 1.00 96.38 709 VAL A O 1
ATOM 5068 N N . ALA A 1 710 ? 27.962 -4.587 -3.400 1.00 96.50 710 ALA A N 1
ATOM 5069 C CA . ALA A 1 710 ? 28.213 -5.953 -3.846 1.00 96.50 710 ALA A CA 1
ATOM 5070 C C . ALA A 1 710 ? 26.891 -6.725 -3.961 1.00 96.50 710 ALA A C 1
ATOM 5072 O O . ALA A 1 710 ? 26.153 -6.861 -2.990 1.00 96.50 710 ALA A O 1
ATOM 5073 N N . LEU A 1 711 ? 26.603 -7.231 -5.158 1.00 96.88 711 LEU A N 1
ATOM 5074 C CA . LEU A 1 711 ? 25.386 -7.944 -5.532 1.00 96.88 711 LEU A CA 1
ATOM 5075 C C . LEU A 1 711 ? 25.788 -9.347 -5.992 1.00 96.88 711 LEU A C 1
ATOM 5077 O O . LEU A 1 711 ? 26.366 -9.509 -7.071 1.00 96.88 711 LEU A O 1
ATOM 5081 N N . VAL A 1 712 ? 25.526 -10.361 -5.170 1.00 93.00 712 VAL A N 1
ATOM 5082 C CA . VAL A 1 712 ? 26.026 -11.722 -5.405 1.00 93.00 712 VAL A CA 1
ATOM 5083 C C . VAL A 1 712 ? 24.903 -12.747 -5.315 1.00 93.00 712 VAL A C 1
ATOM 5085 O O . VAL A 1 712 ? 24.137 -12.783 -4.359 1.00 93.00 712 VAL A O 1
ATOM 5088 N N . THR A 1 713 ? 24.840 -13.634 -6.299 1.00 89.81 713 THR A N 1
ATOM 5089 C CA . THR A 1 713 ? 23.966 -14.803 -6.314 1.00 89.81 713 THR A CA 1
ATOM 5090 C C . THR A 1 713 ? 24.810 -16.068 -6.423 1.00 89.81 713 THR A C 1
ATOM 5092 O O . THR A 1 713 ? 25.745 -16.131 -7.220 1.00 89.81 713 THR A O 1
ATOM 5095 N N . VAL A 1 714 ? 24.507 -17.075 -5.604 1.00 85.44 714 VAL A N 1
ATOM 5096 C CA . VAL A 1 714 ? 25.257 -18.343 -5.534 1.00 85.44 714 VAL A CA 1
ATOM 5097 C C . VAL A 1 714 ? 24.333 -19.501 -5.900 1.00 85.44 714 VAL A C 1
ATOM 5099 O O . VAL A 1 714 ? 24.093 -20.412 -5.113 1.00 85.44 714 VAL A O 1
ATOM 5102 N N . MET A 1 715 ? 23.760 -19.440 -7.101 1.00 83.69 715 MET A N 1
ATOM 5103 C CA . MET A 1 715 ? 22.953 -20.525 -7.654 1.00 83.69 715 MET A CA 1
ATOM 5104 C C . MET A 1 715 ? 22.912 -20.484 -9.182 1.00 83.69 715 MET A C 1
ATOM 5106 O O . MET A 1 715 ? 23.088 -19.430 -9.793 1.00 83.69 715 MET A O 1
ATOM 5110 N N . THR A 1 716 ? 22.637 -21.632 -9.800 1.00 83.44 716 THR A N 1
ATOM 5111 C CA . THR A 1 716 ? 22.371 -21.720 -11.241 1.00 83.44 716 THR A CA 1
ATOM 5112 C C . THR A 1 716 ? 21.122 -20.916 -11.598 1.00 83.44 716 THR A C 1
ATOM 5114 O O . THR A 1 716 ? 20.113 -20.981 -10.901 1.00 83.44 716 THR A O 1
ATOM 5117 N N . GLY A 1 717 ? 21.195 -20.143 -12.674 1.00 83.88 717 GLY A N 1
ATOM 5118 C CA . GLY A 1 717 ? 20.189 -19.175 -13.094 1.00 83.88 717 GLY A CA 1
ATOM 5119 C C . GLY A 1 717 ? 20.219 -17.866 -12.304 1.00 83.88 717 GLY A C 1
ATOM 5120 O O . GLY A 1 717 ? 19.407 -16.990 -12.590 1.00 83.88 717 GLY A O 1
ATOM 5121 N N . GLY A 1 718 ? 21.121 -17.715 -11.327 1.00 88.75 718 GLY A N 1
ATOM 5122 C CA . GLY A 1 718 ? 21.191 -16.559 -10.435 1.00 88.75 718 GLY A CA 1
ATOM 5123 C C . GLY A 1 718 ? 21.317 -15.226 -11.181 1.00 88.75 718 GLY A C 1
ATOM 5124 O O . GLY A 1 718 ? 22.211 -15.058 -12.013 1.00 88.75 718 GLY A O 1
ATOM 5125 N N . ARG A 1 719 ? 20.431 -14.270 -10.890 1.00 91.38 719 ARG A N 1
ATOM 5126 C CA . ARG A 1 719 ? 20.419 -12.922 -11.479 1.00 91.38 719 ARG A CA 1
ATOM 5127 C C . ARG A 1 719 ? 20.578 -11.907 -10.365 1.00 91.38 719 ARG A C 1
ATOM 5129 O O . ARG A 1 719 ? 19.695 -11.796 -9.528 1.00 91.38 719 ARG A O 1
ATOM 5136 N N . THR A 1 720 ? 21.664 -11.149 -10.355 1.00 94.06 720 THR A N 1
ATOM 5137 C CA . THR A 1 720 ? 21.935 -10.209 -9.257 1.00 94.06 720 THR A CA 1
ATOM 5138 C C . THR A 1 720 ? 20.982 -9.010 -9.295 1.00 94.06 720 THR A C 1
ATOM 5140 O O . THR A 1 720 ? 20.257 -8.767 -8.328 1.00 94.06 720 THR A O 1
ATOM 5143 N N . VAL A 1 721 ? 20.917 -8.310 -10.433 1.00 96.00 721 VAL A N 1
ATOM 5144 C CA . VAL A 1 721 ? 19.924 -7.260 -10.706 1.00 96.00 721 VAL A CA 1
ATOM 5145 C C . VAL A 1 721 ? 18.891 -7.769 -11.698 1.00 96.00 721 VAL A C 1
ATOM 5147 O O . VAL A 1 721 ? 19.235 -8.224 -12.791 1.00 96.00 721 VAL A O 1
ATOM 5150 N N . VAL A 1 722 ? 17.615 -7.649 -11.343 1.00 93.75 722 VAL A N 1
ATOM 5151 C CA . VAL A 1 722 ? 16.498 -7.997 -12.225 1.00 93.75 722 VAL A CA 1
ATOM 5152 C C . VAL A 1 722 ? 15.691 -6.750 -12.543 1.00 93.75 722 VAL A C 1
ATOM 5154 O O . VAL A 1 722 ? 15.260 -6.040 -11.639 1.00 93.75 722 VAL A O 1
ATOM 5157 N N . VAL A 1 723 ? 15.466 -6.506 -13.833 1.00 94.06 723 VAL A N 1
ATOM 5158 C CA . VAL A 1 723 ? 14.517 -5.496 -14.308 1.00 94.06 723 VAL A CA 1
ATOM 5159 C C . VAL A 1 723 ? 13.303 -6.217 -14.880 1.00 94.06 723 VAL A C 1
ATOM 5161 O O . VAL A 1 723 ? 13.417 -6.926 -15.884 1.00 94.06 723 VAL A O 1
ATOM 5164 N N . ASP A 1 724 ? 12.158 -6.060 -14.227 1.00 89.31 724 ASP A N 1
ATOM 5165 C CA . ASP A 1 724 ? 10.927 -6.793 -14.530 1.00 89.31 724 ASP A CA 1
ATOM 5166 C C . ASP A 1 724 ? 9.733 -5.857 -14.773 1.00 89.31 724 ASP A C 1
ATOM 5168 O O . ASP A 1 724 ? 9.829 -4.635 -14.630 1.00 89.31 724 ASP A O 1
ATOM 5172 N N . GLY A 1 725 ? 8.606 -6.433 -15.183 1.00 85.44 725 GLY A N 1
ATOM 5173 C CA . GLY A 1 725 ? 7.417 -5.710 -15.617 1.00 85.44 725 GLY A CA 1
ATOM 5174 C C . GLY A 1 725 ? 7.454 -5.368 -17.108 1.00 85.44 725 GLY A C 1
ATOM 5175 O O . GLY A 1 725 ? 8.228 -5.926 -17.885 1.00 85.44 725 GLY A O 1
ATOM 5176 N N . ALA A 1 726 ? 6.580 -4.454 -17.534 1.00 85.06 726 ALA A N 1
ATOM 5177 C CA . ALA A 1 726 ? 6.447 -4.110 -18.951 1.00 85.06 726 ALA A CA 1
ATOM 5178 C C . ALA A 1 726 ? 7.627 -3.268 -19.470 1.00 85.06 726 ALA A C 1
ATOM 5180 O O . ALA A 1 726 ? 8.160 -3.526 -20.555 1.00 85.06 726 ALA A O 1
ATOM 5181 N N . VAL A 1 727 ? 8.038 -2.260 -18.695 1.00 90.69 727 VAL A N 1
ATOM 5182 C CA . VAL A 1 727 ? 9.059 -1.287 -19.089 1.00 90.69 727 VAL A CA 1
ATOM 5183 C C . VAL A 1 727 ? 9.828 -0.769 -17.869 1.00 90.69 727 VAL A C 1
ATOM 5185 O O . VAL A 1 727 ? 9.240 -0.536 -16.814 1.00 90.69 727 VAL A O 1
ATOM 5188 N N . LEU A 1 728 ? 11.138 -0.581 -18.034 1.00 95.81 728 LEU A N 1
ATOM 5189 C CA . LEU A 1 728 ? 11.941 0.362 -17.258 1.00 95.81 728 LEU A CA 1
ATOM 5190 C C . LEU A 1 728 ? 12.036 1.645 -18.077 1.00 95.81 728 LEU A C 1
ATOM 5192 O O . LEU A 1 728 ? 12.688 1.661 -19.124 1.00 95.81 728 LEU A O 1
ATOM 5196 N N . GLU A 1 729 ? 11.366 2.696 -17.618 1.00 96.50 729 GLU A N 1
ATOM 5197 C CA . GLU A 1 729 ? 11.229 3.944 -18.366 1.00 96.50 729 GLU A CA 1
ATOM 5198 C C . GLU A 1 729 ? 11.972 5.086 -17.664 1.00 96.50 729 GLU A C 1
ATOM 5200 O O . GLU A 1 729 ? 11.671 5.451 -16.527 1.00 96.50 729 GLU A O 1
ATOM 5205 N N . LEU A 1 730 ? 12.947 5.668 -18.358 1.00 98.06 730 LEU A N 1
ATOM 5206 C CA . LEU A 1 730 ? 13.730 6.812 -17.904 1.00 98.06 730 LEU A CA 1
ATOM 5207 C C . LEU A 1 730 ? 13.364 8.021 -18.768 1.00 98.06 730 LEU A C 1
ATOM 5209 O O . LEU A 1 730 ? 13.634 8.022 -19.968 1.00 98.06 730 LEU A O 1
ATOM 5213 N N . VAL A 1 731 ? 12.770 9.052 -18.168 1.00 95.56 731 VAL A N 1
ATOM 5214 C CA . VAL A 1 731 ? 12.319 10.265 -18.873 1.00 95.56 731 VAL A CA 1
ATOM 5215 C C . VAL A 1 731 ? 13.062 11.470 -18.309 1.00 95.56 731 VAL A C 1
ATOM 5217 O O . VAL A 1 731 ? 12.689 11.991 -17.259 1.00 95.56 731 VAL A O 1
ATOM 5220 N N . GLY A 1 732 ? 14.155 11.882 -18.954 1.00 95.19 732 GLY A N 1
ATOM 5221 C CA . GLY A 1 732 ? 15.060 12.929 -18.449 1.00 95.19 732 GLY A CA 1
ATOM 5222 C C . GLY A 1 732 ? 15.699 12.606 -17.089 1.00 95.19 732 GLY A C 1
ATOM 5223 O O . GLY A 1 732 ? 16.160 13.502 -16.388 1.00 95.19 732 GLY A O 1
ATOM 5224 N N . GLY A 1 733 ? 15.654 11.335 -16.683 1.00 94.69 733 GLY A N 1
ATOM 5225 C CA . GLY A 1 733 ? 16.217 10.798 -15.447 1.00 94.69 733 GLY A CA 1
ATOM 5226 C C . GLY A 1 733 ? 17.332 9.794 -15.728 1.00 94.69 733 GLY A C 1
ATOM 5227 O O . GLY A 1 733 ? 17.733 9.604 -16.878 1.00 94.69 733 GLY A O 1
ATOM 5228 N N . GLY A 1 734 ? 17.835 9.107 -14.705 1.00 97.00 734 GLY A N 1
ATOM 5229 C CA . GLY A 1 734 ? 18.901 8.139 -14.947 1.00 97.00 734 GLY A CA 1
ATOM 5230 C C . GLY A 1 734 ? 19.091 7.051 -13.907 1.00 97.00 734 GLY A C 1
ATOM 5231 O O . GLY A 1 734 ? 18.688 7.183 -12.758 1.00 97.00 734 GLY A O 1
ATOM 5232 N N . VAL A 1 735 ? 19.734 5.970 -14.334 1.00 98.56 735 VAL A N 1
ATOM 5233 C CA . VAL A 1 735 ? 20.162 4.857 -13.485 1.00 98.56 735 VAL A CA 1
ATOM 5234 C C . VAL A 1 735 ? 21.673 4.710 -13.623 1.00 98.56 735 VAL A C 1
ATOM 5236 O O . VAL A 1 735 ? 22.179 4.602 -14.741 1.00 98.56 735 VAL A O 1
ATOM 5239 N N . ALA A 1 736 ? 22.393 4.696 -12.506 1.00 98.12 736 ALA A N 1
ATOM 5240 C CA . ALA A 1 736 ? 23.836 4.488 -12.465 1.00 98.12 736 ALA A CA 1
ATOM 5241 C C . ALA A 1 736 ? 24.185 3.315 -11.542 1.00 98.12 736 ALA A C 1
ATOM 5243 O O . ALA A 1 736 ? 23.785 3.312 -10.382 1.00 98.12 736 ALA A O 1
ATOM 5244 N N . LEU A 1 737 ? 24.928 2.335 -12.058 1.00 97.88 737 LEU A N 1
ATOM 5245 C CA . LEU A 1 737 ? 25.523 1.233 -11.299 1.00 97.88 737 LEU A CA 1
ATOM 5246 C C . LEU A 1 737 ? 27.046 1.429 -11.298 1.00 97.88 737 LEU A C 1
ATOM 5248 O O . LEU A 1 737 ? 27.755 0.963 -12.197 1.00 97.88 737 LEU A O 1
ATOM 5252 N N . ASP A 1 738 ? 27.536 2.185 -10.323 1.00 96.62 738 ASP A N 1
ATOM 5253 C CA . ASP A 1 738 ? 28.927 2.624 -10.262 1.00 96.62 738 ASP A CA 1
ATOM 5254 C C . ASP A 1 738 ? 29.706 1.862 -9.186 1.00 96.62 738 ASP A C 1
ATOM 5256 O O . ASP A 1 738 ? 29.214 1.641 -8.083 1.00 96.62 738 ASP A O 1
ATOM 5260 N N . ALA A 1 739 ? 30.946 1.465 -9.479 1.00 95.75 739 ALA A N 1
ATOM 5261 C CA . ALA A 1 739 ? 31.794 0.739 -8.523 1.00 95.75 739 ALA A CA 1
ATOM 5262 C C . ALA A 1 739 ? 31.089 -0.466 -7.854 1.00 95.75 739 ALA A C 1
ATOM 5264 O O . ALA A 1 739 ? 31.380 -0.808 -6.706 1.00 95.75 739 ALA A O 1
ATOM 5265 N N . ALA A 1 740 ? 30.142 -1.091 -8.558 1.00 96.31 740 ALA A N 1
ATOM 5266 C CA . ALA A 1 740 ? 29.391 -2.235 -8.071 1.00 96.31 740 ALA A CA 1
ATOM 5267 C C . ALA A 1 740 ? 30.177 -3.526 -8.322 1.00 96.31 740 ALA A C 1
ATOM 5269 O O . ALA A 1 740 ? 30.999 -3.605 -9.236 1.00 96.31 740 ALA A O 1
ATOM 5270 N N . VAL A 1 741 ? 29.923 -4.559 -7.525 1.00 97.56 741 VAL A N 1
ATOM 5271 C CA . VAL A 1 741 ? 30.480 -5.899 -7.741 1.00 97.56 741 VAL A CA 1
ATOM 5272 C C . VAL A 1 741 ? 29.332 -6.845 -8.044 1.00 97.56 741 VAL A C 1
ATOM 5274 O O . VAL A 1 741 ? 28.446 -7.011 -7.216 1.00 97.56 741 VAL A O 1
ATOM 5277 N N . PHE A 1 742 ? 29.356 -7.481 -9.209 1.00 97.06 742 PHE A N 1
ATOM 5278 C CA . PHE A 1 742 ? 28.352 -8.452 -9.627 1.00 97.06 742 PHE A CA 1
ATOM 5279 C C . PHE A 1 742 ? 28.943 -9.860 -9.605 1.00 97.06 742 PHE A C 1
ATOM 5281 O O . PHE A 1 742 ? 29.979 -10.101 -10.226 1.00 97.06 742 PHE A O 1
ATOM 5288 N N . GLY A 1 743 ? 28.270 -10.786 -8.922 1.00 91.69 743 GLY A N 1
ATOM 5289 C CA . GLY A 1 743 ? 28.607 -12.210 -8.909 1.00 91.69 743 GLY A CA 1
ATOM 5290 C C . GLY A 1 743 ? 27.379 -13.076 -9.179 1.00 91.69 743 GLY A C 1
ATOM 5291 O O . GLY A 1 743 ? 26.420 -12.993 -8.425 1.00 91.69 743 GLY A O 1
ATOM 5292 N N . GLY A 1 744 ? 27.360 -13.905 -10.219 1.00 89.00 744 GLY A N 1
ATOM 5293 C CA . GLY A 1 744 ? 26.186 -14.744 -10.507 1.00 89.00 744 GLY A CA 1
ATOM 5294 C C . GLY A 1 744 ? 26.188 -15.354 -11.900 1.00 89.00 744 GLY A C 1
ATOM 5295 O O . GLY A 1 744 ? 27.206 -15.346 -12.581 1.00 89.00 744 GLY A O 1
ATOM 5296 N N . GLU A 1 745 ? 25.047 -15.857 -12.368 1.00 93.00 745 GLU A N 1
ATOM 5297 C CA . GLU A 1 745 ? 24.922 -16.218 -13.785 1.00 93.00 745 GLU A CA 1
ATOM 5298 C C . GLU A 1 745 ? 24.708 -14.965 -14.641 1.00 93.00 745 GLU A C 1
ATOM 5300 O O . GLU A 1 745 ? 25.340 -14.825 -15.681 1.00 93.00 745 GLU A O 1
ATOM 5305 N N . TYR A 1 746 ? 23.907 -14.009 -14.169 1.00 94.75 746 TYR A N 1
ATOM 5306 C CA . TYR A 1 746 ? 23.677 -12.725 -14.836 1.00 94.75 746 TYR A CA 1
ATOM 5307 C C . TYR A 1 746 ? 23.986 -11.564 -13.893 1.00 94.75 746 TYR A C 1
ATOM 5309 O O . TYR A 1 746 ? 23.427 -11.490 -12.796 1.00 94.75 746 TYR A O 1
ATOM 5317 N N . ALA A 1 747 ? 24.825 -10.628 -14.343 1.00 96.19 747 ALA A N 1
ATOM 5318 C CA . ALA A 1 747 ? 25.105 -9.394 -13.607 1.00 96.19 747 ALA A CA 1
ATOM 5319 C C . ALA A 1 747 ? 23.929 -8.403 -13.642 1.00 96.19 747 ALA A C 1
ATOM 5321 O O . ALA A 1 747 ? 23.679 -7.673 -12.688 1.00 96.19 747 ALA A O 1
ATOM 5322 N N . LEU A 1 748 ? 23.190 -8.369 -14.745 1.00 97.44 748 LEU A N 1
ATOM 5323 C CA . LEU A 1 748 ? 21.894 -7.711 -14.817 1.00 97.44 748 LEU A CA 1
ATOM 5324 C C . LEU A 1 748 ? 21.070 -8.406 -15.885 1.00 97.44 748 LEU A C 1
ATOM 5326 O O . LEU A 1 748 ? 21.561 -8.653 -16.986 1.00 97.44 748 LEU A O 1
ATOM 5330 N N . TYR A 1 749 ? 19.806 -8.678 -15.585 1.00 95.56 749 TYR A N 1
ATOM 5331 C CA . TYR A 1 749 ? 18.874 -9.203 -16.570 1.00 95.56 749 TYR A CA 1
ATOM 5332 C C . TYR A 1 749 ? 17.606 -8.360 -16.624 1.00 95.56 749 TYR A C 1
ATOM 5334 O O . TYR A 1 749 ? 16.821 -8.336 -15.674 1.00 95.56 749 TYR A O 1
ATOM 5342 N N . ALA A 1 750 ? 17.387 -7.705 -17.760 1.00 95.44 750 ALA A N 1
ATOM 5343 C CA . ALA A 1 750 ? 16.165 -6.981 -18.051 1.00 95.44 750 ALA A CA 1
ATOM 5344 C C . ALA A 1 750 ? 15.202 -7.836 -18.879 1.00 95.44 750 ALA A C 1
ATOM 5346 O O . ALA A 1 750 ? 15.367 -8.010 -20.091 1.00 95.44 750 ALA A O 1
ATOM 5347 N N . SER A 1 751 ? 14.186 -8.357 -18.191 1.00 92.12 751 SER A N 1
ATOM 5348 C CA . SER A 1 751 ? 12.995 -8.957 -18.796 1.00 92.12 751 SER A CA 1
ATOM 5349 C C . SER A 1 751 ? 12.056 -7.882 -19.348 1.00 92.12 751 SER A C 1
ATOM 5351 O O . SER A 1 751 ? 11.358 -8.129 -20.328 1.00 92.12 751 SER A O 1
ATOM 5353 N N . ALA A 1 752 ? 12.056 -6.685 -18.757 1.00 91.19 752 ALA A N 1
ATOM 5354 C CA . ALA A 1 752 ? 11.319 -5.530 -19.260 1.00 91.19 752 ALA A CA 1
ATOM 5355 C C . ALA A 1 752 ? 12.026 -4.869 -20.458 1.00 91.19 752 ALA A C 1
ATOM 5357 O O . ALA A 1 752 ? 13.243 -4.998 -20.632 1.00 91.19 752 ALA A O 1
ATOM 5358 N N . ARG A 1 753 ? 11.278 -4.115 -21.275 1.00 94.56 753 ARG A N 1
ATOM 5359 C CA . ARG A 1 753 ? 11.891 -3.185 -22.243 1.00 94.56 753 ARG A CA 1
ATOM 5360 C C . ARG A 1 753 ? 12.581 -2.054 -21.489 1.00 94.56 753 ARG A C 1
ATOM 5362 O O . ARG A 1 753 ? 12.016 -1.536 -20.533 1.00 94.56 753 ARG A O 1
ATOM 5369 N N . VAL A 1 754 ? 13.767 -1.646 -21.927 1.00 97.94 754 VAL A N 1
ATOM 5370 C CA . VAL A 1 754 ? 14.468 -0.499 -21.333 1.00 97.94 754 VAL A CA 1
ATOM 5371 C C . VAL A 1 754 ? 14.369 0.687 -22.279 1.00 97.94 754 VAL A C 1
ATOM 5373 O O . VAL A 1 754 ? 14.858 0.614 -23.405 1.00 97.94 754 VAL A O 1
ATOM 5376 N N . VAL A 1 755 ? 13.730 1.764 -21.829 1.00 98.19 755 VAL A N 1
ATOM 5377 C CA . VAL A 1 755 ? 13.457 2.954 -22.641 1.00 98.19 755 VAL A CA 1
ATOM 5378 C C . VAL A 1 755 ? 14.042 4.178 -21.949 1.00 98.19 755 VAL A C 1
ATOM 5380 O O . VAL A 1 755 ? 13.695 4.478 -20.810 1.00 98.19 755 VAL A O 1
ATOM 5383 N N . ALA A 1 756 ? 14.923 4.891 -22.644 1.00 98.38 756 ALA A N 1
ATOM 5384 C CA . ALA A 1 756 ? 15.521 6.139 -22.190 1.00 98.38 756 ALA A CA 1
ATOM 5385 C C . ALA A 1 756 ? 15.156 7.269 -23.162 1.00 98.38 756 ALA A C 1
ATOM 5387 O O . ALA A 1 756 ? 15.487 7.206 -24.344 1.00 98.38 756 ALA A O 1
ATOM 5388 N N . SER A 1 757 ? 14.471 8.302 -22.681 1.00 97.75 757 SER A N 1
ATOM 5389 C CA . SER A 1 757 ? 14.017 9.426 -23.504 1.00 97.75 757 SER A CA 1
ATOM 5390 C C . SER A 1 757 ? 14.246 10.774 -22.823 1.00 97.75 757 SER A C 1
ATOM 5392 O O . SER A 1 757 ? 14.438 10.862 -21.609 1.00 97.75 757 SER A O 1
ATOM 5394 N N . GLY A 1 758 ? 14.230 11.849 -23.616 1.00 94.38 758 GLY A N 1
ATOM 5395 C CA . GLY A 1 758 ? 14.241 13.219 -23.096 1.00 94.38 758 GLY A CA 1
ATOM 5396 C C . GLY A 1 758 ? 15.520 13.596 -22.346 1.00 94.38 758 GLY A C 1
ATOM 5397 O O . GLY A 1 758 ? 15.442 14.322 -21.359 1.00 94.38 758 GLY A O 1
ATOM 5398 N N . GLY A 1 759 ? 16.681 13.095 -22.782 1.00 95.19 759 GLY A N 1
ATOM 5399 C CA . GLY A 1 759 ? 17.949 13.351 -22.100 1.00 95.19 759 GLY A CA 1
ATOM 5400 C C . GLY A 1 759 ? 18.196 12.423 -20.917 1.00 95.19 759 GLY A C 1
ATOM 5401 O O . GLY A 1 759 ? 18.717 12.877 -19.910 1.00 95.19 759 GLY A O 1
ATOM 5402 N N . ALA A 1 760 ? 17.814 11.149 -21.003 1.00 97.94 760 ALA A N 1
ATOM 5403 C CA . ALA A 1 760 ? 18.013 10.173 -19.935 1.00 97.94 760 ALA A CA 1
ATOM 5404 C C . ALA A 1 760 ? 19.378 9.459 -20.010 1.00 97.94 760 ALA A C 1
ATOM 5406 O O . ALA A 1 760 ? 20.060 9.474 -21.041 1.00 97.94 760 ALA A O 1
ATOM 5407 N N . VAL A 1 761 ? 19.784 8.809 -18.911 1.00 98.38 761 VAL A N 1
ATOM 5408 C CA . VAL A 1 761 ? 21.066 8.083 -18.813 1.00 98.38 761 VAL A CA 1
ATOM 5409 C C . VAL A 1 761 ? 20.912 6.719 -18.148 1.00 98.38 761 VAL A C 1
ATOM 5411 O O . VAL A 1 761 ? 20.405 6.623 -17.037 1.00 98.38 761 VAL A O 1
ATOM 5414 N N . LEU A 1 762 ? 21.463 5.677 -18.768 1.00 98.44 762 LEU A N 1
ATOM 5415 C CA . LEU A 1 762 ? 21.743 4.397 -18.118 1.00 98.44 762 LEU A CA 1
ATOM 5416 C C . LEU A 1 762 ? 23.256 4.156 -18.116 1.00 98.44 762 LEU A C 1
ATOM 5418 O O . LEU A 1 762 ? 23.856 4.030 -19.184 1.00 98.44 762 LEU A O 1
ATOM 5422 N N . ARG A 1 763 ? 23.881 4.106 -16.936 1.00 97.88 763 ARG A N 1
ATOM 5423 C CA . ARG A 1 763 ? 25.335 3.973 -16.785 1.00 97.88 763 ARG A CA 1
ATOM 5424 C C . ARG A 1 763 ? 25.723 2.764 -15.939 1.00 97.88 763 ARG A C 1
ATOM 5426 O O . ARG A 1 763 ? 25.169 2.560 -14.866 1.00 97.88 763 ARG A O 1
ATOM 5433 N N . VAL A 1 764 ? 26.738 2.026 -16.382 1.00 98.56 764 VAL A N 1
ATOM 5434 C CA . VAL A 1 764 ? 27.487 1.065 -15.561 1.00 98.56 764 VAL A CA 1
ATOM 5435 C C . VAL A 1 764 ? 28.971 1.397 -15.672 1.00 98.56 764 VAL A C 1
ATOM 5437 O O . VAL A 1 764 ? 29.569 1.204 -16.735 1.00 98.56 764 VAL A O 1
ATOM 5440 N N . SER A 1 765 ? 29.551 1.938 -14.599 1.00 98.25 765 SER A N 1
ATOM 5441 C CA . SER A 1 765 ? 30.904 2.504 -14.629 1.00 98.25 765 SER A CA 1
ATOM 5442 C C . SER A 1 765 ? 31.789 1.990 -13.499 1.00 98.25 765 SER A C 1
ATOM 5444 O O . SER A 1 765 ? 31.388 1.993 -12.340 1.00 98.25 765 SER A O 1
ATOM 5446 N N . GLY A 1 766 ? 33.039 1.630 -13.799 1.00 97.50 766 GLY A N 1
ATOM 5447 C CA . GLY A 1 766 ? 34.019 1.271 -12.763 1.00 97.50 766 GLY A CA 1
ATOM 5448 C C . GLY A 1 766 ? 33.653 0.024 -11.950 1.00 97.50 766 GLY A C 1
ATOM 5449 O O . GLY A 1 766 ? 34.166 -0.151 -10.847 1.00 97.50 766 GLY A O 1
ATOM 5450 N N . SER A 1 767 ? 32.737 -0.805 -12.454 1.00 98.31 767 SER A N 1
ATOM 5451 C CA . SER A 1 767 ? 32.203 -1.973 -11.756 1.00 98.31 767 SER A CA 1
ATOM 5452 C C . SER A 1 767 ? 33.012 -3.237 -12.054 1.00 98.31 767 SER A C 1
ATOM 5454 O O . SER A 1 767 ? 33.723 -3.337 -13.058 1.00 98.31 767 SER A O 1
ATOM 5456 N N . GLN A 1 768 ? 32.895 -4.225 -11.170 1.00 98.19 768 GLN A N 1
ATOM 5457 C CA . GLN A 1 768 ? 33.505 -5.542 -11.308 1.00 98.19 768 GLN A CA 1
ATOM 5458 C C . GLN A 1 768 ? 32.440 -6.579 -11.666 1.00 98.19 768 GLN A C 1
ATOM 5460 O O . GLN A 1 768 ? 31.467 -6.737 -10.934 1.00 98.19 768 GLN A O 1
ATOM 5465 N N . VAL A 1 769 ? 32.616 -7.295 -12.775 1.00 97.56 769 VAL A N 1
ATOM 5466 C CA . VAL A 1 769 ? 31.617 -8.230 -13.314 1.00 97.56 769 VAL A CA 1
ATOM 5467 C C . VAL A 1 769 ? 32.194 -9.645 -13.363 1.00 97.56 769 VAL A C 1
ATOM 5469 O O . VAL A 1 769 ? 33.001 -9.958 -14.236 1.00 97.56 769 VAL A O 1
ATOM 5472 N N . TYR A 1 770 ? 31.777 -10.505 -12.434 1.00 96.00 770 TYR A N 1
ATOM 5473 C CA . TYR A 1 770 ? 32.153 -11.921 -12.376 1.00 96.00 770 TYR A CA 1
ATOM 5474 C C . TYR A 1 770 ? 30.907 -12.783 -12.576 1.00 96.00 770 TYR A C 1
ATOM 5476 O O . TYR A 1 770 ? 30.270 -13.216 -11.615 1.00 96.00 770 TYR A O 1
ATOM 5484 N N . ALA A 1 771 ? 30.519 -12.992 -13.831 1.00 94.88 771 ALA A N 1
ATOM 5485 C CA . ALA A 1 771 ? 29.264 -13.666 -14.148 1.00 94.88 771 ALA A CA 1
ATOM 5486 C C . ALA A 1 771 ? 29.358 -14.555 -15.390 1.00 94.88 771 ALA A C 1
ATOM 5488 O O . ALA A 1 771 ? 30.356 -14.516 -16.101 1.00 94.88 771 ALA A O 1
ATOM 5489 N N . ALA A 1 772 ? 28.331 -15.355 -15.682 1.00 94.25 772 ALA A N 1
ATOM 5490 C CA . ALA A 1 772 ? 28.251 -15.991 -16.997 1.00 94.25 772 ALA A CA 1
ATOM 5491 C C . ALA A 1 772 ? 27.917 -14.954 -18.072 1.00 94.25 772 ALA A C 1
ATOM 5493 O O . ALA A 1 772 ? 28.600 -14.897 -19.079 1.00 94.25 772 ALA A O 1
ATOM 5494 N N . HIS A 1 773 ? 26.955 -14.075 -17.809 1.00 97.25 773 HIS A N 1
ATOM 5495 C CA . HIS A 1 773 ? 26.529 -12.988 -18.682 1.00 97.25 773 HIS A CA 1
ATOM 5496 C C . HIS A 1 773 ? 26.630 -11.644 -17.954 1.00 97.25 773 HIS A C 1
ATOM 5498 O O . HIS A 1 773 ? 26.358 -11.548 -16.754 1.00 97.25 773 HIS A O 1
ATOM 5504 N N . GLY A 1 774 ? 26.988 -10.589 -18.687 1.00 97.88 774 GLY A N 1
ATOM 5505 C CA . GLY A 1 774 ? 27.022 -9.229 -18.160 1.00 97.88 774 GLY A CA 1
ATOM 5506 C C . GLY A 1 774 ? 25.623 -8.617 -18.034 1.00 97.88 774 GLY A C 1
ATOM 5507 O O . GLY A 1 774 ? 24.755 -9.115 -17.317 1.00 97.88 774 GLY A O 1
ATOM 5508 N N . LEU A 1 775 ? 25.420 -7.496 -18.720 1.00 98.25 775 LEU A N 1
ATOM 5509 C CA . LEU A 1 775 ? 24.182 -6.726 -18.736 1.00 98.25 775 LEU A CA 1
ATOM 5510 C C . LEU A 1 775 ? 23.314 -7.182 -19.914 1.00 98.25 775 LEU A C 1
ATOM 5512 O O . LEU A 1 775 ? 23.603 -6.853 -21.066 1.00 98.25 775 LEU A O 1
ATOM 5516 N N . VAL A 1 776 ? 22.250 -7.935 -19.640 1.00 97.94 776 VAL A N 1
ATOM 5517 C CA . VAL A 1 776 ? 21.393 -8.531 -20.673 1.00 97.94 776 VAL A CA 1
ATOM 5518 C C . VAL A 1 776 ? 20.070 -7.784 -20.791 1.00 97.94 776 VAL A C 1
ATOM 5520 O O . VAL A 1 776 ? 19.276 -7.744 -19.855 1.00 97.94 776 VAL A O 1
ATOM 5523 N N . PHE A 1 777 ? 19.799 -7.250 -21.979 1.00 96.88 777 PHE A N 1
ATOM 5524 C CA . PHE A 1 777 ? 18.566 -6.553 -22.335 1.00 96.88 777 PHE A CA 1
ATOM 5525 C C . PHE A 1 777 ? 17.737 -7.496 -23.203 1.00 96.88 777 PHE A C 1
ATOM 5527 O O . PHE A 1 777 ? 17.846 -7.518 -24.436 1.00 96.88 777 PHE A O 1
ATOM 5534 N N . GLY A 1 778 ? 16.952 -8.340 -22.529 1.00 92.62 778 GLY A N 1
ATOM 5535 C CA . GLY A 1 778 ? 16.225 -9.446 -23.145 1.00 92.62 778 GLY A CA 1
ATOM 5536 C C . GLY A 1 778 ? 15.110 -8.975 -24.076 1.00 92.62 778 GLY A C 1
ATOM 5537 O O . GLY A 1 778 ? 15.019 -9.443 -25.211 1.00 92.62 778 GLY A O 1
ATOM 5538 N N . SER A 1 779 ? 14.305 -8.010 -23.623 1.00 91.75 779 SER A N 1
ATOM 5539 C CA . SER A 1 779 ? 13.103 -7.553 -24.344 1.00 91.75 779 SER A CA 1
ATOM 5540 C C . SER A 1 779 ? 13.314 -6.343 -25.255 1.00 91.75 779 SER A C 1
ATOM 5542 O O . SER A 1 779 ? 12.440 -6.028 -26.062 1.00 91.75 779 SER A O 1
ATOM 5544 N N . GLY A 1 780 ? 14.482 -5.703 -25.190 1.00 93.06 780 GLY A N 1
ATOM 5545 C CA . GLY A 1 780 ? 14.873 -4.593 -26.062 1.00 93.06 780 GLY A CA 1
ATOM 5546 C C . GLY A 1 780 ? 15.366 -3.362 -25.304 1.00 93.06 780 GLY A C 1
ATOM 5547 O O . GLY A 1 780 ? 15.141 -3.227 -24.101 1.00 93.06 780 GLY A O 1
ATOM 5548 N N . ALA A 1 781 ? 16.054 -2.486 -26.031 1.00 97.06 781 ALA A N 1
ATOM 5549 C CA . ALA A 1 781 ? 16.642 -1.246 -25.548 1.00 97.06 781 ALA A CA 1
ATOM 5550 C C . ALA A 1 781 ? 16.382 -0.116 -26.554 1.00 97.06 781 ALA A C 1
ATOM 5552 O O . ALA A 1 781 ? 16.738 -0.228 -27.729 1.00 97.06 781 ALA A O 1
ATOM 5553 N N . GLU A 1 782 ? 15.783 0.975 -26.092 1.00 97.50 782 GLU A N 1
ATOM 5554 C CA . GLU A 1 782 ? 15.452 2.133 -26.919 1.00 97.50 782 GLU A CA 1
ATOM 5555 C C . GLU A 1 782 ? 15.993 3.400 -26.255 1.00 97.50 782 GLU A C 1
ATOM 5557 O O . GLU A 1 782 ? 15.794 3.619 -25.059 1.00 97.50 782 GLU A O 1
ATOM 5562 N N . ALA A 1 783 ? 16.700 4.224 -27.024 1.00 98.00 783 ALA A N 1
ATOM 5563 C CA . ALA A 1 783 ? 17.211 5.506 -26.564 1.00 98.00 783 ALA A CA 1
ATOM 5564 C C . ALA A 1 783 ? 16.863 6.608 -27.566 1.00 98.00 783 ALA A C 1
ATOM 5566 O O . ALA A 1 783 ? 17.169 6.492 -28.755 1.00 98.00 783 ALA A O 1
ATOM 5567 N N . ASP A 1 784 ? 16.259 7.685 -27.075 1.00 97.12 784 ASP A N 1
ATOM 5568 C CA . ASP A 1 784 ? 15.935 8.885 -27.844 1.00 97.12 784 ASP A CA 1
ATOM 5569 C C . ASP A 1 784 ? 16.521 10.116 -27.142 1.00 97.12 784 ASP A C 1
ATOM 5571 O O . ASP A 1 784 ? 16.213 10.387 -25.975 1.00 97.12 784 ASP A O 1
ATOM 5575 N N . ALA A 1 785 ? 17.436 10.815 -27.822 1.00 96.44 785 ALA A N 1
ATOM 5576 C CA . ALA A 1 785 ? 18.242 11.903 -27.264 1.00 96.44 785 ALA A CA 1
ATOM 5577 C C . ALA A 1 785 ? 18.886 11.561 -25.900 1.00 96.44 785 ALA A C 1
ATOM 5579 O O . ALA A 1 785 ? 18.952 12.405 -25.009 1.00 96.44 785 ALA A O 1
ATOM 5580 N N . SER A 1 786 ? 19.323 10.311 -25.715 1.00 98.06 786 SER A N 1
ATOM 5581 C CA . SER A 1 786 ? 19.709 9.749 -24.410 1.00 98.06 786 SER A CA 1
ATOM 5582 C C . SER A 1 786 ? 20.998 8.921 -24.495 1.00 98.06 786 SER A C 1
ATOM 5584 O O . SER A 1 786 ? 21.482 8.614 -25.588 1.00 98.06 786 SER A O 1
ATOM 5586 N N . ALA A 1 787 ? 21.590 8.560 -23.354 1.00 98.06 787 ALA A N 1
ATOM 5587 C CA . ALA A 1 787 ? 22.874 7.855 -23.312 1.00 98.06 787 ALA A CA 1
ATOM 5588 C C . ALA A 1 787 ? 22.811 6.517 -22.555 1.00 98.06 787 ALA A C 1
ATOM 5590 O O . ALA A 1 787 ? 22.316 6.444 -21.433 1.00 98.06 787 ALA A O 1
ATOM 5591 N N . VAL A 1 788 ? 23.390 5.470 -23.148 1.00 98.38 788 VAL A N 1
ATOM 5592 C CA . VAL A 1 788 ? 23.680 4.180 -22.506 1.00 98.38 788 VAL A CA 1
ATOM 5593 C C . VAL A 1 788 ? 25.197 4.015 -22.462 1.00 98.38 788 VAL A C 1
ATOM 5595 O O . VAL A 1 788 ? 25.846 3.928 -23.505 1.00 98.38 788 VAL A O 1
ATOM 5598 N N . VAL A 1 789 ? 25.778 4.003 -21.264 1.00 98.44 789 VAL A N 1
ATOM 5599 C CA . VAL A 1 789 ? 27.230 4.086 -21.059 1.00 98.44 789 VAL A CA 1
ATOM 5600 C C . VAL A 1 789 ? 27.712 2.922 -20.199 1.00 98.44 789 VAL A C 1
ATOM 5602 O O . VAL A 1 789 ? 27.343 2.800 -19.038 1.00 98.44 789 VAL A O 1
ATOM 5605 N N . VAL A 1 790 ? 28.566 2.073 -20.761 1.00 98.62 790 VAL A N 1
ATOM 5606 C CA . VAL A 1 790 ? 29.214 0.949 -20.079 1.00 98.62 790 VAL A CA 1
ATOM 5607 C C . VAL A 1 790 ? 30.720 1.164 -20.157 1.00 98.62 790 VAL A C 1
ATOM 5609 O O . VAL A 1 790 ? 31.337 0.928 -21.204 1.00 98.62 790 VAL A O 1
ATOM 5612 N N . ASN A 1 791 ? 31.320 1.662 -19.076 1.00 97.94 791 ASN A N 1
ATOM 5613 C CA . ASN A 1 791 ? 32.708 2.106 -19.108 1.00 97.94 791 ASN A CA 1
ATOM 5614 C C . ASN A 1 791 ? 33.573 1.700 -17.918 1.00 97.94 791 ASN A C 1
ATOM 5616 O O . ASN A 1 791 ? 33.122 1.629 -16.784 1.00 97.94 791 ASN A O 1
ATOM 5620 N N . ASP A 1 792 ? 34.865 1.516 -18.183 1.00 97.94 792 ASP A N 1
ATOM 5621 C CA . ASP A 1 792 ? 35.889 1.323 -17.151 1.00 97.94 792 ASP A CA 1
ATOM 5622 C C . ASP A 1 792 ? 35.604 0.118 -16.219 1.00 97.94 792 ASP A C 1
ATOM 5624 O O . ASP A 1 792 ? 36.058 0.083 -15.078 1.00 97.94 792 ASP A O 1
ATOM 5628 N N . ASN A 1 793 ? 34.842 -0.875 -16.701 1.00 98.69 793 ASN A N 1
ATOM 5629 C CA . ASN A 1 793 ? 34.498 -2.082 -15.949 1.00 98.69 793 ASN A CA 1
ATOM 5630 C C . ASN A 1 793 ? 35.559 -3.175 -16.130 1.00 98.69 793 ASN A C 1
ATOM 5632 O O . ASN A 1 793 ? 36.175 -3.288 -17.192 1.00 98.69 793 ASN A O 1
ATOM 5636 N N . VAL A 1 794 ? 35.735 -4.021 -15.117 1.00 98.38 794 VAL A N 1
ATOM 5637 C CA . VAL A 1 794 ? 36.690 -5.141 -15.134 1.00 98.38 794 VAL A CA 1
ATOM 5638 C C . VAL A 1 794 ? 36.024 -6.443 -14.707 1.00 98.38 794 VAL A C 1
ATOM 5640 O O . VAL A 1 794 ? 35.004 -6.418 -14.030 1.00 98.38 794 VAL A O 1
ATOM 5643 N N . GLY A 1 795 ? 36.584 -7.593 -15.076 1.00 95.44 795 GLY A N 1
ATOM 5644 C CA . GLY A 1 795 ? 36.071 -8.876 -14.597 1.00 95.44 795 GLY A CA 1
ATOM 5645 C C . GLY A 1 795 ? 36.224 -10.025 -15.582 1.00 95.44 795 GLY A C 1
ATOM 5646 O O . GLY A 1 795 ? 37.046 -9.981 -16.501 1.00 95.44 795 GLY A O 1
ATOM 5647 N N . VAL A 1 796 ? 35.444 -11.079 -15.362 1.00 96.50 796 VAL A N 1
ATOM 5648 C CA . VAL A 1 796 ? 35.507 -12.336 -16.112 1.00 96.50 796 VAL A CA 1
ATOM 5649 C C . VAL A 1 796 ? 34.092 -12.773 -16.450 1.00 96.50 796 VAL A C 1
ATOM 5651 O O . VAL A 1 796 ? 33.243 -12.860 -15.563 1.00 96.50 796 VAL A O 1
ATOM 5654 N N . LEU A 1 797 ? 33.870 -13.071 -17.727 1.00 95.81 797 LEU A N 1
ATOM 5655 C CA . LEU A 1 797 ? 32.634 -13.658 -18.214 1.00 95.81 797 LEU A CA 1
ATOM 5656 C C . LEU A 1 797 ? 32.897 -15.083 -18.685 1.00 95.81 797 LEU A C 1
ATOM 5658 O O . LEU A 1 797 ? 33.836 -15.317 -19.446 1.00 95.81 797 LEU A O 1
ATOM 5662 N N . THR A 1 798 ? 32.097 -16.043 -18.228 1.00 92.69 798 THR A N 1
ATOM 5663 C CA . THR A 1 798 ? 32.240 -17.439 -18.682 1.00 92.69 798 THR A CA 1
ATOM 5664 C C . THR A 1 798 ? 31.390 -17.762 -19.907 1.00 92.69 798 THR A C 1
ATOM 5666 O O . THR A 1 798 ? 31.621 -18.787 -20.541 1.00 92.69 798 THR A O 1
ATOM 5669 N N . ASP A 1 799 ? 30.425 -16.906 -20.238 1.00 92.25 799 ASP A N 1
ATOM 5670 C CA . ASP A 1 799 ? 29.594 -16.978 -21.437 1.00 92.25 799 ASP A CA 1
ATOM 5671 C C . ASP A 1 799 ? 29.310 -15.543 -21.943 1.00 92.25 799 ASP A C 1
ATOM 5673 O O . ASP A 1 799 ? 29.885 -14.567 -21.454 1.00 92.25 799 ASP A O 1
ATOM 5677 N N . GLY A 1 800 ? 28.452 -15.394 -22.948 1.00 93.81 800 GLY A N 1
ATOM 5678 C CA . GLY A 1 800 ? 27.813 -14.122 -23.253 1.00 93.81 800 GLY A CA 1
ATOM 5679 C C . GLY A 1 800 ? 28.757 -12.967 -23.595 1.00 93.81 800 GLY A C 1
ATOM 5680 O O . GLY A 1 800 ? 29.829 -13.151 -24.178 1.00 93.81 800 GLY A O 1
ATOM 5681 N N . ALA A 1 801 ? 28.316 -11.752 -23.260 1.00 97.94 801 ALA A N 1
ATOM 5682 C CA . ALA A 1 801 ? 29.090 -10.520 -23.375 1.00 97.94 801 ALA A CA 1
ATOM 5683 C C . ALA A 1 801 ? 28.839 -9.561 -22.199 1.00 97.94 801 ALA A C 1
ATOM 5685 O O . ALA A 1 801 ? 27.871 -9.706 -21.452 1.00 97.94 801 ALA A O 1
ATOM 5686 N N . LEU A 1 802 ? 29.705 -8.550 -22.047 1.00 98.62 802 LEU A N 1
ATOM 5687 C CA . LEU A 1 802 ? 29.536 -7.510 -21.024 1.00 98.62 802 LEU A CA 1
ATOM 5688 C C . LEU A 1 802 ? 28.227 -6.736 -21.207 1.00 98.62 802 LEU A C 1
ATOM 5690 O O . LEU A 1 802 ? 27.545 -6.466 -20.225 1.00 98.62 802 LEU A O 1
ATOM 5694 N N . LEU A 1 803 ? 27.874 -6.397 -22.445 1.00 98.62 803 LEU A N 1
ATOM 5695 C CA . LEU A 1 803 ? 26.574 -5.836 -22.802 1.00 98.62 803 LEU A CA 1
ATOM 5696 C C . LEU A 1 803 ? 25.942 -6.686 -23.904 1.00 98.62 803 LEU A C 1
ATOM 5698 O O . LEU A 1 803 ? 26.519 -6.830 -24.982 1.00 98.62 803 LEU A O 1
ATOM 5702 N N . GLU A 1 804 ? 24.747 -7.213 -23.650 1.00 98.06 804 GLU A N 1
ATOM 5703 C CA . GLU A 1 804 ? 23.979 -8.019 -24.598 1.00 98.06 804 GLU A CA 1
ATOM 5704 C C . GLU A 1 804 ? 22.622 -7.383 -24.892 1.00 98.06 804 GLU A C 1
ATOM 5706 O O . GLU A 1 804 ? 21.748 -7.310 -24.026 1.00 98.06 804 GLU A O 1
ATOM 5711 N N . LEU A 1 805 ? 22.408 -6.983 -26.143 1.00 97.00 805 LEU A N 1
ATOM 5712 C CA . LEU A 1 805 ? 21.124 -6.490 -26.632 1.00 97.00 805 LEU A CA 1
ATOM 5713 C C . LEU A 1 805 ? 20.468 -7.593 -27.472 1.00 97.00 805 LEU A C 1
ATOM 5715 O O . LEU A 1 805 ? 20.857 -7.816 -28.617 1.00 97.00 805 LEU A O 1
ATOM 5719 N N . ARG A 1 806 ? 19.492 -8.315 -26.904 1.00 92.19 806 ARG A N 1
ATOM 5720 C CA . ARG A 1 806 ? 18.843 -9.468 -27.570 1.00 92.19 806 ARG A CA 1
ATOM 5721 C C . ARG A 1 806 ? 17.523 -9.098 -28.265 1.00 92.19 806 ARG A C 1
ATOM 5723 O O . ARG A 1 806 ? 17.174 -9.683 -29.296 1.00 92.19 806 ARG A O 1
ATOM 5730 N N . GLY A 1 807 ? 16.784 -8.143 -27.696 1.00 87.50 807 GLY A N 1
ATOM 5731 C CA . GLY A 1 807 ? 15.524 -7.622 -28.240 1.00 87.50 807 GLY A CA 1
ATOM 5732 C C . GLY A 1 807 ? 15.710 -6.608 -29.378 1.00 87.50 807 GLY A C 1
ATOM 5733 O O . GLY A 1 807 ? 16.730 -6.604 -30.064 1.00 87.50 807 GLY A O 1
ATOM 5734 N N . SER A 1 808 ? 14.718 -5.741 -29.602 1.00 89.44 808 SER A N 1
ATOM 5735 C CA . SER A 1 808 ? 14.887 -4.579 -30.490 1.00 89.44 808 SER A CA 1
ATOM 5736 C C . SER A 1 808 ? 15.889 -3.599 -29.879 1.00 89.44 808 SER A C 1
ATOM 5738 O O . SER A 1 808 ? 15.814 -3.332 -28.685 1.00 89.44 808 SER A O 1
ATOM 5740 N N . ALA A 1 809 ? 16.820 -3.077 -30.675 1.00 94.62 809 ALA A N 1
ATOM 5741 C CA . ALA A 1 809 ? 17.811 -2.104 -30.226 1.00 94.62 809 ALA A CA 1
ATOM 5742 C C . ALA A 1 809 ? 17.790 -0.890 -31.161 1.00 94.62 809 ALA A C 1
ATOM 5744 O O . ALA A 1 809 ? 18.206 -1.004 -32.315 1.00 94.62 809 ALA A O 1
ATOM 5745 N N . SER A 1 810 ? 17.302 0.255 -30.686 1.00 95.38 810 SER A N 1
ATOM 5746 C CA . SER A 1 810 ? 17.174 1.468 -31.506 1.00 95.38 810 SER A CA 1
ATOM 5747 C C . SER A 1 810 ? 17.639 2.715 -30.765 1.00 95.38 810 SER A C 1
ATOM 5749 O O . SER A 1 810 ? 17.196 2.995 -29.654 1.00 95.38 810 SER A O 1
ATOM 5751 N N . PHE A 1 811 ? 18.506 3.484 -31.416 1.00 96.06 811 PHE A N 1
ATOM 5752 C CA . PHE A 1 811 ? 19.105 4.702 -30.884 1.00 96.06 811 PHE A CA 1
ATOM 5753 C C . PHE A 1 811 ? 18.837 5.849 -31.860 1.00 96.06 811 PHE A C 1
ATOM 5755 O O . PHE A 1 811 ? 19.269 5.793 -33.016 1.00 96.06 811 PHE A O 1
ATOM 5762 N N . ALA A 1 812 ? 18.120 6.873 -31.403 1.00 95.31 812 ALA A N 1
ATOM 5763 C CA . ALA A 1 812 ? 17.644 7.988 -32.214 1.00 95.31 812 ALA A CA 1
ATOM 5764 C C . ALA A 1 812 ? 18.057 9.358 -31.647 1.00 95.31 812 ALA A C 1
ATOM 5766 O O . ALA A 1 812 ? 18.468 9.482 -30.492 1.00 95.31 812 ALA A O 1
ATOM 5767 N N . SER A 1 813 ? 17.943 10.394 -32.481 1.00 93.56 813 SER A N 1
ATOM 5768 C CA . SER A 1 813 ? 18.047 11.812 -32.096 1.00 93.56 813 SER A CA 1
ATOM 5769 C C . SER A 1 813 ? 19.323 12.195 -31.336 1.00 93.56 813 SER A C 1
ATOM 5771 O O . SER A 1 813 ? 19.270 12.882 -30.319 1.00 93.56 813 SER A O 1
ATOM 5773 N N . GLY A 1 814 ? 20.495 11.759 -31.804 1.00 93.31 814 GLY A N 1
ATOM 5774 C CA . GLY A 1 814 ? 21.757 12.094 -31.134 1.00 93.31 814 GLY A CA 1
ATOM 5775 C C . GLY A 1 814 ? 22.067 11.232 -29.913 1.00 93.31 814 GLY A C 1
ATOM 5776 O O . GLY A 1 814 ? 22.931 11.607 -29.122 1.00 93.31 814 GLY A O 1
ATOM 5777 N N . SER A 1 815 ? 21.391 10.091 -29.752 1.00 96.88 815 SER A N 1
ATOM 5778 C CA . SER A 1 815 ? 21.669 9.154 -28.664 1.00 96.88 815 SER A CA 1
ATOM 5779 C C . SER A 1 815 ? 23.084 8.581 -28.735 1.00 96.88 815 SER A C 1
ATOM 5781 O O . SER A 1 815 ? 23.717 8.523 -29.796 1.00 96.88 815 SER A O 1
ATOM 5783 N N . TRP A 1 816 ? 23.582 8.124 -27.587 1.00 97.50 816 TRP A N 1
ATOM 5784 C CA . TRP A 1 816 ? 24.937 7.597 -27.464 1.00 97.50 816 TRP A CA 1
ATOM 5785 C C . TRP A 1 816 ? 24.957 6.240 -26.771 1.00 97.50 816 TRP A C 1
ATOM 5787 O O . TRP A 1 816 ? 24.616 6.132 -25.597 1.00 97.50 816 TRP A O 1
ATOM 5797 N N . LEU A 1 817 ? 25.392 5.214 -27.500 1.00 97.75 817 LEU A N 1
ATOM 5798 C CA . LEU A 1 817 ? 25.741 3.912 -26.945 1.00 97.75 817 LEU A CA 1
ATOM 5799 C C . LEU A 1 817 ? 27.266 3.830 -26.819 1.00 97.75 817 LEU A C 1
ATOM 5801 O O . LEU A 1 817 ? 27.971 3.763 -27.824 1.00 97.75 817 LEU A O 1
ATOM 5805 N N . SER A 1 818 ? 27.784 3.843 -25.595 1.00 98.06 818 SER A N 1
ATOM 5806 C CA . SER A 1 818 ? 29.221 3.893 -25.320 1.00 98.06 818 SER A CA 1
ATOM 5807 C C . SER A 1 818 ? 29.680 2.658 -24.561 1.00 98.06 818 SER A C 1
ATOM 5809 O O . SER A 1 818 ? 29.276 2.446 -23.423 1.00 98.06 818 SER A O 1
ATOM 5811 N N . VAL A 1 819 ? 30.547 1.853 -25.174 1.00 98.56 819 VAL A N 1
ATOM 5812 C CA . VAL A 1 819 ? 31.236 0.720 -24.544 1.00 98.56 819 VAL A CA 1
ATOM 5813 C C . VAL A 1 819 ? 32.732 1.015 -24.589 1.00 98.56 819 VAL A C 1
ATOM 5815 O O . VAL A 1 819 ? 33.383 0.817 -25.622 1.00 98.56 819 VAL A O 1
ATOM 5818 N N . ARG A 1 820 ? 33.290 1.558 -23.500 1.00 97.50 820 ARG A N 1
ATOM 5819 C CA . ARG A 1 820 ? 34.666 2.089 -23.506 1.00 97.50 820 ARG A CA 1
ATOM 5820 C C . ARG A 1 820 ? 35.491 1.777 -22.261 1.00 97.50 820 ARG A C 1
ATOM 5822 O O . ARG A 1 820 ? 34.978 1.797 -21.156 1.00 97.50 820 ARG A O 1
ATOM 5829 N N . GLY A 1 821 ? 36.798 1.577 -22.414 1.00 97.31 821 GLY A N 1
ATOM 5830 C CA . GLY A 1 821 ? 37.702 1.405 -21.265 1.00 97.31 821 GLY A CA 1
ATOM 5831 C C . GLY A 1 821 ? 37.504 0.107 -20.470 1.00 97.31 821 GLY A C 1
ATOM 5832 O O . GLY A 1 821 ? 38.077 -0.037 -19.397 1.00 97.31 821 GLY A O 1
ATOM 5833 N N . ASN A 1 822 ? 36.686 -0.832 -20.953 1.00 98.62 822 ASN A N 1
ATOM 5834 C CA . ASN A 1 822 ? 36.386 -2.062 -20.223 1.00 98.62 822 ASN A CA 1
ATOM 5835 C C . ASN A 1 822 ? 37.495 -3.103 -20.423 1.00 98.62 822 ASN A C 1
ATOM 5837 O O . ASN A 1 822 ? 37.997 -3.265 -21.533 1.00 98.62 822 ASN A O 1
ATOM 5841 N N . SER A 1 823 ? 37.838 -3.853 -19.380 1.00 98.38 823 SER A N 1
ATOM 5842 C CA . SER A 1 823 ? 38.825 -4.935 -19.417 1.00 98.38 823 SER A CA 1
ATOM 5843 C C . SER A 1 823 ? 38.210 -6.229 -18.888 1.00 98.38 823 SER A C 1
ATOM 5845 O O . SER A 1 823 ? 38.294 -6.531 -17.696 1.00 98.38 823 SER A O 1
ATOM 5847 N N . ILE A 1 824 ? 37.592 -6.994 -19.785 1.00 97.44 824 ILE A N 1
ATOM 5848 C CA . ILE A 1 824 ? 36.841 -8.210 -19.468 1.00 97.44 824 ILE A CA 1
ATOM 5849 C C . ILE A 1 824 ? 37.534 -9.420 -20.084 1.00 97.44 824 ILE A C 1
ATOM 5851 O O . ILE A 1 824 ? 37.842 -9.438 -21.274 1.00 97.44 824 ILE A O 1
ATOM 5855 N N . SER A 1 825 ? 37.726 -10.478 -19.298 1.00 95.94 825 SER A N 1
ATOM 5856 C CA . SER A 1 825 ? 38.006 -11.791 -19.876 1.00 95.94 825 SER A CA 1
ATOM 5857 C C . SER A 1 825 ? 36.704 -12.381 -20.421 1.00 95.94 825 SER A C 1
ATOM 5859 O O . SER A 1 825 ? 36.001 -13.081 -19.700 1.00 95.94 825 SER A O 1
ATOM 5861 N N . GLY A 1 826 ? 36.376 -12.040 -21.664 1.00 95.81 826 GLY A N 1
ATOM 5862 C CA . GLY A 1 826 ? 35.195 -12.477 -22.403 1.00 95.81 826 GLY A CA 1
ATOM 5863 C C . GLY A 1 826 ? 34.863 -11.513 -23.547 1.00 95.81 826 GLY A C 1
ATOM 5864 O O . GLY A 1 826 ? 35.651 -10.610 -23.863 1.00 95.81 826 GLY A O 1
ATOM 5865 N N . ARG A 1 827 ? 33.684 -11.682 -24.159 1.00 97.00 827 ARG A N 1
ATOM 5866 C CA . ARG A 1 827 ? 33.168 -10.759 -25.184 1.00 97.00 827 ARG A CA 1
ATOM 5867 C C . ARG A 1 827 ? 32.667 -9.469 -24.535 1.00 97.00 827 ARG A C 1
ATOM 5869 O O . ARG A 1 827 ? 32.170 -9.473 -23.411 1.00 97.00 827 ARG A O 1
ATOM 5876 N N . LEU A 1 828 ? 32.755 -8.353 -25.254 1.00 98.12 828 LEU A N 1
ATOM 5877 C CA . LEU A 1 828 ? 32.369 -7.045 -24.718 1.00 98.12 828 LEU A CA 1
ATOM 5878 C C . LEU A 1 828 ? 30.984 -6.585 -25.154 1.00 98.12 828 LEU A C 1
ATOM 5880 O O . LEU A 1 828 ? 30.253 -6.014 -24.352 1.00 98.12 828 LEU A O 1
ATOM 5884 N N . LEU A 1 829 ? 30.614 -6.825 -26.408 1.00 97.94 829 LEU A N 1
ATOM 5885 C CA . LEU A 1 829 ? 29.350 -6.341 -26.948 1.00 97.94 829 LEU A CA 1
ATOM 5886 C C . LEU A 1 829 ? 28.687 -7.412 -27.806 1.00 97.94 829 LEU A C 1
ATOM 5888 O O . LEU A 1 829 ? 29.294 -7.907 -28.750 1.00 97.94 829 LEU A O 1
ATOM 5892 N N . SER A 1 830 ? 27.435 -7.730 -27.508 1.00 97.19 830 SER A N 1
ATOM 5893 C CA . SER A 1 830 ? 26.596 -8.577 -28.348 1.00 97.19 830 SER A CA 1
ATOM 5894 C C . SER A 1 830 ? 25.357 -7.813 -28.782 1.00 97.19 830 SER A C 1
ATOM 5896 O O . SER A 1 830 ? 24.617 -7.286 -27.948 1.00 97.19 830 SER A O 1
ATOM 5898 N N . LEU A 1 831 ? 25.149 -7.718 -30.092 1.00 95.62 831 LEU A N 1
ATOM 5899 C CA . LEU A 1 831 ? 24.005 -7.042 -30.700 1.00 95.62 831 LEU A CA 1
ATOM 5900 C C . LEU A 1 831 ? 23.077 -8.041 -31.403 1.00 95.62 831 LEU A C 1
ATOM 5902 O O . LEU A 1 831 ? 23.499 -9.155 -31.733 1.00 95.62 831 LEU A O 1
ATOM 5906 N N . PRO A 1 832 ? 21.831 -7.645 -31.726 1.00 91.69 832 PRO A N 1
ATOM 5907 C CA . PRO A 1 832 ? 20.951 -8.497 -32.505 1.00 91.69 832 PRO A CA 1
ATOM 5908 C C . PRO A 1 832 ? 21.583 -8.839 -33.861 1.00 91.69 832 PRO A C 1
ATOM 5910 O O . PRO A 1 832 ? 22.173 -7.987 -34.532 1.00 91.69 832 PRO A O 1
ATOM 5913 N N . SER A 1 833 ? 21.467 -10.106 -34.255 1.00 86.12 833 SER A N 1
ATOM 5914 C CA . SER A 1 833 ? 21.967 -10.615 -35.537 1.00 86.12 833 SER A CA 1
ATOM 5915 C C . SER A 1 833 ? 20.913 -10.499 -36.637 1.00 86.12 833 SER A C 1
ATOM 5917 O O . SER A 1 833 ? 19.716 -10.627 -36.363 1.00 86.12 833 SER A O 1
ATOM 5919 N N . TYR A 1 834 ? 21.361 -10.301 -37.884 1.00 78.75 834 TYR A N 1
ATOM 5920 C CA . TYR A 1 834 ? 20.484 -10.157 -39.052 1.00 78.75 834 TYR A CA 1
ATOM 5921 C C . TYR A 1 834 ? 19.417 -11.277 -39.122 1.00 78.75 834 TYR A C 1
ATOM 5923 O O . TYR A 1 834 ? 19.755 -12.442 -38.907 1.00 78.75 834 TYR A O 1
ATOM 5931 N N . PRO A 1 835 ? 18.138 -10.968 -39.430 1.00 81.25 835 PRO A N 1
ATOM 5932 C CA . PRO A 1 835 ? 17.620 -9.676 -39.895 1.00 81.25 835 PRO A CA 1
ATOM 5933 C C . PRO A 1 835 ? 17.390 -8.637 -38.791 1.00 81.25 835 PRO A C 1
ATOM 5935 O O . PRO A 1 835 ? 17.165 -7.470 -39.112 1.00 81.25 835 PRO A O 1
ATOM 5938 N N . ARG A 1 836 ? 17.475 -9.021 -37.510 1.00 81.31 836 ARG A N 1
ATOM 5939 C CA . ARG A 1 836 ? 17.492 -8.043 -36.415 1.00 81.31 836 ARG A CA 1
ATOM 5940 C C . ARG A 1 836 ? 18.834 -7.306 -36.413 1.00 81.31 836 ARG A C 1
ATOM 5942 O O . ARG A 1 836 ? 19.843 -7.816 -36.887 1.00 81.31 836 ARG A O 1
ATOM 5949 N N . ARG A 1 837 ? 18.848 -6.075 -35.924 1.00 85.81 837 ARG A N 1
ATOM 5950 C CA . ARG A 1 837 ? 20.052 -5.238 -35.884 1.00 85.81 837 ARG A CA 1
ATOM 5951 C C . ARG A 1 837 ? 19.904 -4.160 -34.822 1.00 85.81 837 ARG A C 1
ATOM 5953 O O . ARG A 1 837 ? 18.792 -3.913 -34.362 1.00 85.81 837 ARG A O 1
ATOM 5960 N N . ALA A 1 838 ? 21.016 -3.536 -34.454 1.00 90.88 838 ALA A N 1
ATOM 5961 C CA . ALA A 1 838 ? 20.988 -2.280 -33.717 1.00 90.88 838 ALA A CA 1
ATOM 5962 C C . ALA A 1 838 ? 20.885 -1.117 -34.712 1.00 90.88 838 ALA A C 1
ATOM 5964 O O . ALA A 1 838 ? 21.815 -0.893 -35.492 1.00 90.88 838 ALA A O 1
ATOM 5965 N N . ASP A 1 839 ? 19.758 -0.409 -34.706 1.00 92.44 839 ASP A N 1
ATOM 5966 C CA . ASP A 1 839 ? 19.510 0.727 -35.594 1.00 92.44 839 ASP A CA 1
ATOM 5967 C C . ASP A 1 839 ? 20.015 2.029 -34.949 1.00 92.44 839 ASP A C 1
ATOM 5969 O O . ASP A 1 839 ? 19.552 2.438 -33.884 1.00 92.44 839 ASP A O 1
ATOM 5973 N N . LEU A 1 840 ? 20.969 2.693 -35.607 1.00 93.12 840 LEU A N 1
ATOM 5974 C CA . LEU A 1 840 ? 21.497 4.006 -35.224 1.00 93.12 840 LEU A CA 1
ATOM 5975 C C . LEU A 1 840 ? 20.986 5.065 -36.205 1.00 93.12 840 LEU A C 1
ATOM 5977 O O . LEU A 1 840 ? 21.426 5.115 -37.359 1.00 93.12 840 LEU A O 1
ATOM 5981 N N . VAL A 1 841 ? 20.100 5.939 -35.727 1.00 91.81 841 VAL A N 1
ATOM 5982 C CA . VAL A 1 841 ? 19.547 7.083 -36.464 1.00 91.81 841 VAL A CA 1
ATOM 5983 C C . VAL A 1 841 ? 20.110 8.363 -35.858 1.00 91.81 841 VAL A C 1
ATOM 5985 O O . VAL A 1 841 ? 19.835 8.670 -34.699 1.00 91.81 841 VAL A O 1
ATOM 5988 N N . GLN A 1 842 ? 20.941 9.097 -36.609 1.00 92.06 842 GLN A N 1
ATOM 5989 C CA . GLN A 1 842 ? 21.621 10.312 -36.115 1.00 92.06 842 GLN A CA 1
ATOM 5990 C C . GLN A 1 842 ? 22.338 10.119 -34.765 1.00 92.06 842 GLN A C 1
ATOM 5992 O O . GLN A 1 842 ? 22.440 11.051 -33.978 1.00 92.06 842 GLN A O 1
ATOM 5997 N N . SER A 1 843 ? 22.798 8.902 -34.479 1.00 95.69 843 SER A N 1
ATOM 5998 C CA . SER A 1 843 ? 23.282 8.490 -33.159 1.00 95.69 843 SER A CA 1
ATOM 5999 C C . SER A 1 843 ? 24.675 7.874 -33.253 1.00 95.69 843 SER A C 1
ATOM 6001 O O . SER A 1 843 ? 25.120 7.466 -34.335 1.00 95.69 843 SER A O 1
ATOM 6003 N N . THR A 1 844 ? 25.361 7.806 -32.115 1.00 96.31 844 THR A N 1
ATOM 6004 C CA . THR A 1 844 ? 26.748 7.338 -32.029 1.00 96.31 844 THR A CA 1
ATOM 6005 C C . THR A 1 844 ? 26.833 6.028 -31.251 1.00 96.31 844 THR A C 1
ATOM 6007 O O . THR A 1 844 ? 26.368 5.946 -30.118 1.00 96.31 844 THR A O 1
ATOM 6010 N N . LEU A 1 845 ? 27.475 5.020 -31.841 1.00 97.06 845 LEU A N 1
ATOM 6011 C CA . LEU A 1 845 ? 27.980 3.835 -31.152 1.00 97.06 845 LEU A CA 1
ATOM 6012 C C . LEU A 1 845 ? 29.499 3.957 -31.017 1.00 97.06 845 LEU A C 1
ATOM 6014 O O . LEU A 1 845 ? 30.199 4.087 -32.022 1.00 97.06 845 LEU A O 1
ATOM 6018 N N . THR A 1 846 ? 30.009 3.869 -29.795 1.00 97.75 846 THR A N 1
ATOM 6019 C CA . THR A 1 846 ? 31.441 3.926 -29.490 1.00 97.75 846 THR A CA 1
ATOM 6020 C C . THR A 1 846 ? 31.894 2.600 -28.892 1.00 97.75 846 THR A C 1
ATOM 6022 O O . THR A 1 846 ? 31.406 2.196 -27.842 1.00 97.75 846 THR A O 1
ATOM 6025 N N . LEU A 1 847 ? 32.868 1.948 -29.528 1.00 97.75 847 LEU A N 1
ATOM 6026 C CA . LEU A 1 847 ? 33.560 0.766 -29.014 1.00 97.75 847 LEU A CA 1
ATOM 6027 C C . LEU A 1 847 ? 35.064 1.064 -28.950 1.00 97.75 847 LEU A C 1
ATOM 6029 O O . LEU A 1 847 ? 35.794 0.833 -29.916 1.00 97.75 847 LEU A O 1
ATOM 6033 N N . HIS A 1 848 ? 35.531 1.631 -27.834 1.00 97.94 848 HIS A N 1
ATOM 6034 C CA . HIS A 1 848 ? 36.887 2.185 -27.758 1.00 97.94 848 HIS A CA 1
ATOM 6035 C C . HIS A 1 848 ? 37.650 1.859 -26.469 1.00 97.94 848 HIS A C 1
ATOM 6037 O O . HIS A 1 848 ? 37.143 2.051 -25.369 1.00 97.94 848 HIS A O 1
ATOM 6043 N N . GLY A 1 849 ? 38.927 1.488 -26.579 1.00 97.19 849 GLY A N 1
ATOM 6044 C CA . GLY A 1 849 ? 39.807 1.344 -25.413 1.00 97.19 849 GLY A CA 1
ATOM 6045 C C . GLY A 1 849 ? 39.506 0.107 -24.575 1.00 97.19 849 GLY A C 1
ATOM 6046 O O . GLY A 1 849 ? 39.743 0.136 -23.375 1.00 97.19 849 GLY A O 1
ATOM 6047 N N . ASN A 1 850 ? 38.922 -0.933 -25.170 1.00 98.38 850 ASN A N 1
ATOM 6048 C CA . ASN A 1 850 ? 38.509 -2.115 -24.428 1.00 98.38 850 ASN A CA 1
ATOM 6049 C C . ASN A 1 850 ? 39.445 -3.312 -24.654 1.00 98.38 850 ASN A C 1
ATOM 6051 O O . ASN A 1 850 ? 39.935 -3.525 -25.765 1.00 98.38 850 ASN A O 1
ATOM 6055 N N . ALA A 1 851 ? 39.621 -4.131 -23.620 1.00 98.19 851 ALA A N 1
ATOM 6056 C CA . ALA A 1 851 ? 40.319 -5.407 -23.660 1.00 98.19 851 ALA A CA 1
ATOM 6057 C C . ALA A 1 851 ? 39.328 -6.562 -23.440 1.00 98.19 851 ALA A C 1
ATOM 6059 O O . ALA A 1 851 ? 38.607 -6.580 -22.446 1.00 98.19 851 ALA A O 1
ATOM 6060 N N . GLY A 1 852 ? 39.293 -7.496 -24.390 1.00 96.44 852 GLY A N 1
ATOM 6061 C CA . GLY A 1 852 ? 38.456 -8.695 -24.390 1.00 96.44 852 GLY A CA 1
ATOM 6062 C C . GLY A 1 852 ? 39.277 -9.984 -24.504 1.00 96.44 852 GLY A C 1
ATOM 6063 O O . GLY A 1 852 ? 40.479 -9.962 -24.798 1.00 96.44 852 GLY A O 1
ATOM 6064 N N . SER A 1 853 ? 38.614 -11.128 -24.357 1.00 94.75 853 SER A N 1
ATOM 6065 C CA . SER A 1 853 ? 39.173 -12.448 -24.677 1.00 94.75 853 SER A CA 1
ATOM 6066 C C . SER A 1 853 ? 38.140 -13.331 -25.385 1.00 94.75 853 SER A C 1
ATOM 6068 O O . SER A 1 853 ? 36.949 -13.022 -25.414 1.00 94.75 853 SER A O 1
ATOM 6070 N N . GLY A 1 854 ? 38.601 -14.412 -26.012 1.00 93.00 854 GLY A N 1
ATOM 6071 C CA . GLY A 1 854 ? 37.774 -15.306 -26.822 1.00 93.00 854 GLY A CA 1
ATOM 6072 C C . GLY A 1 854 ? 37.922 -15.071 -28.333 1.00 93.00 854 GLY A C 1
ATOM 6073 O O . GLY A 1 854 ? 38.928 -14.510 -28.778 1.00 93.00 854 GLY A O 1
ATOM 6074 N N . PRO A 1 855 ? 36.963 -15.547 -29.150 1.00 92.94 855 PRO A N 1
ATOM 6075 C CA . PRO A 1 855 ? 37.090 -15.529 -30.609 1.00 92.94 855 PRO A CA 1
ATOM 6076 C C . PRO A 1 855 ? 36.826 -14.151 -31.226 1.00 92.94 855 PRO A C 1
ATOM 6078 O O . PRO A 1 855 ? 37.385 -13.828 -32.270 1.00 92.94 855 PRO A O 1
ATOM 6081 N N . VAL A 1 856 ? 35.973 -13.342 -30.596 1.00 94.81 856 VAL A N 1
ATOM 6082 C CA . VAL A 1 856 ? 35.536 -12.036 -31.101 1.00 94.81 856 VAL A CA 1
ATOM 6083 C C . VAL A 1 856 ? 35.392 -11.046 -29.952 1.00 94.81 856 VAL A C 1
ATOM 6085 O O . VAL A 1 856 ? 35.064 -11.426 -28.830 1.00 94.81 856 VAL A O 1
ATOM 6088 N N . VAL A 1 857 ? 35.601 -9.765 -30.250 1.00 94.44 857 VAL A N 1
ATOM 6089 C CA . VAL A 1 857 ? 35.334 -8.658 -29.319 1.00 94.44 857 VAL A CA 1
ATOM 6090 C C . VAL A 1 857 ? 33.838 -8.343 -29.276 1.00 94.44 857 VAL A C 1
ATOM 6092 O O . VAL A 1 857 ? 33.300 -7.989 -28.224 1.00 94.44 857 VAL A O 1
ATOM 6095 N N . MET A 1 858 ? 33.183 -8.478 -30.429 1.00 95.25 858 MET A N 1
ATOM 6096 C CA . MET A 1 858 ? 31.793 -8.121 -30.654 1.00 95.25 858 MET A CA 1
ATOM 6097 C C . MET A 1 858 ? 31.124 -9.113 -31.606 1.00 95.25 858 MET A C 1
ATOM 6099 O O . MET A 1 858 ? 31.785 -9.642 -32.494 1.00 95.25 858 MET A O 1
ATOM 6103 N N . ASP A 1 859 ? 29.821 -9.326 -31.462 1.00 94.69 859 ASP A N 1
ATOM 6104 C CA . ASP A 1 859 ? 28.982 -9.981 -32.468 1.00 94.69 859 ASP A CA 1
ATOM 6105 C C . ASP A 1 859 ? 27.661 -9.226 -32.704 1.00 94.69 859 ASP A C 1
ATOM 6107 O O . ASP A 1 859 ? 27.346 -8.244 -32.027 1.00 94.69 859 ASP A O 1
ATOM 6111 N N . GLY A 1 860 ? 26.905 -9.661 -33.715 1.00 91.19 860 GLY A N 1
ATOM 6112 C CA . GLY A 1 860 ? 25.671 -9.009 -34.158 1.00 91.19 860 GLY A CA 1
ATOM 6113 C C . GLY A 1 860 ? 25.867 -8.015 -35.305 1.00 91.19 860 GLY A C 1
ATOM 6114 O O . GLY A 1 860 ? 26.931 -7.929 -35.918 1.00 91.19 860 GLY A O 1
ATOM 6115 N N . THR A 1 861 ? 24.799 -7.300 -35.665 1.00 87.94 861 THR A N 1
ATOM 6116 C CA . THR A 1 861 ? 24.775 -6.398 -36.829 1.00 87.94 861 THR A CA 1
ATOM 6117 C C . THR A 1 861 ? 24.418 -4.970 -36.423 1.00 87.94 861 THR A C 1
ATOM 6119 O O . THR A 1 861 ? 23.403 -4.729 -35.769 1.00 87.94 861 THR A O 1
ATOM 6122 N N . VAL A 1 862 ? 25.232 -4.010 -36.869 1.00 88.38 862 VAL A N 1
ATOM 6123 C CA . VAL A 1 862 ? 24.967 -2.571 -36.729 1.00 88.38 862 VAL A CA 1
ATOM 6124 C C . VAL A 1 862 ? 24.370 -2.041 -38.027 1.00 88.38 862 VAL A C 1
ATOM 6126 O O . VAL A 1 862 ? 24.945 -2.230 -39.100 1.00 88.38 862 VAL A O 1
ATOM 6129 N N . ALA A 1 863 ? 23.240 -1.346 -37.936 1.00 86.88 863 ALA A N 1
ATOM 6130 C CA . ALA A 1 863 ? 22.625 -0.664 -39.064 1.00 86.88 863 ALA A CA 1
ATOM 6131 C C . ALA A 1 863 ? 22.684 0.849 -38.886 1.00 86.88 863 ALA A C 1
ATOM 6133 O O . ALA A 1 863 ? 22.160 1.429 -37.939 1.00 86.88 863 ALA A O 1
ATOM 6134 N N . LEU A 1 864 ? 23.330 1.488 -39.850 1.00 83.25 864 LEU A N 1
ATOM 6135 C CA . LEU A 1 864 ? 23.511 2.926 -39.921 1.00 83.25 864 LEU A CA 1
ATOM 6136 C C . LEU A 1 864 ? 22.419 3.530 -40.812 1.00 83.25 864 LEU A C 1
ATOM 6138 O O . LEU A 1 864 ? 22.483 3.405 -42.035 1.00 83.25 864 LEU A O 1
ATOM 6142 N N . VAL A 1 865 ? 21.415 4.176 -40.214 1.00 75.31 865 VAL A N 1
ATOM 6143 C CA . VAL A 1 865 ? 20.206 4.644 -40.917 1.00 75.31 865 VAL A CA 1
ATOM 6144 C C . VAL A 1 865 ? 20.163 6.179 -40.961 1.00 75.31 865 VAL A C 1
ATOM 6146 O O . VAL A 1 865 ? 20.157 6.831 -39.924 1.00 75.31 865 VAL A O 1
ATOM 6149 N N . GLY A 1 866 ? 20.101 6.777 -42.162 1.00 71.44 866 GLY A N 1
ATOM 6150 C CA . GLY A 1 866 ? 19.965 8.242 -42.348 1.00 71.44 866 GLY A CA 1
ATOM 6151 C C . GLY A 1 866 ? 21.213 9.047 -41.945 1.00 71.44 866 GLY A C 1
ATOM 6152 O O . GLY A 1 866 ? 22.098 8.502 -41.315 1.00 71.44 866 GLY A O 1
ATOM 6153 N N . ALA A 1 867 ? 21.414 10.295 -42.385 1.00 72.75 867 ALA A N 1
ATOM 6154 C CA . ALA A 1 867 ? 22.673 11.039 -42.137 1.00 72.75 867 ALA A CA 1
ATOM 6155 C C . ALA A 1 867 ? 22.984 11.253 -40.633 1.00 72.75 867 ALA A C 1
ATOM 6157 O O . ALA A 1 867 ? 22.097 11.138 -39.801 1.00 72.75 867 ALA A O 1
ATOM 6158 N N . GLY A 1 868 ? 24.238 11.568 -40.273 1.00 75.62 868 GLY A N 1
ATOM 6159 C CA . GLY A 1 868 ? 24.625 11.920 -38.890 1.00 75.62 868 GLY A CA 1
ATOM 6160 C C . GLY A 1 868 ? 24.930 10.747 -37.946 1.00 75.62 868 GLY A C 1
ATOM 6161 O O . GLY A 1 868 ? 25.255 10.970 -36.786 1.00 75.62 868 GLY A O 1
ATOM 6162 N N . ARG A 1 869 ? 24.855 9.506 -38.432 1.00 85.25 869 ARG A N 1
ATOM 6163 C CA . ARG A 1 869 ? 25.239 8.301 -37.685 1.00 85.25 869 ARG A CA 1
ATOM 6164 C C . ARG A 1 869 ? 26.755 8.163 -37.527 1.00 85.25 869 ARG A C 1
ATOM 6166 O O . ARG A 1 869 ? 27.508 8.554 -38.423 1.00 85.25 869 ARG A O 1
ATOM 6173 N N . LYS A 1 870 ? 27.215 7.553 -36.436 1.00 91.62 870 LYS A N 1
ATOM 6174 C CA . LYS A 1 870 ? 28.643 7.269 -36.230 1.00 91.62 870 LYS A CA 1
ATOM 6175 C C . LYS A 1 870 ? 28.828 5.926 -35.532 1.00 91.62 870 LYS A C 1
ATOM 6177 O O . LYS A 1 870 ? 28.284 5.715 -34.459 1.00 91.62 870 LYS A O 1
ATOM 6182 N N . PHE A 1 871 ? 29.629 5.038 -36.115 1.00 94.75 871 PHE A N 1
ATOM 6183 C CA . PHE A 1 871 ? 30.160 3.872 -35.410 1.00 94.75 871 PHE A CA 1
ATOM 6184 C C . PHE A 1 871 ? 31.668 4.055 -35.261 1.00 94.75 871 PHE A C 1
ATOM 6186 O O . PHE A 1 871 ? 32.402 3.985 -36.245 1.00 94.75 871 PHE A O 1
ATOM 6193 N N . VAL A 1 872 ? 32.122 4.374 -34.053 1.00 96.44 872 VAL A N 1
ATOM 6194 C CA . VAL A 1 872 ? 33.513 4.721 -33.754 1.00 96.44 872 VAL A CA 1
ATOM 6195 C C . VAL A 1 872 ? 34.176 3.565 -33.025 1.00 96.44 872 VAL A C 1
ATOM 6197 O O . VAL A 1 872 ? 33.695 3.122 -31.983 1.00 96.44 872 VAL A O 1
ATOM 6200 N N . VAL A 1 873 ? 35.287 3.076 -33.569 1.00 97.25 873 VAL A N 1
ATOM 6201 C CA . VAL A 1 873 ? 35.977 1.883 -33.064 1.00 97.25 873 VAL A CA 1
ATOM 6202 C C . VAL A 1 873 ? 37.455 2.187 -32.897 1.00 97.25 873 VAL A C 1
ATOM 6204 O O . VAL A 1 873 ? 38.064 2.769 -33.790 1.00 97.25 873 VAL A O 1
ATOM 6207 N N . GLY A 1 874 ? 38.071 1.794 -31.788 1.00 96.81 874 GLY A N 1
ATOM 6208 C CA . GLY A 1 874 ? 39.495 2.066 -31.616 1.00 96.81 874 GLY A CA 1
ATOM 6209 C C . GLY A 1 874 ? 40.120 1.463 -30.376 1.00 96.81 874 GLY A C 1
ATOM 6210 O O . GLY A 1 874 ? 39.437 1.134 -29.414 1.00 96.81 874 GLY A O 1
ATOM 6211 N N . CYS A 1 875 ? 41.444 1.343 -30.389 1.00 95.69 875 CYS A N 1
ATOM 6212 C CA . CYS A 1 875 ? 42.225 0.936 -29.224 1.00 95.69 875 CYS A CA 1
ATOM 6213 C C . CYS A 1 875 ? 41.720 -0.356 -28.545 1.00 95.69 875 CYS A C 1
ATOM 6215 O O . CYS A 1 875 ? 41.461 -0.382 -27.345 1.00 95.69 875 CYS A O 1
ATOM 6217 N N . LEU A 1 876 ? 41.508 -1.410 -29.338 1.00 97.62 876 LEU A N 1
ATOM 6218 C CA . LEU A 1 876 ? 40.992 -2.692 -28.858 1.00 97.62 876 LEU A CA 1
ATOM 6219 C C . LEU A 1 876 ? 42.120 -3.692 -28.618 1.00 97.62 876 LEU A C 1
ATOM 6221 O O . LEU A 1 876 ? 43.058 -3.767 -29.411 1.00 97.62 876 LEU A O 1
ATOM 6225 N N . THR A 1 877 ? 41.971 -4.513 -27.586 1.00 97.62 877 THR A N 1
ATOM 6226 C CA . THR A 1 877 ? 42.855 -5.643 -27.283 1.00 97.62 877 THR A CA 1
ATOM 6227 C C . THR A 1 877 ? 42.021 -6.920 -27.231 1.00 97.62 877 THR A C 1
ATOM 6229 O O . THR A 1 877 ? 40.978 -6.939 -26.585 1.00 97.62 877 THR A O 1
ATOM 6232 N N . LEU A 1 878 ? 42.461 -7.989 -27.895 1.00 97.12 878 LEU A N 1
ATOM 6233 C CA . LEU A 1 878 ? 41.814 -9.304 -27.859 1.00 97.12 878 LEU A CA 1
ATOM 6234 C C . LEU A 1 878 ? 42.860 -10.368 -27.519 1.00 97.12 878 LEU A C 1
ATOM 6236 O O . LEU A 1 878 ? 43.904 -10.429 -28.165 1.00 97.12 878 LEU A O 1
ATOM 6240 N N . ASN A 1 879 ? 42.602 -11.192 -26.500 1.00 95.81 879 ASN A N 1
ATOM 6241 C CA . ASN A 1 879 ? 43.532 -12.236 -26.034 1.00 95.81 879 ASN A CA 1
ATOM 6242 C C . ASN A 1 879 ? 44.938 -11.687 -25.710 1.00 95.81 879 ASN A C 1
ATOM 6244 O O . ASN A 1 879 ? 45.956 -12.295 -26.033 1.00 95.81 879 ASN A O 1
ATOM 6248 N N . GLY A 1 880 ? 44.991 -10.491 -25.114 1.00 92.25 880 GLY A N 1
ATOM 6249 C CA . GLY A 1 880 ? 46.239 -9.798 -24.774 1.00 92.25 880 GLY A CA 1
ATOM 6250 C C . GLY A 1 880 ? 46.966 -9.141 -25.955 1.00 92.25 880 GLY A C 1
ATOM 6251 O O . GLY A 1 880 ? 47.973 -8.471 -25.739 1.00 92.25 880 GLY A O 1
ATOM 6252 N N . GLN A 1 881 ? 46.468 -9.273 -27.189 1.00 94.94 881 GLN A N 1
ATOM 6253 C CA . GLN A 1 881 ? 47.060 -8.650 -28.376 1.00 94.94 881 GLN A CA 1
ATOM 6254 C C . GLN A 1 881 ? 46.289 -7.399 -28.802 1.00 94.94 881 GLN A C 1
ATOM 6256 O O . GLN A 1 881 ? 45.070 -7.431 -28.972 1.00 94.94 881 GLN A O 1
ATOM 6261 N N . ALA A 1 882 ? 47.003 -6.290 -29.004 1.00 95.31 882 ALA A N 1
ATOM 6262 C CA . ALA A 1 882 ? 46.416 -5.057 -29.521 1.00 95.31 882 ALA A CA 1
ATOM 6263 C C . ALA A 1 882 ? 46.007 -5.231 -30.995 1.00 95.31 882 ALA A C 1
ATOM 6265 O O . ALA A 1 882 ? 46.822 -5.589 -31.848 1.00 95.31 882 ALA A O 1
ATOM 6266 N N . LEU A 1 883 ? 44.743 -4.953 -31.307 1.00 95.00 883 LEU A N 1
ATOM 6267 C CA . LEU A 1 883 ? 44.189 -5.088 -32.648 1.00 95.00 883 LEU A CA 1
ATOM 6268 C C . LEU A 1 883 ? 44.475 -3.840 -33.487 1.00 95.00 883 LEU A C 1
ATOM 6270 O O . LEU A 1 883 ? 44.065 -2.724 -33.156 1.00 95.00 883 LEU A O 1
ATOM 6274 N N . GLN A 1 884 ? 45.117 -4.045 -34.634 1.00 92.94 884 GLN A N 1
ATOM 6275 C CA . GLN A 1 884 ? 45.184 -3.031 -35.686 1.00 92.94 884 GLN A CA 1
ATOM 6276 C C . GLN A 1 884 ? 43.833 -2.920 -36.416 1.00 92.94 884 GLN A C 1
ATOM 6278 O O . GLN A 1 884 ? 43.141 -3.934 -36.531 1.00 92.94 884 GLN A O 1
ATOM 6283 N N . PRO A 1 885 ? 43.475 -1.751 -36.989 1.00 90.75 885 PRO A N 1
ATOM 6284 C CA . PRO A 1 885 ? 42.185 -1.553 -37.663 1.00 90.75 885 PRO A CA 1
ATOM 6285 C C . PRO A 1 885 ? 41.830 -2.592 -38.739 1.00 90.75 885 PRO A C 1
ATOM 6287 O O . PRO A 1 885 ? 40.662 -2.945 -38.893 1.00 90.75 885 PRO A O 1
ATOM 6290 N N . MET A 1 886 ? 42.827 -3.137 -39.446 1.00 89.94 886 MET A N 1
ATOM 6291 C CA . MET A 1 886 ? 42.620 -4.190 -40.452 1.00 89.94 886 MET A CA 1
ATOM 6292 C C . MET A 1 886 ? 42.074 -5.501 -39.854 1.00 89.94 886 MET A C 1
ATOM 6294 O O . MET A 1 886 ? 41.385 -6.246 -40.544 1.00 89.94 886 MET A O 1
ATOM 6298 N N . HIS A 1 887 ? 42.316 -5.759 -38.564 1.00 93.56 887 HIS A N 1
ATOM 6299 C CA . HIS A 1 887 ? 41.864 -6.957 -37.847 1.00 93.56 887 HIS A CA 1
ATOM 6300 C C . HIS A 1 887 ? 40.523 -6.769 -37.112 1.00 93.56 887 HIS A C 1
ATOM 6302 O O . HIS A 1 887 ? 40.029 -7.706 -36.485 1.00 93.56 887 HIS A O 1
ATOM 6308 N N . TYR A 1 888 ? 39.892 -5.590 -37.177 1.00 93.44 888 TYR A N 1
ATOM 6309 C CA . TYR A 1 888 ? 38.604 -5.358 -36.501 1.00 93.44 888 TYR A CA 1
ATOM 6310 C C . TYR A 1 888 ? 37.488 -6.242 -37.060 1.00 93.44 888 TYR A C 1
ATOM 6312 O O . TYR A 1 888 ? 36.693 -6.785 -36.296 1.00 93.44 888 TYR A O 1
ATOM 6320 N N . ARG A 1 889 ? 37.478 -6.480 -38.377 1.00 91.31 889 ARG A N 1
ATOM 6321 C CA . ARG A 1 889 ? 36.484 -7.362 -39.007 1.00 91.31 889 ARG A CA 1
ATOM 6322 C C . ARG A 1 889 ? 36.612 -8.813 -38.541 1.00 91.31 889 ARG A C 1
ATOM 6324 O O . ARG A 1 889 ? 35.601 -9.438 -38.248 1.00 91.31 889 ARG A O 1
ATOM 6331 N N . SER A 1 890 ? 37.838 -9.331 -38.416 1.00 91.75 890 SER A N 1
ATOM 6332 C CA . SER A 1 890 ? 38.082 -10.675 -37.866 1.00 91.75 890 SER A CA 1
ATOM 6333 C C . SER A 1 890 ? 37.734 -10.782 -36.381 1.00 91.75 890 SER A C 1
ATOM 6335 O O . SER A 1 890 ? 37.408 -11.865 -35.917 1.00 91.75 890 SER A O 1
ATOM 6337 N N . ALA A 1 891 ? 37.739 -9.664 -35.651 1.00 93.50 891 ALA A N 1
ATOM 6338 C CA . ALA A 1 891 ? 37.283 -9.590 -34.266 1.00 93.50 891 ALA A CA 1
ATOM 6339 C C . ALA A 1 891 ? 35.751 -9.433 -34.129 1.00 93.50 891 ALA A C 1
ATOM 6341 O O . ALA A 1 891 ? 35.274 -9.090 -33.045 1.00 93.50 891 ALA A O 1
ATOM 6342 N N . GLY A 1 892 ? 34.995 -9.666 -35.211 1.00 92.38 892 GLY A N 1
ATOM 6343 C CA . GLY A 1 892 ? 33.528 -9.662 -35.249 1.00 92.38 892 GLY A CA 1
ATOM 6344 C C . GLY A 1 892 ? 32.877 -8.292 -35.480 1.00 92.38 892 GLY A C 1
ATOM 6345 O O . GLY A 1 892 ? 31.654 -8.181 -35.509 1.00 92.38 892 GLY A O 1
ATOM 6346 N N . ILE A 1 893 ? 33.669 -7.241 -35.714 1.00 92.62 893 ILE A N 1
ATOM 6347 C CA . ILE A 1 893 ? 33.160 -5.885 -35.955 1.00 92.62 893 ILE A CA 1
ATOM 6348 C C . ILE A 1 893 ? 32.742 -5.753 -37.424 1.00 92.62 893 ILE A C 1
ATOM 6350 O O . ILE A 1 893 ? 33.551 -5.468 -38.315 1.00 92.62 893 ILE A O 1
ATOM 6354 N N . ILE A 1 894 ? 31.455 -5.987 -37.676 1.00 85.12 894 ILE A N 1
ATOM 6355 C CA . ILE A 1 894 ? 30.849 -5.988 -39.010 1.00 85.12 894 ILE A CA 1
ATOM 6356 C C . ILE A 1 894 ? 30.024 -4.709 -39.205 1.00 85.12 894 ILE A C 1
ATOM 6358 O O . ILE A 1 894 ? 29.186 -4.359 -38.380 1.00 85.12 894 ILE A O 1
ATOM 6362 N N . GLY A 1 895 ? 30.268 -4.012 -40.318 1.00 82.19 895 GLY A N 1
ATOM 6363 C CA . GLY A 1 895 ? 29.622 -2.743 -40.663 1.00 82.19 895 GLY A CA 1
ATOM 6364 C C . GLY A 1 895 ? 30.596 -1.706 -41.230 1.00 82.19 895 GLY A C 1
ATOM 6365 O O . GLY A 1 895 ? 31.768 -2.008 -41.494 1.00 82.19 895 GLY A O 1
ATOM 6366 N N . GLU A 1 896 ? 30.086 -0.493 -41.434 1.00 87.50 896 GLU A N 1
ATOM 6367 C CA . GLU A 1 896 ? 30.862 0.715 -41.731 1.00 87.50 896 GLU A CA 1
ATOM 6368 C C . GLU A 1 896 ? 31.214 1.402 -40.402 1.00 87.50 896 GLU A C 1
ATOM 6370 O O . GLU A 1 896 ? 30.331 1.668 -39.591 1.00 87.50 896 GLU A O 1
ATOM 6375 N N . PHE A 1 897 ? 32.501 1.646 -40.149 1.00 91.38 897 PHE A N 1
ATOM 6376 C CA . PHE A 1 897 ? 32.980 2.248 -38.903 1.00 91.38 897 PHE A CA 1
ATOM 6377 C C . PHE A 1 897 ? 34.149 3.205 -39.149 1.00 91.38 897 PHE A C 1
ATOM 6379 O O . PHE A 1 897 ? 34.910 3.044 -40.106 1.00 91.38 897 PHE A O 1
ATOM 6386 N N . ARG A 1 898 ? 34.319 4.182 -38.250 1.00 93.75 898 ARG A N 1
ATOM 6387 C CA . ARG A 1 898 ? 35.459 5.105 -38.211 1.00 93.75 898 ARG A CA 1
ATOM 6388 C C . ARG A 1 898 ? 36.499 4.601 -37.202 1.00 93.75 898 ARG A C 1
ATOM 6390 O O . ARG A 1 898 ? 36.214 4.625 -36.002 1.00 93.75 898 ARG A O 1
ATOM 6397 N N . PRO A 1 899 ? 37.692 4.167 -37.647 1.00 94.75 899 PRO A N 1
ATOM 6398 C CA . PRO A 1 899 ? 38.761 3.795 -36.734 1.00 94.75 899 PRO A CA 1
ATOM 6399 C C . PRO A 1 899 ? 39.355 5.038 -36.052 1.00 94.75 899 PRO A C 1
ATOM 6401 O O . PRO A 1 899 ? 39.635 6.036 -36.714 1.00 94.75 899 PRO A O 1
ATOM 6404 N N . VAL A 1 900 ? 39.587 4.964 -34.742 1.00 95.12 900 VAL A N 1
ATOM 6405 C CA . VAL A 1 900 ? 40.281 5.993 -33.949 1.00 95.12 900 VAL A CA 1
ATOM 6406 C C . VAL A 1 900 ? 41.494 5.361 -33.268 1.00 95.12 900 VAL A C 1
ATOM 6408 O O . VAL A 1 900 ? 41.404 4.293 -32.664 1.00 95.12 900 VAL A O 1
ATOM 6411 N N . ALA A 1 901 ? 42.661 5.991 -33.407 1.00 92.69 901 ALA A N 1
ATOM 6412 C CA . ALA A 1 901 ? 43.897 5.484 -32.818 1.00 92.69 901 ALA A CA 1
ATOM 6413 C C . ALA A 1 901 ? 43.926 5.692 -31.293 1.00 92.69 901 ALA A C 1
ATOM 6415 O O . ALA A 1 901 ? 43.371 6.661 -30.774 1.00 92.69 901 ALA A O 1
ATOM 6416 N N . CYS A 1 902 ? 44.625 4.806 -30.575 1.00 91.12 902 CYS A N 1
ATOM 6417 C CA . CYS A 1 902 ? 44.866 4.964 -29.140 1.00 91.12 902 CYS A CA 1
ATOM 6418 C C . CYS A 1 902 ? 45.476 6.342 -28.823 1.00 91.12 902 CYS A C 1
ATOM 6420 O O . CYS A 1 902 ? 46.375 6.803 -29.523 1.00 91.12 902 CYS A O 1
ATOM 6422 N N . GLY A 1 903 ? 45.018 6.979 -27.742 1.00 85.88 903 GLY A N 1
ATOM 6423 C CA . GLY A 1 903 ? 45.572 8.246 -27.245 1.00 85.88 903 GLY A CA 1
ATOM 6424 C C . GLY A 1 903 ? 45.118 9.510 -27.986 1.00 85.88 903 GLY A C 1
ATOM 6425 O O . GLY A 1 903 ? 45.370 10.606 -27.493 1.00 85.88 903 GLY A O 1
ATOM 6426 N N . VAL A 1 904 ? 44.413 9.390 -29.117 1.00 90.12 904 VAL A N 1
ATOM 6427 C CA . VAL A 1 904 ? 43.845 10.544 -29.830 1.00 90.12 904 VAL A CA 1
ATOM 6428 C C . VAL A 1 904 ? 42.638 11.097 -29.065 1.00 90.12 904 VAL A C 1
ATOM 6430 O O . VAL A 1 904 ? 41.766 10.346 -28.622 1.00 90.12 904 VAL A O 1
ATOM 6433 N N . CYS A 1 905 ? 42.581 12.421 -28.905 1.00 90.88 905 CYS A N 1
ATOM 6434 C CA . CYS A 1 905 ? 41.406 13.099 -28.365 1.00 90.88 905 CYS A CA 1
ATOM 6435 C C . CYS A 1 905 ? 40.310 13.156 -29.432 1.00 90.88 905 CYS A C 1
ATOM 6437 O O . CYS A 1 905 ? 40.451 13.862 -30.428 1.00 90.88 905 CYS A O 1
ATOM 6439 N N . ASP A 1 906 ? 39.216 12.434 -29.211 1.00 93.88 906 ASP A N 1
ATOM 6440 C CA . ASP A 1 906 ? 38.076 12.407 -30.119 1.00 93.88 906 ASP A CA 1
ATOM 6441 C C . ASP A 1 906 ? 36.773 12.592 -29.332 1.00 93.88 906 ASP A C 1
ATOM 6443 O O . ASP A 1 906 ? 36.493 11.860 -28.377 1.00 93.88 906 ASP A O 1
ATOM 6447 N N . ALA A 1 907 ? 35.987 13.599 -29.720 1.00 92.25 907 ALA A N 1
ATOM 6448 C CA . ALA A 1 907 ? 34.729 13.942 -29.063 1.00 92.25 907 ALA A CA 1
ATOM 6449 C C . ALA A 1 907 ? 33.686 12.830 -29.161 1.00 92.25 907 ALA A C 1
ATOM 6451 O O . ALA A 1 907 ? 32.997 12.583 -28.179 1.00 92.25 907 ALA A O 1
ATOM 6452 N N . ASP A 1 908 ? 33.644 12.097 -30.274 1.00 92.88 908 ASP A N 1
ATOM 6453 C CA . ASP A 1 908 ? 32.711 10.980 -30.454 1.00 92.88 908 ASP A CA 1
ATOM 6454 C C . ASP A 1 908 ? 33.125 9.741 -29.637 1.00 92.88 908 ASP A C 1
ATOM 6456 O O . ASP A 1 908 ? 32.363 8.783 -29.512 1.00 92.88 908 ASP A O 1
ATOM 6460 N N . VAL A 1 909 ? 34.341 9.735 -29.077 1.00 94.94 909 VAL A N 1
ATOM 6461 C CA . VAL A 1 909 ? 34.816 8.674 -28.177 1.00 94.94 909 VAL A CA 1
ATOM 6462 C C . VAL A 1 909 ? 34.519 8.990 -26.713 1.00 94.94 909 VAL A C 1
ATOM 6464 O O . VAL A 1 909 ? 34.204 8.081 -25.945 1.00 94.94 909 VAL A O 1
ATOM 6467 N N . ARG A 1 910 ? 34.668 10.252 -26.303 1.00 93.81 910 ARG A N 1
ATOM 6468 C CA . ARG A 1 910 ? 34.686 10.628 -24.880 1.00 93.81 910 ARG A CA 1
ATOM 6469 C C . ARG A 1 910 ? 33.460 11.388 -24.404 1.00 93.81 910 ARG A C 1
ATOM 6471 O O . ARG A 1 910 ? 33.210 11.384 -23.206 1.00 93.81 910 ARG A O 1
ATOM 6478 N N . CYS A 1 911 ? 32.739 12.049 -25.301 1.00 95.38 911 CYS A N 1
ATOM 6479 C CA . CYS A 1 911 ? 31.728 13.015 -24.909 1.00 95.38 911 CYS A CA 1
ATOM 6480 C C . CYS A 1 911 ? 30.369 12.686 -25.517 1.00 95.38 911 CYS A C 1
ATOM 6482 O O . CYS A 1 911 ? 30.264 12.308 -26.686 1.00 95.38 911 CYS A O 1
ATOM 6484 N N . PHE A 1 912 ? 29.311 12.931 -24.750 1.00 95.94 912 PHE A N 1
ATOM 6485 C CA . PHE A 1 912 ? 27.962 12.947 -25.284 1.00 95.94 912 PHE A CA 1
ATOM 6486 C C . PHE A 1 912 ? 27.785 14.183 -26.171 1.00 95.94 912 PHE A C 1
ATOM 6488 O O . PHE A 1 912 ? 27.717 15.318 -25.690 1.00 95.94 912 PHE A O 1
ATOM 6495 N N . ALA A 1 913 ? 27.758 13.966 -27.487 1.00 92.81 913 ALA A N 1
ATOM 6496 C CA . ALA A 1 913 ? 27.859 15.034 -28.480 1.00 92.81 913 ALA A CA 1
ATOM 6497 C C . ALA A 1 913 ? 26.810 16.142 -28.289 1.00 92.81 913 ALA A C 1
ATOM 6499 O O . ALA A 1 913 ? 27.155 17.319 -28.367 1.00 92.81 913 ALA A O 1
ATOM 6500 N N . ALA A 1 914 ? 25.560 15.775 -27.986 1.00 90.25 914 ALA A N 1
ATOM 6501 C CA . ALA A 1 914 ? 24.457 16.728 -27.869 1.00 90.25 914 ALA A CA 1
ATOM 6502 C C . ALA A 1 914 ? 24.627 17.733 -26.714 1.00 90.25 914 ALA A C 1
ATOM 6504 O O . ALA A 1 914 ? 24.138 18.853 -26.817 1.00 90.25 914 ALA A O 1
ATOM 6505 N N . ALA A 1 915 ? 25.359 17.372 -25.655 1.00 92.31 915 ALA A N 1
ATOM 6506 C CA . ALA A 1 915 ? 25.618 18.252 -24.513 1.00 92.31 915 ALA A CA 1
ATOM 6507 C C . ALA A 1 915 ? 27.101 18.648 -24.385 1.00 92.31 915 ALA A C 1
ATOM 6509 O O . ALA A 1 915 ? 27.561 19.053 -23.317 1.00 92.31 915 ALA A O 1
ATOM 6510 N N . THR A 1 916 ? 27.869 18.571 -25.478 1.00 94.31 916 THR A N 1
ATOM 6511 C CA . THR A 1 916 ? 29.290 18.948 -25.509 1.00 94.31 916 THR A CA 1
ATOM 6512 C C . THR A 1 916 ? 29.505 20.211 -26.334 1.00 94.31 916 THR A C 1
ATOM 6514 O O . THR A 1 916 ? 29.169 20.261 -27.512 1.00 94.31 916 THR A O 1
ATOM 6517 N N . ARG A 1 917 ? 30.130 21.231 -25.735 1.00 93.00 917 ARG A N 1
ATOM 6518 C CA . ARG A 1 917 ? 30.460 22.503 -26.398 1.00 93.00 917 ARG A CA 1
ATOM 6519 C C . ARG A 1 917 ? 31.810 22.452 -27.112 1.00 93.00 917 ARG A C 1
ATOM 6521 O O . ARG A 1 917 ? 31.956 22.970 -28.213 1.00 93.00 917 ARG A O 1
ATOM 6528 N N . ALA A 1 918 ? 32.818 21.879 -26.457 1.00 92.69 918 ALA A N 1
ATOM 6529 C CA . ALA A 1 918 ? 34.176 21.769 -26.986 1.00 92.69 918 ALA A CA 1
ATOM 6530 C C . ALA A 1 918 ? 34.942 20.636 -26.294 1.00 92.69 918 ALA A C 1
ATOM 6532 O O . ALA A 1 918 ? 34.593 20.224 -25.191 1.00 92.69 918 ALA A O 1
ATOM 6533 N N . MET A 1 919 ? 36.041 20.186 -26.898 1.00 91.44 919 MET A N 1
ATOM 6534 C CA . MET A 1 919 ? 37.003 19.280 -26.266 1.00 91.44 919 MET A CA 1
ATOM 6535 C C . MET A 1 919 ? 38.311 20.024 -25.978 1.00 91.44 919 MET A C 1
ATOM 6537 O O . MET A 1 919 ? 38.779 20.815 -26.799 1.00 91.44 919 MET A O 1
ATOM 6541 N N . SER A 1 920 ? 38.897 19.814 -24.799 1.00 88.00 920 SER A N 1
ATOM 6542 C CA . SER A 1 920 ? 40.222 20.345 -24.464 1.00 88.00 920 SER A CA 1
ATOM 6543 C C . SER A 1 920 ? 41.340 19.533 -25.130 1.00 88.00 920 SER A C 1
ATOM 6545 O O . SER A 1 920 ? 41.168 18.361 -25.456 1.00 88.00 920 SER A O 1
ATOM 6547 N N . GLY A 1 921 ? 42.537 20.121 -25.242 1.00 84.81 921 GLY A N 1
ATOM 6548 C CA . GLY A 1 921 ? 43.735 19.391 -25.683 1.00 84.81 921 GLY A CA 1
ATOM 6549 C C . GLY A 1 921 ? 44.148 18.236 -24.755 1.00 84.81 921 GLY A C 1
ATOM 6550 O O . GLY A 1 921 ? 44.893 17.362 -25.172 1.00 84.81 921 GLY A O 1
ATOM 6551 N N . SER A 1 922 ? 43.633 18.195 -23.519 1.00 87.81 922 SER A N 1
ATOM 6552 C CA . SER A 1 922 ? 43.789 17.082 -22.567 1.00 87.81 922 SER A CA 1
ATOM 6553 C C . SER A 1 922 ? 42.704 16.000 -22.705 1.00 87.81 922 SER A C 1
ATOM 6555 O O . SER A 1 922 ? 42.535 15.168 -21.814 1.00 87.81 922 SER A O 1
ATOM 6557 N N . CYS A 1 923 ? 41.950 16.020 -23.807 1.00 90.12 923 CYS A N 1
ATOM 6558 C CA . CYS A 1 923 ? 40.831 15.130 -24.094 1.00 90.12 923 CYS A CA 1
ATOM 6559 C C . CYS A 1 923 ? 39.692 15.182 -23.050 1.00 90.12 923 CYS A C 1
ATOM 6561 O O . CYS A 1 923 ? 39.016 14.175 -22.821 1.00 90.12 923 CYS A O 1
ATOM 6563 N N . GLY A 1 924 ? 39.503 16.324 -22.386 1.00 91.50 924 GLY A N 1
ATOM 6564 C CA . GLY A 1 924 ? 38.380 16.571 -21.484 1.00 91.50 924 GLY A CA 1
ATOM 6565 C C . GLY A 1 924 ? 37.209 17.207 -22.229 1.00 91.50 924 GLY A C 1
ATOM 6566 O O . GLY A 1 924 ? 37.411 18.087 -23.071 1.00 91.50 924 GLY A O 1
ATOM 6567 N N . CYS A 1 925 ? 35.989 16.781 -21.916 1.00 94.56 925 CYS A N 1
ATOM 6568 C CA . CYS A 1 925 ? 34.778 17.370 -22.476 1.00 94.56 925 CYS A CA 1
ATOM 6569 C C . CYS A 1 925 ? 34.444 18.669 -21.728 1.00 94.56 925 CYS A C 1
ATOM 6571 O O . CYS A 1 925 ? 34.433 18.704 -20.499 1.00 94.56 925 CYS A O 1
ATOM 6573 N N . ARG A 1 926 ? 34.191 19.753 -22.465 1.00 94.19 926 ARG A N 1
ATOM 6574 C CA . ARG A 1 926 ? 33.583 20.974 -21.925 1.00 94.19 926 ARG A CA 1
ATOM 6575 C C . ARG A 1 926 ? 32.101 20.942 -22.249 1.00 94.19 926 ARG A C 1
ATOM 6577 O O . ARG A 1 926 ? 31.734 20.973 -23.426 1.00 94.19 926 ARG A O 1
ATOM 6584 N N . CYS A 1 927 ? 31.277 20.872 -21.215 1.00 93.94 927 CYS A N 1
ATOM 6585 C CA . CYS A 1 927 ? 29.849 20.657 -21.378 1.00 93.94 927 CYS A CA 1
ATOM 6586 C C . CYS A 1 927 ? 29.131 21.929 -21.824 1.00 93.94 927 CYS A C 1
ATOM 6588 O O . CYS A 1 927 ? 29.515 23.049 -21.477 1.00 93.94 927 CYS A O 1
ATOM 6590 N N . ALA A 1 928 ? 28.117 21.746 -22.661 1.00 92.56 928 ALA A N 1
ATOM 6591 C CA . ALA A 1 928 ? 27.103 22.758 -22.886 1.00 92.56 928 ALA A CA 1
ATOM 6592 C C . ALA A 1 928 ? 26.163 22.817 -21.669 1.00 92.56 928 ALA A C 1
ATOM 6594 O O . ALA A 1 928 ? 26.260 22.005 -20.746 1.00 92.56 928 ALA A O 1
ATOM 6595 N N . GLU A 1 929 ? 25.258 23.792 -21.664 1.00 89.75 929 GLU A N 1
ATOM 6596 C CA . GLU A 1 929 ? 24.186 23.829 -20.670 1.00 89.75 929 GLU A CA 1
ATOM 6597 C C . GLU A 1 929 ? 23.361 22.533 -20.753 1.00 89.75 929 GLU A C 1
ATOM 6599 O O . GLU A 1 929 ? 23.071 22.054 -21.849 1.00 89.75 929 GLU A O 1
ATOM 6604 N N . GLY A 1 930 ? 23.055 21.932 -19.600 1.00 86.06 930 GLY A N 1
ATOM 6605 C CA . GLY A 1 930 ? 22.400 20.620 -19.519 1.00 86.06 930 GLY A CA 1
ATOM 6606 C C . GLY A 1 930 ? 23.337 19.404 -19.590 1.00 86.06 930 GLY A C 1
ATOM 6607 O O . GLY A 1 930 ? 22.860 18.280 -19.483 1.00 86.06 930 GLY A O 1
ATOM 6608 N N . GLY A 1 931 ? 24.654 19.586 -19.755 1.00 92.81 931 GLY A N 1
ATOM 6609 C CA . GLY A 1 931 ? 25.635 18.495 -19.702 1.00 92.81 931 GLY A CA 1
ATOM 6610 C C . GLY A 1 931 ? 26.375 18.416 -18.363 1.00 92.81 931 GLY A C 1
ATOM 6611 O O . GLY A 1 931 ? 26.833 19.433 -17.841 1.00 92.81 931 GLY A O 1
ATOM 6612 N N . TYR A 1 932 ? 26.556 17.203 -17.834 1.00 93.12 932 TYR A N 1
ATOM 6613 C CA . TYR A 1 932 ? 27.141 16.953 -16.512 1.00 93.12 932 TYR A CA 1
ATOM 6614 C C . TYR A 1 932 ? 28.274 15.922 -16.533 1.00 93.12 932 TYR A C 1
ATOM 6616 O O . TYR A 1 932 ? 28.298 14.971 -17.317 1.00 93.12 932 TYR A O 1
ATOM 6624 N N . GLY A 1 933 ? 29.211 16.085 -15.597 1.00 90.69 933 GLY A N 1
ATOM 6625 C CA . GLY A 1 933 ? 30.331 15.166 -15.407 1.00 90.69 933 GLY A CA 1
ATOM 6626 C C . GLY A 1 933 ? 31.390 15.241 -16.512 1.00 90.69 933 GLY A C 1
ATOM 6627 O O . GLY A 1 933 ? 31.388 16.135 -17.354 1.00 90.69 933 GLY A O 1
ATOM 6628 N N . ARG A 1 934 ? 32.333 14.291 -16.494 1.00 91.69 934 ARG A N 1
ATOM 6629 C CA . ARG A 1 934 ? 33.480 14.267 -17.423 1.00 91.69 934 ARG A CA 1
ATOM 6630 C C . ARG A 1 934 ? 33.100 13.992 -18.876 1.00 91.69 934 ARG A C 1
ATOM 6632 O O . ARG A 1 934 ? 33.838 14.408 -19.763 1.00 91.69 934 ARG A O 1
ATOM 6639 N N . ASP A 1 935 ? 31.963 13.338 -19.085 1.00 94.00 935 ASP A N 1
ATOM 6640 C CA . ASP A 1 935 ? 31.492 12.895 -20.398 1.00 94.00 935 ASP A CA 1
ATOM 6641 C C . ASP A 1 935 ? 30.347 13.775 -20.928 1.00 94.00 935 ASP A C 1
ATOM 6643 O O . ASP A 1 935 ? 29.807 13.507 -21.999 1.00 94.00 935 ASP A O 1
ATOM 6647 N N . CYS A 1 936 ? 29.966 14.820 -20.183 1.00 95.94 936 CYS A N 1
ATOM 6648 C CA . CYS A 1 936 ? 28.841 15.702 -20.491 1.00 95.94 936 CYS A CA 1
ATOM 6649 C C . CYS A 1 936 ? 27.514 14.964 -20.689 1.00 95.94 936 CYS A C 1
ATOM 6651 O O . CYS A 1 936 ? 26.778 15.237 -21.629 1.00 95.94 936 CYS A O 1
ATOM 6653 N N . LEU A 1 937 ? 27.203 14.021 -19.801 1.00 96.44 937 LEU A N 1
ATOM 6654 C CA . LEU A 1 937 ? 25.943 13.282 -19.838 1.00 96.44 937 LEU A CA 1
ATOM 6655 C C . LEU A 1 937 ? 24.754 14.224 -19.583 1.00 96.44 937 LEU A C 1
ATOM 6657 O O . LEU A 1 937 ? 24.904 15.171 -18.814 1.00 96.44 937 LEU A O 1
ATOM 6661 N N . PRO A 1 938 ? 23.571 13.963 -20.166 1.00 95.00 938 PRO A N 1
ATOM 6662 C CA . PRO A 1 938 ? 22.417 14.860 -20.058 1.00 95.00 938 PRO A CA 1
ATOM 6663 C C . PRO A 1 938 ? 21.736 14.855 -18.675 1.00 95.00 938 PRO A C 1
ATOM 6665 O O . PRO A 1 938 ? 20.795 15.607 -18.449 1.00 95.00 938 PRO A O 1
ATOM 6668 N N . VAL A 1 939 ? 22.214 14.029 -17.734 1.00 94.38 939 VAL A N 1
ATOM 6669 C CA . VAL A 1 939 ? 21.670 13.898 -16.373 1.00 94.38 939 VAL A CA 1
ATOM 6670 C C . VAL A 1 939 ? 22.776 14.082 -15.345 1.00 94.38 939 VAL A C 1
ATOM 6672 O O . VAL A 1 939 ? 23.851 13.485 -15.454 1.00 94.38 939 VAL A O 1
ATOM 6675 N N . TYR A 1 940 ? 22.500 14.877 -14.310 1.00 93.12 940 TYR A N 1
ATOM 6676 C CA . TYR A 1 940 ? 23.352 14.954 -13.129 1.00 93.12 940 TYR A CA 1
ATOM 6677 C C . TYR A 1 940 ? 23.178 13.689 -12.281 1.00 93.12 940 TYR A C 1
ATOM 6679 O O . TYR A 1 940 ? 22.117 13.452 -11.712 1.00 93.12 940 TYR A O 1
ATOM 6687 N N . LEU A 1 941 ? 24.232 12.876 -12.205 1.00 93.31 941 LEU A N 1
ATOM 6688 C CA . LEU A 1 941 ? 24.285 11.667 -11.384 1.00 93.31 941 LEU A CA 1
ATOM 6689 C C . LEU A 1 941 ? 25.108 11.974 -10.119 1.00 93.31 941 LEU A C 1
ATOM 6691 O O . LEU A 1 941 ? 26.338 12.055 -10.225 1.00 93.31 941 LEU A O 1
ATOM 6695 N N . PRO A 1 942 ? 24.469 12.210 -8.956 1.00 90.81 942 PRO A N 1
ATOM 6696 C CA . PRO A 1 942 ? 25.171 12.575 -7.731 1.00 90.81 942 PRO A CA 1
ATOM 6697 C C . PRO A 1 942 ? 25.997 11.405 -7.190 1.00 90.81 942 PRO A C 1
ATOM 6699 O O . PRO A 1 942 ? 25.608 10.246 -7.301 1.00 90.81 942 PRO A O 1
ATOM 6702 N N . HIS A 1 943 ? 27.125 11.727 -6.560 1.00 88.06 943 HIS A N 1
ATOM 6703 C CA . HIS A 1 943 ? 27.874 10.785 -5.734 1.00 88.06 943 HIS A CA 1
ATOM 6704 C C . HIS A 1 943 ? 27.529 11.051 -4.269 1.00 88.06 943 HIS A C 1
ATOM 6706 O O . HIS A 1 943 ? 27.599 12.199 -3.825 1.00 88.06 943 HIS A O 1
ATOM 6712 N N . VAL A 1 944 ? 27.129 10.008 -3.545 1.00 86.19 944 VAL A N 1
ATOM 6713 C CA . VAL A 1 944 ? 26.734 10.085 -2.136 1.00 86.19 944 VAL A CA 1
ATOM 6714 C C . VAL A 1 944 ? 27.585 9.102 -1.344 1.00 86.19 944 VAL A C 1
ATOM 6716 O O . VAL A 1 944 ? 27.656 7.931 -1.705 1.00 86.19 944 VAL A O 1
ATOM 6719 N N . ASP A 1 945 ? 28.216 9.590 -0.277 1.00 83.44 945 ASP A N 1
ATOM 6720 C CA . ASP A 1 945 ? 28.944 8.763 0.688 1.00 83.44 945 ASP A CA 1
ATOM 6721 C C . ASP A 1 945 ? 27.962 8.263 1.763 1.00 83.44 945 ASP A C 1
ATOM 6723 O O . ASP A 1 945 ? 27.401 9.084 2.505 1.00 83.44 945 ASP A O 1
ATOM 6727 N N . GLY A 1 946 ? 27.743 6.946 1.862 1.00 86.81 946 GLY A N 1
ATOM 6728 C CA . GLY A 1 946 ? 26.789 6.344 2.801 1.00 86.81 946 GLY A CA 1
ATOM 6729 C C . GLY A 1 946 ? 25.364 6.907 2.671 1.00 86.81 946 GLY A C 1
ATOM 6730 O O . GLY A 1 946 ? 24.868 7.118 1.565 1.00 86.81 946 GLY A O 1
ATOM 6731 N N . CYS A 1 947 ? 24.709 7.177 3.807 1.00 88.31 947 CYS A N 1
ATOM 6732 C CA . CYS A 1 947 ? 23.369 7.791 3.886 1.00 88.31 947 CYS A CA 1
ATOM 6733 C C . CYS A 1 947 ? 23.400 9.322 4.071 1.00 88.31 947 CYS A C 1
ATOM 6735 O O . CYS A 1 947 ? 22.458 9.909 4.624 1.00 88.31 947 CYS A O 1
ATOM 6737 N N . ASN A 1 948 ? 24.489 9.994 3.686 1.00 86.75 948 ASN A N 1
ATOM 6738 C CA . ASN A 1 948 ? 24.517 11.456 3.724 1.00 86.75 948 ASN A CA 1
ATOM 6739 C C . ASN A 1 948 ? 23.438 12.042 2.805 1.00 86.75 948 ASN A C 1
ATOM 6741 O O . ASN A 1 948 ? 23.033 11.421 1.824 1.00 86.75 948 ASN A O 1
ATOM 6745 N N . ARG A 1 949 ? 22.976 13.261 3.117 1.00 83.06 949 ARG A N 1
ATOM 6746 C CA . ARG A 1 949 ? 22.037 13.960 2.229 1.00 83.06 949 ARG A CA 1
ATOM 6747 C C . ARG A 1 949 ? 22.643 14.125 0.845 1.00 83.06 949 ARG A C 1
ATOM 6749 O O . ARG A 1 949 ? 23.832 14.430 0.711 1.00 83.06 949 ARG A O 1
ATOM 6756 N N . THR A 1 950 ? 21.796 13.976 -0.163 1.00 80.81 950 THR A N 1
ATOM 6757 C CA . THR A 1 950 ? 22.236 14.069 -1.552 1.00 80.81 950 THR A CA 1
ATOM 6758 C C . THR A 1 950 ? 22.741 15.487 -1.840 1.00 80.81 950 THR A C 1
ATOM 6760 O O . THR A 1 950 ? 22.032 16.456 -1.547 1.00 80.81 950 THR A O 1
ATOM 6763 N N . PRO A 1 951 ? 23.949 15.654 -2.412 1.00 77.44 951 PRO A N 1
ATOM 6764 C CA . PRO A 1 951 ? 24.420 16.959 -2.844 1.00 77.44 951 PRO A CA 1
ATOM 6765 C C . PRO A 1 951 ? 23.442 17.582 -3.842 1.00 77.44 951 PRO A C 1
ATOM 6767 O O . PRO A 1 951 ? 23.020 16.936 -4.802 1.00 77.44 951 PRO A O 1
ATOM 6770 N N . GLY A 1 952 ? 23.105 18.853 -3.622 1.00 70.12 952 GLY A N 1
ATOM 6771 C CA . GLY A 1 952 ? 22.328 19.618 -4.588 1.00 70.12 952 GLY A CA 1
ATOM 6772 C C . GLY A 1 952 ? 23.059 19.705 -5.926 1.00 70.12 952 GLY A C 1
ATOM 6773 O O . GLY A 1 952 ? 24.291 19.731 -5.983 1.00 70.12 952 GLY A O 1
ATOM 6774 N N . MET A 1 953 ? 22.285 19.775 -7.005 1.00 68.94 953 MET A N 1
ATOM 6775 C CA . MET A 1 953 ? 22.807 20.001 -8.345 1.00 68.94 953 MET A CA 1
ATOM 6776 C C . MET A 1 953 ? 23.709 21.249 -8.353 1.00 68.94 953 MET A C 1
ATOM 6778 O O . MET A 1 953 ? 23.265 22.316 -7.916 1.00 68.94 953 MET A O 1
ATOM 6782 N N . PRO A 1 954 ? 24.969 21.152 -8.814 1.00 63.91 954 PRO A N 1
ATOM 6783 C CA . PRO A 1 954 ? 25.871 22.293 -8.806 1.00 63.91 954 PRO A CA 1
ATOM 6784 C C . PRO A 1 954 ? 25.312 23.410 -9.696 1.00 63.91 954 PRO A C 1
ATOM 6786 O O . PRO A 1 954 ? 25.089 23.211 -10.890 1.00 63.91 954 PRO A O 1
ATOM 6789 N N . LEU A 1 955 ? 25.093 24.591 -9.110 1.00 51.66 955 LEU A N 1
ATOM 6790 C CA . LEU A 1 955 ? 24.752 25.800 -9.857 1.00 51.66 955 LEU A CA 1
ATOM 6791 C C . LEU A 1 955 ? 25.950 26.185 -10.732 1.00 51.66 955 LEU A C 1
ATOM 6793 O O . LEU A 1 955 ? 27.040 26.448 -10.222 1.00 51.66 955 LEU A O 1
ATOM 6797 N N . LEU A 1 956 ? 25.746 26.235 -12.048 1.00 49.44 956 LEU A N 1
ATOM 6798 C CA . LEU A 1 956 ? 26.713 26.805 -12.984 1.00 49.44 956 LEU A CA 1
ATOM 6799 C C . LEU A 1 956 ? 26.791 28.319 -12.733 1.00 49.44 956 LEU A C 1
ATOM 6801 O O . LEU A 1 956 ? 25.942 29.083 -13.187 1.00 49.44 956 LEU A O 1
ATOM 6805 N N . SER A 1 957 ? 27.789 28.771 -11.973 1.00 33.06 957 SER A N 1
ATOM 6806 C CA . SER A 1 957 ? 28.061 30.196 -11.795 1.00 33.06 957 SER A CA 1
ATOM 6807 C C . SER A 1 957 ? 28.853 30.727 -12.992 1.00 33.06 957 SER A C 1
ATOM 6809 O O . SER A 1 957 ? 30.057 30.511 -13.139 1.00 33.06 957 SER A O 1
ATOM 6811 N N . HIS A 1 958 ? 28.174 31.471 -13.864 1.00 34.16 958 HIS A N 1
ATOM 6812 C CA . HIS A 1 958 ? 28.845 32.281 -14.875 1.00 34.16 958 HIS A CA 1
ATOM 6813 C C . HIS A 1 958 ? 29.531 33.475 -14.204 1.00 34.16 958 HIS A C 1
ATOM 6815 O O . HIS A 1 958 ? 28.902 34.497 -13.939 1.00 34.16 958 HIS A O 1
ATOM 6821 N N . THR A 1 959 ? 30.838 33.369 -13.959 1.00 27.33 959 THR A N 1
ATOM 6822 C CA . THR A 1 959 ? 31.645 34.524 -13.551 1.00 27.33 959 THR A CA 1
ATOM 6823 C C . THR A 1 959 ? 32.302 35.122 -14.795 1.00 27.33 959 THR A C 1
ATOM 6825 O O . THR A 1 959 ? 33.302 34.624 -15.315 1.00 27.33 959 THR A O 1
ATOM 6828 N N . ALA A 1 960 ? 31.709 36.190 -15.329 1.00 29.33 960 ALA A N 1
ATOM 6829 C CA . ALA A 1 960 ? 32.313 36.969 -16.405 1.00 29.33 960 ALA A CA 1
ATOM 6830 C C . ALA A 1 960 ? 33.367 37.920 -15.813 1.00 29.33 960 ALA A C 1
ATOM 6832 O O . ALA A 1 960 ? 33.048 39.001 -15.324 1.00 29.33 960 ALA A O 1
ATOM 6833 N N . THR A 1 961 ? 34.635 37.517 -15.836 1.00 30.09 961 THR A N 1
ATOM 6834 C CA . THR A 1 961 ? 35.763 38.370 -15.441 1.00 30.09 961 THR A CA 1
ATOM 6835 C C . THR A 1 961 ? 36.257 39.180 -16.637 1.00 30.09 961 THR A C 1
ATOM 6837 O O . THR A 1 961 ? 37.041 38.693 -17.447 1.00 30.09 961 THR A O 1
ATOM 6840 N N . LEU A 1 962 ? 35.836 40.443 -16.747 1.00 27.33 962 LEU A N 1
ATOM 6841 C CA . LEU A 1 962 ? 36.399 41.398 -17.711 1.00 27.33 962 LEU A CA 1
ATOM 6842 C C . LEU A 1 962 ? 37.916 41.517 -17.504 1.00 27.33 962 LEU A C 1
ATOM 6844 O O . LEU A 1 962 ? 38.366 42.109 -16.528 1.00 27.33 962 LEU A O 1
ATOM 6848 N N . THR A 1 963 ? 38.702 40.950 -18.416 1.00 37.16 963 THR A N 1
ATOM 6849 C CA . THR A 1 963 ? 40.165 41.049 -18.396 1.00 37.16 963 THR A CA 1
ATOM 6850 C C . THR A 1 963 ? 40.595 41.990 -19.517 1.00 37.16 963 THR A C 1
ATOM 6852 O O . THR A 1 963 ? 40.459 41.669 -20.698 1.00 37.16 963 THR A O 1
ATOM 6855 N N . GLU A 1 964 ? 41.080 43.185 -19.162 1.00 31.58 964 GLU A N 1
ATOM 6856 C CA . GLU A 1 964 ? 41.651 44.128 -20.129 1.00 31.58 964 GLU A CA 1
ATOM 6857 C C . GLU A 1 964 ? 42.890 43.506 -20.777 1.00 31.58 964 GLU A C 1
ATOM 6859 O O . GLU A 1 964 ? 43.917 43.289 -20.138 1.00 31.58 964 GLU A O 1
ATOM 6864 N N . THR A 1 965 ? 42.785 43.192 -22.064 1.00 37.50 965 THR A N 1
ATOM 6865 C CA . THR A 1 965 ? 43.887 42.659 -22.864 1.00 37.50 965 THR A CA 1
ATOM 6866 C C . THR A 1 965 ? 44.346 43.745 -23.833 1.00 37.50 965 THR A C 1
ATOM 6868 O O . THR A 1 965 ? 43.624 44.143 -24.741 1.00 37.50 965 THR A O 1
ATOM 6871 N N . HIS A 1 966 ? 45.556 44.263 -23.615 1.00 35.00 966 HIS A N 1
ATOM 6872 C CA . HIS A 1 966 ? 46.178 45.292 -24.448 1.00 35.00 966 HIS A CA 1
ATOM 6873 C C . HIS A 1 966 ? 46.603 44.703 -25.805 1.00 35.00 966 HIS A C 1
ATOM 6875 O O . HIS A 1 966 ? 47.706 44.175 -25.935 1.00 35.00 966 HIS A O 1
ATOM 6881 N N . SER A 1 967 ? 45.754 44.775 -26.831 1.00 39.59 967 SER A N 1
ATOM 6882 C CA . SER A 1 967 ? 46.148 44.415 -28.200 1.00 39.59 967 SER A CA 1
ATOM 6883 C C . SER A 1 967 ? 46.715 45.625 -28.955 1.00 39.59 967 SER A C 1
ATOM 6885 O O . SER A 1 967 ? 46.056 46.654 -29.096 1.00 39.59 967 SER A O 1
ATOM 6887 N N . LEU A 1 968 ? 47.948 45.484 -29.448 1.00 37.38 968 LEU A N 1
ATOM 6888 C CA . LEU A 1 968 ? 48.704 46.472 -30.226 1.00 37.38 968 LEU A CA 1
ATOM 6889 C C . LEU A 1 968 ? 48.181 46.560 -31.670 1.00 37.38 968 LEU A C 1
ATOM 6891 O O . LEU A 1 968 ? 48.733 45.934 -32.574 1.00 37.38 968 LEU A O 1
ATOM 6895 N N . THR A 1 969 ? 47.123 47.327 -31.921 1.00 36.03 969 THR A N 1
ATOM 6896 C CA . THR A 1 969 ? 46.669 47.573 -33.300 1.00 36.03 969 THR A CA 1
ATOM 6897 C C . THR A 1 969 ? 47.473 48.728 -33.899 1.00 36.03 969 THR A C 1
ATOM 6899 O O . THR A 1 969 ? 47.322 49.883 -33.507 1.00 36.03 969 THR A O 1
ATOM 6902 N N . THR A 1 970 ? 48.381 48.409 -34.823 1.00 36.47 970 THR A N 1
ATOM 6903 C CA . THR A 1 970 ? 49.243 49.372 -35.522 1.00 36.47 970 THR A CA 1
ATOM 6904 C C . THR A 1 970 ? 48.493 49.989 -36.701 1.00 36.47 970 THR A C 1
ATOM 6906 O O . THR A 1 970 ? 48.295 49.348 -37.731 1.00 36.47 970 THR A O 1
ATOM 6909 N N . THR A 1 971 ? 48.059 51.243 -36.578 1.00 34.66 971 THR A N 1
ATOM 6910 C CA . THR A 1 971 ? 47.480 51.986 -37.706 1.00 34.66 971 THR A CA 1
ATOM 6911 C C . THR A 1 971 ? 48.603 52.692 -38.466 1.00 34.66 971 THR A C 1
ATOM 6913 O O . THR A 1 971 ? 49.190 53.658 -37.985 1.00 34.66 971 THR A O 1
ATOM 6916 N N . TRP A 1 972 ? 48.937 52.172 -39.646 1.00 32.38 972 TRP A N 1
ATOM 6917 C CA . TRP A 1 972 ? 49.981 52.698 -40.523 1.00 32.38 972 TRP A CA 1
ATOM 6918 C C . TRP A 1 972 ? 49.446 53.891 -41.320 1.00 32.38 972 TRP A C 1
ATOM 6920 O O . TRP A 1 972 ? 48.743 53.709 -42.310 1.00 32.38 972 TRP A O 1
ATOM 6930 N N . THR A 1 973 ? 49.790 55.116 -40.928 1.00 34.31 973 THR A N 1
ATOM 6931 C CA . THR A 1 973 ? 49.667 56.283 -41.818 1.00 34.31 973 THR A CA 1
ATOM 6932 C C . THR A 1 973 ? 51.053 56.664 -42.343 1.00 34.31 973 THR A C 1
ATOM 6934 O O . THR A 1 973 ? 51.903 57.062 -41.546 1.00 34.31 973 THR A O 1
ATOM 6937 N N . PRO A 1 974 ? 51.318 56.517 -43.655 1.00 31.80 974 PRO A N 1
ATOM 6938 C CA . PRO A 1 974 ? 52.631 56.758 -44.241 1.00 31.80 974 PRO A CA 1
ATOM 6939 C C . PRO A 1 974 ? 52.865 58.263 -44.407 1.00 31.80 974 PRO A C 1
ATOM 6941 O O . PRO A 1 974 ? 52.144 58.922 -45.151 1.00 31.80 974 PRO A O 1
ATOM 6944 N N . SER A 1 975 ? 53.880 58.820 -43.743 1.00 35.06 975 SER A N 1
ATOM 6945 C CA . SER A 1 975 ? 54.320 60.196 -43.991 1.00 35.06 975 SER A CA 1
ATOM 6946 C C . SER A 1 975 ? 55.810 60.259 -44.332 1.00 35.06 975 SER A C 1
ATOM 6948 O O . SER A 1 975 ? 56.698 59.872 -43.573 1.00 35.06 975 SER A O 1
ATOM 6950 N N . LEU A 1 976 ? 56.056 60.745 -45.547 1.00 38.41 976 LEU A N 1
ATOM 6951 C CA . LEU A 1 976 ? 57.348 61.091 -46.123 1.00 38.41 976 LEU A CA 1
ATOM 6952 C C . LEU A 1 976 ? 57.894 62.345 -45.435 1.00 38.41 976 LEU A C 1
ATOM 6954 O O . LEU A 1 976 ? 57.505 63.442 -45.806 1.00 38.41 976 LEU A O 1
ATOM 6958 N N . SER A 1 977 ? 58.781 62.194 -44.455 1.00 39.50 977 SER A N 1
ATOM 6959 C CA . SER A 1 977 ? 59.906 63.115 -44.219 1.00 39.50 977 SER A CA 1
ATOM 6960 C C . SER A 1 977 ? 60.582 62.784 -42.896 1.00 39.50 977 SER A C 1
ATOM 6962 O O . SER A 1 977 ? 59.973 62.799 -41.826 1.00 39.50 977 SER A O 1
ATOM 6964 N N . THR A 1 978 ? 61.877 62.527 -42.983 1.00 34.12 978 THR A N 1
ATOM 6965 C CA . THR A 1 978 ? 62.832 62.432 -41.884 1.00 34.12 978 THR A CA 1
ATOM 6966 C C . THR A 1 978 ? 62.822 63.703 -41.034 1.00 34.12 978 THR A C 1
ATOM 6968 O O . THR A 1 978 ? 63.495 64.663 -41.392 1.00 34.12 978 THR A O 1
ATOM 6971 N N . THR A 1 979 ? 62.063 63.740 -39.935 1.00 34.28 979 THR A N 1
ATOM 6972 C CA . THR A 1 979 ? 62.441 64.328 -38.627 1.00 34.28 979 THR A CA 1
ATOM 6973 C C . THR A 1 979 ? 61.240 64.391 -37.671 1.00 34.28 979 THR A C 1
ATOM 6975 O O . THR A 1 979 ? 60.255 65.058 -37.947 1.00 34.28 979 THR A O 1
ATOM 6978 N N . ARG A 1 980 ? 61.392 63.765 -36.492 1.00 30.59 980 ARG A N 1
ATOM 6979 C CA . ARG A 1 980 ? 60.604 63.953 -35.252 1.00 30.59 980 ARG A CA 1
ATOM 6980 C C . ARG A 1 980 ? 59.087 63.688 -35.323 1.00 30.59 980 ARG A C 1
ATOM 6982 O O . ARG A 1 980 ? 58.306 64.601 -35.552 1.00 30.59 980 ARG A O 1
ATOM 6989 N N . TYR A 1 981 ? 58.674 62.479 -34.932 1.00 31.09 981 TYR A N 1
ATOM 6990 C CA . TYR A 1 981 ? 57.298 62.208 -34.498 1.00 31.09 981 TYR A CA 1
ATOM 6991 C C . TYR A 1 981 ? 57.248 61.875 -33.005 1.00 31.09 981 TYR A C 1
ATOM 6993 O O . TYR A 1 981 ? 57.929 60.972 -32.523 1.00 31.09 981 TYR A O 1
ATOM 7001 N N . SER A 1 982 ? 56.443 62.653 -32.287 1.00 30.67 982 SER A N 1
ATOM 7002 C CA . SER A 1 982 ? 56.057 62.460 -30.888 1.00 30.67 982 SER A CA 1
ATOM 7003 C C . SER A 1 982 ? 55.085 61.270 -30.752 1.00 30.67 982 SER A C 1
ATOM 7005 O O . SER A 1 982 ? 54.370 60.974 -31.710 1.00 30.67 982 SER A O 1
ATOM 7007 N N . PRO A 1 983 ? 55.000 60.601 -29.586 1.00 35.69 983 PRO A N 1
ATOM 7008 C CA . PRO A 1 983 ? 54.290 59.328 -29.440 1.00 35.69 983 PRO A CA 1
ATOM 7009 C C . PRO A 1 983 ? 52.766 59.483 -29.558 1.00 35.69 983 PRO A C 1
ATOM 7011 O O . PRO A 1 983 ? 52.157 60.307 -28.873 1.00 35.69 983 PRO A O 1
ATOM 7014 N N . THR A 1 984 ? 52.142 58.654 -30.394 1.00 33.81 984 THR A N 1
ATOM 7015 C CA . THR A 1 984 ? 50.687 58.482 -30.495 1.00 33.81 984 THR A CA 1
ATOM 7016 C C . THR A 1 984 ? 50.098 57.950 -29.184 1.00 33.81 984 THR A C 1
ATOM 7018 O O . THR A 1 984 ? 50.616 57.012 -28.581 1.00 33.81 984 THR A O 1
ATOM 7021 N N . ARG A 1 985 ? 48.999 58.571 -28.739 1.00 33.38 985 ARG A N 1
ATOM 7022 C CA . ARG A 1 985 ? 48.249 58.233 -27.520 1.00 33.38 985 ARG A CA 1
ATOM 7023 C C . ARG A 1 985 ? 47.400 56.976 -27.767 1.00 33.38 985 ARG A C 1
ATOM 7025 O O . ARG A 1 985 ? 46.552 56.988 -28.653 1.00 33.38 985 ARG A O 1
ATOM 7032 N N . TYR A 1 986 ? 47.630 55.917 -26.989 1.00 39.66 986 TYR A N 1
ATOM 7033 C CA . TYR A 1 986 ? 46.918 54.634 -27.071 1.00 39.66 986 TYR A CA 1
ATOM 7034 C C . TYR A 1 986 ? 45.655 54.646 -26.195 1.00 39.66 986 TYR A C 1
ATOM 7036 O O . TYR A 1 986 ? 45.726 55.003 -25.020 1.00 39.66 986 TYR A O 1
ATOM 7044 N N . GLY A 1 987 ? 44.510 54.255 -26.762 1.00 33.31 987 GLY A N 1
ATOM 7045 C CA . GLY A 1 987 ? 43.251 54.027 -26.043 1.00 33.31 987 GLY A CA 1
ATOM 7046 C C . GLY A 1 987 ? 42.913 52.526 -25.986 1.00 33.31 987 GLY A C 1
ATOM 7047 O O . GLY A 1 987 ? 43.105 51.843 -26.992 1.00 33.31 987 GLY A O 1
ATOM 7048 N N . PRO A 1 988 ? 42.445 51.993 -24.841 1.00 34.66 988 PRO A N 1
ATOM 7049 C CA . PRO A 1 988 ? 42.221 50.561 -24.629 1.00 34.66 988 PRO A CA 1
ATOM 7050 C C . PRO A 1 988 ? 40.992 50.040 -25.391 1.00 34.66 988 PRO A C 1
ATOM 7052 O O . PRO A 1 988 ? 39.969 50.718 -25.480 1.00 34.66 988 PRO A O 1
ATOM 7055 N N . THR A 1 989 ? 41.070 48.813 -25.913 1.00 39.47 989 THR A N 1
ATOM 7056 C CA . THR A 1 989 ? 39.921 48.066 -26.459 1.00 39.47 989 THR A CA 1
ATOM 7057 C C . THR A 1 989 ? 39.614 46.889 -25.528 1.00 39.47 989 THR A C 1
ATOM 7059 O O . THR A 1 989 ? 40.529 46.191 -25.102 1.00 39.47 989 THR A O 1
ATOM 7062 N N . LYS A 1 990 ? 38.341 46.705 -25.153 1.00 34.34 990 LYS A N 1
ATOM 7063 C CA . LYS A 1 990 ? 37.891 45.726 -24.144 1.00 34.34 990 LYS A CA 1
ATOM 7064 C C . LYS A 1 990 ? 37.461 44.410 -24.798 1.00 34.34 990 LYS A C 1
ATOM 7066 O O . LYS A 1 990 ? 36.617 44.428 -25.690 1.00 34.34 990 LYS A O 1
ATOM 7071 N N . THR A 1 991 ? 37.951 43.283 -24.288 1.00 36.44 991 THR A N 1
ATOM 7072 C CA . THR A 1 991 ? 37.511 41.927 -24.663 1.00 36.44 991 THR A CA 1
ATOM 7073 C C . THR A 1 991 ? 37.018 41.163 -23.431 1.00 36.44 991 THR A C 1
ATOM 7075 O O . THR A 1 991 ? 37.621 41.222 -22.364 1.00 36.44 991 THR A O 1
ATOM 7078 N N . LEU A 1 992 ? 35.881 40.472 -23.567 1.00 27.56 992 LEU A N 1
ATOM 7079 C CA . LEU A 1 992 ? 35.242 39.670 -22.516 1.00 27.56 992 LEU A CA 1
ATOM 7080 C C . LEU A 1 992 ? 35.880 38.272 -22.448 1.00 27.56 992 LEU A C 1
ATOM 7082 O O . LEU A 1 992 ? 35.830 37.535 -23.431 1.00 27.56 992 LEU A O 1
ATOM 7086 N N . GLN A 1 993 ? 36.422 37.885 -21.290 1.00 35.91 993 GLN A N 1
ATOM 7087 C CA . GLN A 1 993 ? 36.784 36.498 -20.975 1.00 35.91 993 GLN A CA 1
ATOM 7088 C C . GLN A 1 993 ? 35.905 35.987 -19.825 1.00 35.91 993 GLN A C 1
ATOM 7090 O O . GLN A 1 993 ? 35.775 36.619 -18.782 1.00 35.91 993 GLN A O 1
ATOM 7095 N N . VAL A 1 994 ? 35.256 34.843 -20.032 1.00 28.47 994 VAL A N 1
ATOM 7096 C CA . VAL A 1 994 ? 34.404 34.180 -19.034 1.00 28.47 994 VAL A CA 1
ATOM 7097 C C . VAL A 1 994 ? 35.214 33.047 -18.413 1.00 28.47 994 VAL A C 1
ATOM 7099 O O . VAL A 1 994 ? 35.746 32.216 -19.151 1.00 28.47 994 VAL A O 1
ATOM 7102 N N . THR A 1 995 ? 35.312 33.010 -17.082 1.00 31.14 995 THR A N 1
ATOM 7103 C CA . THR A 1 995 ? 36.064 31.980 -16.350 1.00 31.14 995 THR A CA 1
ATOM 7104 C C . THR A 1 995 ? 35.105 31.201 -15.449 1.00 31.14 995 THR A C 1
ATOM 7106 O O . THR A 1 995 ? 34.402 31.794 -14.634 1.00 31.14 995 THR A O 1
ATOM 7109 N N . GLU A 1 996 ? 35.059 29.876 -15.605 1.00 31.91 996 GLU A N 1
ATOM 7110 C CA . GLU A 1 996 ? 34.261 28.959 -14.776 1.00 31.91 996 GLU A CA 1
ATOM 7111 C C . GLU A 1 996 ? 35.098 28.403 -13.617 1.00 31.91 996 GLU A C 1
ATOM 7113 O O . GLU A 1 996 ? 36.247 27.995 -13.806 1.00 31.91 996 GLU A O 1
ATOM 7118 N N . THR A 1 997 ? 34.505 28.324 -12.427 1.00 28.16 997 THR A N 1
ATOM 7119 C CA . THR A 1 997 ? 35.082 27.665 -11.249 1.00 28.16 997 THR A CA 1
ATOM 7120 C C . THR A 1 997 ? 34.182 26.515 -10.810 1.00 28.16 997 THR A C 1
ATOM 7122 O O . THR A 1 997 ? 33.041 26.722 -10.414 1.00 28.16 997 THR A O 1
ATOM 7125 N N . VAL A 1 998 ? 34.714 25.291 -10.842 1.00 34.16 998 VAL A N 1
ATOM 7126 C CA . VAL A 1 998 ? 34.082 24.094 -10.266 1.00 34.16 998 VAL A CA 1
ATOM 7127 C C . VAL A 1 998 ? 34.929 23.647 -9.077 1.00 34.16 998 VAL A C 1
ATOM 7129 O O . VAL A 1 998 ? 36.123 23.389 -9.232 1.00 34.16 998 VAL A O 1
ATOM 7132 N N . ALA A 1 999 ? 34.330 23.558 -7.889 1.00 26.92 999 ALA A N 1
ATOM 7133 C CA . ALA A 1 999 ? 34.984 22.976 -6.721 1.00 26.92 999 ALA A CA 1
ATOM 7134 C C . ALA A 1 999 ? 34.945 21.440 -6.820 1.00 26.92 999 ALA A C 1
ATOM 7136 O O . ALA A 1 999 ? 33.873 20.847 -6.914 1.00 26.92 999 ALA A O 1
ATOM 7137 N N . LEU A 1 1000 ? 36.115 20.798 -6.823 1.00 25.59 1000 LEU A N 1
ATOM 7138 C CA . LEU A 1 1000 ? 36.254 19.338 -6.807 1.00 25.59 1000 LEU A CA 1
ATOM 7139 C C . LEU A 1 1000 ? 36.175 18.820 -5.358 1.00 25.59 1000 LEU A C 1
ATOM 7141 O O . LEU A 1 1000 ? 36.951 19.293 -4.524 1.00 25.59 1000 LEU A O 1
ATOM 7145 N N . PRO A 1 1001 ? 35.313 17.836 -5.040 1.00 27.22 1001 PRO A N 1
ATOM 7146 C CA . PRO A 1 1001 ? 35.390 17.124 -3.769 1.00 27.22 1001 PRO A CA 1
ATOM 7147 C C . PRO A 1 1001 ? 36.664 16.256 -3.699 1.00 27.22 1001 PRO A C 1
ATOM 7149 O O . PRO A 1 1001 ? 37.158 15.799 -4.735 1.00 27.22 1001 PRO A O 1
ATOM 7152 N N . PRO A 1 1002 ? 37.209 16.004 -2.495 1.00 25.41 1002 PRO A N 1
ATOM 7153 C CA . PRO A 1 1002 ? 38.403 15.187 -2.311 1.00 25.41 1002 PRO A CA 1
ATOM 7154 C C . PRO A 1 1002 ? 38.124 13.699 -2.577 1.00 25.41 1002 PRO A C 1
ATOM 7156 O O . PRO A 1 1002 ? 37.219 13.108 -2.000 1.00 25.41 1002 PRO A O 1
ATOM 7159 N N . THR A 1 1003 ? 38.957 13.067 -3.404 1.00 22.86 1003 THR A N 1
ATOM 7160 C CA . THR A 1 1003 ? 38.992 11.611 -3.613 1.00 22.86 1003 THR A CA 1
ATOM 7161 C C . THR A 1 1003 ? 39.462 10.884 -2.348 1.00 22.86 1003 THR A C 1
ATOM 7163 O O . THR A 1 1003 ? 40.610 11.066 -1.937 1.00 22.86 1003 THR A O 1
ATOM 7166 N N . ARG A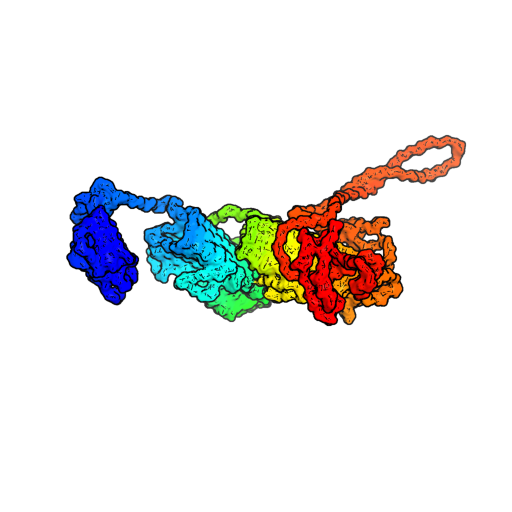 1 1004 ? 38.630 10.009 -1.768 1.00 24.33 1004 ARG A N 1
ATOM 7167 C CA . ARG A 1 1004 ? 39.069 8.958 -0.831 1.00 24.33 1004 ARG A CA 1
ATOM 7168 C C . ARG A 1 1004 ? 38.754 7.579 -1.404 1.00 24.33 1004 ARG A C 1
ATOM 7170 O O . ARG A 1 1004 ? 37.661 7.333 -1.889 1.00 24.33 1004 ARG A O 1
ATOM 7177 N N . THR A 1 1005 ? 39.727 6.678 -1.323 1.00 23.66 1005 THR A N 1
ATOM 7178 C CA . THR A 1 1005 ? 39.549 5.237 -1.538 1.00 23.66 1005 THR A CA 1
ATOM 7179 C C . THR A 1 1005 ? 38.825 4.627 -0.334 1.00 23.66 1005 THR A C 1
ATOM 7181 O O . THR A 1 1005 ? 39.320 4.794 0.786 1.00 23.66 1005 THR A O 1
ATOM 7184 N N . PRO A 1 1006 ? 37.700 3.917 -0.521 1.00 23.97 1006 PRO A N 1
ATOM 7185 C CA . PRO A 1 1006 ? 36.969 3.302 0.578 1.00 23.97 1006 PRO A CA 1
ATOM 7186 C C . PRO A 1 1006 ? 37.772 2.126 1.145 1.00 23.97 1006 PRO A C 1
ATOM 7188 O O . PRO A 1 1006 ? 38.054 1.141 0.465 1.00 23.97 1006 PRO A O 1
ATOM 7191 N N . THR A 1 1007 ? 38.151 2.223 2.416 1.00 21.75 1007 THR A N 1
ATOM 7192 C CA . THR A 1 1007 ? 38.612 1.086 3.217 1.00 21.75 1007 THR A CA 1
ATOM 7193 C C . THR A 1 1007 ? 37.494 0.697 4.170 1.00 21.75 1007 THR A C 1
ATOM 7195 O O . THR A 1 1007 ? 37.438 1.198 5.289 1.00 21.75 1007 THR A O 1
ATOM 7198 N N . ALA A 1 1008 ? 36.609 -0.204 3.744 1.00 23.09 1008 ALA A N 1
ATOM 7199 C CA . ALA A 1 1008 ? 35.690 -0.867 4.661 1.00 23.09 1008 ALA A CA 1
ATOM 7200 C C . ALA A 1 1008 ? 36.498 -1.790 5.594 1.00 23.09 1008 ALA A C 1
ATOM 7202 O O . ALA A 1 1008 ? 37.236 -2.686 5.148 1.00 23.09 1008 ALA A O 1
ATOM 7203 N N . SER A 1 1009 ? 36.409 -1.535 6.897 1.00 23.06 1009 SER A N 1
ATOM 7204 C CA . SER A 1 1009 ? 36.933 -2.384 7.965 1.00 23.06 1009 SER A CA 1
ATOM 7205 C C . SER A 1 1009 ? 35.753 -3.030 8.684 1.00 23.06 1009 SER A C 1
ATOM 7207 O O . SER A 1 1009 ? 35.165 -2.419 9.568 1.00 23.06 1009 SER A O 1
ATOM 7209 N N . VAL A 1 1010 ? 35.401 -4.254 8.293 1.00 24.75 1010 VAL A N 1
ATOM 7210 C CA . VAL A 1 1010 ? 34.330 -5.023 8.939 1.00 24.75 1010 VAL A CA 1
ATOM 7211 C C . VAL A 1 1010 ? 34.878 -5.653 10.221 1.00 24.75 1010 VAL A C 1
ATOM 7213 O O . VAL A 1 1010 ? 35.839 -6.429 10.196 1.00 24.75 1010 VAL A O 1
ATOM 7216 N N . SER A 1 1011 ? 34.301 -5.268 11.354 1.00 24.92 1011 SER A N 1
ATOM 7217 C CA . SER A 1 1011 ? 34.597 -5.787 12.687 1.00 24.92 1011 SER A CA 1
ATOM 7218 C C . SER A 1 1011 ? 33.665 -6.950 13.041 1.00 24.92 1011 SER A C 1
ATOM 7220 O O . SER A 1 1011 ? 32.469 -6.749 13.179 1.00 24.92 1011 SER A O 1
ATOM 7222 N N . SER A 1 1012 ? 34.250 -8.140 13.229 1.00 25.69 1012 SER A N 1
ATOM 7223 C CA . SER A 1 1012 ? 33.819 -9.244 14.116 1.00 25.69 1012 SER A CA 1
ATOM 7224 C C . SER A 1 1012 ? 32.326 -9.626 14.206 1.00 25.69 1012 SER A C 1
ATOM 7226 O O . SER A 1 1012 ? 31.583 -8.947 14.903 1.00 25.69 1012 SER A O 1
ATOM 7228 N N . THR A 1 1013 ? 31.946 -10.796 13.661 1.00 30.64 1013 THR A N 1
ATOM 7229 C CA . THR A 1 1013 ? 31.026 -11.844 14.216 1.00 30.64 1013 THR A CA 1
ATOM 7230 C C . THR A 1 1013 ? 30.754 -12.901 13.116 1.00 30.64 1013 THR A C 1
ATOM 7232 O O . THR A 1 1013 ? 30.467 -12.547 11.985 1.00 30.64 1013 THR A O 1
ATOM 7235 N N . LEU A 1 1014 ? 31.254 -14.138 13.244 1.00 28.53 1014 LEU A N 1
ATOM 7236 C CA . LEU A 1 1014 ? 30.646 -15.383 13.763 1.00 28.53 1014 LEU A CA 1
ATOM 7237 C C . LEU A 1 1014 ? 29.520 -15.994 12.886 1.00 28.53 1014 LEU A C 1
ATOM 7239 O O . LEU A 1 1014 ? 28.371 -15.596 12.986 1.00 28.53 1014 LEU A O 1
ATOM 7243 N N . TRP A 1 1015 ? 29.914 -17.056 12.155 1.00 29.50 1015 TRP A N 1
ATOM 7244 C CA . TRP A 1 1015 ? 29.126 -18.174 11.583 1.00 29.50 1015 TRP A CA 1
ATOM 7245 C C . TRP A 1 1015 ? 28.866 -18.107 10.069 1.00 29.50 1015 TRP A C 1
ATOM 7247 O O . TRP A 1 1015 ? 27.774 -17.804 9.607 1.00 29.50 1015 TRP A O 1
ATOM 7257 N N . TRP A 1 1016 ? 29.892 -18.447 9.281 1.00 32.91 1016 TRP A N 1
ATOM 7258 C CA . TRP A 1 1016 ? 29.773 -18.727 7.846 1.00 32.91 1016 TRP A CA 1
ATOM 7259 C C . TRP A 1 1016 ? 29.785 -20.243 7.651 1.00 32.91 1016 TRP A C 1
ATOM 7261 O O . TRP A 1 1016 ? 30.791 -20.889 7.931 1.00 32.91 1016 TRP A O 1
ATOM 7271 N N . SER A 1 1017 ? 28.669 -20.810 7.203 1.00 31.20 1017 SER A N 1
ATOM 7272 C CA . SER A 1 1017 ? 28.601 -22.198 6.741 1.00 31.20 1017 SER A CA 1
ATOM 7273 C C . SER A 1 1017 ? 28.212 -22.178 5.264 1.00 31.20 1017 SER A C 1
ATOM 7275 O O . SER A 1 1017 ? 27.267 -21.498 4.879 1.00 31.20 1017 SER A O 1
ATOM 7277 N N . ASP A 1 1018 ? 29.008 -22.867 4.449 1.00 32.44 1018 ASP A N 1
ATOM 7278 C CA . ASP A 1 1018 ? 28.750 -23.212 3.048 1.00 32.44 1018 ASP A CA 1
ATOM 7279 C C . ASP A 1 1018 ? 28.628 -22.053 2.041 1.00 32.44 1018 ASP A C 1
ATOM 7281 O O . ASP A 1 1018 ? 27.607 -21.865 1.382 1.00 32.44 1018 ASP A O 1
ATOM 7285 N N . VAL A 1 1019 ? 29.723 -21.314 1.830 1.00 35.47 1019 VAL A N 1
ATOM 7286 C CA . VAL A 1 1019 ? 29.903 -20.517 0.604 1.00 35.47 1019 VAL A CA 1
ATOM 7287 C C . VAL A 1 1019 ? 30.757 -21.324 -0.368 1.00 35.47 1019 VAL A C 1
ATOM 7289 O O . VAL A 1 1019 ? 31.870 -21.724 -0.029 1.00 35.47 1019 VAL A O 1
ATOM 7292 N N . ALA A 1 1020 ? 30.256 -21.567 -1.582 1.00 39.38 1020 ALA A N 1
ATOM 7293 C CA . ALA A 1 1020 ? 31.073 -22.122 -2.654 1.00 39.38 1020 ALA A CA 1
ATOM 7294 C C . ALA A 1 1020 ? 32.238 -21.158 -2.930 1.00 39.38 1020 ALA A C 1
ATOM 7296 O O . ALA A 1 1020 ? 32.029 -20.047 -3.420 1.00 39.38 1020 ALA A O 1
ATOM 7297 N N . CYS A 1 1021 ? 33.456 -21.558 -2.557 1.00 37.47 1021 CYS A N 1
ATOM 7298 C CA . CYS A 1 1021 ? 34.637 -20.733 -2.759 1.00 37.47 1021 CYS A CA 1
ATOM 7299 C C . CYS A 1 1021 ? 34.833 -20.466 -4.262 1.00 37.47 1021 CYS A C 1
ATOM 7301 O O . CYS A 1 1021 ? 34.834 -21.415 -5.052 1.00 37.47 1021 CYS A O 1
ATOM 7303 N N . PRO A 1 1022 ? 35.032 -19.204 -4.672 1.00 41.28 1022 PRO A N 1
ATOM 7304 C CA . PRO A 1 1022 ? 35.420 -18.881 -6.039 1.00 41.28 1022 PRO A CA 1
ATOM 7305 C C . PRO A 1 1022 ? 36.744 -19.562 -6.410 1.00 41.28 1022 PRO A C 1
ATOM 7307 O O . PRO A 1 1022 ? 37.556 -19.893 -5.544 1.00 41.28 1022 PRO A O 1
ATOM 7310 N N . THR A 1 1023 ? 36.962 -19.762 -7.710 1.00 41.06 1023 THR A N 1
ATOM 7311 C CA . THR A 1 1023 ? 38.175 -20.366 -8.273 1.00 41.06 1023 THR A CA 1
ATOM 7312 C C . THR A 1 1023 ? 39.422 -19.677 -7.713 1.00 41.06 1023 THR A C 1
ATOM 7314 O O . THR A 1 1023 ? 39.644 -18.490 -7.946 1.00 41.06 1023 THR A O 1
ATOM 7317 N N . LEU A 1 1024 ? 40.225 -20.416 -6.949 1.00 45.19 1024 LEU A N 1
ATOM 7318 C CA . LEU A 1 1024 ? 41.400 -19.881 -6.266 1.00 45.19 1024 LEU A CA 1
ATOM 7319 C C . LEU A 1 1024 ? 42.599 -19.832 -7.215 1.00 45.19 1024 LEU A C 1
ATOM 7321 O O . LEU A 1 1024 ? 42.978 -20.845 -7.806 1.00 45.19 1024 LEU A O 1
ATOM 7325 N N . THR A 1 1025 ? 43.242 -18.672 -7.322 1.00 47.06 1025 THR A N 1
ATOM 7326 C CA . THR A 1 1025 ? 44.507 -18.532 -8.050 1.00 47.06 1025 THR A CA 1
ATOM 7327 C C . THR A 1 1025 ? 45.643 -19.051 -7.172 1.00 47.06 1025 THR A C 1
ATOM 7329 O O . THR A 1 1025 ? 45.934 -18.465 -6.127 1.00 47.06 1025 THR A O 1
ATOM 7332 N N . VAL A 1 1026 ? 46.283 -20.149 -7.586 1.00 46.28 1026 VAL A N 1
ATOM 7333 C CA . VAL A 1 1026 ? 47.428 -20.749 -6.882 1.00 46.28 1026 VAL A CA 1
ATOM 7334 C C . VAL A 1 1026 ? 48.722 -20.388 -7.607 1.00 46.28 1026 VAL A C 1
ATOM 7336 O O . VAL A 1 1026 ? 48.875 -20.692 -8.790 1.00 46.28 1026 VAL A O 1
ATOM 7339 N N . THR A 1 1027 ? 49.664 -19.758 -6.908 1.00 49.53 1027 THR A N 1
ATOM 7340 C CA . THR A 1 1027 ? 50.996 -19.418 -7.435 1.00 49.53 1027 THR A CA 1
ATOM 7341 C C . THR A 1 1027 ? 52.105 -20.021 -6.573 1.00 49.53 1027 THR A C 1
ATOM 7343 O O . THR A 1 1027 ? 51.928 -20.272 -5.383 1.00 49.53 1027 THR A O 1
ATOM 7346 N N . THR A 1 1028 ? 53.272 -20.279 -7.164 1.00 48.31 1028 THR A N 1
ATOM 7347 C CA . THR A 1 1028 ? 54.496 -20.638 -6.426 1.00 48.31 1028 THR A CA 1
ATOM 7348 C C . THR A 1 1028 ? 55.356 -19.408 -6.175 1.00 48.31 1028 THR A C 1
ATOM 7350 O O . THR A 1 1028 ? 55.316 -18.454 -6.949 1.00 48.31 1028 THR A O 1
ATOM 7353 N N . THR A 1 1029 ? 56.232 -19.456 -5.170 1.00 48.53 1029 THR A N 1
ATOM 7354 C CA . THR A 1 1029 ? 57.290 -18.440 -5.001 1.00 48.53 1029 THR A CA 1
ATOM 7355 C C . THR A 1 1029 ? 58.366 -18.486 -6.095 1.00 48.53 1029 THR A C 1
ATOM 7357 O O . THR A 1 1029 ? 59.142 -17.540 -6.221 1.00 48.53 1029 THR A O 1
ATOM 7360 N N . ALA A 1 1030 ? 58.423 -19.549 -6.905 1.00 47.81 1030 ALA A N 1
ATOM 7361 C CA . ALA A 1 1030 ? 59.301 -19.620 -8.068 1.00 47.81 1030 ALA A CA 1
ATOM 7362 C C . ALA A 1 1030 ? 58.749 -18.758 -9.217 1.00 47.81 1030 ALA A C 1
ATOM 7364 O O . ALA A 1 1030 ? 57.592 -18.891 -9.616 1.00 47.81 1030 ALA A O 1
ATOM 7365 N N . ALA A 1 1031 ? 59.591 -17.860 -9.730 1.00 46.75 1031 ALA A N 1
ATOM 7366 C CA . ALA A 1 1031 ? 59.247 -16.869 -10.740 1.00 46.75 1031 ALA A CA 1
ATOM 7367 C C . ALA A 1 1031 ? 58.735 -17.509 -12.047 1.00 46.75 1031 ALA A C 1
ATOM 7369 O O . ALA A 1 1031 ? 59.506 -18.072 -12.817 1.00 46.75 1031 ALA A O 1
ATOM 7370 N N . GLY A 1 1032 ? 57.438 -17.362 -12.323 1.00 43.06 1032 GLY A N 1
ATOM 7371 C CA . GLY A 1 1032 ? 56.895 -17.384 -13.687 1.00 43.06 1032 GLY A CA 1
ATOM 7372 C C . GLY A 1 1032 ? 56.626 -18.744 -14.342 1.00 43.06 1032 GLY A C 1
ATOM 7373 O O . GLY A 1 1032 ? 56.337 -18.765 -15.535 1.00 43.06 1032 GLY A O 1
ATOM 7374 N N . GLY A 1 1033 ? 56.688 -19.862 -13.613 1.00 40.03 1033 GLY A N 1
ATOM 7375 C CA . GLY A 1 1033 ? 56.354 -21.189 -14.148 1.00 40.03 1033 GLY A CA 1
ATOM 7376 C C . GLY A 1 1033 ? 54.916 -21.621 -13.845 1.00 40.03 1033 GLY A C 1
ATOM 7377 O O . GLY A 1 1033 ? 54.426 -21.422 -12.735 1.00 40.03 1033 GLY A O 1
ATOM 7378 N N . SER A 1 1034 ? 54.241 -22.253 -14.810 1.00 43.94 1034 SER A N 1
ATOM 7379 C CA . SER A 1 1034 ? 53.046 -23.056 -14.526 1.00 43.94 1034 SER A CA 1
ATOM 7380 C C . SER A 1 1034 ? 53.425 -24.237 -13.629 1.00 43.94 1034 SER A C 1
ATOM 7382 O O . SER A 1 1034 ? 54.394 -24.933 -13.927 1.00 43.94 1034 SER A O 1
ATOM 7384 N N . LEU A 1 1035 ? 52.647 -24.491 -12.580 1.00 45.66 1035 LEU A N 1
ATOM 7385 C CA . LEU A 1 1035 ? 52.834 -25.626 -11.674 1.00 45.66 1035 LEU A CA 1
ATOM 7386 C C . LEU A 1 1035 ? 52.757 -26.968 -12.415 1.00 45.66 1035 LEU A C 1
ATOM 7388 O O . LEU A 1 1035 ? 51.714 -27.299 -12.982 1.00 45.66 1035 LEU A O 1
ATOM 7392 N N . THR A 1 1036 ? 53.817 -27.776 -12.362 1.00 51.59 1036 THR A N 1
ATOM 7393 C CA . THR A 1 1036 ? 53.756 -29.183 -12.776 1.00 51.59 1036 THR A CA 1
ATOM 7394 C C . THR A 1 1036 ? 53.610 -30.102 -11.563 1.00 51.59 1036 THR A C 1
ATOM 7396 O O . THR A 1 1036 ? 53.987 -29.770 -10.440 1.00 51.59 1036 THR A O 1
ATOM 7399 N N . GLN A 1 1037 ? 53.072 -31.307 -11.777 1.00 47.12 1037 GLN A N 1
ATOM 7400 C CA . GLN A 1 1037 ? 52.929 -32.310 -10.715 1.00 47.12 1037 GLN A CA 1
ATOM 7401 C C . GLN A 1 1037 ? 54.284 -32.722 -10.099 1.00 47.12 1037 GLN A C 1
ATOM 7403 O O . GLN A 1 1037 ? 54.328 -33.119 -8.933 1.00 47.12 1037 GLN A O 1
ATOM 7408 N N . ASN A 1 1038 ? 55.378 -32.599 -10.858 1.00 51.12 1038 ASN A N 1
ATOM 7409 C CA . ASN A 1 1038 ? 56.733 -32.918 -10.405 1.00 51.12 1038 ASN A CA 1
ATOM 7410 C C . ASN A 1 1038 ? 57.315 -31.844 -9.472 1.00 51.12 1038 ASN A C 1
ATOM 7412 O O . ASN A 1 1038 ? 58.049 -32.193 -8.553 1.00 51.12 1038 ASN A O 1
ATOM 7416 N N . ASP A 1 1039 ? 56.941 -30.571 -9.646 1.00 51.88 1039 ASP A N 1
ATOM 7417 C CA . ASP A 1 1039 ? 57.423 -29.467 -8.795 1.00 51.88 1039 ASP A CA 1
ATOM 7418 C C . ASP A 1 1039 ? 56.929 -29.587 -7.342 1.00 51.88 1039 ASP A C 1
ATOM 7420 O O . ASP A 1 1039 ? 57.525 -29.037 -6.414 1.00 51.88 1039 ASP A O 1
ATOM 7424 N N . ILE A 1 1040 ? 55.826 -30.315 -7.140 1.00 48.62 1040 ILE A N 1
ATOM 7425 C CA . ILE A 1 1040 ? 55.213 -30.537 -5.827 1.00 48.62 1040 ILE A CA 1
ATOM 7426 C C . ILE A 1 1040 ? 55.513 -31.935 -5.281 1.00 48.62 1040 ILE A C 1
ATOM 7428 O O . ILE A 1 1040 ? 55.775 -32.071 -4.085 1.00 48.62 1040 ILE A O 1
ATOM 7432 N N . ARG A 1 1041 ? 55.493 -32.986 -6.118 1.00 49.50 1041 ARG A N 1
ATOM 7433 C CA . ARG A 1 1041 ? 55.970 -34.318 -5.710 1.00 49.50 1041 ARG A CA 1
ATOM 7434 C C . ARG A 1 1041 ? 57.489 -34.269 -5.618 1.00 49.50 1041 ARG A C 1
ATOM 7436 O O . ARG A 1 1041 ? 58.151 -34.776 -6.513 1.00 49.50 1041 ARG A O 1
ATOM 7443 N N . GLY A 1 1042 ? 58.009 -33.625 -4.572 1.00 46.34 1042 GLY A N 1
ATOM 7444 C CA . GLY A 1 1042 ? 59.419 -33.300 -4.389 1.00 46.34 1042 GLY A CA 1
ATOM 7445 C C . GLY A 1 1042 ? 60.334 -34.398 -4.913 1.00 46.34 1042 GLY A C 1
ATOM 7446 O O . GLY A 1 1042 ? 60.599 -35.387 -4.229 1.00 46.34 1042 GLY A O 1
ATOM 7447 N N . SER A 1 1043 ? 60.819 -34.227 -6.142 1.00 44.59 1043 SER A N 1
ATOM 7448 C CA . SER A 1 1043 ? 61.839 -35.083 -6.722 1.00 44.59 1043 SER A CA 1
ATOM 7449 C C . SER A 1 1043 ? 63.158 -34.688 -6.063 1.00 44.59 1043 SER A C 1
ATOM 7451 O O . SER A 1 1043 ? 63.931 -33.899 -6.597 1.00 44.59 1043 SER A O 1
ATOM 7453 N N . GLY A 1 1044 ? 63.356 -35.139 -4.825 1.00 44.22 1044 GLY A N 1
ATOM 7454 C CA . GLY A 1 1044 ? 64.608 -35.005 -4.079 1.00 44.22 1044 GLY A CA 1
ATOM 7455 C C . GLY A 1 1044 ? 64.960 -33.613 -3.540 1.00 44.22 1044 GLY A C 1
ATOM 7456 O O . GLY A 1 1044 ? 65.987 -33.490 -2.879 1.00 44.22 1044 GLY A O 1
ATOM 7457 N N . SER A 1 1045 ? 64.149 -32.573 -3.760 1.00 46.38 1045 SER A N 1
ATOM 7458 C CA . SER A 1 1045 ? 64.407 -31.252 -3.171 1.00 46.38 1045 SER A CA 1
ATOM 7459 C C . SER A 1 1045 ? 63.790 -31.165 -1.775 1.00 46.38 1045 SER A C 1
ATOM 7461 O O . SER A 1 1045 ? 62.572 -31.146 -1.625 1.00 46.38 1045 SER A O 1
ATOM 7463 N N . ALA A 1 1046 ? 64.630 -31.113 -0.741 1.00 44.22 1046 ALA A N 1
ATOM 7464 C CA . ALA A 1 1046 ? 64.240 -31.047 0.673 1.00 44.22 1046 ALA A CA 1
ATOM 7465 C C . ALA A 1 1046 ? 63.549 -29.726 1.089 1.00 44.22 1046 ALA A C 1
ATOM 7467 O O . ALA A 1 1046 ? 63.390 -29.459 2.280 1.00 44.22 1046 ALA A O 1
ATOM 7468 N N . VAL A 1 1047 ? 63.159 -28.881 0.132 1.00 42.34 1047 VAL A N 1
ATOM 7469 C CA . VAL A 1 1047 ? 62.527 -27.590 0.399 1.00 42.34 1047 VAL A CA 1
ATOM 7470 C C . VAL A 1 1047 ? 61.021 -27.720 0.161 1.00 42.34 1047 VAL A C 1
ATOM 7472 O O . VAL A 1 1047 ? 60.616 -27.943 -0.978 1.00 42.34 1047 VAL A O 1
ATOM 7475 N N . PRO A 1 1048 ? 60.172 -27.580 1.195 1.00 46.62 1048 PRO A N 1
ATOM 7476 C CA . PRO A 1 1048 ? 58.728 -27.583 1.008 1.00 46.62 1048 PRO A CA 1
ATOM 7477 C C . PRO A 1 1048 ? 58.307 -26.419 0.101 1.00 46.62 1048 PRO A C 1
ATOM 7479 O O . PRO A 1 1048 ? 58.549 -25.249 0.414 1.00 46.62 1048 PRO A O 1
ATOM 7482 N N . THR A 1 1049 ? 57.673 -26.739 -1.027 1.00 56.06 1049 THR A N 1
ATOM 7483 C CA . THR A 1 1049 ? 57.144 -25.756 -1.976 1.00 56.06 1049 THR A CA 1
ATOM 7484 C C . THR A 1 1049 ? 55.968 -25.024 -1.327 1.00 56.06 1049 THR A C 1
ATOM 7486 O O . THR A 1 1049 ? 54.894 -25.595 -1.149 1.00 56.06 1049 THR A O 1
ATOM 7489 N N . ARG A 1 1050 ? 56.160 -23.757 -0.936 1.00 58.84 1050 ARG A N 1
ATOM 7490 C CA . ARG A 1 1050 ? 55.053 -22.907 -0.473 1.00 58.84 1050 ARG A CA 1
ATOM 7491 C C . ARG A 1 1050 ? 54.213 -22.478 -1.674 1.00 58.84 1050 ARG A C 1
ATOM 7493 O O . ARG A 1 1050 ? 54.733 -21.862 -2.606 1.00 58.84 1050 ARG A O 1
ATOM 7500 N N . LEU A 1 1051 ? 52.926 -22.799 -1.623 1.00 59.19 1051 LEU A N 1
ATOM 7501 C CA . LEU A 1 1051 ? 51.911 -22.308 -2.548 1.00 59.19 1051 LEU A CA 1
ATOM 7502 C C . LEU A 1 1051 ? 51.266 -21.068 -1.928 1.00 59.19 1051 LEU A C 1
ATOM 7504 O O . LEU A 1 1051 ? 50.947 -21.096 -0.744 1.00 59.19 1051 LEU A O 1
ATOM 7508 N N . MET A 1 1052 ? 51.098 -20.007 -2.714 1.00 58.75 1052 MET A N 1
ATOM 7509 C CA . MET A 1 1052 ? 50.291 -18.849 -2.340 1.00 58.75 1052 MET A CA 1
ATOM 7510 C C . MET A 1 1052 ? 48.905 -18.966 -2.959 1.00 58.75 1052 MET A C 1
ATOM 7512 O O . MET A 1 1052 ? 48.773 -19.200 -4.162 1.00 58.75 1052 MET A O 1
ATOM 7516 N N . VAL A 1 1053 ? 47.884 -18.751 -2.138 1.00 57.84 1053 VAL A N 1
ATOM 7517 C CA . VAL A 1 1053 ? 46.476 -18.795 -2.529 1.00 57.84 1053 VAL A CA 1
ATOM 7518 C C . VAL A 1 1053 ? 45.841 -17.443 -2.239 1.00 57.84 1053 VAL A C 1
ATOM 7520 O O . VAL A 1 1053 ? 45.767 -17.033 -1.081 1.00 57.84 1053 VAL A O 1
ATOM 7523 N N . ALA A 1 1054 ? 45.384 -16.741 -3.278 1.00 56.78 1054 ALA A N 1
ATOM 7524 C CA . ALA A 1 1054 ? 44.692 -15.460 -3.136 1.00 56.78 1054 ALA A CA 1
ATOM 7525 C C . ALA A 1 1054 ? 43.169 -15.650 -3.125 1.00 56.78 1054 ALA A C 1
ATOM 7527 O O . ALA A 1 1054 ? 42.609 -16.246 -4.045 1.00 56.78 1054 ALA A O 1
ATOM 7528 N N . LEU A 1 1055 ? 42.500 -15.105 -2.108 1.00 52.53 1055 LEU A N 1
ATOM 7529 C CA . LEU A 1 1055 ? 41.047 -14.973 -2.095 1.00 52.53 1055 LEU A CA 1
ATOM 7530 C C . LEU A 1 1055 ? 40.627 -13.748 -2.919 1.00 52.53 1055 LEU A C 1
ATOM 7532 O O . LEU A 1 1055 ? 41.209 -12.671 -2.740 1.00 52.53 1055 LEU A O 1
ATOM 7536 N N . PRO A 1 1056 ? 39.610 -13.863 -3.787 1.00 51.28 1056 PRO A N 1
ATOM 7537 C CA . PRO A 1 1056 ? 39.037 -12.690 -4.422 1.00 51.28 1056 PRO A CA 1
ATOM 7538 C C . PRO A 1 1056 ? 38.289 -11.835 -3.384 1.00 51.28 1056 PRO A C 1
ATOM 7540 O O . PRO A 1 1056 ? 37.712 -12.365 -2.432 1.00 51.28 1056 PRO A O 1
ATOM 7543 N N . PRO A 1 1057 ? 38.264 -10.504 -3.546 1.00 43.97 1057 PRO A N 1
ATOM 7544 C CA . PRO A 1 1057 ? 37.381 -9.641 -2.768 1.00 43.97 1057 PRO A CA 1
ATOM 7545 C C . PRO A 1 1057 ? 35.908 -10.075 -2.922 1.00 43.97 1057 PRO A C 1
ATOM 7547 O O . PRO A 1 1057 ? 35.535 -10.545 -3.996 1.00 43.97 1057 PRO A O 1
ATOM 7550 N N . PRO A 1 1058 ? 35.053 -9.915 -1.897 1.00 44.12 1058 PRO A N 1
ATOM 7551 C CA . PRO A 1 1058 ? 35.299 -9.235 -0.624 1.00 44.12 1058 PRO A CA 1
ATOM 7552 C C . PRO A 1 1058 ? 35.877 -10.144 0.480 1.00 44.12 1058 PRO A C 1
ATOM 7554 O O . PRO A 1 1058 ? 36.013 -9.696 1.620 1.00 44.12 1058 PRO A O 1
ATOM 7557 N N . PHE A 1 1059 ? 36.230 -11.399 0.176 1.00 47.75 1059 PHE A N 1
ATOM 7558 C CA . PHE A 1 1059 ? 36.683 -12.360 1.181 1.00 47.75 1059 PHE A CA 1
ATOM 7559 C C . PHE A 1 1059 ? 37.997 -11.914 1.848 1.00 47.75 1059 PHE A C 1
ATOM 7561 O O . PHE A 1 1059 ? 38.979 -11.570 1.187 1.00 47.75 1059 PHE A O 1
ATOM 7568 N N . ARG A 1 1060 ? 38.029 -11.943 3.184 1.00 49.88 1060 ARG A N 1
ATOM 7569 C CA . ARG A 1 1060 ? 39.238 -11.745 3.997 1.00 49.88 1060 ARG A CA 1
ATOM 7570 C C . ARG A 1 1060 ? 39.376 -12.916 4.959 1.00 49.88 1060 ARG A C 1
ATOM 7572 O O . ARG A 1 1060 ? 38.387 -13.324 5.563 1.00 49.88 1060 ARG A O 1
ATOM 7579 N N . TRP A 1 1061 ? 40.591 -13.431 5.137 1.00 52.47 1061 TRP A N 1
ATOM 7580 C CA . TRP A 1 1061 ? 40.832 -14.504 6.099 1.00 52.47 1061 TRP A CA 1
ATOM 7581 C C . TRP A 1 1061 ? 40.550 -14.015 7.525 1.00 52.47 1061 TRP A C 1
ATOM 7583 O O . TRP A 1 1061 ? 41.065 -12.975 7.955 1.00 52.47 1061 TRP A O 1
ATOM 7593 N N . ALA A 1 1062 ? 39.740 -14.772 8.270 1.00 50.16 1062 ALA A N 1
ATOM 7594 C CA . ALA A 1 1062 ? 39.566 -14.565 9.702 1.00 50.16 1062 ALA A CA 1
ATOM 7595 C C . ALA A 1 1062 ? 40.931 -14.643 10.417 1.00 50.16 1062 ALA A C 1
ATOM 7597 O O . ALA A 1 1062 ? 41.872 -15.269 9.930 1.00 50.16 1062 ALA A O 1
ATOM 7598 N N . ARG A 1 1063 ? 41.069 -14.008 11.590 1.00 51.03 1063 ARG A N 1
ATOM 7599 C CA . ARG A 1 1063 ? 42.333 -13.986 12.361 1.00 51.03 1063 ARG A CA 1
ATOM 7600 C C . ARG A 1 1063 ? 42.752 -15.352 12.939 1.00 51.03 1063 ARG A C 1
ATOM 7602 O O . ARG A 1 1063 ? 43.700 -15.390 13.717 1.00 51.03 1063 ARG A O 1
ATOM 7609 N N . ASP A 1 1064 ? 42.073 -16.439 12.589 1.00 48.81 1064 ASP A N 1
ATOM 7610 C CA . ASP A 1 1064 ? 42.378 -17.773 13.094 1.00 48.81 1064 ASP A CA 1
ATOM 7611 C C . ASP A 1 1064 ? 43.691 -18.300 12.475 1.00 48.81 1064 ASP A C 1
ATOM 7613 O O . ASP A 1 1064 ? 43.799 -18.377 11.248 1.00 48.81 1064 ASP A O 1
ATOM 7617 N N . PRO A 1 1065 ? 44.718 -18.631 13.280 1.00 53.81 1065 PRO A N 1
ATOM 7618 C CA . PRO A 1 1065 ? 45.966 -19.189 12.769 1.00 53.81 1065 PRO A CA 1
ATOM 7619 C C . PRO A 1 1065 ? 45.816 -20.618 12.221 1.00 53.81 1065 PRO A C 1
ATOM 7621 O O . PRO A 1 1065 ? 46.686 -21.047 11.465 1.00 53.81 1065 PRO A O 1
ATOM 7624 N N . GLN A 1 1066 ? 44.750 -21.357 12.563 1.00 56.03 1066 GLN A N 1
ATOM 7625 C CA . GLN A 1 1066 ? 44.518 -22.729 12.090 1.00 56.03 1066 GLN A CA 1
ATOM 7626 C C . GLN A 1 1066 ? 43.498 -22.796 10.945 1.00 56.03 1066 GLN A C 1
ATOM 7628 O O . GLN A 1 1066 ? 42.483 -23.474 11.028 1.00 56.03 1066 GLN A O 1
ATOM 7633 N N . LEU A 1 1067 ? 43.799 -22.130 9.828 1.00 53.72 1067 LEU A N 1
ATOM 7634 C CA . LEU A 1 1067 ? 42.930 -22.036 8.641 1.00 53.72 1067 LEU A CA 1
ATOM 7635 C C . LEU A 1 1067 ? 42.400 -23.378 8.104 1.00 53.72 1067 LEU A C 1
ATOM 7637 O O . LEU A 1 1067 ? 41.295 -23.425 7.568 1.00 53.72 1067 LEU A O 1
ATOM 7641 N N . GLY A 1 1068 ? 43.172 -24.461 8.251 1.00 53.12 1068 GLY A N 1
ATOM 7642 C CA . GLY A 1 1068 ? 42.814 -25.787 7.738 1.00 53.12 1068 GLY A CA 1
ATOM 7643 C C . GLY A 1 1068 ? 41.521 -26.369 8.320 1.00 53.12 1068 GLY A C 1
ATOM 7644 O O . GLY A 1 1068 ? 40.926 -27.235 7.691 1.00 53.12 1068 GLY A O 1
ATOM 7645 N N . THR A 1 1069 ? 41.049 -25.890 9.477 1.00 53.19 1069 THR A N 1
ATOM 7646 C CA . THR A 1 1069 ? 39.778 -26.341 10.076 1.00 53.19 1069 THR A CA 1
ATOM 7647 C C . THR A 1 1069 ? 38.544 -25.729 9.409 1.00 53.19 1069 THR A C 1
ATOM 7649 O O . THR A 1 1069 ? 37.466 -26.312 9.490 1.00 53.19 1069 THR A O 1
ATOM 7652 N N . HIS A 1 1070 ? 38.694 -24.588 8.725 1.00 51.03 1070 HIS A N 1
ATOM 7653 C CA . HIS A 1 1070 ? 37.599 -23.856 8.066 1.00 51.03 1070 HIS A CA 1
ATOM 7654 C C . HIS A 1 1070 ? 37.477 -24.170 6.567 1.00 51.03 1070 HIS A C 1
ATOM 7656 O O . HIS A 1 1070 ? 36.549 -23.704 5.910 1.00 51.03 1070 HIS A O 1
ATOM 7662 N N . LEU A 1 1071 ? 38.420 -24.932 6.007 1.00 47.78 1071 LEU A N 1
ATOM 7663 C CA . LEU A 1 1071 ? 38.484 -25.259 4.583 1.00 47.78 1071 LEU A CA 1
ATOM 7664 C C . LEU A 1 1071 ? 38.104 -26.724 4.359 1.00 47.78 1071 LEU A C 1
ATOM 7666 O O . LEU A 1 1071 ? 38.845 -27.626 4.741 1.00 47.78 1071 LEU A O 1
ATOM 7670 N N . SER A 1 1072 ? 36.979 -26.969 3.682 1.00 46.31 1072 SER A N 1
ATOM 7671 C CA . SER A 1 1072 ? 36.679 -28.288 3.115 1.00 46.31 1072 SER A CA 1
ATOM 7672 C C . SER A 1 1072 ? 36.970 -28.279 1.613 1.00 46.31 1072 SER A C 1
ATOM 7674 O O . SER A 1 1072 ? 36.500 -27.408 0.880 1.00 46.31 1072 SER A O 1
ATOM 7676 N N . PHE A 1 1073 ? 37.768 -29.241 1.148 1.00 46.31 1073 PHE A N 1
ATOM 7677 C CA . PHE A 1 1073 ? 38.014 -29.458 -0.275 1.00 46.31 1073 PHE A CA 1
ATOM 7678 C C . PHE A 1 1073 ? 37.078 -30.558 -0.758 1.00 46.31 1073 PHE A C 1
ATOM 7680 O O . PHE A 1 1073 ? 37.297 -31.737 -0.479 1.00 46.31 1073 PHE A O 1
ATOM 7687 N N . VAL A 1 1074 ? 36.020 -30.180 -1.473 1.00 42.53 1074 VAL A N 1
ATOM 7688 C CA . VAL A 1 1074 ? 35.110 -31.153 -2.081 1.00 42.53 1074 VAL A CA 1
ATOM 7689 C C . VAL A 1 1074 ? 35.704 -31.595 -3.423 1.00 42.53 1074 VAL A C 1
ATOM 7691 O O . VAL A 1 1074 ? 36.013 -30.739 -4.256 1.00 42.53 1074 VAL A O 1
ATOM 7694 N N . PRO A 1 1075 ? 35.886 -32.904 -3.674 1.00 38.62 1075 PRO A N 1
ATOM 7695 C CA . PRO A 1 1075 ? 36.319 -33.393 -4.975 1.00 38.62 1075 PRO A CA 1
ATOM 7696 C C . PRO A 1 1075 ? 35.227 -33.106 -6.012 1.00 38.62 1075 PRO A C 1
ATOM 7698 O O . PRO A 1 1075 ? 34.213 -33.799 -6.080 1.00 38.62 1075 PRO A O 1
ATOM 7701 N N . VAL A 1 1076 ? 35.426 -32.065 -6.820 1.00 39.81 1076 VAL A N 1
ATOM 7702 C CA . VAL A 1 1076 ? 34.540 -31.761 -7.947 1.00 39.81 1076 VAL A CA 1
ATOM 7703 C C . VAL A 1 1076 ? 34.783 -32.807 -9.039 1.00 39.81 1076 VAL A C 1
ATOM 7705 O O . VAL A 1 1076 ? 35.928 -33.131 -9.360 1.00 39.81 1076 VAL A O 1
ATOM 7708 N N . SER A 1 1077 ? 33.691 -33.374 -9.553 1.00 35.44 1077 SER A N 1
ATOM 7709 C CA . SER A 1 1077 ? 33.641 -34.341 -10.657 1.00 35.44 1077 SER A CA 1
ATOM 7710 C C . SER A 1 1077 ? 34.615 -34.001 -11.796 1.00 35.44 1077 SER A C 1
ATOM 7712 O O . SER A 1 1077 ? 34.750 -32.844 -12.192 1.00 35.44 1077 SER A O 1
ATOM 7714 N N . THR A 1 1078 ? 35.240 -35.029 -12.379 1.00 38.22 1078 THR A N 1
ATOM 7715 C CA . THR A 1 1078 ? 36.250 -34.949 -13.453 1.00 38.22 1078 THR A CA 1
ATOM 7716 C C . THR A 1 1078 ? 35.767 -34.315 -14.763 1.00 38.22 1078 THR A C 1
ATOM 7718 O O . THR A 1 1078 ? 36.562 -34.160 -15.686 1.00 38.22 1078 THR A O 1
ATOM 7721 N N . VAL A 1 1079 ? 34.492 -33.932 -14.868 1.00 39.03 1079 VAL A N 1
ATOM 7722 C CA . VAL A 1 1079 ? 33.937 -33.265 -16.058 1.00 39.03 1079 VAL A CA 1
ATOM 7723 C C . VAL A 1 1079 ? 34.176 -31.744 -16.039 1.00 39.03 1079 VAL A C 1
ATOM 7725 O O . VAL A 1 1079 ? 33.995 -31.091 -17.064 1.00 39.03 1079 VAL A O 1
ATOM 7728 N N . GLN A 1 1080 ? 34.651 -31.164 -14.929 1.00 34.75 1080 GLN A N 1
ATOM 7729 C CA . GLN A 1 1080 ? 34.980 -29.735 -14.857 1.00 34.75 1080 GLN A CA 1
ATOM 7730 C C . GLN A 1 1080 ? 36.499 -29.493 -14.740 1.00 34.75 1080 GLN A C 1
ATOM 7732 O O . GLN A 1 1080 ? 37.107 -29.945 -13.770 1.00 34.75 1080 GLN A O 1
ATOM 7737 N N . PRO A 1 1081 ? 37.136 -28.746 -15.670 1.00 33.09 1081 PRO A N 1
ATOM 7738 C CA . PRO A 1 1081 ? 38.586 -28.512 -15.642 1.00 33.09 1081 PRO A CA 1
ATOM 7739 C C . PRO A 1 1081 ? 39.059 -27.510 -14.575 1.00 33.09 1081 PRO A C 1
ATOM 7741 O O . PRO A 1 1081 ? 40.256 -27.269 -14.463 1.00 33.09 1081 PRO A O 1
ATOM 7744 N N . SER A 1 1082 ? 38.150 -26.879 -13.828 1.00 37.88 1082 SER A N 1
ATOM 7745 C CA . SER A 1 1082 ? 38.450 -25.720 -12.973 1.00 37.88 1082 SER A CA 1
ATOM 7746 C C . SER A 1 1082 ? 38.402 -25.992 -11.462 1.00 37.88 1082 SER A C 1
ATOM 7748 O O . SER A 1 1082 ? 38.551 -25.058 -10.678 1.00 37.88 1082 SER A O 1
ATOM 7750 N N . GLY A 1 1083 ? 38.236 -27.249 -11.033 1.00 33.78 1083 GLY A N 1
ATOM 7751 C CA . GLY A 1 1083 ? 38.303 -27.654 -9.623 1.00 33.78 1083 GLY A CA 1
ATOM 7752 C C . GLY A 1 1083 ? 39.487 -28.583 -9.345 1.00 33.78 1083 GLY A C 1
ATOM 7753 O O . GLY A 1 1083 ? 39.842 -29.406 -10.187 1.00 33.78 1083 GLY A O 1
ATOM 7754 N N . PHE A 1 1084 ? 40.087 -28.496 -8.152 1.00 35.84 1084 PHE A N 1
ATOM 7755 C CA . PHE A 1 1084 ? 41.121 -29.434 -7.688 1.00 35.84 1084 PHE A CA 1
ATOM 7756 C C . PHE A 1 1084 ? 40.508 -30.810 -7.358 1.00 35.84 1084 PHE A C 1
ATOM 7758 O O . PHE A 1 1084 ? 40.443 -31.231 -6.205 1.00 35.84 1084 PHE A O 1
ATOM 7765 N N . GLY A 1 1085 ? 40.022 -31.516 -8.378 1.00 36.12 1085 GLY A N 1
ATOM 7766 C CA . GLY A 1 1085 ? 39.602 -32.908 -8.279 1.00 36.12 1085 GLY A CA 1
ATOM 7767 C C . GLY A 1 1085 ? 40.801 -33.863 -8.228 1.00 36.12 1085 GLY A C 1
ATOM 7768 O O . GLY A 1 1085 ? 41.871 -33.601 -8.784 1.00 36.12 1085 GLY A O 1
ATOM 7769 N N . GLY A 1 1086 ? 40.625 -35.007 -7.566 1.00 43.34 1086 GLY A N 1
ATOM 7770 C CA . GLY A 1 1086 ? 41.622 -36.080 -7.523 1.00 43.34 1086 GLY A CA 1
ATOM 7771 C C . GLY A 1 1086 ? 42.695 -35.901 -6.436 1.00 43.34 1086 GLY A C 1
ATOM 7772 O O . GLY A 1 1086 ? 42.429 -35.268 -5.414 1.00 43.34 1086 GLY A O 1
ATOM 7773 N N . PRO A 1 1087 ? 43.908 -36.468 -6.608 1.00 44.84 1087 PRO A N 1
ATOM 7774 C CA . PRO A 1 1087 ? 44.944 -36.488 -5.567 1.00 44.84 1087 PRO A CA 1
ATOM 7775 C C . PRO A 1 1087 ? 45.347 -35.098 -5.045 1.00 44.84 1087 PRO A C 1
ATOM 7777 O O . PRO A 1 1087 ? 45.895 -34.995 -3.952 1.00 44.84 1087 PRO A O 1
ATOM 7780 N N . TRP A 1 1088 ? 45.027 -34.032 -5.785 1.00 48.31 1088 TRP A N 1
ATOM 7781 C CA . TRP A 1 1088 ? 45.166 -32.641 -5.359 1.00 48.31 1088 TRP A CA 1
ATOM 7782 C C . TRP A 1 1088 ? 44.331 -32.297 -4.126 1.00 48.31 1088 TRP A C 1
ATOM 7784 O O . TRP A 1 1088 ? 44.867 -31.708 -3.191 1.00 48.31 1088 TRP A O 1
ATOM 7794 N N . GLY A 1 1089 ? 43.056 -32.702 -4.093 1.00 48.34 1089 GLY A N 1
ATOM 7795 C CA . GLY A 1 1089 ? 42.165 -32.433 -2.962 1.00 48.34 1089 GLY A CA 1
ATOM 7796 C C . GLY A 1 1089 ? 42.675 -33.071 -1.669 1.00 48.34 1089 GLY A C 1
ATOM 7797 O O . GLY A 1 1089 ? 42.727 -32.410 -0.639 1.00 48.34 1089 GLY A O 1
ATOM 7798 N N . ALA A 1 1090 ? 43.162 -34.315 -1.753 1.00 48.62 1090 ALA A N 1
ATOM 7799 C CA . ALA A 1 1090 ? 43.755 -35.030 -0.618 1.00 48.62 1090 ALA A CA 1
ATOM 7800 C C . ALA A 1 1090 ? 45.105 -34.440 -0.163 1.00 48.62 1090 ALA A C 1
ATOM 7802 O O . ALA A 1 1090 ? 45.470 -34.510 1.010 1.00 48.62 1090 ALA A O 1
ATOM 7803 N N . MET A 1 1091 ? 45.880 -33.868 -1.089 1.00 53.34 1091 MET A N 1
ATOM 7804 C CA . MET A 1 1091 ? 47.152 -33.228 -0.757 1.00 53.34 1091 MET A CA 1
ATOM 7805 C C . MET A 1 1091 ? 46.937 -31.861 -0.093 1.00 53.34 1091 MET A C 1
ATOM 7807 O O . MET A 1 1091 ? 47.596 -31.559 0.897 1.00 53.34 1091 MET A O 1
ATOM 7811 N N . LEU A 1 1092 ? 45.992 -31.059 -0.600 1.00 55.38 1092 LEU A N 1
ATOM 7812 C CA . LEU A 1 1092 ? 45.617 -29.761 -0.026 1.00 55.38 1092 LEU A CA 1
ATOM 7813 C C . LEU A 1 1092 ? 44.918 -29.908 1.333 1.00 55.38 1092 LEU A C 1
ATOM 7815 O O . LEU A 1 1092 ? 45.150 -29.086 2.219 1.00 55.38 1092 LEU A O 1
ATOM 7819 N N . SER A 1 1093 ? 44.138 -30.978 1.534 1.00 52.50 1093 SER A N 1
ATOM 7820 C CA . SER A 1 1093 ? 43.539 -31.285 2.839 1.00 52.50 1093 SER A CA 1
ATOM 7821 C C . SER A 1 1093 ? 44.579 -31.649 3.904 1.00 52.50 1093 SER A C 1
ATOM 7823 O O . SER A 1 1093 ? 44.347 -31.404 5.082 1.00 52.50 1093 SER A O 1
ATOM 7825 N N . ASN A 1 1094 ? 45.727 -32.208 3.503 1.00 58.59 1094 ASN A N 1
ATOM 7826 C CA . ASN A 1 1094 ? 46.826 -32.569 4.408 1.00 58.59 1094 ASN A CA 1
ATOM 7827 C C . ASN A 1 1094 ? 47.919 -31.487 4.514 1.00 58.59 1094 ASN A C 1
ATOM 7829 O O . ASN A 1 1094 ? 48.901 -31.678 5.233 1.00 58.59 1094 ASN A O 1
ATOM 7833 N N . ALA A 1 1095 ? 47.790 -30.369 3.794 1.00 64.06 1095 ALA A N 1
ATOM 7834 C CA . ALA A 1 1095 ? 48.771 -29.291 3.820 1.00 64.06 1095 ALA A CA 1
ATOM 7835 C C . ALA A 1 1095 ? 48.647 -28.441 5.097 1.00 64.06 1095 ALA A C 1
ATOM 7837 O O . ALA A 1 1095 ? 47.557 -28.195 5.611 1.00 64.06 1095 ALA A O 1
ATOM 7838 N N . THR A 1 1096 ? 49.774 -27.926 5.589 1.00 63.75 1096 THR A N 1
ATOM 7839 C CA . THR A 1 1096 ? 49.784 -26.887 6.628 1.00 63.75 1096 THR A CA 1
ATOM 7840 C C . THR A 1 1096 ? 49.547 -25.517 6.001 1.00 63.75 1096 THR A C 1
ATOM 7842 O O . THR A 1 1096 ? 50.395 -25.024 5.256 1.00 63.75 1096 THR A O 1
ATOM 7845 N N . TRP A 1 1097 ? 48.419 -24.893 6.335 1.00 64.38 1097 TRP A N 1
ATOM 7846 C CA . TRP A 1 1097 ? 48.040 -23.555 5.878 1.00 64.38 1097 TRP A CA 1
ATOM 7847 C C . TRP A 1 1097 ? 48.624 -22.491 6.815 1.00 64.38 1097 TRP A C 1
ATOM 7849 O O . TRP A 1 1097 ? 48.405 -22.551 8.023 1.00 64.38 1097 TRP A O 1
ATOM 7859 N N . VAL A 1 1098 ? 49.368 -21.521 6.277 1.00 61.84 1098 VAL A N 1
ATOM 7860 C CA . VAL A 1 1098 ? 49.982 -20.435 7.061 1.00 61.84 1098 VAL A CA 1
ATOM 7861 C C . VAL A 1 1098 ? 49.654 -19.108 6.405 1.00 61.84 1098 VAL A C 1
ATOM 7863 O O . VAL A 1 1098 ? 50.057 -18.876 5.278 1.00 61.84 1098 VAL A O 1
ATOM 7866 N N . ARG A 1 1099 ? 48.963 -18.215 7.115 1.00 61.22 1099 ARG A N 1
ATOM 7867 C CA . ARG A 1 1099 ? 48.605 -16.893 6.590 1.00 61.22 1099 ARG A CA 1
ATOM 7868 C C . ARG A 1 1099 ? 49.841 -16.090 6.168 1.00 61.22 1099 ARG A C 1
ATOM 7870 O O . ARG A 1 1099 ? 50.813 -15.999 6.924 1.00 61.22 1099 ARG A O 1
ATOM 7877 N N . ASN A 1 1100 ? 49.755 -15.394 5.034 1.00 61.56 1100 ASN A N 1
ATOM 7878 C CA . ASN A 1 1100 ? 50.764 -14.412 4.668 1.00 61.56 1100 ASN A CA 1
ATOM 7879 C C . ASN A 1 1100 ? 50.666 -13.175 5.583 1.00 61.56 1100 ASN A C 1
ATOM 7881 O O . ASN A 1 1100 ? 49.662 -12.459 5.601 1.00 61.56 1100 ASN A O 1
ATOM 7885 N N . ALA A 1 1101 ? 51.723 -12.912 6.355 1.00 57.94 1101 ALA A N 1
ATOM 7886 C CA . ALA A 1 1101 ? 51.759 -11.811 7.317 1.00 57.94 1101 ALA A CA 1
ATOM 7887 C C . ALA A 1 1101 ? 51.597 -10.423 6.666 1.00 57.94 1101 ALA A C 1
ATOM 7889 O O . ALA A 1 1101 ? 51.124 -9.499 7.326 1.00 57.94 1101 ALA A O 1
ATOM 7890 N N . THR A 1 1102 ? 51.965 -10.266 5.389 1.00 57.75 1102 THR A N 1
ATOM 7891 C CA . THR A 1 1102 ? 51.922 -8.969 4.694 1.00 57.75 1102 THR A CA 1
ATOM 7892 C C . THR A 1 1102 ? 50.635 -8.722 3.914 1.00 57.75 1102 THR A C 1
ATOM 7894 O O . THR A 1 1102 ? 50.336 -7.568 3.616 1.00 57.75 1102 THR A O 1
ATOM 7897 N N . ASN A 1 1103 ? 49.848 -9.756 3.601 1.00 59.72 1103 ASN A N 1
ATOM 7898 C CA . ASN A 1 1103 ? 48.625 -9.609 2.816 1.00 59.72 1103 ASN A CA 1
ATOM 7899 C C . ASN A 1 1103 ? 47.486 -10.476 3.403 1.00 59.72 1103 ASN A C 1
ATOM 7901 O O . ASN A 1 1103 ? 47.524 -11.699 3.297 1.00 59.72 1103 ASN A O 1
ATOM 7905 N N . PRO A 1 1104 ? 46.454 -9.862 4.022 1.00 58.44 1104 PRO A N 1
ATOM 7906 C CA . PRO A 1 1104 ? 45.321 -10.570 4.629 1.00 58.44 1104 PRO A CA 1
ATOM 7907 C C . PRO A 1 1104 ? 44.473 -11.392 3.660 1.00 58.44 1104 PRO A C 1
ATOM 7909 O O . PRO A 1 1104 ? 43.626 -12.149 4.125 1.00 58.44 1104 PRO A O 1
ATOM 7912 N N . SER A 1 1105 ? 44.648 -11.195 2.355 1.00 55.78 1105 SER A N 1
ATOM 7913 C CA . SER A 1 1105 ? 43.901 -11.877 1.300 1.00 55.78 1105 SER A CA 1
ATOM 7914 C C . SER A 1 1105 ? 44.639 -13.105 0.762 1.00 55.78 1105 SER A C 1
ATOM 7916 O O . SER A 1 1105 ? 44.100 -13.799 -0.096 1.00 55.78 1105 SER A O 1
ATOM 7918 N N . THR A 1 1106 ? 45.856 -13.388 1.243 1.00 56.31 1106 THR A N 1
ATOM 7919 C CA . THR A 1 1106 ? 46.660 -14.542 0.820 1.00 56.31 1106 THR A CA 1
ATOM 7920 C C . THR A 1 1106 ? 47.032 -15.474 1.972 1.00 56.31 1106 THR A C 1
ATOM 7922 O O . THR A 1 1106 ? 47.341 -15.034 3.086 1.00 56.31 1106 THR A O 1
ATOM 7925 N N . VAL A 1 1107 ? 47.023 -16.776 1.677 1.00 54.09 1107 VAL A N 1
ATOM 7926 C CA . VAL A 1 1107 ? 47.622 -17.847 2.499 1.00 54.09 1107 VAL A CA 1
ATOM 7927 C C . VAL A 1 1107 ? 48.828 -18.394 1.772 1.00 54.09 1107 VAL A C 1
ATOM 7929 O O . VAL A 1 1107 ? 48.691 -18.611 0.547 1.00 54.09 1107 VAL A O 1
#

Sequence (1107 aa):
VFISRSIFQIYYNSWLQVSGNLCRESPLEAFAVFNLKLNLRGSTVFVSGNRFMSSAGTPTVLWIPAAPRELTNGAIVAACNTVNGEEGVQYSIPSVYNATILTCSDPCALAASCFPSYTTTASSDGCACRCAEGGHGDACLPVAVPEPPSTDGADLCVRDVRVGVKVNAGLGTSVVCYVGVTFAADVVVDVESMSGSVRNVTLANCTFFGGASLYVVGWRSDPPAGERVDVLLSGLESRSGGGVVVASRFSPDSRVTVVDSVLIAEKRVAYHGDYDLGDLSACLVVHNVNLTGSVLTIARTHVAAVFGDAVGLLFVGGVALSSRGALYVDRLLVQTALGLCVLVEGGVAASGGSVVAFVDSGFLLCKHAVSVRGAVSVSDSAVALVRSEFLSTEEYAVAFYSTVSLADGSMLLAKGNIHDGVSREMLYAAGAVTAAGSTLSFVRNRALLPRMLSLSLSLAAGAHVRVACNDAGGRVLSTAEEYAAAGFGDAGRIDVAGCGDCDRDTHCYAPGTASASMTNGVCVCLCGSGGYGEACVPVGAPALPPAVGTAPSVFVRENLTVQSVFVVPAGASEVALRHVVLDGVSPVLYVPWMARDGVRIVVQNVSLLNGAVLYVMGGGALRGAVAAGSDEGGPVELSVCDVEALNGALVLSGTFPAGSVLTVTDSLLVAARPTPLVYLPGSQSSPYAPVLVLSGLRLVRSVLVVSGVALVTVMTGGRTVVVDGAVLELVGGGVALDAAVFGGEYALYASARVVASGGAVLRVSGSQVYAAHGLVFGSGAEADASAVVVNDNVGVLTDGALLELRGSASFASGSWLSVRGNSISGRLLSLPSYPRRADLVQSTLTLHGNAGSGPVVMDGTVALVGAGRKFVVGCLTLNGQALQPMHYRSAGIIGEFRPVACGVCDADVRCFAAATRAMSGSCGCRCAEGGYGRDCLPVYLPHVDGCNRTPGMPLLSHTATLTETHSLTTTWTPSLSTTRYSPTRYGPTKTLQVTETVALPPTRTPTASVSSTLWWSDVACPTLTVTTTAAGGSLTQNDIRGSGSAVPTRLMVALPPPFRWARDPQLGTHLSFVPVSTVQPSGFGGPWGAMLSNATWVRNATNPSTV

Organism: Trypanosoma cruzi (strain CL Brener) (NCBI:txid353153)

InterPro domains:
  IPR021004 Dispersed gene family protein 1, domain 4 [PF11024] (944-1018)
  IPR021282 Dispersed gene family protein 1, domain 5 [PF11038] (1031-1107)
  IPR053914 Dispersed gene family protein 1, N-terminal domain [PF22279] (69-141)
  IPR053914 Dispersed gene family protein 1, N-terminal domain [PF22279] (433-537)
  IPR053914 Dispersed gene family protein 1, N-terminal domain [PF22279] (841-937)
  IPR053915 Dispersed gene family protein 1, beta-sheet domain [PF22274] (200-361)
  IPR053915 Dispersed gene family protein 1, beta-sheet domain [PF22274] (600-768)

Foldseek 3Di:
DAEDPDAAEAEDQEEAEAAQAEAAAADPAEQHEDPPEYHAQNYEYEYEHYEYEDPDDAGAHEAYPDYDPDQRNYAYEYADYYYPNHDGHHYHDPPSHNYHYYYPPQLQSVLSLASVVQFPDQDSPPRFTDGHVCFEDRRGDNDHDPDDPDPPDPVPEDEQEEAEDEAEPAQAAQEAHYENYEYLAEYEDEPVRHDDQEHEYYHELYEYDNLYEYEYEYDQDADDPSRFYEAYAYNYEYFDQYAYEYEDEGHAPYEHEHYNYEFEPPDANQDDDPPGPDREGERYEYEHYAFENYEYEYELYEFEAEHDQYEHYEYHQFYHYHQAGEYEYYQYEYHYLQHHHYEGDNEYHYYNQYEYEYELYEYELYLEPYEYDHEYHHANFEYYYYLYEAYQHVEEHYEAAEEYEAYHAYEYYYENYEHLHPHYAHYEYNYEHEYELYEYAYENYEYLALAHYHHHYHYDPNYAYEYEQYYHNLDTDAALVSVVSNPSNDSVRYHYDYQQDQALVHQASNVQFPDWDDDPSDIATDGDVQFEDRRGGNHYDDDDDPNPDDQALEAEDEQEEDPTEDDDRFARQEYYYYLYEDELAEYEAEQVRYRQQEHEYYAYLYEAYDLYEYHYEYDRPVCCSPDPPPLSHHAYEAFAFNYEYELYAYEYEHEGGAPHEHEHAHYEFEYAAWHQPSSDPVPRTVRQSEHYEYENYAYANYEYEYEHYEFEYNDVNHAHYEYYDAEDHAALYEYEAEQYEAYEQESYAYPYEYEHENQYEYYYELYEYEHQEAHARQAFYEYELAEYEYALYEYEHVHYANYAGAHAAEYEHLYEYAQANYEYAAAHEEAAAPVGEHEYYLYEYAAEQYEYEDQANYAHHHHYDYPNYAYEHEQYHYPNRTDDPVCNVSNHDDDDHDYDYPPDQDLSRQASVVQFDDADPNSFTDGHPCFDDRRGRNHDDFDDDRRDGTDDDDDFDWDWDWDFDADDDDDDDDDDDDDDDDDDDDDTDTDIDIDTDDDDDDDDDDDDDDDDDDDDDDDPFPQKDKDWPPPDDDDDPPVQVPPPDPDHTDIKTFGDPPDFDDPDQQCLVVDQQDQDDPVDPRHLHDPSNVVVNPDRDGQDPVDRRMD

Secondary structure (DSSP, 8-state):
-EEE-S-EE--SS-EEEEES-EESS--SS-SEEE-S-EE-TT-EEEEES-EE--SSS--EEEE-----SS----EEEEE--EETTEE--EEE--TTSEEEEE-TTSTTTTGGGS-GGGEEEE-TTT--EEEPTT-BTTTTBSSPPPPPP-TTSGGGSEES-EE-S-EEE-TT-SEEEEES-EESS-EEEEGGG--SSEEEEEEES-EE-TT--EEEE-BSSPPPTT-EEEEEEES-EE-TT--EEEEEEE-TT-EEEEES-EEEESS-----STT--TT--EEEEEEEEEEES-EEEEES-EEEE-STT-EEEEEES-EEEESS-EEEEES-EEEEEEEEEEEEES-EEE-SS-EEEEES-EEEEEEEEEEEES-EEEES-EEEEES-EEES-SS-SEEESS-EEEETT-EEEEES-EE--SSS-SEEEEEEEEESS-EEEEES-EESSS--EEEEEEE-TT-EEEEES-EESS-B--SHHHHIIIIIS-GGGEEEE-TT---HHHHS-GGGEEEEEEETTEEEEEE-TT-BTTTTBSSPPP-PPPPSSS--SEEEEEEEEE-S---PPTT-SEEEEEEEEEES---EEEGGGS-TT-EEEEEEEEEEETT-EEEEE-B-GGGG-SSTT---SPPEEEEEES-EEES-EEEEEEEE-TT-EEEEES-EEEESS----TTSTT-TT-TT--SEEEEEEEEES-EEEEES-EEEE-STT-EEEEEESSEEEEES-EEEEES-EEEEEEEEEE-SEEEEESS-EEEEES-EEEEEEEEEESSEEEEES-EEEEES-EEEEEEEEEEEE-SEEEEETT-EEEEES-EEEEEEEE-PPTTS-EEEES-EEEEES-EE-SS-SEES-EEEESTT-EEEEE--EETTEEPPGGGTTTTT--S--EEE-TT---HHHHS-GGGEEEE-TTS-EEEPTT-BTTTTBSS------TTPPPPPPPP---EEEE----------------S--PPPPP-----EEEE---PPPPP---------------------EEEESSTTPPPPHHHHTTSS--S--PEEEEPPTT----S-S-GGGT-------TT-TTS--THHHHHHHTS-----TT-TTB-

Radius of gyration: 40.87 Å; chains: 1; bounding box: 108×101×113 Å